Protein AF-A0A0D9VNT8-F1 (afdb_monomer)

Mean predicted aligned error: 20.82 Å

Structure (mmCIF, N/CA/C/O backbone):
data_AF-A0A0D9VNT8-F1
#
_entry.id   AF-A0A0D9VNT8-F1
#
loop_
_atom_site.group_PDB
_atom_site.id
_atom_site.type_symbol
_atom_site.label_atom_id
_atom_site.label_alt_id
_atom_site.label_comp_id
_atom_site.label_asym_id
_atom_site.label_entity_id
_atom_site.label_seq_id
_atom_site.pdbx_PDB_ins_code
_atom_site.Cartn_x
_atom_site.Cartn_y
_atom_site.Cartn_z
_atom_site.occupancy
_atom_site.B_iso_or_equiv
_atom_site.auth_seq_id
_atom_site.auth_comp_id
_atom_site.auth_asym_id
_atom_site.auth_atom_id
_atom_site.pdbx_PDB_model_num
ATOM 1 N N . MET A 1 1 ? -21.412 7.290 81.674 1.00 34.66 1 MET A N 1
ATOM 2 C CA . MET A 1 1 ? -20.566 6.115 81.351 1.00 34.66 1 MET A CA 1
ATOM 3 C C . MET A 1 1 ? -21.434 5.119 80.592 1.00 34.66 1 MET A C 1
ATOM 5 O O . MET A 1 1 ? -22.575 4.959 80.999 1.00 34.66 1 MET A O 1
ATOM 9 N N . ARG A 1 2 ? -20.897 4.468 79.545 1.00 39.25 2 ARG A N 1
ATOM 10 C CA . ARG A 1 2 ? -21.603 3.669 78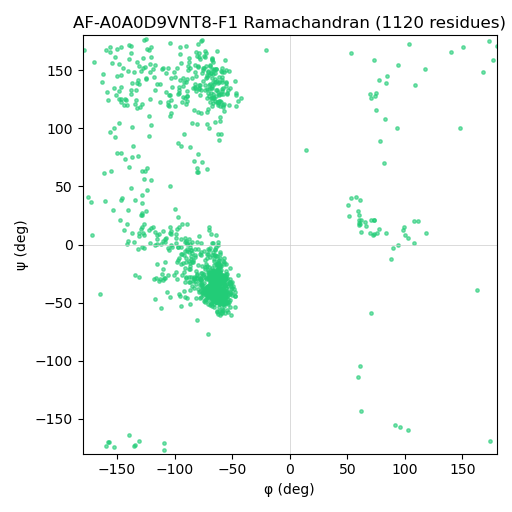.511 1.00 39.25 2 ARG A CA 1
ATOM 11 C C . ARG A 1 2 ? -22.393 4.486 77.465 1.00 39.25 2 ARG A C 1
ATOM 13 O O . ARG A 1 2 ? -23.211 5.328 77.812 1.00 39.25 2 ARG A O 1
ATOM 20 N N . LEU A 1 3 ? -22.107 4.172 76.200 1.00 32.44 3 LEU A N 1
ATOM 21 C CA . LEU A 1 3 ? -22.733 4.540 74.917 1.00 32.44 3 LEU A CA 1
ATOM 22 C C . LEU A 1 3 ? -22.526 3.278 74.024 1.00 32.44 3 LEU A C 1
ATOM 24 O O . LEU A 1 3 ? -21.472 2.659 74.151 1.00 32.44 3 LEU A O 1
ATOM 28 N N . VAL A 1 4 ? -23.560 2.663 73.416 1.00 36.25 4 VAL A N 1
ATOM 29 C CA . VAL A 1 4 ? -24.175 2.966 72.088 1.00 36.25 4 VAL A CA 1
ATOM 30 C C . VAL A 1 4 ? -23.238 2.582 70.923 1.00 36.25 4 VAL A C 1
ATOM 32 O O . VAL A 1 4 ? -22.113 3.060 70.932 1.00 36.25 4 VAL A O 1
ATOM 35 N N . THR A 1 5 ? -23.560 1.778 69.888 1.00 41.19 5 THR A N 1
ATOM 36 C CA . THR A 1 5 ? -24.647 0.816 69.480 1.00 41.19 5 THR A CA 1
ATOM 37 C C . THR A 1 5 ? -24.017 -0.140 68.406 1.00 41.19 5 THR A C 1
ATOM 39 O O . THR A 1 5 ? -22.801 -0.077 68.266 1.00 41.19 5 THR A O 1
ATOM 42 N N . THR A 1 6 ? -24.619 -1.051 67.611 1.00 34.88 6 THR A N 1
ATOM 43 C CA . THR A 1 6 ? -25.982 -1.523 67.199 1.00 34.88 6 THR A CA 1
ATOM 44 C C . THR A 1 6 ? -25.996 -3.089 67.223 1.00 34.88 6 THR A C 1
ATOM 46 O O . THR A 1 6 ? -25.061 -3.659 67.776 1.00 34.88 6 THR A O 1
ATOM 49 N N . TRP A 1 7 ? -26.967 -3.932 66.809 1.00 29.97 7 TRP A N 1
ATOM 50 C CA . TRP A 1 7 ? -28.256 -3.874 66.066 1.00 29.97 7 TRP A CA 1
ATOM 51 C C . TRP A 1 7 ? -28.134 -3.897 64.509 1.00 29.97 7 TRP A C 1
ATOM 53 O O . TRP A 1 7 ? -27.222 -3.274 63.981 1.00 29.97 7 TRP A O 1
ATOM 63 N N . GLU A 1 8 ? -28.958 -4.602 63.704 1.00 34.78 8 GLU A N 1
ATOM 64 C CA . GLU A 1 8 ? -30.121 -5.489 63.970 1.00 34.78 8 GLU A CA 1
ATOM 65 C C . GLU A 1 8 ? -30.387 -6.527 62.826 1.00 34.78 8 GLU A C 1
ATOM 67 O O . GLU A 1 8 ? -29.956 -6.318 61.698 1.00 34.78 8 GLU A O 1
ATOM 72 N N . LYS A 1 9 ? -31.216 -7.556 63.111 1.00 31.12 9 LYS A N 1
ATOM 73 C CA . LYS A 1 9 ? -32.019 -8.440 62.207 1.00 31.12 9 LYS A CA 1
ATOM 74 C C . LYS A 1 9 ? -31.364 -9.562 61.369 1.00 31.12 9 LYS A C 1
ATOM 76 O O . LYS A 1 9 ? -30.709 -9.345 60.358 1.00 31.12 9 LYS A O 1
ATOM 81 N N . SER A 1 10 ? -31.764 -10.799 61.695 1.00 29.03 10 SER A N 1
ATOM 82 C CA . SER A 1 10 ? -31.842 -11.955 60.780 1.00 29.03 10 SER A CA 1
ATOM 83 C C . SER A 1 10 ? -32.861 -12.990 61.288 1.00 29.03 10 SER A C 1
ATOM 85 O O . SER A 1 10 ? -32.510 -13.816 62.122 1.00 29.03 10 SER A O 1
ATOM 87 N N . VAL A 1 11 ? -34.107 -12.966 60.789 1.00 35.50 11 VAL A N 1
ATOM 88 C CA . VAL A 1 11 ? -35.051 -14.111 60.809 1.00 35.50 11 VAL A CA 1
ATOM 89 C C . VAL A 1 11 ? -36.030 -13.980 59.635 1.00 35.50 11 VAL A C 1
ATOM 91 O O . VAL A 1 11 ? -36.578 -12.901 59.434 1.00 35.50 11 VAL A O 1
ATOM 94 N N . VAL A 1 12 ? -36.258 -15.093 58.925 1.00 29.02 12 VAL A N 1
ATOM 95 C CA . VAL A 1 12 ? -37.523 -15.615 58.343 1.00 29.02 12 VAL A CA 1
ATOM 96 C C . VAL A 1 12 ? -37.196 -16.376 57.052 1.00 29.02 12 VAL A C 1
ATOM 98 O O . VAL A 1 12 ? -36.993 -15.801 55.987 1.00 29.02 12 VAL A O 1
ATOM 101 N N . SER A 1 13 ? -37.152 -17.704 57.171 1.00 35.78 13 SER A N 1
ATOM 102 C CA . SER A 1 13 ? -37.239 -18.632 56.037 1.00 35.78 13 SER A CA 1
ATOM 103 C C . SER A 1 13 ? -38.694 -18.743 55.547 1.00 35.78 13 SER A C 1
ATOM 105 O O . SER A 1 13 ? -39.603 -18.255 56.209 1.00 35.78 13 SER A O 1
ATOM 107 N N . VAL A 1 14 ? -38.920 -19.488 54.454 1.00 39.28 14 VAL A N 1
ATOM 108 C CA . VAL A 1 14 ? -40.233 -19.745 53.808 1.00 39.28 14 VAL A CA 1
ATOM 109 C C . VAL A 1 14 ? -40.711 -18.626 52.867 1.00 39.28 14 VAL A C 1
ATOM 111 O O . VAL A 1 14 ? -41.700 -17.960 53.145 1.00 39.28 14 VAL A O 1
ATOM 114 N N . LEU A 1 15 ? -40.035 -18.478 51.711 1.00 31.44 15 LEU A N 1
ATOM 115 C CA . LEU A 1 15 ? -40.662 -18.173 50.397 1.00 31.44 15 LEU A CA 1
ATOM 116 C C . LEU A 1 15 ? -39.679 -18.222 49.193 1.00 31.44 15 LEU A C 1
ATOM 118 O O . LEU A 1 15 ? -39.794 -17.442 48.254 1.00 31.44 15 LEU A O 1
ATOM 122 N N . CYS A 1 16 ? -38.702 -19.140 49.181 1.00 31.66 16 CYS A N 1
ATOM 123 C CA . CYS A 1 16 ? -37.722 -19.245 48.083 1.00 31.66 16 CYS A CA 1
ATOM 124 C C . CYS A 1 16 ? -37.406 -20.709 47.718 1.00 31.66 16 CYS A C 1
ATOM 126 O O . CYS A 1 16 ? -36.319 -21.212 47.986 1.00 31.66 16 CYS A O 1
ATOM 128 N N . LEU A 1 17 ? -38.400 -21.424 47.175 1.00 38.12 17 LEU A N 1
ATOM 129 C CA . LEU A 1 17 ? -38.283 -22.849 46.810 1.00 38.12 17 LEU A CA 1
ATOM 130 C C . LEU A 1 17 ? -39.006 -23.223 45.496 1.00 38.12 17 LEU A C 1
ATOM 132 O O . LEU A 1 17 ? -39.265 -24.392 45.234 1.00 38.12 17 LEU A O 1
ATOM 136 N N . CYS A 1 18 ? -39.339 -22.233 44.658 1.00 34.59 18 CYS A N 1
ATOM 137 C CA . CYS A 1 18 ? -40.030 -22.430 43.369 1.00 34.59 18 CYS A CA 1
ATOM 138 C C . CYS A 1 18 ? -39.362 -21.694 42.188 1.00 34.59 18 CYS A C 1
ATOM 140 O O . CYS A 1 18 ? -39.929 -21.624 41.104 1.00 34.59 18 CYS A O 1
ATOM 142 N N . THR A 1 19 ? -38.161 -21.143 42.384 1.00 34.53 19 THR A N 1
ATOM 143 C CA . THR A 1 19 ? -37.473 -20.247 41.431 1.00 34.53 19 THR A CA 1
ATOM 144 C C . THR A 1 19 ? -36.038 -20.689 41.114 1.00 34.53 19 THR A C 1
ATOM 146 O O . THR A 1 19 ? -35.200 -19.867 40.759 1.00 34.53 19 THR A O 1
ATOM 149 N N . LEU A 1 20 ? -35.746 -21.993 41.213 1.00 36.06 20 LEU A N 1
ATOM 150 C CA . LEU A 1 20 ? -34.419 -22.564 40.920 1.00 36.06 20 LEU A CA 1
ATOM 151 C C . LEU A 1 20 ? -34.450 -23.761 39.943 1.00 36.06 20 LEU A C 1
ATOM 153 O O . LEU A 1 20 ? -33.568 -24.611 39.974 1.00 36.06 20 LEU A O 1
ATOM 157 N N . ALA A 1 21 ? -35.479 -23.841 39.090 1.00 36.91 21 ALA A N 1
ATOM 158 C CA . ALA A 1 21 ? -35.698 -24.964 38.162 1.00 36.91 21 ALA A CA 1
ATOM 159 C C . ALA A 1 21 ? -35.975 -24.549 36.698 1.00 36.91 21 ALA A C 1
ATOM 161 O O . ALA A 1 21 ? -36.306 -25.400 35.878 1.00 36.91 21 ALA A O 1
ATOM 162 N N . VAL A 1 22 ? -35.853 -23.258 36.353 1.00 36.94 22 VAL A N 1
ATOM 163 C CA . VAL A 1 22 ? -36.121 -22.730 34.992 1.00 36.94 22 VAL A CA 1
ATOM 164 C C . VAL A 1 22 ? -35.018 -21.758 34.528 1.00 36.94 22 VAL A C 1
ATOM 166 O O . VAL A 1 22 ? -35.282 -20.750 33.887 1.00 36.94 22 VAL A O 1
ATOM 169 N N . VAL A 1 23 ? -33.758 -22.059 34.865 1.00 36.06 23 VAL A N 1
ATOM 170 C CA . VAL A 1 23 ? -32.558 -21.371 34.325 1.00 36.06 23 VAL A CA 1
ATOM 171 C C . VAL A 1 23 ? -31.552 -22.407 33.787 1.00 36.06 23 VAL A C 1
ATOM 173 O O . VAL A 1 23 ? -30.342 -22.267 33.912 1.00 36.06 23 VAL A O 1
ATOM 176 N N . CYS A 1 24 ? -32.080 -23.486 33.197 1.00 35.59 24 CYS A N 1
ATOM 177 C CA . CYS A 1 24 ? -31.315 -24.589 32.596 1.00 35.59 24 CYS A CA 1
ATOM 178 C C . CYS A 1 24 ? -31.710 -24.836 31.126 1.00 35.59 24 CYS A C 1
ATOM 180 O O . CYS A 1 24 ? -31.629 -25.956 30.633 1.00 35.59 24 CYS A O 1
ATOM 182 N N . ALA A 1 25 ? -32.163 -23.791 30.430 1.00 39.62 25 ALA A N 1
ATOM 183 C CA . ALA A 1 25 ? -32.415 -23.796 28.993 1.00 39.62 25 ALA A CA 1
ATOM 184 C C . ALA A 1 25 ? -32.013 -22.429 28.424 1.00 39.62 25 ALA A C 1
ATOM 186 O O . ALA A 1 25 ? -32.496 -21.408 28.909 1.00 39.62 25 ALA A O 1
ATOM 187 N N . GLY A 1 26 ? -31.137 -22.402 27.415 1.00 34.09 26 GLY A N 1
ATOM 188 C CA . GLY A 1 26 ? -30.791 -21.165 26.703 1.00 34.09 26 GLY A CA 1
ATOM 189 C C . GLY A 1 26 ? -29.488 -20.460 27.097 1.00 34.09 26 GLY A C 1
ATOM 190 O O . GLY A 1 26 ? -29.284 -19.333 26.657 1.00 34.09 26 GLY A O 1
ATOM 191 N N . PHE A 1 27 ? -28.564 -21.103 27.824 1.00 32.84 27 PHE A N 1
ATOM 192 C CA . PHE A 1 27 ? -27.153 -20.807 27.537 1.00 32.84 27 PHE A CA 1
ATOM 193 C C . PHE A 1 27 ? -26.857 -21.371 26.141 1.00 32.84 27 PHE A C 1
ATOM 195 O O . PHE A 1 27 ? -27.146 -22.554 25.925 1.00 32.84 27 PHE A O 1
ATOM 202 N N . PRO A 1 28 ? -26.324 -20.583 25.190 1.00 30.64 28 PRO A N 1
ATOM 203 C CA . PRO A 1 28 ? -25.829 -21.155 23.951 1.00 30.64 28 PRO A CA 1
ATOM 204 C C . PRO A 1 28 ? -24.674 -22.091 24.307 1.00 30.64 28 PRO A C 1
ATOM 206 O O . PRO A 1 28 ? -23.680 -21.677 24.903 1.00 30.64 28 PRO A O 1
ATOM 209 N N . VAL A 1 29 ? -24.815 -23.369 23.961 1.00 34.53 29 VAL A N 1
ATOM 210 C CA . VAL A 1 29 ? -23.651 -24.246 23.851 1.00 34.53 29 VAL A CA 1
ATOM 211 C C . VAL A 1 29 ? -22.790 -23.631 22.754 1.00 34.53 29 VAL A C 1
ATOM 213 O O . VAL A 1 29 ? -23.297 -23.417 21.653 1.00 34.53 29 VAL A O 1
ATOM 216 N N . ASN A 1 30 ? -21.527 -23.311 23.051 1.00 43.72 30 ASN A N 1
ATOM 217 C CA . ASN A 1 30 ? -20.585 -22.930 22.004 1.00 43.72 30 ASN A CA 1
ATOM 218 C C . ASN A 1 30 ? -20.459 -24.123 21.057 1.00 43.72 30 ASN A C 1
ATOM 220 O O . ASN A 1 30 ? -19.858 -25.140 21.412 1.00 43.72 30 ASN A O 1
ATOM 224 N N . ASP A 1 31 ? -21.062 -23.993 19.879 1.00 43.25 31 ASP A N 1
ATOM 225 C CA . ASP A 1 31 ? -20.841 -24.912 18.775 1.00 43.25 31 ASP A CA 1
ATOM 226 C C . ASP A 1 31 ? -19.344 -24.907 18.420 1.00 43.25 31 ASP A C 1
ATOM 228 O O . ASP A 1 31 ? -18.639 -23.920 18.656 1.00 43.25 31 ASP A O 1
ATOM 232 N N . GLY A 1 32 ? -18.832 -26.012 17.884 1.00 56.94 32 GLY A N 1
ATOM 233 C CA . GLY A 1 32 ? -17.393 -26.253 17.700 1.00 56.94 32 GLY A CA 1
ATOM 234 C C . GLY A 1 32 ? -16.714 -25.393 16.626 1.00 56.94 32 GLY A C 1
ATOM 235 O O . GLY A 1 32 ? -15.621 -25.736 16.179 1.00 56.94 32 GLY A O 1
ATOM 236 N N . SER A 1 33 ? -17.357 -24.321 16.165 1.00 71.94 33 SER A N 1
ATOM 237 C CA . SER A 1 33 ? -16.904 -23.452 15.082 1.00 71.94 33 SER A CA 1
ATOM 238 C C . SER A 1 33 ? -15.896 -22.402 15.552 1.00 71.94 33 SER A C 1
ATOM 240 O O . SER A 1 33 ? -16.133 -21.707 16.543 1.00 71.94 33 SER A O 1
ATOM 242 N N . LEU A 1 34 ? -14.821 -22.215 14.783 1.00 83.56 34 LEU A N 1
ATOM 243 C CA . LEU A 1 34 ? -13.912 -21.084 14.962 1.00 83.56 34 LEU A CA 1
ATOM 244 C C . LEU A 1 34 ? -14.623 -19.763 14.628 1.00 83.56 34 LEU A C 1
ATOM 246 O O . LEU A 1 34 ? -15.330 -19.682 13.623 1.00 83.56 34 LEU A O 1
ATOM 250 N N . HIS A 1 35 ? -14.390 -18.706 15.410 1.00 79.31 35 HIS A N 1
ATOM 251 C CA . HIS A 1 35 ? -14.882 -17.363 15.076 1.00 79.31 35 HIS A CA 1
ATOM 252 C C . HIS A 1 35 ? -13.954 -16.236 15.571 1.00 79.31 35 HIS A C 1
ATOM 254 O O . HIS A 1 35 ? -13.198 -16.431 16.528 1.00 79.31 35 HIS A O 1
ATOM 260 N N . PRO A 1 36 ? -13.972 -15.039 14.948 1.00 76.56 36 PRO A N 1
ATOM 261 C CA . PRO A 1 36 ? -13.283 -13.863 15.483 1.00 76.56 36 PRO A CA 1
ATOM 262 C C . PRO A 1 36 ? -13.770 -13.529 16.897 1.00 76.56 36 PRO A C 1
ATOM 264 O O . PRO A 1 36 ? -14.946 -13.734 17.208 1.00 76.56 36 PRO A O 1
ATOM 267 N N . ASN A 1 37 ? -12.896 -12.984 17.747 1.00 75.62 37 ASN A N 1
ATOM 268 C CA . ASN A 1 37 ? -13.202 -12.662 19.148 1.00 75.62 37 ASN A CA 1
ATOM 269 C C . ASN A 1 37 ? -13.629 -13.873 20.017 1.00 75.62 37 ASN A C 1
ATOM 271 O O . ASN A 1 37 ? -14.303 -13.681 21.030 1.00 75.62 37 ASN A O 1
ATOM 275 N N . PHE A 1 38 ? -13.233 -15.110 19.676 1.00 87.38 38 PHE A N 1
ATOM 276 C CA . PHE A 1 38 ? -13.573 -16.337 20.430 1.00 87.38 38 PHE A CA 1
ATOM 277 C C . PHE A 1 38 ? -13.346 -16.213 21.947 1.00 87.38 38 PHE A C 1
ATOM 279 O O . PHE A 1 38 ? -14.174 -16.629 22.758 1.00 87.38 38 PHE A O 1
ATOM 286 N N . TYR A 1 39 ? -12.246 -15.569 22.341 1.00 88.12 39 TYR A N 1
ATOM 287 C CA . TYR A 1 39 ? -11.867 -15.396 23.742 1.00 88.12 39 TYR A CA 1
ATOM 288 C C . TYR A 1 39 ? -12.475 -14.167 24.434 1.00 88.12 39 TYR A C 1
ATOM 290 O O . TYR A 1 39 ? -12.245 -13.979 25.627 1.00 88.12 39 TYR A O 1
ATOM 298 N N . ALA A 1 40 ? -13.288 -13.345 23.762 1.00 80.88 40 ALA A N 1
ATOM 299 C CA . ALA A 1 40 ? -13.779 -12.078 24.320 1.00 80.88 40 ALA A CA 1
ATOM 300 C C . ALA A 1 40 ? -14.646 -12.220 25.589 1.00 80.88 40 ALA A C 1
ATOM 302 O O . ALA A 1 40 ? -14.747 -11.267 26.357 1.00 80.88 40 ALA A O 1
ATOM 303 N N . ALA A 1 41 ? -15.235 -13.397 25.838 1.00 81.69 41 ALA A N 1
ATOM 304 C CA . ALA A 1 41 ? -15.980 -13.698 27.066 1.00 81.69 41 ALA A CA 1
ATOM 305 C C . ALA A 1 41 ? -15.173 -14.494 28.117 1.00 81.69 41 ALA A C 1
ATOM 307 O O . ALA A 1 41 ? -15.503 -14.447 29.299 1.00 81.69 41 ALA A O 1
ATOM 308 N N . THR A 1 42 ? -14.138 -15.235 27.706 1.00 87.81 42 THR A N 1
ATOM 309 C CA . THR A 1 42 ? -13.444 -16.244 28.538 1.00 87.81 42 THR A CA 1
ATOM 310 C C . THR A 1 42 ? -12.001 -15.872 28.881 1.00 87.81 42 THR A C 1
ATOM 312 O O . THR A 1 42 ? -11.523 -16.192 29.965 1.00 87.81 42 THR A O 1
ATOM 315 N N . CYS A 1 43 ? -11.315 -15.154 27.992 1.00 89.38 43 CYS A N 1
ATOM 316 C CA . CYS A 1 43 ? -10.042 -14.491 28.250 1.00 89.38 43 CYS A CA 1
ATOM 317 C C . CYS A 1 43 ? -9.954 -13.183 27.435 1.00 89.38 43 CYS A C 1
ATOM 319 O O . CYS A 1 43 ? -9.275 -13.138 26.408 1.00 89.38 43 CYS A O 1
ATOM 321 N N . PRO A 1 44 ? -10.612 -12.088 27.874 1.00 85.44 44 PRO A N 1
ATOM 322 C CA . PRO A 1 44 ? -10.749 -10.861 27.075 1.00 85.44 44 PRO A CA 1
ATOM 323 C C . PRO A 1 44 ? -9.422 -10.179 26.702 1.00 85.44 44 PRO A C 1
ATOM 325 O O . PRO A 1 44 ? -9.375 -9.344 25.804 1.00 85.44 44 PRO A O 1
ATOM 328 N N . GLN A 1 45 ? -8.331 -10.516 27.396 1.00 82.75 45 GLN A N 1
ATOM 329 C CA . GLN A 1 45 ? -6.992 -9.992 27.122 1.00 82.75 45 GLN A CA 1
ATOM 330 C C . GLN A 1 45 ? -6.179 -10.850 26.140 1.00 82.75 45 GLN A C 1
ATOM 332 O O . GLN A 1 45 ? -5.092 -10.416 25.761 1.00 82.75 45 GLN A O 1
ATOM 337 N N . ALA A 1 46 ? -6.671 -12.025 25.718 1.00 89.31 46 ALA A N 1
ATOM 338 C CA . ALA A 1 46 ? -5.871 -13.059 25.057 1.00 89.31 46 ALA A CA 1
ATOM 339 C C . ALA A 1 46 ? -5.049 -12.532 23.871 1.00 89.31 46 ALA A C 1
ATOM 341 O O . ALA A 1 46 ? -3.819 -12.523 23.902 1.00 89.31 46 ALA A O 1
ATOM 342 N N . GLU A 1 47 ? -5.732 -11.991 22.865 1.00 89.19 47 GLU A N 1
ATOM 343 C CA . GLU A 1 47 ? -5.101 -11.478 21.646 1.00 89.19 47 GLU A CA 1
ATOM 344 C C . GLU A 1 47 ? -4.212 -10.253 21.903 1.00 89.19 47 GLU A C 1
ATOM 346 O O . GLU A 1 47 ? -3.250 -10.007 21.182 1.00 89.19 47 GLU A O 1
ATOM 351 N N . THR A 1 48 ? -4.497 -9.482 22.957 1.00 83.75 48 THR A N 1
ATOM 352 C CA . THR A 1 48 ? -3.664 -8.335 23.346 1.00 83.75 48 THR A CA 1
ATOM 353 C C . THR A 1 48 ? -2.389 -8.772 24.066 1.00 83.75 48 THR A C 1
ATOM 355 O O . THR A 1 48 ? -1.369 -8.107 23.912 1.00 83.75 48 THR A O 1
ATOM 358 N N . ILE A 1 49 ? -2.411 -9.893 24.793 1.00 84.44 49 ILE A N 1
ATOM 359 C CA . ILE A 1 49 ? -1.216 -10.500 25.392 1.00 84.44 49 ILE A CA 1
ATOM 360 C C . ILE A 1 49 ? -0.302 -11.056 24.294 1.00 84.44 49 ILE A C 1
ATOM 362 O O . ILE A 1 49 ? 0.865 -10.672 24.254 1.00 84.44 49 ILE A O 1
ATOM 366 N N . VAL A 1 50 ? -0.829 -11.859 23.357 1.00 96.19 50 VAL A N 1
ATOM 367 C CA . VAL A 1 50 ? -0.031 -12.397 22.232 1.00 96.19 50 VAL A CA 1
ATOM 368 C C . VAL A 1 50 ? 0.606 -11.261 21.430 1.00 96.19 50 VAL A C 1
ATOM 370 O O . VAL A 1 50 ? 1.826 -11.215 21.281 1.00 96.19 50 VAL A O 1
ATOM 373 N N . ARG A 1 51 ? -0.196 -10.273 21.013 1.00 90.81 51 ARG A N 1
ATOM 374 C CA . ARG A 1 51 ? 0.280 -9.090 20.285 1.00 90.81 51 ARG A CA 1
ATOM 375 C C . ARG A 1 51 ? 1.365 -8.314 21.033 1.00 90.81 51 ARG A C 1
ATOM 377 O O . ARG A 1 51 ? 2.259 -7.765 20.393 1.00 90.81 51 ARG A O 1
ATOM 384 N N . GLN A 1 52 ? 1.303 -8.245 22.365 1.00 80.50 52 GLN A N 1
ATOM 385 C CA . GLN A 1 52 ? 2.317 -7.566 23.177 1.00 80.50 52 GLN A CA 1
ATOM 386 C C . GLN A 1 52 ? 3.641 -8.334 23.220 1.00 80.50 52 GLN A C 1
ATOM 388 O O . GLN A 1 52 ? 4.674 -7.705 23.003 1.00 80.50 52 GLN A O 1
ATOM 393 N N . GLU A 1 53 ? 3.633 -9.656 23.416 1.00 90.81 53 GLU A N 1
ATOM 394 C CA . GLU A 1 53 ? 4.878 -10.444 23.414 1.00 90.81 53 GLU A CA 1
ATOM 395 C C . GLU A 1 53 ? 5.510 -10.521 22.018 1.00 90.81 53 GLU A C 1
ATOM 397 O O . GLU A 1 53 ? 6.722 -10.363 21.883 1.00 90.81 53 GLU A O 1
ATOM 402 N N . VAL A 1 54 ? 4.700 -10.631 20.959 1.00 93.62 54 VAL A N 1
ATOM 403 C CA . VAL A 1 54 ? 5.185 -10.519 19.571 1.00 93.62 54 VAL A CA 1
ATOM 404 C C . VAL A 1 54 ? 5.787 -9.138 19.315 1.00 93.62 54 VAL A C 1
ATOM 406 O O . VAL A 1 54 ? 6.892 -9.039 18.790 1.00 93.62 54 VAL A O 1
ATOM 409 N N . THR A 1 55 ? 5.126 -8.060 19.749 1.00 85.38 55 THR A N 1
ATOM 410 C CA . THR A 1 55 ? 5.669 -6.697 19.611 1.00 85.38 55 THR A CA 1
ATOM 411 C C . THR A 1 55 ? 6.948 -6.495 20.436 1.00 85.38 55 THR A C 1
ATOM 413 O O . THR A 1 55 ? 7.831 -5.763 19.993 1.00 85.38 55 THR A O 1
ATOM 416 N N . LYS A 1 56 ? 7.088 -7.134 21.608 1.00 84.12 56 LYS A N 1
ATOM 417 C CA . LYS A 1 56 ? 8.338 -7.150 22.390 1.00 84.12 56 LYS A CA 1
ATOM 418 C C . LYS A 1 56 ? 9.443 -7.841 21.587 1.00 84.12 56 LYS A C 1
ATOM 420 O O . LYS A 1 56 ? 10.452 -7.215 21.281 1.00 84.12 56 LYS A O 1
ATOM 425 N N . ALA A 1 57 ? 9.223 -9.094 21.192 1.00 84.75 57 ALA A N 1
ATOM 426 C CA . ALA A 1 57 ? 10.220 -9.909 20.508 1.00 84.75 57 ALA A CA 1
ATOM 427 C C . ALA A 1 57 ? 10.671 -9.298 19.172 1.00 84.75 57 ALA A C 1
ATOM 429 O O . ALA A 1 57 ? 11.868 -9.156 18.934 1.00 84.75 57 ALA A O 1
ATOM 430 N N . VAL A 1 58 ? 9.731 -8.867 18.323 1.00 86.38 58 VAL A N 1
ATOM 431 C CA . VAL A 1 58 ? 10.023 -8.302 16.992 1.00 86.38 58 VAL A CA 1
ATOM 432 C C . VAL A 1 58 ? 10.771 -6.960 17.078 1.00 86.38 58 VAL A C 1
ATOM 434 O O . VAL A 1 58 ? 11.504 -6.617 16.154 1.00 86.38 58 VAL A O 1
ATOM 437 N N . ARG A 1 59 ? 10.677 -6.223 18.197 1.00 81.12 59 ARG A N 1
ATOM 438 C CA . ARG A 1 59 ? 11.528 -5.043 18.453 1.00 81.12 59 ARG A CA 1
ATOM 439 C C . ARG A 1 59 ? 12.970 -5.413 18.799 1.00 81.12 59 ARG A C 1
ATOM 441 O O . ARG A 1 59 ? 13.875 -4.713 18.360 1.00 81.12 59 ARG A O 1
ATOM 448 N N . THR A 1 60 ? 13.186 -6.489 19.557 1.00 84.50 60 THR A N 1
ATOM 449 C CA . THR A 1 60 ? 14.534 -6.981 19.898 1.00 84.50 60 THR A CA 1
ATOM 450 C C . THR A 1 60 ? 15.199 -7.675 18.704 1.00 84.50 60 THR A C 1
ATOM 452 O O . THR A 1 60 ? 16.387 -7.486 18.459 1.00 84.50 60 THR A O 1
ATOM 455 N N . ASN A 1 61 ? 14.438 -8.447 17.923 1.00 84.75 61 ASN A N 1
ATOM 456 C CA . ASN A 1 61 ? 14.891 -9.063 16.678 1.00 84.75 61 ASN A CA 1
ATOM 457 C C . ASN A 1 61 ? 13.728 -9.175 15.679 1.00 84.75 61 ASN A C 1
ATOM 459 O O . ASN A 1 61 ? 12.879 -10.065 15.763 1.00 84.75 61 ASN A O 1
ATOM 463 N N . ILE A 1 62 ? 13.735 -8.303 14.669 1.00 85.69 62 ILE A N 1
ATOM 464 C CA . ILE A 1 62 ? 12.693 -8.240 13.634 1.00 85.69 62 ILE A CA 1
ATOM 465 C C . ILE A 1 62 ? 12.556 -9.536 12.815 1.00 85.69 62 ILE A C 1
ATOM 467 O O . ILE A 1 62 ? 11.495 -9.829 12.263 1.00 85.69 62 ILE A O 1
ATOM 471 N N . GLY A 1 63 ? 13.588 -10.387 12.825 1.00 88.69 63 GLY A N 1
ATOM 472 C CA . GLY A 1 63 ? 13.559 -11.722 12.237 1.00 88.69 63 GLY A CA 1
ATOM 473 C C . GLY A 1 63 ? 12.534 -12.679 12.862 1.00 88.69 63 GLY A C 1
ATOM 474 O O . GLY A 1 63 ? 12.220 -13.693 12.228 1.00 88.69 63 GLY A O 1
ATOM 475 N N . PHE A 1 64 ? 11.991 -12.384 14.049 1.00 94.81 64 PHE A N 1
ATOM 476 C CA . PHE A 1 64 ? 10.905 -13.167 14.647 1.00 94.81 64 PHE A CA 1
ATOM 477 C C . PHE A 1 64 ? 9.581 -13.045 13.891 1.00 94.81 64 PHE A C 1
ATOM 479 O O . PHE A 1 64 ? 8.846 -14.025 13.843 1.00 94.81 64 PHE A O 1
ATOM 486 N N . ALA A 1 65 ? 9.292 -11.917 13.230 1.00 95.19 65 ALA A N 1
ATOM 487 C CA . ALA A 1 65 ? 8.048 -11.757 12.472 1.00 95.19 65 ALA A CA 1
ATOM 488 C C . ALA A 1 65 ? 7.942 -12.799 11.345 1.00 95.19 65 ALA A C 1
ATOM 490 O O . ALA A 1 65 ? 6.982 -13.565 11.287 1.00 95.19 65 ALA A O 1
ATOM 491 N N . ALA A 1 66 ? 8.987 -12.908 10.517 1.00 95.75 66 ALA A N 1
ATOM 492 C CA . ALA A 1 66 ? 9.085 -13.941 9.485 1.00 95.75 66 ALA A CA 1
ATOM 493 C C . ALA A 1 66 ? 9.158 -15.368 10.073 1.00 95.75 66 ALA A C 1
ATOM 495 O O . ALA A 1 66 ? 8.625 -16.303 9.481 1.00 95.75 66 ALA A O 1
ATOM 496 N N . GLY A 1 67 ? 9.778 -15.536 11.251 1.00 96.56 67 GLY A N 1
ATOM 497 C CA . GLY A 1 67 ? 9.834 -16.820 11.962 1.00 96.56 67 GLY A CA 1
ATOM 498 C C . GLY A 1 67 ? 8.451 -17.340 12.363 1.00 96.56 67 GLY A C 1
ATOM 499 O O . GLY A 1 67 ? 8.122 -18.484 12.065 1.00 96.56 67 GLY A O 1
ATOM 500 N N . LEU A 1 68 ? 7.614 -16.478 12.946 1.00 98.25 68 LEU A N 1
ATOM 501 C CA . LEU A 1 68 ? 6.246 -16.796 13.370 1.00 98.25 68 LEU A CA 1
ATOM 502 C C . LEU A 1 68 ? 5.314 -17.075 12.182 1.00 98.25 68 LEU A C 1
ATOM 504 O O . LEU A 1 68 ? 4.550 -18.0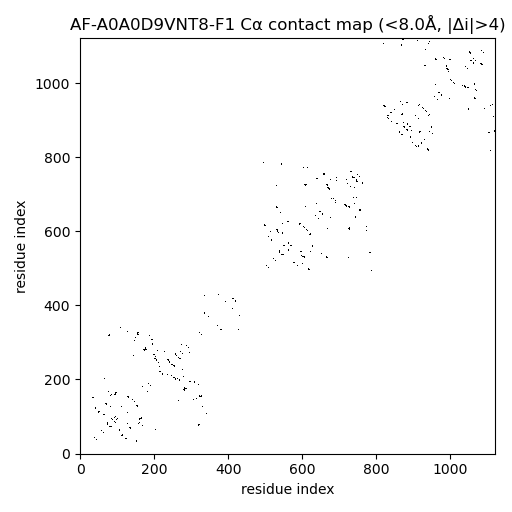38 12.216 1.00 98.25 68 LEU A O 1
ATOM 508 N N . ILE A 1 69 ? 5.418 -16.285 11.105 1.00 97.94 69 ILE A N 1
ATOM 509 C CA . ILE A 1 69 ? 4.683 -16.524 9.849 1.00 97.94 69 ILE A CA 1
ATOM 510 C C . ILE A 1 69 ? 5.029 -17.909 9.290 1.00 97.94 69 ILE A C 1
ATOM 512 O O . ILE A 1 69 ? 4.133 -18.697 8.982 1.00 97.94 69 ILE A O 1
ATOM 516 N N . ARG A 1 70 ? 6.327 -18.234 9.216 1.00 97.56 70 ARG A N 1
ATOM 517 C CA . ARG A 1 70 ? 6.799 -19.542 8.756 1.00 97.56 70 ARG A CA 1
ATOM 518 C C . ARG A 1 70 ? 6.351 -20.674 9.684 1.00 97.56 70 ARG A C 1
ATOM 520 O O . ARG A 1 70 ? 5.933 -21.713 9.192 1.00 97.56 70 ARG A O 1
ATOM 527 N N . MET A 1 71 ? 6.416 -20.486 11.000 1.00 98.12 71 MET A N 1
ATOM 528 C CA . MET A 1 71 ? 5.998 -21.492 11.981 1.00 98.12 71 MET A CA 1
ATOM 529 C C . MET A 1 71 ? 4.518 -21.845 11.840 1.00 98.12 71 MET A C 1
ATOM 531 O O . MET A 1 71 ? 4.189 -23.025 11.846 1.00 98.12 71 MET A O 1
ATOM 535 N N . HIS A 1 72 ? 3.644 -20.861 11.615 1.00 98.31 72 HIS A N 1
ATOM 536 C CA . HIS A 1 72 ? 2.224 -21.126 11.385 1.00 98.31 72 HIS A CA 1
ATOM 537 C C . HIS A 1 72 ? 1.963 -21.858 10.057 1.00 98.31 72 HIS A C 1
ATOM 539 O O . HIS A 1 72 ? 1.127 -22.756 10.026 1.00 98.31 72 HIS A O 1
ATOM 545 N N . PHE A 1 73 ? 2.704 -21.547 8.984 1.00 98.19 73 PHE A N 1
ATOM 546 C CA . PHE A 1 73 ? 2.648 -22.325 7.737 1.00 98.19 73 PHE A CA 1
ATOM 547 C C . PHE A 1 73 ? 3.103 -23.779 7.948 1.00 98.19 73 PHE A C 1
ATOM 549 O O . PHE A 1 73 ? 2.417 -24.707 7.527 1.00 98.19 73 PHE A O 1
ATOM 556 N N . HIS A 1 74 ? 4.247 -23.974 8.612 1.00 97.88 74 HIS A N 1
ATOM 557 C CA . HIS A 1 74 ? 4.830 -25.297 8.843 1.00 97.88 74 HIS A CA 1
ATOM 558 C C . HIS A 1 74 ? 3.944 -26.185 9.729 1.00 97.88 74 HIS A C 1
ATOM 560 O O . HIS A 1 74 ? 3.823 -27.367 9.439 1.00 97.88 74 HIS A O 1
ATOM 566 N N . ASP A 1 75 ? 3.288 -25.614 10.741 1.00 98.12 75 ASP A N 1
ATOM 567 C CA . ASP A 1 75 ? 2.271 -26.286 11.560 1.00 98.12 75 ASP A CA 1
ATOM 568 C C . ASP A 1 75 ? 1.077 -26.740 10.696 1.00 98.12 75 ASP A C 1
ATOM 570 O O . ASP A 1 75 ? 0.843 -27.933 10.496 1.00 98.12 75 ASP A O 1
ATOM 574 N N . CYS A 1 76 ? 0.403 -25.775 10.056 1.00 98.00 76 CYS A N 1
ATOM 575 C CA . CYS A 1 76 ? -0.808 -26.004 9.266 1.00 98.00 76 CYS A CA 1
ATOM 576 C C . CYS A 1 76 ? -0.654 -27.034 8.138 1.00 98.00 76 CYS A C 1
ATOM 578 O O . CYS A 1 76 ? -1.640 -27.666 7.759 1.00 98.00 76 CYS A O 1
ATOM 580 N N . PHE A 1 77 ? 0.543 -27.191 7.566 1.00 97.31 77 PHE A N 1
ATOM 581 C CA . PHE A 1 77 ? 0.750 -28.099 6.440 1.00 97.31 77 PHE A CA 1
ATOM 582 C C . PHE A 1 77 ? 0.971 -29.560 6.849 1.00 97.31 77 PHE A C 1
ATOM 584 O O . PHE A 1 77 ? 0.567 -30.426 6.078 1.00 97.31 77 PHE A O 1
ATOM 591 N N . VAL A 1 78 ? 1.538 -29.878 8.021 1.00 95.88 78 VAL A N 1
ATOM 592 C CA . VAL A 1 78 ? 1.823 -31.285 8.380 1.00 95.88 78 VAL A CA 1
ATOM 593 C C . VAL A 1 78 ? 0.567 -31.998 8.891 1.00 95.88 78 VAL A C 1
ATOM 595 O O . VAL A 1 78 ? 0.078 -32.908 8.222 1.00 95.88 78 VAL A O 1
ATOM 598 N N . ARG A 1 79 ? 0.011 -31.570 10.034 1.00 91.69 79 ARG A N 1
ATOM 599 C CA . ARG A 1 79 ? -1.171 -32.195 10.676 1.00 91.69 79 ARG A CA 1
ATOM 600 C C . ARG A 1 79 ? -2.416 -31.308 10.748 1.00 91.69 79 ARG A C 1
ATOM 602 O O . ARG A 1 79 ? -3.445 -31.749 11.253 1.00 91.69 79 ARG A O 1
ATOM 609 N N . GLY A 1 80 ? -2.322 -30.088 10.225 1.00 94.50 80 GLY A N 1
ATOM 610 C CA . GLY A 1 80 ? -3.312 -29.038 10.433 1.00 94.50 80 GLY A CA 1
ATOM 611 C C . GLY A 1 80 ? -2.831 -28.010 11.441 1.00 94.50 80 GLY A C 1
ATOM 612 O O . GLY A 1 80 ? -1.775 -28.149 12.044 1.00 94.50 80 GLY A O 1
ATOM 613 N N . CYS A 1 81 ? -3.589 -26.929 11.600 1.00 96.88 81 CYS A N 1
ATOM 614 C CA . CYS A 1 81 ? -3.197 -25.829 12.481 1.00 96.88 81 CYS A CA 1
ATOM 615 C C . CYS A 1 81 ? -3.522 -26.163 13.951 1.00 96.88 81 CYS A C 1
ATOM 617 O O . CYS A 1 81 ? -4.427 -25.562 14.538 1.00 96.88 81 CYS A O 1
ATOM 619 N N . ASP A 1 82 ? -2.850 -27.162 14.522 1.00 96.50 82 ASP A N 1
ATOM 620 C CA . ASP A 1 82 ? -3.104 -27.704 15.862 1.00 96.50 82 ASP A CA 1
ATOM 621 C C . ASP A 1 82 ? -1.915 -27.530 16.835 1.00 96.50 82 ASP A C 1
ATOM 623 O O . ASP A 1 82 ? -1.932 -28.054 17.952 1.00 96.50 82 ASP A O 1
ATOM 627 N N . ALA A 1 83 ? -0.897 -26.745 16.467 1.00 97.19 83 ALA A N 1
ATOM 628 C CA . ALA A 1 83 ? 0.339 -26.583 17.228 1.00 97.19 83 ALA A CA 1
ATOM 629 C C . ALA A 1 83 ? 1.163 -27.879 17.410 1.00 97.19 83 ALA A C 1
ATOM 631 O O . ALA A 1 83 ? 1.987 -27.933 18.338 1.00 97.19 83 ALA A O 1
ATOM 632 N N . SER A 1 84 ? 0.997 -28.917 16.578 1.00 95.88 84 SER A N 1
ATOM 633 C CA . SER A 1 84 ? 1.854 -30.113 16.593 1.00 95.88 84 SER A CA 1
ATOM 634 C C . SER A 1 84 ? 3.340 -29.760 16.482 1.00 95.88 84 SER A C 1
ATOM 636 O O . SER A 1 84 ? 4.154 -30.332 17.211 1.00 95.88 84 SER A O 1
ATOM 638 N N . VAL A 1 85 ? 3.704 -28.719 15.717 1.00 96.62 85 VAL A N 1
ATOM 639 C CA . VAL A 1 85 ? 5.099 -28.249 15.598 1.00 96.62 85 VAL A CA 1
ATOM 640 C C . VAL A 1 85 ? 5.688 -27.744 16.931 1.00 96.62 85 VAL A C 1
ATOM 642 O O . VAL A 1 85 ? 6.903 -27.617 17.075 1.00 96.62 85 VAL A O 1
ATOM 645 N N . LEU A 1 86 ? 4.840 -27.478 17.933 1.00 95.06 86 LEU A N 1
ATOM 646 C CA . LEU A 1 86 ? 5.204 -27.056 19.292 1.00 95.06 86 LEU A CA 1
ATOM 647 C C . LEU A 1 86 ? 5.245 -28.228 20.294 1.00 95.06 86 LEU A C 1
ATOM 649 O O . LEU A 1 86 ? 5.029 -28.025 21.495 1.00 95.06 86 LEU A O 1
ATOM 653 N N . ILE A 1 87 ? 5.434 -29.462 19.824 1.00 90.94 87 ILE A N 1
ATOM 654 C CA . ILE A 1 87 ? 5.622 -30.659 20.656 1.00 90.94 87 ILE A CA 1
ATOM 655 C C . ILE A 1 87 ? 7.122 -30.995 20.749 1.00 90.94 87 ILE A C 1
ATOM 657 O O . ILE A 1 87 ? 7.894 -30.797 19.813 1.00 90.94 87 ILE A O 1
ATOM 661 N N . GLU A 1 88 ? 7.544 -31.479 21.916 1.00 88.44 88 GLU A N 1
ATOM 662 C CA . GLU A 1 88 ? 8.924 -31.893 22.185 1.00 88.44 88 GLU A CA 1
ATOM 663 C C . GLU A 1 88 ? 9.178 -33.337 21.727 1.00 88.44 88 GLU A C 1
ATOM 665 O O . GLU A 1 88 ? 8.321 -34.207 21.909 1.00 88.44 88 GLU A O 1
ATOM 670 N N . SER A 1 89 ? 10.377 -33.613 21.204 1.00 88.00 89 SER A N 1
ATOM 671 C CA . SER A 1 89 ? 10.837 -34.987 20.974 1.00 88.00 89 SER A CA 1
ATOM 672 C C . SER A 1 89 ? 10.892 -35.797 22.278 1.00 88.00 89 SER A C 1
ATOM 674 O O . SER A 1 89 ? 11.166 -35.274 23.361 1.00 88.00 89 SER A O 1
ATOM 676 N N . THR A 1 90 ? 10.675 -37.105 22.170 1.00 87.38 90 THR A N 1
ATOM 677 C CA . THR A 1 90 ? 10.780 -38.083 23.262 1.00 87.38 90 THR A CA 1
ATOM 678 C C . THR A 1 90 ? 11.797 -39.175 22.888 1.00 87.38 90 THR A C 1
ATOM 680 O O . THR A 1 90 ? 12.194 -39.263 21.726 1.00 87.38 90 THR A O 1
ATOM 683 N N . PRO A 1 91 ? 12.243 -40.037 23.825 1.00 88.81 91 PRO A N 1
ATOM 684 C CA . PRO A 1 91 ? 13.201 -41.104 23.510 1.00 88.81 91 PRO A CA 1
ATOM 685 C C . PRO A 1 91 ? 12.747 -42.071 22.404 1.00 88.81 91 PRO A C 1
ATOM 687 O O . PRO A 1 91 ? 13.593 -42.649 21.728 1.00 88.81 91 PRO A O 1
ATOM 690 N N . ASP A 1 92 ? 11.432 -42.222 22.219 1.00 90.62 92 ASP A N 1
ATOM 691 C CA . ASP A 1 92 ? 10.817 -43.134 21.249 1.00 90.62 92 ASP A CA 1
ATOM 692 C C . ASP A 1 92 ? 10.232 -42.408 20.015 1.00 90.62 92 ASP A C 1
ATOM 694 O O . ASP A 1 92 ? 9.724 -43.065 19.107 1.00 90.62 92 ASP A O 1
ATOM 698 N N . ASN A 1 93 ? 10.273 -41.067 19.963 1.00 92.06 93 ASN A N 1
ATOM 699 C CA . ASN A 1 93 ? 9.699 -40.275 18.869 1.00 92.06 93 ASN A CA 1
ATOM 700 C C . ASN A 1 93 ? 10.423 -38.938 18.637 1.00 92.06 93 ASN A C 1
ATOM 702 O O . ASN A 1 93 ? 10.519 -38.116 19.545 1.00 92.06 93 ASN A O 1
ATOM 706 N N . VAL A 1 94 ? 10.817 -38.666 17.391 1.00 95.69 94 VAL A N 1
ATOM 707 C CA . VAL A 1 94 ? 11.345 -37.354 16.982 1.00 95.69 94 VAL A CA 1
ATOM 708 C C . VAL A 1 94 ? 10.189 -36.479 16.486 1.00 95.69 94 VAL A C 1
ATOM 710 O O . VAL A 1 94 ? 9.444 -36.886 15.595 1.00 95.69 94 VAL A O 1
ATOM 713 N N . ALA A 1 95 ? 10.042 -35.284 17.055 1.00 95.12 95 ALA A N 1
ATOM 714 C CA . ALA A 1 95 ? 9.012 -34.311 16.696 1.00 95.12 95 ALA A CA 1
ATOM 715 C C . ALA A 1 95 ? 9.360 -33.533 15.412 1.00 95.12 95 ALA A C 1
ATOM 717 O O . ALA A 1 95 ? 10.517 -33.451 14.994 1.00 95.12 95 ALA A O 1
ATOM 718 N N . GLU A 1 96 ? 8.356 -32.910 14.791 1.00 96.38 96 GLU A N 1
ATOM 719 C CA . GLU A 1 96 ? 8.503 -32.182 13.521 1.00 96.38 96 GLU A CA 1
ATOM 720 C C . GLU A 1 96 ? 9.562 -31.077 13.583 1.00 96.38 96 GLU A C 1
ATOM 722 O O . GLU A 1 96 ? 10.334 -30.899 12.634 1.00 96.38 96 GLU A O 1
ATOM 727 N N . LYS A 1 97 ? 9.618 -30.327 14.692 1.00 94.94 97 LYS A N 1
ATOM 728 C CA . LYS A 1 97 ? 10.543 -29.197 14.864 1.00 94.94 97 LYS A CA 1
ATOM 729 C C . LYS A 1 97 ? 12.021 -29.592 14.797 1.00 94.94 97 LYS A C 1
ATOM 731 O O . LYS A 1 97 ? 12.837 -28.766 14.405 1.00 94.94 97 LYS A O 1
ATOM 736 N N . ASP A 1 98 ? 12.347 -30.843 15.120 1.00 93.81 98 ASP A N 1
ATOM 737 C CA . ASP A 1 98 ? 13.721 -31.349 15.199 1.00 93.81 98 ASP A CA 1
ATOM 738 C C . ASP A 1 98 ? 14.210 -31.951 13.863 1.00 93.81 98 ASP A C 1
ATOM 740 O O . ASP A 1 98 ? 15.344 -32.418 13.757 1.00 93.81 98 ASP A O 1
ATOM 744 N N . THR A 1 99 ? 13.382 -31.910 12.810 1.00 94.56 99 THR A N 1
ATOM 745 C CA . THR A 1 99 ? 13.778 -32.303 11.445 1.00 94.56 99 THR A CA 1
ATOM 746 C C . THR A 1 99 ? 14.768 -31.315 10.813 1.00 94.56 99 THR A C 1
ATOM 748 O O . THR A 1 99 ? 14.675 -30.121 11.086 1.00 94.56 99 THR A O 1
ATOM 751 N N . PRO A 1 100 ? 15.630 -31.736 9.861 1.00 90.19 100 PRO A N 1
ATOM 752 C CA . PRO A 1 100 ? 16.518 -30.824 9.118 1.00 90.19 100 PRO A CA 1
ATOM 753 C C . PRO A 1 100 ? 15.809 -29.741 8.280 1.00 90.19 100 PRO A C 1
ATOM 755 O O . PRO A 1 100 ? 16.449 -28.808 7.804 1.00 90.19 100 PRO A O 1
ATOM 758 N N . ILE A 1 101 ? 14.493 -29.866 8.068 1.00 91.06 101 ILE A N 1
ATOM 759 C CA . ILE A 1 101 ? 13.659 -28.845 7.414 1.00 91.06 101 ILE A CA 1
ATOM 760 C C . ILE A 1 101 ? 13.363 -27.693 8.391 1.00 91.06 101 ILE A C 1
ATOM 762 O O . ILE A 1 101 ? 13.294 -26.530 7.983 1.00 91.06 101 ILE A O 1
ATOM 766 N N . ASN A 1 102 ? 13.220 -28.001 9.682 1.00 93.50 102 ASN A N 1
ATOM 767 C CA . ASN A 1 102 ? 12.816 -27.060 10.723 1.00 93.50 102 ASN A CA 1
ATOM 768 C C . ASN A 1 102 ? 14.001 -26.607 11.596 1.00 93.50 102 ASN A C 1
ATOM 770 O O . ASN A 1 102 ? 14.176 -25.411 11.800 1.00 93.50 102 ASN A O 1
ATOM 774 N N . ASN A 1 103 ? 14.871 -27.507 12.046 1.00 89.94 103 ASN A N 1
ATOM 775 C CA . ASN A 1 103 ? 16.056 -27.200 12.849 1.00 89.94 103 ASN A CA 1
ATOM 776 C C . ASN A 1 103 ? 17.276 -26.914 11.938 1.00 89.94 103 ASN A C 1
ATOM 778 O O . ASN A 1 103 ? 17.555 -27.737 11.062 1.00 89.94 103 ASN A O 1
ATOM 782 N N . PRO A 1 104 ? 18.014 -25.787 12.079 1.00 84.06 104 PRO A N 1
ATOM 783 C CA . PRO A 1 104 ? 17.879 -24.695 13.061 1.00 84.06 104 PRO A CA 1
ATOM 784 C C . PRO A 1 104 ? 17.116 -23.463 12.524 1.00 84.06 104 PRO A C 1
ATOM 786 O O . PRO A 1 104 ? 17.200 -22.372 13.082 1.00 84.06 104 PRO A O 1
ATOM 789 N N . SER A 1 105 ? 16.435 -23.588 11.383 1.00 85.19 105 SER A N 1
ATOM 790 C CA . SER A 1 105 ? 15.915 -22.450 10.610 1.00 85.19 105 SER A CA 1
ATOM 791 C C . SER A 1 105 ? 14.549 -21.914 11.081 1.00 85.19 105 SER A C 1
ATOM 793 O O . SER A 1 105 ? 14.126 -20.833 10.657 1.00 85.19 105 SER A O 1
ATOM 795 N N . LEU A 1 106 ? 13.818 -22.670 11.902 1.00 90.94 106 LEU A N 1
ATOM 796 C CA . LEU A 1 106 ? 12.511 -22.323 12.460 1.00 90.94 106 LEU A CA 1
ATOM 797 C C . LEU A 1 106 ? 12.701 -21.732 13.865 1.00 90.94 106 LEU A C 1
ATOM 799 O O . LEU A 1 106 ? 13.430 -22.286 14.680 1.00 90.94 106 LEU A O 1
ATOM 803 N N . ARG A 1 107 ? 12.077 -20.581 14.138 1.00 89.38 107 ARG A N 1
ATOM 804 C CA . ARG A 1 107 ? 12.320 -19.767 15.345 1.00 89.38 107 ARG A CA 1
ATOM 805 C C . ARG A 1 107 ? 11.087 -18.964 15.743 1.00 89.38 107 ARG A C 1
ATOM 807 O O . ARG A 1 107 ? 10.228 -18.716 14.896 1.00 89.38 107 ARG A O 1
ATOM 814 N N . GLY A 1 108 ? 11.033 -18.498 16.988 1.00 90.44 108 GLY A N 1
ATOM 815 C CA . GLY A 1 108 ? 9.856 -17.855 17.574 1.00 90.44 108 GLY A CA 1
ATOM 816 C C . GLY A 1 108 ? 9.140 -18.727 18.612 1.00 90.44 108 GLY A C 1
ATOM 817 O O . GLY A 1 108 ? 8.148 -18.278 19.182 1.00 90.44 108 GLY A O 1
ATOM 818 N N . PHE A 1 109 ? 9.643 -19.938 18.893 1.00 91.62 109 PHE A N 1
ATOM 819 C CA . PHE A 1 109 ? 9.142 -20.825 19.950 1.00 91.62 109 PHE A CA 1
ATOM 820 C C . PHE A 1 109 ? 9.136 -20.113 21.312 1.00 91.62 109 PHE A C 1
ATOM 822 O O . PHE A 1 109 ? 8.157 -20.183 22.049 1.00 91.62 109 PHE A O 1
ATOM 829 N N . GLU A 1 110 ? 10.188 -19.345 21.595 1.00 84.81 110 GLU A N 1
ATOM 830 C CA . GLU A 1 110 ? 10.346 -18.517 22.790 1.00 84.81 110 GLU A CA 1
ATOM 831 C C . GLU A 1 110 ? 9.285 -17.403 22.894 1.00 84.81 110 GLU A C 1
ATOM 833 O O . GLU A 1 110 ? 8.867 -17.030 23.991 1.00 84.81 110 GLU A O 1
ATOM 838 N N . VAL A 1 111 ? 8.791 -16.904 21.755 1.00 91.69 111 VAL A N 1
ATOM 839 C CA . VAL A 1 111 ? 7.751 -15.864 21.687 1.00 91.69 111 VAL A CA 1
ATOM 840 C C . VAL A 1 111 ? 6.370 -16.467 21.943 1.00 91.69 111 VAL A C 1
ATOM 842 O O . VAL A 1 111 ? 5.572 -15.893 22.687 1.00 91.69 111 VAL A O 1
ATOM 845 N N . ILE A 1 112 ? 6.108 -17.653 21.380 1.00 95.38 112 ILE A N 1
ATOM 846 C CA . ILE A 1 112 ? 4.905 -18.437 21.684 1.00 95.38 112 ILE A CA 1
ATOM 847 C C . ILE A 1 112 ? 4.883 -18.827 23.167 1.00 95.38 112 ILE A C 1
ATOM 849 O O . ILE A 1 112 ? 3.849 -18.687 23.818 1.00 95.38 112 ILE A O 1
ATOM 853 N N . ASP A 1 113 ? 6.022 -19.236 23.726 1.00 85.56 113 ASP A N 1
ATOM 854 C CA . ASP A 1 113 ? 6.155 -19.611 25.135 1.00 85.56 113 ASP A CA 1
ATOM 855 C C . ASP A 1 113 ? 5.961 -18.430 26.089 1.00 85.56 113 ASP A C 1
ATOM 857 O O . ASP A 1 113 ? 5.246 -18.570 27.084 1.00 85.56 113 ASP A O 1
ATOM 861 N N . ALA A 1 114 ? 6.525 -17.257 25.785 1.00 80.88 114 ALA A N 1
ATOM 862 C CA . ALA A 1 114 ? 6.290 -16.039 26.559 1.00 80.88 114 ALA A CA 1
ATOM 863 C C . ALA A 1 114 ? 4.798 -15.656 26.558 1.00 80.88 114 ALA A C 1
ATOM 865 O O . ALA A 1 114 ? 4.201 -15.451 27.622 1.00 80.88 114 ALA A O 1
ATOM 866 N N . ALA A 1 115 ? 4.169 -15.645 25.376 1.00 88.00 115 ALA A N 1
ATOM 867 C CA . ALA A 1 115 ? 2.743 -15.369 25.232 1.00 88.00 115 ALA A CA 1
ATOM 868 C C . ALA A 1 115 ? 1.891 -16.389 26.005 1.00 88.00 115 ALA A C 1
ATOM 870 O O . ALA A 1 115 ? 1.038 -16.006 26.808 1.00 88.00 115 ALA A O 1
ATOM 871 N N . LYS A 1 116 ? 2.157 -17.689 25.832 1.00 91.44 116 LYS A N 1
ATOM 872 C CA . LYS A 1 116 ? 1.444 -18.780 26.505 1.00 91.44 116 LYS A CA 1
ATOM 873 C C . LYS A 1 116 ? 1.636 -18.750 28.023 1.00 91.44 116 LYS A C 1
ATOM 875 O O . LYS A 1 116 ? 0.653 -18.901 28.742 1.00 91.44 116 LYS A O 1
ATOM 880 N N . SER A 1 117 ? 2.840 -18.477 28.530 1.00 80.06 117 SER A N 1
ATOM 881 C CA . SER A 1 117 ? 3.105 -18.309 29.971 1.00 80.06 117 SER A CA 1
ATOM 882 C C . SER A 1 117 ? 2.242 -17.207 30.582 1.00 80.06 117 SER A C 1
ATOM 884 O O . SER A 1 117 ? 1.579 -17.393 31.610 1.00 80.06 117 SER A O 1
ATOM 886 N N . ARG A 1 118 ? 2.209 -16.054 29.906 1.00 80.06 118 ARG A N 1
ATOM 887 C CA . ARG A 1 118 ? 1.460 -14.882 30.346 1.00 80.06 118 ARG A CA 1
ATOM 888 C C . ARG A 1 118 ? -0.050 -15.114 30.266 1.00 80.06 118 ARG A C 1
ATOM 890 O O . ARG A 1 118 ? -0.757 -14.727 31.196 1.00 80.06 118 ARG A O 1
ATOM 897 N N . LEU A 1 119 ? -0.540 -15.830 29.252 1.00 84.38 119 LEU A N 1
ATOM 898 C CA . LEU A 1 119 ? -1.930 -16.301 29.176 1.00 84.38 119 LEU A CA 1
ATOM 899 C C . LEU A 1 119 ? -2.275 -17.254 30.328 1.00 84.38 119 LEU A C 1
ATOM 901 O O . LEU A 1 119 ? -3.253 -17.016 31.029 1.00 84.38 119 LEU A O 1
ATOM 905 N N . GLU A 1 120 ? -1.426 -18.239 30.630 1.00 83.44 120 GLU A N 1
ATOM 906 C CA . GLU A 1 120 ? -1.585 -19.149 31.780 1.00 83.44 120 GLU A CA 1
ATOM 907 C C . GLU A 1 120 ? -1.449 -18.447 33.154 1.00 83.44 120 GLU A C 1
ATOM 909 O O . GLU A 1 120 ? -1.678 -19.056 34.201 1.00 83.44 120 GLU A O 1
ATOM 914 N N . SER A 1 121 ? -1.086 -17.158 33.192 1.00 76.06 121 SER A N 1
ATOM 915 C CA . SER A 1 121 ? -1.158 -16.318 34.399 1.00 76.06 121 SER A CA 1
ATOM 916 C C . SER A 1 121 ? -2.479 -15.551 34.550 1.00 76.06 121 SER A C 1
ATOM 918 O O . SER A 1 121 ? -2.843 -15.206 35.672 1.00 76.06 121 SER A O 1
ATOM 920 N N . VAL A 1 122 ? -3.195 -15.310 33.445 1.00 76.88 122 VAL A N 1
ATOM 921 C CA . VAL A 1 122 ? -4.399 -14.461 33.372 1.00 76.88 122 VAL A CA 1
ATOM 922 C C . VAL A 1 122 ? -5.672 -15.296 33.214 1.00 76.88 122 VAL A C 1
ATOM 924 O O . VAL A 1 122 ? -6.686 -15.003 33.841 1.00 76.88 122 VAL A O 1
ATOM 927 N N . CYS A 1 123 ? -5.619 -16.345 32.395 1.00 83.50 123 CYS A N 1
ATOM 928 C CA . CYS A 1 123 ? -6.731 -17.233 32.075 1.00 83.50 123 CYS A CA 1
ATOM 929 C C . CYS A 1 123 ? -6.238 -18.693 31.938 1.00 83.50 123 CYS A C 1
ATOM 931 O O . CYS A 1 123 ? -6.128 -19.214 30.824 1.00 83.50 123 CYS A O 1
ATOM 933 N N . PRO A 1 124 ? -5.902 -19.357 33.065 1.00 83.75 124 PRO A N 1
ATOM 934 C CA . PRO A 1 124 ? -5.277 -20.680 33.060 1.00 83.75 124 PRO A CA 1
ATOM 935 C C . PRO A 1 124 ? -6.118 -21.731 32.328 1.00 83.75 124 PRO A C 1
ATOM 937 O O . PRO A 1 124 ? -7.307 -21.877 32.611 1.00 83.75 124 PRO A O 1
ATOM 940 N N . GLY A 1 125 ? -5.504 -22.469 31.402 1.00 84.81 125 GLY A N 1
ATOM 941 C CA . GLY A 1 125 ? -6.158 -23.525 30.628 1.00 84.81 125 GLY A CA 1
ATOM 942 C C . GLY A 1 125 ? -7.268 -23.061 29.675 1.00 84.81 125 GLY A C 1
ATOM 943 O O . GLY A 1 125 ? -8.096 -23.884 29.293 1.00 84.81 125 GLY A O 1
ATOM 944 N N . VAL A 1 126 ? -7.326 -21.774 29.300 1.00 93.25 126 VAL A N 1
ATOM 945 C CA . VAL A 1 126 ? -8.382 -21.235 28.412 1.00 93.25 126 VAL A CA 1
ATOM 946 C C . VAL A 1 126 ? -7.960 -21.169 26.939 1.00 93.25 126 VAL A C 1
ATOM 948 O O . VAL A 1 126 ? -8.757 -21.509 26.065 1.00 93.25 126 VAL A O 1
ATOM 951 N N . VAL A 1 127 ? -6.732 -20.729 26.644 1.00 95.44 127 VAL A N 1
ATOM 952 C CA . VAL A 1 127 ? -6.258 -20.448 25.271 1.00 95.44 127 VAL A CA 1
ATOM 953 C C . VAL A 1 127 ? -5.309 -21.548 24.791 1.00 95.44 127 VAL A C 1
ATOM 955 O O . VAL A 1 127 ? -4.359 -21.872 25.503 1.00 95.44 127 VAL A O 1
ATOM 958 N N . SER A 1 128 ? -5.537 -22.121 23.606 1.00 96.56 128 SER A N 1
ATOM 959 C CA . SER A 1 128 ? -4.669 -23.154 23.011 1.00 96.56 128 SER A CA 1
ATOM 960 C C . SER A 1 128 ? -3.343 -22.576 22.502 1.00 96.56 128 SER A C 1
ATOM 962 O O . SER A 1 128 ? -3.262 -21.398 22.153 1.00 96.56 128 SER A O 1
ATOM 964 N N . CYS A 1 129 ? -2.290 -23.392 22.439 1.00 96.94 129 CYS A N 1
ATOM 965 C CA . CYS A 1 129 ? -1.051 -23.016 21.749 1.00 96.94 129 CYS A CA 1
ATOM 966 C C . CYS A 1 129 ? -1.294 -22.788 20.245 1.00 96.94 129 CYS A C 1
ATOM 968 O O . CYS A 1 129 ? -0.702 -21.874 19.673 1.00 96.94 129 CYS A O 1
ATOM 970 N N . ALA A 1 130 ? -2.203 -23.556 19.634 1.00 97.75 130 ALA A N 1
ATOM 971 C CA . ALA A 1 130 ? -2.634 -23.401 18.243 1.00 97.75 130 ALA A CA 1
ATOM 972 C C . ALA A 1 130 ? -3.183 -21.992 17.945 1.00 97.75 130 ALA A C 1
ATOM 974 O O . ALA A 1 130 ? -2.783 -21.356 16.967 1.00 97.75 130 ALA A O 1
ATOM 975 N N . ASP A 1 131 ? -4.043 -21.454 18.818 1.00 98.25 131 ASP A N 1
ATOM 976 C CA . ASP A 1 131 ? -4.522 -20.076 18.677 1.00 98.25 131 ASP A CA 1
ATOM 977 C C . ASP A 1 131 ? -3.419 -19.047 18.962 1.00 98.25 131 ASP A C 1
ATOM 979 O O . ASP A 1 131 ? -3.333 -18.050 18.247 1.00 98.25 131 ASP A O 1
ATOM 983 N N . VAL A 1 132 ? -2.528 -19.281 19.936 1.00 98.38 132 VAL A N 1
ATOM 984 C CA . VAL A 1 132 ? -1.374 -18.387 20.173 1.00 98.38 132 VAL A CA 1
ATOM 985 C C . VAL A 1 132 ? -0.482 -18.289 18.933 1.00 98.38 132 VAL A C 1
ATOM 987 O O . VAL A 1 132 ? -0.085 -17.182 18.579 1.00 98.38 132 VAL A O 1
ATOM 990 N N . LEU A 1 133 ? -0.212 -19.400 18.240 1.00 98.38 133 LEU A N 1
ATOM 991 C CA . LEU A 1 133 ? 0.570 -19.412 17.001 1.00 98.38 133 LEU A CA 1
ATOM 992 C C . LEU A 1 133 ? -0.142 -18.673 15.857 1.00 98.38 133 LEU A C 1
ATOM 994 O O . LEU A 1 133 ? 0.470 -17.827 15.201 1.00 98.38 133 LEU A O 1
ATOM 998 N N . ALA A 1 134 ? -1.440 -18.918 15.666 1.00 98.00 134 ALA A N 1
ATOM 999 C CA . ALA A 1 134 ? -2.249 -18.236 14.656 1.00 98.00 134 ALA A CA 1
ATOM 1000 C C . ALA A 1 134 ? -2.304 -16.707 14.883 1.00 98.00 134 ALA A C 1
ATOM 1002 O O . ALA A 1 134 ? -2.061 -15.919 13.963 1.00 98.00 134 ALA A O 1
ATOM 1003 N N . TYR A 1 135 ? -2.545 -16.270 16.126 1.00 98.19 135 TYR A N 1
ATOM 1004 C CA . TYR A 1 135 ? -2.493 -14.856 16.507 1.00 98.19 135 TYR A CA 1
ATOM 1005 C C . TYR A 1 135 ? -1.082 -14.268 16.351 1.00 98.19 135 TYR A C 1
ATOM 1007 O O . TYR A 1 135 ? -0.938 -13.148 15.862 1.00 98.19 135 TYR A O 1
ATOM 1015 N N . ALA A 1 136 ? -0.033 -15.014 16.709 1.00 98.31 136 ALA A N 1
ATOM 1016 C CA . ALA A 1 136 ? 1.338 -14.523 16.630 1.00 98.31 136 ALA A CA 1
ATOM 1017 C C . ALA A 1 136 ? 1.829 -14.344 15.185 1.00 98.31 136 ALA A C 1
ATOM 1019 O O . ALA A 1 136 ? 2.534 -13.376 14.898 1.00 98.31 136 ALA A O 1
ATOM 1020 N N . ALA A 1 137 ? 1.412 -15.212 14.260 1.00 98.19 137 ALA A N 1
ATOM 1021 C CA . ALA A 1 137 ? 1.664 -15.035 12.832 1.00 98.19 137 ALA A CA 1
ATOM 1022 C C . ALA A 1 137 ? 0.939 -13.799 12.271 1.00 98.19 137 ALA A C 1
ATOM 1024 O O . ALA A 1 137 ? 1.573 -12.988 11.592 1.00 98.19 137 ALA A O 1
ATOM 1025 N N . ARG A 1 138 ? -0.347 -13.591 12.610 1.00 97.19 138 ARG A N 1
ATOM 1026 C CA . ARG A 1 138 ? -1.085 -12.353 12.279 1.00 97.19 138 ARG A CA 1
ATOM 1027 C C . ARG A 1 138 ? -0.338 -11.117 12.772 1.00 97.19 138 ARG A C 1
ATOM 1029 O O . ARG A 1 138 ? -0.125 -10.177 12.008 1.00 97.19 138 ARG A O 1
ATOM 1036 N N . ASP A 1 139 ? 0.047 -11.106 14.043 1.00 94.50 139 ASP A N 1
ATOM 1037 C CA . ASP A 1 139 ? 0.671 -9.935 14.652 1.00 94.50 139 ASP A CA 1
ATOM 1038 C C . ASP A 1 139 ? 2.105 -9.713 14.125 1.00 94.50 139 ASP A C 1
ATOM 1040 O O . ASP A 1 139 ? 2.518 -8.567 13.964 1.00 94.50 139 ASP A O 1
ATOM 1044 N N . GLY A 1 140 ? 2.821 -10.769 13.718 1.00 95.31 140 GLY A N 1
ATOM 1045 C CA . GLY A 1 140 ? 4.087 -10.671 12.978 1.00 95.31 140 GLY A CA 1
ATOM 1046 C C . GLY A 1 140 ? 3.939 -9.999 11.605 1.00 95.31 140 GLY A C 1
ATOM 1047 O O . GLY A 1 140 ? 4.725 -9.109 11.268 1.00 95.31 140 GLY A O 1
ATOM 1048 N N . VAL A 1 141 ? 2.894 -10.347 10.841 1.00 94.75 141 VAL A N 1
ATOM 1049 C CA . VAL A 1 141 ? 2.534 -9.647 9.589 1.00 94.75 141 VAL A CA 1
ATOM 1050 C C . VAL A 1 141 ? 2.209 -8.177 9.877 1.00 94.75 141 VAL A C 1
ATOM 1052 O O . VAL A 1 141 ? 2.738 -7.281 9.226 1.00 94.75 141 VAL A O 1
ATOM 1055 N N . ALA A 1 142 ? 1.384 -7.905 10.890 1.00 83.56 142 ALA A N 1
ATOM 1056 C CA . ALA A 1 142 ? 0.926 -6.554 11.216 1.00 83.56 142 ALA A CA 1
ATOM 1057 C C . ALA A 1 142 ? 2.021 -5.613 11.762 1.00 83.56 142 ALA A C 1
ATOM 1059 O O . ALA A 1 142 ? 1.865 -4.395 11.662 1.00 83.56 142 ALA A O 1
ATOM 1060 N N . VAL A 1 143 ? 3.099 -6.147 12.352 1.00 84.88 143 VAL A N 1
ATOM 1061 C CA . VAL A 1 143 ? 4.261 -5.371 12.840 1.00 84.88 143 VAL A CA 1
ATOM 1062 C C . VAL A 1 143 ? 5.304 -5.126 11.736 1.00 84.88 143 VAL A C 1
ATOM 1064 O O . VAL A 1 143 ? 6.126 -4.226 11.873 1.00 84.88 143 VAL A O 1
ATOM 1067 N N . THR A 1 144 ? 5.245 -5.856 10.618 1.00 84.06 144 THR A N 1
ATOM 1068 C CA . THR A 1 144 ? 6.119 -5.662 9.442 1.00 84.06 144 THR A CA 1
ATOM 1069 C C . THR A 1 144 ? 5.436 -4.863 8.320 1.00 84.06 144 THR A C 1
ATOM 1071 O O . THR A 1 144 ? 5.716 -5.069 7.147 1.00 84.06 144 THR A O 1
ATOM 1074 N N . ASP A 1 145 ? 4.518 -3.949 8.654 1.00 80.44 145 ASP A N 1
ATOM 1075 C CA . ASP A 1 145 ? 3.687 -3.164 7.714 1.00 80.44 145 ASP A CA 1
ATOM 1076 C C . ASP A 1 145 ? 2.765 -4.000 6.794 1.00 80.44 145 ASP A C 1
ATOM 1078 O O . ASP A 1 145 ? 2.257 -3.530 5.767 1.00 80.44 145 ASP A O 1
ATOM 1082 N N . GLY A 1 146 ? 2.503 -5.256 7.157 1.00 75.69 146 GLY A N 1
ATOM 1083 C CA . GLY A 1 146 ? 1.583 -6.141 6.450 1.00 75.69 146 GLY A CA 1
ATOM 1084 C C . GLY A 1 146 ? 0.101 -5.853 6.730 1.00 75.69 146 GLY A C 1
ATOM 1085 O O . GLY A 1 146 ? -0.245 -4.989 7.540 1.00 75.69 146 GLY A O 1
ATOM 1086 N N . PRO A 1 147 ? -0.818 -6.563 6.047 1.00 71.81 147 PRO A N 1
ATOM 1087 C CA . PRO A 1 147 ? -2.249 -6.435 6.302 1.00 71.81 147 PRO A CA 1
ATOM 1088 C C . PRO A 1 147 ? -2.597 -6.769 7.756 1.00 71.81 147 PRO A C 1
ATOM 1090 O O . PRO A 1 147 ? -2.128 -7.762 8.310 1.00 71.81 147 PRO A O 1
ATOM 1093 N N . ARG A 1 148 ? -3.509 -5.990 8.342 1.00 73.44 148 ARG A N 1
ATOM 1094 C CA . ARG A 1 148 ? -4.224 -6.376 9.565 1.00 73.44 148 ARG A CA 1
ATOM 1095 C C . ARG A 1 148 ? -5.490 -7.129 9.176 1.00 73.44 148 ARG A C 1
ATOM 1097 O O . ARG A 1 148 ? -6.227 -6.671 8.305 1.00 73.44 148 ARG A O 1
ATOM 1104 N N . TYR A 1 149 ? -5.729 -8.265 9.816 1.00 76.19 149 TYR A N 1
ATOM 1105 C CA . TYR A 1 149 ? -6.868 -9.136 9.544 1.00 76.19 149 TYR A CA 1
ATOM 1106 C C . TYR A 1 149 ? -7.282 -9.879 10.808 1.00 76.19 149 TYR A C 1
ATOM 1108 O O . TYR A 1 149 ? -6.430 -10.246 11.611 1.00 76.19 149 TYR A O 1
ATOM 1116 N N . GLU A 1 150 ? -8.577 -10.117 10.984 1.00 78.69 150 GLU A N 1
ATOM 1117 C CA . GLU A 1 150 ? -9.052 -10.951 12.085 1.00 78.69 150 GLU A CA 1
ATOM 1118 C C . GLU A 1 150 ? -8.848 -12.424 11.744 1.00 78.69 150 GLU A C 1
ATOM 1120 O O . GLU A 1 150 ? -9.270 -12.880 10.681 1.00 78.69 150 GLU A O 1
ATOM 1125 N N . ILE A 1 151 ? -8.217 -13.172 12.650 1.00 85.31 151 ILE A N 1
ATOM 1126 C CA . ILE A 1 151 ? -8.067 -14.621 12.531 1.00 85.31 151 ILE A CA 1
ATOM 1127 C C . ILE A 1 151 ? -9.023 -15.294 13.527 1.00 85.31 151 ILE A C 1
ATOM 1129 O O . ILE A 1 151 ? -8.966 -14.986 14.719 1.00 85.31 151 ILE A O 1
ATOM 1133 N N . PRO A 1 152 ? -9.943 -16.168 13.073 1.00 86.38 152 PRO A N 1
ATOM 1134 C CA . PRO A 1 152 ? -10.842 -16.893 13.964 1.00 86.38 152 PRO A CA 1
ATOM 1135 C C . PRO A 1 152 ? -10.069 -17.679 15.024 1.00 86.38 152 PRO A C 1
ATOM 1137 O O . PRO A 1 152 ? -9.083 -18.328 14.679 1.00 86.38 152 PRO A O 1
ATOM 1140 N N . GLY A 1 153 ? -10.517 -17.632 16.280 1.00 88.94 153 GLY A N 1
ATOM 1141 C CA . GLY A 1 153 ? -9.995 -18.440 17.387 1.00 88.94 153 GLY A CA 1
ATOM 1142 C C . GLY A 1 153 ? -10.934 -19.594 17.745 1.00 88.94 153 GLY A C 1
ATOM 1143 O O . GLY A 1 153 ? -12.051 -19.669 17.227 1.00 88.94 153 GLY A O 1
ATOM 1144 N N . GLY A 1 154 ? -10.488 -20.475 18.640 1.00 92.69 154 GLY A N 1
ATOM 1145 C CA . GLY A 1 154 ? -11.211 -21.661 19.110 1.00 92.69 154 GLY A CA 1
ATOM 1146 C C . GLY A 1 154 ? -10.523 -22.997 18.807 1.00 92.69 154 GLY A C 1
ATOM 1147 O O . GLY A 1 154 ? -11.145 -24.048 18.997 1.00 92.69 154 GLY A O 1
ATOM 1148 N N . ARG A 1 155 ? -9.267 -22.980 18.338 1.00 96.38 155 ARG A N 1
ATOM 1149 C CA . ARG A 1 155 ? -8.501 -24.195 18.022 1.00 96.38 155 ARG A CA 1
ATOM 1150 C C . ARG A 1 155 ? -8.210 -24.994 19.291 1.00 96.38 155 ARG A C 1
ATOM 1152 O O . ARG A 1 155 ? -8.181 -24.471 20.412 1.00 96.38 155 ARG A O 1
ATOM 1159 N N . ARG A 1 156 ? -7.973 -26.285 19.109 1.00 95.19 156 ARG A N 1
ATOM 1160 C CA . ARG A 1 156 ? -7.453 -27.208 20.116 1.00 95.19 156 ARG A CA 1
ATOM 1161 C C . ARG A 1 156 ? -6.046 -27.629 19.743 1.00 95.19 156 ARG A C 1
ATOM 1163 O O . ARG A 1 156 ? -5.698 -27.675 18.570 1.00 95.19 156 ARG A O 1
ATOM 1170 N N . ASP A 1 157 ? -5.269 -27.934 20.768 1.00 97.06 157 ASP A N 1
ATOM 1171 C CA . ASP A 1 157 ? -3.909 -28.408 20.610 1.00 97.06 157 ASP A CA 1
ATOM 1172 C C . ASP A 1 157 ? -3.897 -29.894 20.234 1.00 97.06 157 ASP A C 1
ATOM 1174 O O . ASP A 1 157 ? -4.586 -30.714 20.855 1.00 97.06 157 ASP A O 1
ATOM 1178 N N . GLY A 1 158 ? -3.076 -30.223 19.243 1.00 93.62 158 GLY A N 1
ATOM 1179 C CA . GLY A 1 158 ? -2.698 -31.573 18.865 1.00 93.62 158 GLY A CA 1
ATOM 1180 C C . GLY A 1 158 ? -1.842 -32.260 19.921 1.00 93.62 158 GLY A C 1
ATOM 1181 O O . GLY A 1 158 ? -1.213 -31.624 20.776 1.00 93.62 158 GLY A O 1
ATOM 1182 N N . THR A 1 159 ? -1.823 -33.589 19.837 1.00 92.06 159 THR A N 1
ATOM 1183 C CA . THR A 1 159 ? -1.147 -34.498 20.780 1.00 92.06 159 THR A CA 1
ATOM 1184 C C . THR A 1 159 ? -0.101 -35.397 20.111 1.00 92.06 159 THR A C 1
ATOM 1186 O O . THR A 1 159 ? 0.531 -36.213 20.781 1.00 92.06 159 THR A O 1
ATOM 1189 N N . VAL A 1 160 ? 0.099 -35.254 18.796 1.00 92.12 160 VAL A N 1
ATOM 1190 C CA . VAL A 1 160 ? 1.006 -36.066 17.974 1.00 92.12 160 VAL A CA 1
ATOM 1191 C C . VAL A 1 160 ? 1.826 -35.139 17.084 1.00 92.12 160 VAL A C 1
ATOM 1193 O O . VAL A 1 160 ? 1.260 -34.273 16.430 1.00 92.12 160 VAL A O 1
ATOM 1196 N N . SER A 1 161 ? 3.141 -35.351 17.037 1.00 95.12 161 SER A N 1
ATOM 1197 C CA . SER A 1 161 ? 4.065 -34.675 16.123 1.00 95.12 161 SER A CA 1
ATOM 1198 C C . SER A 1 161 ? 5.124 -35.670 15.671 1.00 95.12 161 SER A C 1
ATOM 1200 O O . SER A 1 161 ? 5.757 -36.296 16.525 1.00 95.12 161 SER A O 1
ATOM 1202 N N . LEU A 1 162 ? 5.291 -35.859 14.360 1.00 96.31 162 LEU A N 1
ATOM 1203 C CA . LEU A 1 162 ? 6.148 -36.902 13.788 1.00 96.31 162 LEU A CA 1
ATOM 1204 C C . LEU A 1 162 ? 7.098 -36.325 12.731 1.00 96.31 162 LEU A C 1
ATOM 1206 O O . LEU A 1 162 ? 6.680 -35.876 11.664 1.00 96.31 162 LEU A O 1
ATOM 1210 N N . ALA A 1 163 ? 8.402 -36.429 12.983 1.00 96.25 163 ALA A N 1
ATOM 1211 C CA . ALA A 1 163 ? 9.460 -36.025 12.057 1.00 96.25 163 ALA A CA 1
ATOM 1212 C C . ALA A 1 163 ? 9.353 -36.670 10.661 1.00 96.25 163 ALA A C 1
ATOM 1214 O O . ALA A 1 163 ? 9.776 -36.073 9.671 1.00 96.25 163 ALA A O 1
ATOM 1215 N N . SER A 1 164 ? 8.776 -37.872 10.572 1.00 95.75 164 SER A N 1
ATOM 1216 C CA . SER A 1 164 ? 8.568 -38.600 9.317 1.00 95.75 164 SER A CA 1
ATOM 1217 C C . SER A 1 164 ? 7.560 -37.946 8.370 1.00 95.75 164 SER A C 1
ATOM 1219 O O . SER A 1 164 ? 7.611 -38.220 7.180 1.00 95.75 164 SER A O 1
ATOM 1221 N N . GLU A 1 165 ? 6.653 -37.101 8.867 1.00 96.44 165 GLU A N 1
ATOM 1222 C CA . GLU A 1 165 ? 5.554 -36.538 8.064 1.00 96.44 165 GLU A CA 1
ATOM 1223 C C . GLU A 1 165 ? 5.910 -35.178 7.435 1.00 96.44 165 GLU A C 1
ATOM 1225 O O . GLU A 1 165 ? 5.259 -34.746 6.484 1.00 96.44 165 GLU A O 1
ATOM 1230 N N . VAL A 1 166 ? 6.968 -34.510 7.915 1.00 96.31 166 VAL A N 1
ATOM 1231 C CA . VAL A 1 166 ? 7.357 -33.159 7.460 1.00 96.31 166 VAL A CA 1
ATOM 1232 C C . VAL A 1 166 ? 7.782 -33.148 5.988 1.00 96.31 166 VAL A C 1
ATOM 1234 O O . VAL A 1 166 ? 7.402 -32.244 5.247 1.00 96.31 166 VAL A O 1
ATOM 1237 N N . ALA A 1 167 ? 8.555 -34.147 5.553 1.00 93.69 167 ALA A N 1
ATOM 1238 C CA . ALA A 1 167 ? 9.119 -34.191 4.200 1.00 93.69 167 ALA A CA 1
ATOM 1239 C C . ALA A 1 167 ? 8.070 -34.447 3.101 1.00 93.69 167 ALA A C 1
ATOM 1241 O O . ALA A 1 167 ? 8.256 -33.989 1.976 1.00 93.69 167 ALA A O 1
ATOM 1242 N N . ASP A 1 168 ? 6.972 -35.130 3.437 1.00 92.94 168 ASP A N 1
ATOM 1243 C CA . ASP A 1 168 ? 5.883 -35.438 2.502 1.00 92.94 168 ASP A CA 1
ATOM 1244 C C . ASP A 1 168 ? 4.840 -34.304 2.413 1.00 92.94 168 ASP A C 1
ATOM 1246 O O . ASP A 1 168 ? 4.076 -34.246 1.450 1.00 92.94 168 ASP A O 1
ATOM 1250 N N . ASN A 1 169 ? 4.803 -33.394 3.399 1.00 95.50 169 ASN A N 1
ATOM 1251 C CA . ASN A 1 169 ? 3.791 -32.334 3.501 1.00 95.50 169 ASN A CA 1
ATOM 1252 C C . ASN A 1 169 ? 4.320 -30.911 3.238 1.00 95.50 169 ASN A C 1
ATOM 1254 O O . ASN A 1 169 ? 3.564 -30.071 2.748 1.00 95.50 169 ASN A O 1
ATOM 1258 N N . ILE A 1 170 ? 5.589 -30.608 3.546 1.00 96.12 170 ILE A N 1
ATOM 1259 C CA . ILE A 1 170 ? 6.177 -29.272 3.341 1.00 96.12 170 ILE A CA 1
ATOM 1260 C C . ILE A 1 170 ? 6.812 -29.169 1.941 1.00 96.12 170 ILE A C 1
ATOM 1262 O O . ILE A 1 170 ? 7.769 -29.897 1.668 1.00 96.12 170 ILE A O 1
ATOM 1266 N N . PRO A 1 171 ? 6.383 -28.233 1.067 1.00 96.06 171 PRO A N 1
ATOM 1267 C CA . PRO A 1 171 ? 7.019 -28.026 -0.233 1.00 96.06 171 PRO A CA 1
ATOM 1268 C C . PRO A 1 171 ? 8.505 -27.643 -0.103 1.00 96.06 171 PRO A C 1
ATOM 1270 O O . PRO A 1 171 ? 8.818 -26.614 0.506 1.00 96.06 171 PRO A O 1
ATOM 1273 N N . PRO A 1 172 ? 9.450 -28.394 -0.700 1.00 95.38 172 PRO A N 1
ATOM 1274 C CA . PRO A 1 172 ? 10.853 -27.998 -0.706 1.00 95.38 172 PRO A CA 1
ATOM 1275 C C . PRO A 1 172 ? 11.092 -26.759 -1.596 1.00 95.38 172 PRO A C 1
ATOM 1277 O O . PRO A 1 172 ? 10.378 -26.552 -2.584 1.00 95.38 172 PRO A O 1
ATOM 1280 N N . PRO A 1 173 ? 12.148 -25.959 -1.341 1.00 95.56 173 PRO A N 1
ATOM 1281 C CA . PRO A 1 173 ? 12.504 -24.784 -2.156 1.00 95.56 173 PRO A CA 1
ATOM 1282 C C . PRO A 1 173 ? 12.910 -25.128 -3.605 1.00 95.56 173 PRO A C 1
ATOM 1284 O O . PRO A 1 173 ? 13.052 -24.247 -4.455 1.00 95.56 173 PRO A O 1
ATOM 1287 N N . THR A 1 174 ? 13.087 -26.415 -3.906 1.00 94.81 174 THR A N 1
ATOM 1288 C CA . THR A 1 174 ? 13.359 -26.968 -5.238 1.00 94.81 174 THR A CA 1
ATOM 1289 C C . THR A 1 174 ? 12.097 -27.333 -6.035 1.00 94.81 174 THR A C 1
ATOM 1291 O O . THR A 1 174 ? 12.234 -27.722 -7.193 1.00 94.81 174 THR A O 1
ATOM 1294 N N . SER A 1 175 ? 10.894 -27.203 -5.454 1.00 96.44 175 SER A N 1
ATOM 1295 C CA . SER A 1 175 ? 9.621 -27.635 -6.064 1.00 96.44 175 SER A CA 1
ATOM 1296 C C . SER A 1 175 ? 9.356 -27.023 -7.443 1.00 96.44 175 SER A C 1
ATOM 1298 O O . SER A 1 175 ? 9.552 -25.823 -7.655 1.00 96.44 175 SER A O 1
ATOM 1300 N N . THR A 1 176 ? 8.824 -27.832 -8.361 1.00 96.81 176 THR A N 1
ATOM 1301 C CA . THR A 1 176 ? 8.227 -27.356 -9.618 1.00 96.81 176 THR A CA 1
ATOM 1302 C C . THR A 1 176 ? 6.863 -26.705 -9.371 1.00 96.81 176 THR A C 1
ATOM 1304 O O . THR A 1 176 ? 6.268 -26.860 -8.304 1.00 96.81 176 THR A O 1
ATOM 1307 N N . LEU A 1 177 ? 6.329 -25.990 -10.368 1.00 97.62 177 LEU A N 1
ATOM 1308 C CA . LEU A 1 177 ? 5.007 -25.372 -10.245 1.00 97.62 177 LEU A CA 1
ATOM 1309 C C . LEU A 1 177 ? 3.898 -26.409 -10.005 1.00 97.62 177 LEU A C 1
ATOM 1311 O O . LEU A 1 177 ? 3.036 -26.176 -9.163 1.00 97.62 177 LEU A O 1
ATOM 1315 N N . ASP A 1 178 ? 3.934 -27.551 -10.690 1.00 97.88 178 ASP A N 1
ATOM 1316 C CA . ASP A 1 178 ? 2.914 -28.592 -10.519 1.00 97.88 178 ASP A CA 1
ATOM 1317 C C . ASP A 1 178 ? 2.955 -29.178 -9.096 1.00 97.88 178 ASP A C 1
ATOM 1319 O O . ASP A 1 178 ? 1.918 -29.303 -8.455 1.00 97.88 178 ASP A O 1
ATOM 1323 N N . GLN A 1 179 ? 4.152 -29.397 -8.532 1.00 98.00 179 GLN A N 1
ATOM 1324 C CA . GLN A 1 179 ? 4.321 -29.841 -7.139 1.00 98.00 179 GLN A CA 1
ATOM 1325 C C . GLN A 1 179 ? 3.791 -28.818 -6.116 1.00 98.00 179 GLN A C 1
ATOM 1327 O O . GLN A 1 179 ? 3.198 -29.203 -5.107 1.00 98.00 179 GLN A O 1
ATOM 1332 N N . LEU A 1 180 ? 3.963 -27.515 -6.379 1.00 98.25 180 LEU A N 1
ATOM 1333 C CA . LEU A 1 180 ? 3.367 -26.452 -5.558 1.00 98.25 180 LEU A CA 1
ATOM 1334 C C . LEU A 1 180 ? 1.835 -26.446 -5.666 1.00 98.25 180 LEU A C 1
ATOM 1336 O O . LEU A 1 180 ? 1.154 -26.256 -4.660 1.00 98.25 180 LEU A O 1
ATOM 1340 N N . ILE A 1 181 ? 1.285 -26.657 -6.866 1.00 98.00 181 ILE A N 1
ATOM 1341 C CA . ILE A 1 181 ? -0.164 -26.747 -7.078 1.00 98.00 181 ILE A CA 1
ATOM 1342 C C . ILE A 1 181 ? -0.732 -27.957 -6.333 1.00 98.00 181 ILE A C 1
ATOM 1344 O O . ILE A 1 181 ? -1.700 -27.790 -5.591 1.00 98.00 181 ILE A O 1
ATOM 1348 N N . ASP A 1 182 ? -0.129 -29.136 -6.478 1.00 97.69 182 ASP A N 1
ATOM 1349 C CA . ASP A 1 182 ? -0.603 -30.376 -5.859 1.00 97.69 182 ASP A CA 1
ATOM 1350 C C . ASP A 1 182 ? -0.570 -30.299 -4.325 1.00 97.69 182 ASP A C 1
ATOM 1352 O O . ASP A 1 182 ? -1.576 -30.594 -3.680 1.00 97.69 182 ASP A O 1
ATOM 1356 N N . SER A 1 183 ? 0.533 -29.825 -3.728 1.00 97.19 183 SER A N 1
ATOM 1357 C CA . SER A 1 183 ? 0.659 -29.704 -2.265 1.00 97.19 183 SER A CA 1
ATOM 1358 C C . SER A 1 183 ? -0.350 -28.715 -1.663 1.00 97.19 183 SER A C 1
ATOM 1360 O O . SER A 1 183 ? -1.043 -29.044 -0.698 1.00 97.19 183 SER A O 1
ATOM 1362 N N . PHE A 1 184 ? -0.516 -27.528 -2.258 1.00 97.88 184 PHE A N 1
ATOM 1363 C CA . PHE A 1 184 ? -1.512 -26.564 -1.777 1.00 97.88 184 PHE A CA 1
ATOM 1364 C C . PHE A 1 184 ? -2.948 -27.067 -2.010 1.00 97.88 184 PHE A C 1
ATOM 1366 O O . PHE A 1 184 ? -3.803 -26.893 -1.140 1.00 97.88 184 PHE A O 1
ATOM 1373 N N . THR A 1 185 ? -3.208 -27.757 -3.128 1.00 96.69 185 THR A N 1
ATOM 1374 C CA . THR A 1 185 ? -4.524 -28.350 -3.430 1.00 96.69 185 THR A CA 1
ATOM 1375 C C . THR A 1 185 ? -4.876 -29.471 -2.451 1.00 96.69 185 THR A C 1
ATOM 1377 O O . THR A 1 185 ? -6.026 -29.549 -2.015 1.00 96.69 185 THR A O 1
ATOM 1380 N N . ALA A 1 186 ? -3.904 -30.292 -2.036 1.00 96.00 186 ALA A N 1
ATOM 1381 C CA . ALA A 1 186 ? -4.091 -31.322 -1.013 1.00 96.00 186 ALA A CA 1
ATOM 1382 C C . ALA A 1 186 ? -4.552 -30.735 0.335 1.00 96.00 186 ALA A C 1
ATOM 1384 O O . ALA A 1 186 ? -5.355 -31.353 1.029 1.00 96.00 186 ALA A O 1
ATOM 1385 N N . LYS A 1 187 ? -4.121 -29.507 0.656 1.00 96.00 187 LYS A N 1
ATOM 1386 C CA . LYS A 1 187 ? -4.534 -28.737 1.843 1.00 96.00 187 LYS A CA 1
ATOM 1387 C C . LYS A 1 187 ? -5.713 -27.779 1.571 1.00 96.00 187 LYS A C 1
ATOM 1389 O O . LYS A 1 187 ? -5.969 -26.852 2.335 1.00 96.00 187 LYS A O 1
ATOM 1394 N N . GLY A 1 188 ? -6.456 -27.978 0.475 1.00 91.38 188 GLY A N 1
ATOM 1395 C CA . GLY A 1 188 ? -7.674 -27.222 0.138 1.00 91.38 188 GLY A CA 1
ATOM 1396 C C . GLY A 1 188 ? -7.452 -25.773 -0.327 1.00 91.38 188 GLY A C 1
ATOM 1397 O O . GLY A 1 188 ? -8.417 -25.011 -0.481 1.00 91.38 188 GLY A O 1
ATOM 1398 N N . LEU A 1 189 ? -6.201 -25.373 -0.562 1.00 93.00 189 LEU A N 1
ATOM 1399 C CA . LEU A 1 189 ? -5.829 -24.063 -1.091 1.00 93.00 189 LEU A CA 1
ATOM 1400 C C . LEU A 1 189 ? -5.770 -24.101 -2.624 1.00 93.00 189 LEU A C 1
ATOM 1402 O O . LEU A 1 189 ? -5.315 -25.055 -3.245 1.00 93.00 189 LEU A O 1
ATOM 1406 N N . THR A 1 190 ? -6.249 -23.038 -3.254 1.00 93.00 190 THR A N 1
ATOM 1407 C CA . THR A 1 190 ? -6.248 -22.876 -4.709 1.00 93.00 190 THR A CA 1
ATOM 1408 C C . THR A 1 190 ? -4.884 -22.411 -5.219 1.00 93.00 190 THR A C 1
ATOM 1410 O O . THR A 1 190 ? -4.101 -21.802 -4.493 1.00 93.00 190 THR A O 1
ATOM 1413 N N . GLN A 1 191 ? -4.645 -22.581 -6.523 1.00 95.19 191 GLN A N 1
ATOM 1414 C CA . GLN A 1 191 ? -3.491 -22.003 -7.227 1.00 95.19 191 GLN A CA 1
ATOM 1415 C C . GLN A 1 191 ? -3.323 -20.487 -6.970 1.00 95.19 191 GLN A C 1
ATOM 1417 O O . GLN A 1 191 ? -2.203 -19.985 -6.955 1.00 95.19 191 GLN A O 1
ATOM 1422 N N . GLU A 1 192 ? -4.419 -19.743 -6.775 1.00 88.25 192 GLU A N 1
ATOM 1423 C CA . GLU A 1 192 ? -4.353 -18.304 -6.497 1.00 88.25 192 GLU A CA 1
ATOM 1424 C C . GLU A 1 192 ? -3.932 -17.998 -5.061 1.00 88.25 192 GLU A C 1
ATOM 1426 O O . GLU A 1 192 ? -3.104 -17.115 -4.841 1.00 88.25 192 GLU A O 1
ATOM 1431 N N . GLU A 1 193 ? -4.463 -18.742 -4.092 1.00 92.19 193 GLU A N 1
ATOM 1432 C CA . GLU A 1 193 ? -4.068 -18.637 -2.685 1.00 92.19 193 GLU A CA 1
ATOM 1433 C C . GLU A 1 193 ? -2.610 -19.082 -2.501 1.00 92.19 193 GLU A C 1
ATOM 1435 O O . GLU A 1 193 ? -1.878 -18.434 -1.763 1.00 92.19 193 GLU A O 1
ATOM 1440 N N . MET A 1 194 ? -2.153 -20.093 -3.250 1.00 97.94 194 MET A N 1
ATOM 1441 C CA . MET A 1 194 ? -0.750 -20.518 -3.314 1.00 97.94 194 MET A CA 1
ATOM 1442 C C . MET A 1 194 ? 0.179 -19.385 -3.774 1.00 97.94 194 MET A C 1
ATOM 1444 O O . MET A 1 194 ? 1.055 -18.980 -3.009 1.00 97.94 194 MET A O 1
ATOM 1448 N N . VAL A 1 195 ? -0.062 -18.796 -4.956 1.00 97.19 195 VAL A N 1
ATOM 1449 C CA . VAL A 1 195 ? 0.732 -17.652 -5.461 1.00 97.19 195 VAL A CA 1
ATOM 1450 C C . VAL A 1 195 ? 0.658 -16.458 -4.505 1.00 97.19 195 VAL A C 1
ATOM 1452 O O . VAL A 1 195 ? 1.654 -15.772 -4.293 1.00 97.19 195 VAL A O 1
ATOM 1455 N N . THR A 1 196 ? -0.512 -16.213 -3.911 1.00 94.31 196 THR A N 1
ATOM 1456 C CA . THR A 1 196 ? -0.741 -15.124 -2.952 1.00 94.31 196 THR A CA 1
ATOM 1457 C C . THR A 1 196 ? 0.080 -15.302 -1.674 1.00 94.31 196 THR A C 1
ATOM 1459 O O . THR A 1 196 ? 0.670 -14.330 -1.195 1.00 94.31 196 THR A O 1
ATOM 1462 N N . LEU A 1 197 ? 0.119 -16.523 -1.125 1.00 97.94 197 LEU A N 1
ATOM 1463 C CA . LEU A 1 197 ? 0.858 -16.875 0.090 1.00 97.94 197 LEU A CA 1
ATOM 1464 C C . LEU A 1 197 ? 2.371 -16.910 -0.143 1.00 97.94 197 LEU A C 1
ATOM 1466 O O . LEU A 1 197 ? 3.110 -16.560 0.775 1.00 97.94 197 LEU A O 1
ATOM 1470 N N . SER A 1 198 ? 2.841 -17.206 -1.364 1.00 98.06 198 SER A N 1
ATOM 1471 C CA . SER A 1 198 ? 4.262 -17.051 -1.724 1.00 98.06 198 SER A CA 1
ATOM 1472 C C . SER A 1 198 ? 4.777 -15.628 -1.459 1.00 98.06 198 SER A C 1
ATOM 1474 O O . SER A 1 198 ? 5.940 -15.450 -1.114 1.00 98.06 198 SER A O 1
ATOM 1476 N N . GLY A 1 199 ? 3.902 -14.613 -1.502 1.00 96.06 199 GLY A N 1
ATOM 1477 C CA . GLY A 1 199 ? 4.218 -13.241 -1.094 1.00 96.06 199 GLY A CA 1
ATOM 1478 C C . GLY A 1 199 ? 4.733 -13.077 0.346 1.00 96.06 199 GLY A C 1
ATOM 1479 O O . GLY A 1 199 ? 5.350 -12.058 0.639 1.00 96.06 199 GLY A O 1
ATOM 1480 N N . ALA A 1 200 ? 4.561 -14.066 1.234 1.00 96.88 200 ALA A N 1
ATOM 1481 C CA . ALA A 1 200 ? 5.215 -14.080 2.548 1.00 96.88 200 ALA A CA 1
ATOM 1482 C C . ALA A 1 200 ? 6.754 -14.049 2.445 1.00 96.88 200 ALA A C 1
ATOM 1484 O O . ALA A 1 200 ? 7.414 -13.509 3.330 1.00 96.88 200 ALA A O 1
ATOM 1485 N N . HIS A 1 201 ? 7.327 -14.539 1.340 1.00 96.94 201 HIS A N 1
ATOM 1486 C CA . HIS A 1 201 ? 8.757 -14.455 1.029 1.00 96.94 201 HIS A CA 1
ATOM 1487 C C . HIS A 1 201 ? 9.245 -13.021 0.728 1.00 96.94 201 HIS A C 1
ATOM 1489 O O . HIS A 1 201 ? 10.380 -12.836 0.309 1.00 96.94 201 HIS A O 1
ATOM 1495 N N . THR A 1 202 ? 8.440 -11.978 0.944 1.00 94.00 202 THR A N 1
ATOM 1496 C CA . THR A 1 202 ? 8.956 -10.601 0.981 1.00 94.00 202 THR A CA 1
ATOM 1497 C C . THR A 1 202 ? 9.693 -10.276 2.290 1.00 94.00 202 THR A C 1
ATOM 1499 O O . THR A 1 202 ? 10.554 -9.403 2.286 1.00 94.00 202 THR A O 1
ATOM 1502 N N . VAL A 1 203 ? 9.402 -10.976 3.399 1.00 93.69 203 VAL A N 1
ATOM 1503 C CA . VAL A 1 203 ? 10.051 -10.749 4.704 1.00 93.69 203 VAL A CA 1
ATOM 1504 C C . VAL A 1 203 ? 11.023 -11.865 5.083 1.00 93.69 203 VAL A C 1
ATOM 1506 O O . VAL A 1 203 ? 10.795 -13.047 4.832 1.00 93.69 203 VAL A O 1
ATOM 1509 N N . GLY A 1 204 ? 12.087 -11.496 5.793 1.00 92.12 204 GLY A N 1
ATOM 1510 C CA . GLY A 1 204 ? 12.999 -12.431 6.438 1.00 92.12 204 GLY A CA 1
ATOM 1511 C C . GLY A 1 204 ? 14.192 -12.852 5.582 1.00 92.12 204 GLY A C 1
ATOM 1512 O O . GLY A 1 204 ? 14.696 -12.108 4.738 1.00 92.12 204 GLY A O 1
ATOM 1513 N N . ARG A 1 205 ? 14.724 -14.038 5.895 1.00 93.56 205 ARG A N 1
ATOM 1514 C CA . ARG A 1 205 ? 15.998 -14.552 5.376 1.00 93.56 205 ARG A CA 1
ATOM 1515 C C . ARG A 1 205 ? 15.947 -16.067 5.208 1.00 93.56 205 ARG A C 1
ATOM 1517 O O . ARG A 1 205 ? 15.366 -16.735 6.061 1.00 93.56 205 ARG A O 1
ATOM 1524 N N . ALA A 1 206 ? 16.627 -16.590 4.191 1.00 94.12 206 ALA A N 1
ATOM 1525 C CA . ALA A 1 206 ? 16.873 -18.022 4.016 1.00 94.12 206 ALA A CA 1
ATOM 1526 C C . ALA A 1 206 ? 18.350 -18.365 4.240 1.00 94.12 206 ALA A C 1
ATOM 1528 O O . ALA A 1 206 ? 19.232 -17.542 3.984 1.00 94.12 206 ALA A O 1
ATOM 1529 N N . HIS A 1 207 ? 18.612 -19.598 4.675 1.00 93.62 207 HIS A N 1
ATOM 1530 C CA . HIS A 1 207 ? 19.961 -20.157 4.730 1.00 93.62 207 HIS A CA 1
ATOM 1531 C C . HIS A 1 207 ? 20.455 -20.481 3.319 1.00 93.62 207 HIS A C 1
ATOM 1533 O O . HIS A 1 207 ? 19.686 -20.952 2.481 1.00 93.62 207 HIS A O 1
ATOM 1539 N N . CYS A 1 208 ? 21.746 -20.268 3.063 1.00 94.94 208 CYS A N 1
ATOM 1540 C CA . CYS A 1 208 ? 22.372 -20.540 1.767 1.00 94.94 208 CYS A CA 1
ATOM 1541 C C . CYS A 1 208 ? 22.156 -21.989 1.295 1.00 94.94 208 CYS A C 1
ATOM 1543 O O . CYS A 1 208 ? 21.970 -22.240 0.105 1.00 94.94 208 CYS A O 1
ATOM 1545 N N . THR A 1 209 ? 22.113 -22.943 2.229 1.00 92.31 209 THR A N 1
ATOM 1546 C CA . THR A 1 209 ? 21.835 -24.365 1.970 1.00 92.31 209 THR A CA 1
ATOM 1547 C C . THR A 1 209 ? 20.469 -24.616 1.327 1.00 92.31 209 THR A C 1
ATOM 1549 O O . THR A 1 209 ? 20.335 -25.564 0.562 1.00 92.31 209 THR A O 1
ATOM 1552 N N . SER A 1 210 ? 19.469 -23.754 1.550 1.00 92.56 210 SER A N 1
ATOM 1553 C CA . SER A 1 210 ? 18.127 -23.890 0.963 1.00 92.56 210 SER A CA 1
ATOM 1554 C C . SER A 1 210 ? 18.066 -23.583 -0.543 1.00 92.56 210 SER A C 1
ATOM 1556 O O . SER A 1 210 ? 17.044 -23.846 -1.170 1.00 92.56 210 SER A O 1
ATOM 1558 N N . PHE A 1 211 ? 19.122 -23.012 -1.135 1.00 94.62 211 PHE A N 1
ATOM 1559 C CA . PHE A 1 211 ? 19.174 -22.672 -2.565 1.00 94.62 211 PHE A CA 1
ATOM 1560 C C . PHE A 1 211 ? 20.562 -22.863 -3.210 1.00 94.62 211 PHE A C 1
ATOM 1562 O O . PHE A 1 211 ? 20.771 -22.436 -4.347 1.00 94.62 211 PHE A O 1
ATOM 1569 N N . ALA A 1 212 ? 21.504 -23.530 -2.534 1.00 94.56 212 ALA A N 1
ATOM 1570 C CA . ALA A 1 212 ? 22.871 -23.750 -3.022 1.00 94.56 212 ALA A CA 1
ATOM 1571 C C . ALA A 1 212 ? 22.915 -24.452 -4.391 1.00 94.56 212 ALA A C 1
ATOM 1573 O O . ALA A 1 212 ? 23.601 -23.979 -5.300 1.00 94.56 212 ALA A O 1
ATOM 1574 N N . ASP A 1 213 ? 22.104 -25.502 -4.583 1.00 92.56 213 ASP A N 1
ATOM 1575 C CA . ASP A 1 213 ? 21.961 -26.189 -5.875 1.00 92.56 213 ASP A CA 1
ATOM 1576 C C . ASP A 1 213 ? 21.591 -25.215 -6.995 1.00 92.56 213 ASP A C 1
ATOM 1578 O O . ASP A 1 213 ? 22.153 -25.265 -8.083 1.00 92.56 213 ASP A O 1
ATOM 1582 N N . ARG A 1 214 ? 20.708 -24.250 -6.727 1.00 94.88 214 ARG A N 1
ATOM 1583 C CA . ARG A 1 214 ? 20.290 -23.251 -7.716 1.00 94.88 214 ARG A CA 1
ATOM 1584 C C . ARG A 1 214 ? 21.439 -22.330 -8.152 1.00 94.88 214 ARG A C 1
ATOM 1586 O O . ARG A 1 214 ? 21.441 -21.837 -9.281 1.00 94.88 214 ARG A O 1
ATOM 1593 N N . LEU A 1 215 ? 22.436 -22.125 -7.288 1.00 96.06 215 LEU A N 1
ATOM 1594 C CA . LEU A 1 215 ? 23.635 -21.339 -7.587 1.00 96.06 215 LEU A CA 1
ATOM 1595 C C . LEU A 1 215 ? 24.756 -22.153 -8.242 1.00 96.06 215 LEU A C 1
ATOM 1597 O O . LEU A 1 215 ? 25.572 -21.551 -8.945 1.00 96.06 215 LEU A O 1
ATOM 1601 N N . TYR A 1 216 ? 24.851 -23.462 -7.987 1.00 94.69 216 TYR A N 1
ATOM 1602 C CA . TYR A 1 216 ? 26.060 -24.251 -8.270 1.00 94.69 216 TYR A CA 1
ATOM 1603 C C . TYR A 1 216 ? 25.837 -25.606 -8.958 1.00 94.69 216 TYR A C 1
ATOM 1605 O O . TYR A 1 216 ? 26.745 -26.060 -9.650 1.00 94.69 216 TYR A O 1
ATOM 1613 N N . ASN A 1 217 ? 24.677 -26.245 -8.800 1.00 92.12 217 ASN A N 1
ATOM 1614 C CA . ASN A 1 217 ? 24.427 -27.613 -9.262 1.00 92.12 217 ASN A CA 1
ATOM 1615 C C . ASN A 1 217 ? 22.975 -27.842 -9.738 1.00 92.12 217 ASN A C 1
ATOM 1617 O O . ASN A 1 217 ? 22.354 -28.874 -9.473 1.00 92.12 217 ASN A O 1
ATOM 1621 N N . PHE A 1 218 ? 22.399 -26.868 -10.441 1.00 92.94 218 PHE A N 1
ATOM 1622 C CA . PHE A 1 218 ? 20.988 -26.876 -10.811 1.00 92.94 218 PHE A CA 1
ATOM 1623 C C . PHE A 1 218 ? 20.671 -28.080 -11.703 1.00 92.94 218 PHE A C 1
ATOM 1625 O O . PHE A 1 218 ? 21.381 -28.341 -12.676 1.00 92.94 218 PHE A O 1
ATOM 1632 N N . SER A 1 219 ? 19.635 -28.845 -11.350 1.00 88.62 219 SER A N 1
ATOM 1633 C CA . SER A 1 219 ? 19.294 -30.122 -12.002 1.00 88.62 219 SER A CA 1
ATOM 1634 C C . SER A 1 219 ? 20.478 -31.106 -12.116 1.00 88.62 219 SER A C 1
ATOM 1636 O O . SER A 1 219 ? 20.568 -31.845 -13.094 1.00 88.62 219 SER A O 1
ATOM 1638 N N . ALA A 1 220 ? 21.388 -31.109 -11.131 1.00 88.44 220 ALA A N 1
ATOM 1639 C CA . ALA A 1 220 ? 22.604 -31.931 -11.085 1.00 88.44 220 ALA A CA 1
ATOM 1640 C C . ALA A 1 220 ? 23.591 -31.708 -12.258 1.00 88.44 220 ALA A C 1
ATOM 1642 O O . ALA A 1 220 ? 24.318 -32.618 -12.657 1.00 88.44 220 ALA A O 1
ATOM 1643 N N . THR A 1 221 ? 23.616 -30.499 -12.834 1.00 89.19 221 THR A N 1
ATOM 1644 C CA . THR A 1 221 ? 24.447 -30.163 -14.010 1.00 89.19 221 THR A CA 1
ATOM 1645 C C . THR A 1 221 ? 25.835 -29.596 -13.691 1.00 89.19 221 THR A C 1
ATOM 1647 O O . THR A 1 221 ? 26.623 -29.389 -14.614 1.00 89.19 221 THR A O 1
ATOM 1650 N N . GLY A 1 222 ? 26.141 -29.278 -12.427 1.00 87.75 222 GLY A N 1
ATOM 1651 C CA . GLY A 1 222 ? 27.319 -28.473 -12.064 1.00 87.75 222 GLY A CA 1
ATOM 1652 C C . GLY A 1 222 ? 27.272 -27.012 -12.553 1.00 87.75 222 GLY A C 1
ATOM 1653 O O . GLY A 1 222 ? 28.306 -26.343 -12.612 1.00 87.75 222 GLY A O 1
ATOM 1654 N N . ALA A 1 223 ? 26.092 -26.513 -12.944 1.00 91.50 223 ALA A N 1
ATOM 1655 C CA . ALA A 1 223 ? 25.862 -25.135 -13.376 1.00 91.50 223 ALA A CA 1
ATOM 1656 C C . ALA A 1 223 ? 24.822 -24.419 -12.491 1.00 91.50 223 ALA A C 1
ATOM 1658 O O . ALA A 1 223 ? 24.151 -25.030 -11.663 1.00 91.50 223 ALA A O 1
ATOM 1659 N N . ALA A 1 224 ? 24.684 -23.102 -12.662 1.00 94.75 224 ALA A N 1
ATOM 1660 C CA . ALA A 1 224 ? 23.587 -22.345 -12.054 1.00 94.75 224 ALA A CA 1
ATOM 1661 C C . ALA A 1 224 ? 22.275 -22.537 -12.835 1.00 94.75 224 ALA A C 1
ATOM 1663 O O . ALA A 1 224 ? 22.298 -22.864 -14.023 1.00 94.75 224 ALA A O 1
ATOM 1664 N N . ASP A 1 225 ? 21.147 -22.256 -12.183 1.00 95.25 225 ASP A N 1
ATOM 1665 C CA . ASP A 1 225 ? 19.829 -22.151 -12.818 1.00 95.25 225 ASP A CA 1
ATOM 1666 C C . ASP A 1 225 ? 19.872 -21.172 -14.010 1.00 95.25 225 ASP A C 1
ATOM 1668 O O . ASP A 1 225 ? 20.173 -19.994 -13.807 1.00 95.25 225 ASP A O 1
ATOM 1672 N N . PRO A 1 226 ? 19.568 -21.604 -15.249 1.00 95.00 226 PRO A N 1
ATOM 1673 C CA . PRO A 1 226 ? 19.649 -20.746 -16.430 1.00 95.00 226 PRO A CA 1
ATOM 1674 C C . PRO A 1 226 ? 18.585 -19.638 -16.460 1.00 95.00 226 PRO A C 1
ATOM 1676 O O . PRO A 1 226 ? 18.670 -18.749 -17.306 1.00 95.00 226 PRO A O 1
ATOM 1679 N N . SER A 1 227 ? 17.582 -19.673 -15.575 1.00 94.19 227 SER A N 1
ATOM 1680 C CA . SER A 1 227 ? 16.579 -18.613 -15.472 1.00 94.19 227 SER A CA 1
ATOM 1681 C C . SER A 1 227 ? 17.090 -17.368 -14.742 1.00 94.19 227 SER A C 1
ATOM 1683 O O . SER A 1 227 ? 16.619 -16.275 -15.047 1.00 94.19 227 SER A O 1
ATOM 1685 N N . ILE A 1 228 ? 18.034 -17.502 -13.801 1.00 94.56 228 ILE A N 1
ATOM 1686 C CA . ILE A 1 228 ? 18.386 -16.447 -12.837 1.00 94.56 228 ILE A CA 1
ATOM 1687 C C . ILE A 1 228 ? 19.060 -15.224 -13.493 1.00 94.56 228 ILE A C 1
ATOM 1689 O O . ILE A 1 228 ? 19.890 -15.352 -14.395 1.00 94.56 228 ILE A O 1
ATOM 1693 N N . ASP A 1 229 ? 18.771 -14.015 -13.001 1.00 95.81 229 ASP A N 1
ATOM 1694 C CA . ASP A 1 229 ? 19.526 -12.820 -13.400 1.00 95.81 229 ASP A CA 1
ATOM 1695 C C . ASP A 1 229 ? 21.011 -12.955 -13.021 1.00 95.81 229 ASP A C 1
ATOM 1697 O O . ASP A 1 229 ? 21.370 -13.090 -11.849 1.00 95.81 229 ASP A O 1
ATOM 1701 N N . LEU A 1 230 ? 21.893 -12.828 -14.015 1.00 91.19 230 LEU A N 1
ATOM 1702 C CA . LEU A 1 230 ? 23.343 -12.948 -13.858 1.00 91.19 230 LEU A CA 1
ATOM 1703 C C . LEU A 1 230 ? 23.929 -11.952 -12.842 1.00 91.19 230 LEU A C 1
ATOM 1705 O O . LEU A 1 230 ? 24.908 -12.275 -12.162 1.00 91.19 230 LEU A O 1
ATOM 1709 N N . ARG A 1 231 ? 23.344 -10.751 -12.691 1.00 88.56 231 ARG A N 1
ATOM 1710 C CA . ARG A 1 231 ? 23.801 -9.795 -11.665 1.00 88.56 231 ARG A CA 1
ATOM 1711 C C . ARG A 1 231 ? 23.453 -10.292 -10.262 1.00 88.56 231 ARG A C 1
ATOM 1713 O O . ARG A 1 231 ? 24.331 -10.270 -9.396 1.00 88.56 231 ARG A O 1
ATOM 1720 N N . PHE A 1 232 ? 22.231 -10.781 -10.065 1.00 92.44 232 PHE A N 1
ATOM 1721 C CA . PHE A 1 232 ? 21.762 -11.371 -8.808 1.00 92.44 232 PHE A CA 1
ATOM 1722 C C . PHE A 1 232 ? 22.511 -12.664 -8.453 1.00 92.44 232 PHE A C 1
ATOM 1724 O O . PHE A 1 232 ? 23.002 -12.786 -7.335 1.00 92.44 232 PHE A O 1
ATOM 1731 N N . LEU A 1 233 ? 22.755 -13.556 -9.419 1.00 95.56 233 LEU A N 1
ATOM 1732 C CA . LEU A 1 233 ? 23.628 -14.725 -9.249 1.00 95.56 233 LEU A CA 1
ATOM 1733 C C . LEU A 1 233 ? 25.027 -14.331 -8.757 1.00 95.56 233 LEU A C 1
ATOM 1735 O O . LEU A 1 233 ? 25.575 -14.979 -7.868 1.00 95.56 233 LEU A O 1
ATOM 1739 N N . SER A 1 234 ? 25.601 -13.242 -9.287 1.00 93.12 234 SER A N 1
ATOM 1740 C CA . SER A 1 234 ? 26.895 -12.738 -8.809 1.00 93.12 234 SER A CA 1
ATOM 1741 C C . SER A 1 234 ? 26.839 -12.241 -7.357 1.00 93.12 234 SER A C 1
ATOM 1743 O O . SER A 1 234 ? 27.832 -12.353 -6.645 1.00 93.12 234 SER A O 1
ATOM 1745 N N . GLN A 1 235 ? 25.704 -11.689 -6.915 1.00 93.69 235 GLN A N 1
ATOM 1746 C CA . GLN A 1 235 ? 25.496 -11.227 -5.540 1.00 93.69 235 GLN A CA 1
ATOM 1747 C C . GLN A 1 235 ? 25.328 -12.422 -4.595 1.00 93.69 235 GLN A C 1
ATOM 1749 O O . GLN A 1 235 ? 26.057 -12.517 -3.609 1.00 93.69 235 GLN A O 1
ATOM 1754 N N . LEU A 1 236 ? 24.459 -13.377 -4.939 1.00 96.25 236 LEU A N 1
ATOM 1755 C CA . LEU A 1 236 ? 24.232 -14.586 -4.147 1.00 96.25 236 LEU A CA 1
ATOM 1756 C C . LEU A 1 236 ? 25.500 -15.439 -4.020 1.00 96.25 236 LEU A C 1
ATOM 1758 O O . LEU A 1 236 ? 25.855 -15.806 -2.910 1.00 96.25 236 LEU A O 1
ATOM 1762 N N . ARG A 1 237 ? 26.269 -15.653 -5.098 1.00 96.44 237 ARG A N 1
ATOM 1763 C CA . ARG A 1 237 ? 27.562 -16.372 -5.037 1.00 96.44 237 ARG A CA 1
ATOM 1764 C C . ARG A 1 237 ? 28.663 -15.648 -4.239 1.00 96.44 237 ARG A C 1
ATOM 1766 O O . ARG A 1 237 ? 29.688 -16.260 -3.958 1.00 96.44 237 ARG A O 1
ATOM 1773 N N . ARG A 1 238 ? 28.490 -14.362 -3.892 1.00 95.44 238 ARG A N 1
ATOM 1774 C CA . ARG A 1 238 ? 29.373 -13.636 -2.952 1.00 95.44 238 ARG A CA 1
ATOM 1775 C C . ARG A 1 238 ? 28.894 -13.729 -1.501 1.00 95.44 238 ARG A C 1
ATOM 1777 O O . ARG A 1 238 ? 29.731 -13.730 -0.609 1.00 95.44 238 ARG A O 1
ATOM 1784 N N . ALA A 1 239 ? 27.583 -13.801 -1.271 1.00 93.75 239 ALA A N 1
ATOM 1785 C CA . ALA A 1 239 ? 26.996 -13.957 0.064 1.00 93.75 239 ALA A CA 1
ATOM 1786 C C . ALA A 1 239 ? 26.963 -15.423 0.546 1.00 93.75 239 ALA A C 1
ATOM 1788 O O . ALA A 1 239 ? 27.046 -15.679 1.741 1.00 93.75 239 ALA A O 1
ATOM 1789 N N . CYS A 1 240 ? 26.884 -16.366 -0.393 1.00 96.25 240 CYS A N 1
ATOM 1790 C CA . CYS A 1 240 ? 26.866 -17.814 -0.200 1.00 96.25 240 CYS A CA 1
ATOM 1791 C C . CYS A 1 240 ? 28.010 -18.469 -1.003 1.00 96.25 240 CYS A C 1
ATOM 1793 O O . CYS A 1 240 ? 27.734 -19.151 -1.992 1.00 96.25 240 CYS A O 1
ATOM 1795 N N . PRO A 1 241 ? 29.291 -18.218 -0.670 1.00 95.75 241 PRO A N 1
ATOM 1796 C CA . PRO A 1 241 ? 30.415 -18.800 -1.397 1.00 95.75 241 PRO A CA 1
ATOM 1797 C C . PRO A 1 241 ? 30.455 -20.327 -1.240 1.00 95.75 241 PRO A C 1
ATOM 1799 O O . PRO A 1 241 ? 30.247 -20.856 -0.148 1.00 95.75 241 PRO A O 1
ATOM 1802 N N . ALA A 1 242 ? 30.775 -21.031 -2.327 1.00 92.38 242 ALA A N 1
ATOM 1803 C CA . ALA A 1 242 ? 31.005 -22.471 -2.294 1.00 92.38 242 ALA A CA 1
ATOM 1804 C C . ALA A 1 242 ? 32.267 -22.812 -1.479 1.00 92.38 242 ALA A C 1
ATOM 1806 O O . ALA A 1 242 ? 33.354 -22.299 -1.752 1.00 92.38 242 ALA A O 1
ATOM 1807 N N . ALA A 1 243 ? 32.114 -23.708 -0.507 1.00 83.88 243 ALA A N 1
ATOM 1808 C CA . ALA A 1 243 ? 33.175 -24.253 0.336 1.00 83.88 243 ALA A CA 1
ATOM 1809 C C . ALA A 1 243 ? 33.913 -25.443 -0.314 1.00 83.88 243 ALA A C 1
ATOM 1811 O O . ALA A 1 243 ? 34.986 -25.826 0.151 1.00 83.88 243 ALA A O 1
ATOM 1812 N N . GLY A 1 244 ? 33.360 -26.018 -1.389 1.00 77.44 244 GLY A N 1
ATOM 1813 C CA . GLY A 1 244 ? 33.911 -27.179 -2.088 1.00 77.44 244 GLY A CA 1
ATOM 1814 C C . GLY A 1 244 ? 33.591 -27.208 -3.591 1.00 77.44 244 GLY A C 1
ATOM 1815 O O . GLY A 1 244 ? 32.771 -26.423 -4.075 1.00 77.44 244 GLY A O 1
ATOM 1816 N N . PRO A 1 245 ? 34.245 -28.105 -4.359 1.00 71.94 245 PRO A N 1
ATOM 1817 C CA . PRO A 1 245 ? 34.013 -28.282 -5.799 1.00 71.94 245 PRO A CA 1
ATOM 1818 C C . PRO A 1 245 ? 32.668 -28.957 -6.127 1.00 71.94 245 PRO A C 1
ATOM 1820 O O . PRO A 1 245 ? 32.291 -29.042 -7.291 1.00 71.94 245 PRO A O 1
ATOM 1823 N N . ASP A 1 246 ? 31.969 -29.442 -5.105 1.00 72.00 246 ASP A N 1
ATOM 1824 C CA . ASP A 1 246 ? 30.607 -29.977 -5.113 1.00 72.00 246 ASP A CA 1
ATOM 1825 C C . ASP A 1 246 ? 29.521 -28.886 -5.033 1.00 72.00 246 ASP A C 1
ATOM 1827 O O . ASP A 1 246 ? 28.346 -29.175 -5.247 1.00 72.00 246 ASP A O 1
ATOM 1831 N N . GLY A 1 247 ? 29.896 -27.634 -4.744 1.00 79.44 247 GLY A N 1
ATOM 1832 C CA . GLY A 1 247 ? 28.955 -26.527 -4.557 1.00 79.44 247 GLY A CA 1
ATOM 1833 C C . GLY A 1 247 ? 28.363 -26.429 -3.147 1.00 79.44 247 GLY A C 1
ATOM 1834 O O . GLY A 1 247 ? 27.443 -25.636 -2.945 1.00 79.44 247 GLY A O 1
ATOM 1835 N N . ALA A 1 248 ? 28.880 -27.190 -2.173 1.00 86.38 248 ALA A N 1
ATOM 1836 C CA . ALA A 1 248 ? 28.470 -27.081 -0.774 1.00 86.38 248 ALA A CA 1
ATOM 1837 C C . ALA A 1 248 ? 28.715 -25.665 -0.220 1.00 86.38 248 ALA A C 1
ATOM 1839 O O . ALA A 1 248 ? 29.672 -24.995 -0.606 1.00 86.38 248 ALA A O 1
ATOM 1840 N N . VAL A 1 249 ? 27.876 -25.211 0.714 1.00 92.44 249 VAL A N 1
ATOM 1841 C CA . VAL A 1 249 ? 27.946 -23.877 1.344 1.00 92.44 249 VAL A CA 1
ATOM 1842 C C . VAL A 1 249 ? 27.829 -23.992 2.864 1.00 92.44 249 VAL A C 1
ATOM 1844 O O . VAL A 1 249 ? 27.278 -24.966 3.375 1.00 92.44 249 VAL A O 1
ATOM 1847 N N . ASP A 1 250 ? 28.327 -22.988 3.585 1.00 89.31 250 ASP A N 1
ATOM 1848 C CA . ASP A 1 250 ? 28.226 -22.906 5.047 1.00 89.31 250 ASP A CA 1
ATOM 1849 C C . ASP A 1 250 ? 26.745 -22.822 5.505 1.00 89.31 250 ASP A C 1
ATOM 1851 O O . ASP A 1 250 ? 26.039 -21.888 5.104 1.00 89.31 250 ASP A O 1
ATOM 1855 N N . PRO A 1 251 ? 26.256 -23.760 6.347 1.00 86.06 251 PRO A N 1
ATOM 1856 C CA . PRO A 1 251 ? 24.894 -23.736 6.887 1.00 86.06 251 PRO A CA 1
ATOM 1857 C C . PRO A 1 251 ? 24.551 -22.499 7.729 1.00 86.06 251 PRO A C 1
ATOM 1859 O O . PRO A 1 251 ? 23.371 -22.167 7.851 1.00 86.06 251 PRO A O 1
ATOM 1862 N N . GLY A 1 252 ? 25.542 -21.817 8.311 1.00 87.38 252 GLY A N 1
ATOM 1863 C CA . GLY A 1 252 ? 25.340 -20.609 9.113 1.00 87.38 252 GLY A CA 1
ATOM 1864 C C . GLY A 1 252 ? 25.050 -19.349 8.290 1.00 87.38 252 GLY A C 1
ATOM 1865 O O . GLY A 1 252 ? 24.520 -18.375 8.827 1.00 87.38 252 GLY A O 1
ATOM 1866 N N . LEU A 1 253 ? 25.363 -19.345 6.990 1.00 92.94 253 LEU A N 1
ATOM 1867 C CA . LEU A 1 253 ? 25.175 -18.170 6.139 1.00 92.94 253 LEU A CA 1
ATOM 1868 C C . LEU A 1 253 ? 23.711 -18.002 5.713 1.00 92.94 253 LEU A C 1
ATOM 1870 O O . LEU A 1 253 ? 23.060 -18.940 5.248 1.00 92.94 253 LEU A O 1
ATOM 1874 N N . VAL A 1 254 ? 23.210 -16.768 5.833 1.00 93.50 254 VAL A N 1
ATOM 1875 C CA . VAL A 1 254 ? 21.828 -16.385 5.508 1.00 93.50 254 VAL A CA 1
ATOM 1876 C C . VAL A 1 254 ? 21.773 -15.133 4.634 1.00 93.50 254 VAL A C 1
ATOM 1878 O O . VAL A 1 254 ? 22.494 -14.162 4.869 1.00 93.50 254 VAL A O 1
ATOM 1881 N N . VAL A 1 255 ? 20.849 -15.106 3.672 1.00 94.94 255 VAL A N 1
ATOM 1882 C CA . VAL A 1 255 ? 20.577 -13.933 2.820 1.00 94.94 255 VAL A CA 1
ATOM 1883 C C . VAL A 1 255 ? 19.140 -13.440 3.002 1.00 94.94 255 VAL A C 1
ATOM 1885 O O . VAL A 1 255 ? 18.263 -14.249 3.306 1.00 94.94 255 VAL A O 1
ATOM 1888 N N . PRO A 1 256 ? 18.868 -12.135 2.817 1.00 94.12 256 PRO A N 1
ATOM 1889 C CA . PRO A 1 256 ? 17.515 -11.618 2.610 1.00 94.12 256 PRO A CA 1
ATOM 1890 C C . PRO A 1 256 ? 16.710 -12.394 1.568 1.00 94.12 256 PRO A C 1
ATOM 1892 O O . PRO A 1 256 ? 17.251 -12.734 0.517 1.00 94.12 256 PRO A O 1
ATOM 1895 N N . MET A 1 257 ? 15.414 -12.592 1.824 1.00 92.81 257 MET A N 1
ATOM 1896 C CA . MET A 1 257 ? 14.488 -13.069 0.790 1.00 92.81 257 MET A CA 1
ATOM 1897 C C . MET A 1 257 ? 14.274 -12.000 -0.297 1.00 92.81 257 MET A C 1
ATOM 1899 O O . MET A 1 257 ? 14.398 -12.287 -1.485 1.00 92.81 257 MET A O 1
ATOM 1903 N N . GLU A 1 258 ? 14.057 -10.745 0.114 1.00 89.06 258 GLU A N 1
ATOM 1904 C CA . GLU A 1 258 ? 14.109 -9.554 -0.743 1.00 89.06 258 GLU A CA 1
ATOM 1905 C C . GLU A 1 258 ? 15.174 -8.585 -0.171 1.00 89.06 258 GLU A C 1
ATOM 1907 O O . GLU A 1 258 ? 15.158 -8.296 1.029 1.00 89.06 258 GLU A O 1
ATOM 1912 N N . PRO A 1 259 ? 16.174 -8.137 -0.961 1.00 78.94 259 PRO A N 1
ATOM 1913 C CA . PRO A 1 259 ? 17.346 -7.424 -0.435 1.00 78.94 259 PRO A CA 1
ATOM 1914 C C . PRO A 1 259 ? 17.178 -5.907 -0.236 1.00 78.94 259 PRO A C 1
ATOM 1916 O O . PRO A 1 259 ? 18.096 -5.278 0.287 1.00 78.94 259 PRO A O 1
ATOM 1919 N N . ARG A 1 260 ? 16.068 -5.302 -0.670 1.00 77.44 260 ARG A N 1
ATOM 1920 C CA . ARG A 1 260 ? 15.734 -3.877 -0.500 1.00 77.44 260 ARG A CA 1
ATOM 1921 C C . ARG A 1 260 ? 14.938 -3.649 0.780 1.00 77.44 260 ARG A C 1
ATOM 1923 O O . ARG A 1 260 ? 15.246 -2.724 1.524 1.00 77.44 260 ARG A O 1
ATOM 1930 N N . THR A 1 261 ? 13.938 -4.491 1.035 1.00 82.00 261 THR A N 1
ATOM 1931 C CA . THR A 1 261 ? 13.040 -4.392 2.197 1.00 82.00 261 THR A CA 1
ATOM 1932 C C . THR A 1 261 ? 12.980 -5.708 2.990 1.00 82.00 261 THR A C 1
ATOM 1934 O O . THR A 1 261 ? 11.898 -6.208 3.275 1.00 82.00 261 THR A O 1
ATOM 1937 N N . PRO A 1 262 ? 14.123 -6.254 3.468 1.00 83.88 262 PRO A N 1
ATOM 1938 C CA . PRO A 1 262 ? 14.201 -7.568 4.140 1.00 83.88 262 PRO A CA 1
ATOM 1939 C C . PRO A 1 262 ? 13.311 -7.736 5.383 1.00 83.88 262 PRO A C 1
ATOM 1941 O O . PRO A 1 262 ? 13.124 -8.849 5.874 1.00 83.88 262 PRO A O 1
ATOM 1944 N N . ASN A 1 263 ? 12.806 -6.627 5.920 1.00 84.94 263 ASN A N 1
ATOM 1945 C CA . ASN A 1 263 ? 11.979 -6.552 7.116 1.00 84.94 263 ASN A CA 1
ATOM 1946 C C . ASN A 1 263 ? 10.562 -6.006 6.825 1.00 84.94 263 ASN A C 1
ATOM 1948 O O . ASN A 1 263 ? 9.782 -5.848 7.760 1.00 84.94 263 ASN A O 1
ATOM 1952 N N . GLY A 1 264 ? 10.254 -5.662 5.568 1.00 80.62 264 GLY A N 1
ATOM 1953 C CA . GLY A 1 264 ? 9.020 -4.998 5.150 1.00 80.62 264 GLY A CA 1
ATOM 1954 C C . GLY A 1 264 ? 8.091 -5.939 4.389 1.00 80.62 264 GLY A C 1
ATOM 1955 O O . GLY A 1 264 ? 8.498 -6.639 3.465 1.00 80.62 264 GLY A O 1
ATOM 1956 N N . PHE A 1 265 ? 6.822 -5.965 4.783 1.00 86.19 265 PHE A N 1
ATOM 1957 C CA . PHE A 1 265 ? 5.802 -6.798 4.168 1.00 86.19 265 PHE A CA 1
ATOM 1958 C C . PHE A 1 265 ? 5.190 -6.069 2.969 1.00 86.19 265 PHE A C 1
ATOM 1960 O O . PHE A 1 265 ? 4.160 -5.401 3.087 1.00 86.19 265 PHE A O 1
ATOM 1967 N N . ASP A 1 266 ? 5.834 -6.146 1.806 1.00 83.50 266 ASP A N 1
ATOM 1968 C CA . ASP A 1 266 ? 5.430 -5.434 0.592 1.00 83.50 266 ASP A CA 1
ATOM 1969 C C . ASP A 1 266 ? 5.446 -6.322 -0.676 1.00 83.50 266 ASP A C 1
ATOM 1971 O O . ASP A 1 266 ? 5.505 -7.546 -0.606 1.00 83.50 266 ASP A O 1
ATOM 1975 N N . MET A 1 267 ? 5.244 -5.721 -1.850 1.00 83.06 267 MET A N 1
ATOM 1976 C CA . MET A 1 267 ? 5.096 -6.434 -3.125 1.00 83.06 267 MET A CA 1
ATOM 1977 C C . MET A 1 267 ? 6.423 -6.686 -3.866 1.00 83.06 267 MET A C 1
ATOM 1979 O O . MET A 1 267 ? 6.404 -7.227 -4.979 1.00 83.06 267 MET A O 1
ATOM 1983 N N . LEU A 1 268 ? 7.572 -6.278 -3.315 1.00 85.50 268 LEU A N 1
ATOM 1984 C CA . LEU A 1 268 ? 8.870 -6.362 -3.985 1.00 85.50 268 LEU A CA 1
ATOM 1985 C C . LEU A 1 268 ? 9.329 -7.803 -4.222 1.00 85.50 268 LEU A C 1
ATOM 1987 O O . LEU A 1 268 ? 9.996 -8.034 -5.229 1.00 85.50 268 LEU A O 1
ATOM 1991 N N . TYR A 1 269 ? 8.866 -8.778 -3.430 1.00 95.00 269 TYR A N 1
ATOM 1992 C CA . TYR A 1 269 ? 8.987 -10.207 -3.750 1.00 95.00 269 TYR A CA 1
ATOM 1993 C C . TYR A 1 269 ? 8.552 -10.524 -5.193 1.00 95.00 269 TYR A C 1
ATOM 1995 O O . TYR A 1 269 ? 9.324 -11.061 -5.989 1.00 95.00 269 TYR A O 1
ATOM 2003 N N . TYR A 1 270 ? 7.341 -10.119 -5.587 1.00 91.81 270 TYR A N 1
ATOM 2004 C CA . TYR A 1 270 ? 6.831 -10.392 -6.934 1.00 91.81 270 TYR A CA 1
ATOM 2005 C C . TYR A 1 270 ? 7.594 -9.610 -8.007 1.00 91.81 270 TYR A C 1
ATOM 2007 O O . TYR A 1 270 ? 7.795 -10.106 -9.114 1.00 91.81 270 TYR A O 1
ATOM 2015 N N . TRP A 1 271 ? 8.077 -8.406 -7.684 1.00 82.69 271 TRP A N 1
ATOM 2016 C CA . TRP A 1 271 ? 8.981 -7.659 -8.561 1.00 82.69 271 TRP A CA 1
ATOM 2017 C C . TRP A 1 271 ? 10.358 -8.307 -8.706 1.00 82.69 271 TRP A C 1
ATOM 2019 O O . TRP A 1 271 ? 10.991 -8.130 -9.747 1.00 82.69 271 TRP A O 1
ATOM 2029 N N . ALA A 1 272 ? 10.836 -9.034 -7.698 1.00 89.00 272 ALA A N 1
ATOM 2030 C CA . ALA A 1 272 ? 12.047 -9.831 -7.781 1.00 89.00 272 ALA A CA 1
ATOM 2031 C C . ALA A 1 272 ? 11.799 -11.047 -8.686 1.00 89.00 272 ALA A C 1
ATOM 2033 O O . ALA A 1 272 ? 12.498 -11.196 -9.688 1.00 89.00 272 ALA A O 1
ATOM 2034 N N . VAL A 1 273 ? 10.735 -11.824 -8.445 1.00 96.38 273 VAL A N 1
ATOM 2035 C CA . VAL A 1 273 ? 10.320 -12.956 -9.300 1.00 96.38 273 VAL A CA 1
ATOM 2036 C C . VAL A 1 273 ? 10.183 -12.537 -10.773 1.00 96.38 273 VAL A C 1
ATOM 2038 O O . VAL A 1 273 ? 10.807 -13.157 -11.633 1.00 96.38 273 VAL A O 1
ATOM 2041 N N . LEU A 1 274 ? 9.475 -11.436 -11.072 1.00 85.88 274 LEU A N 1
ATOM 2042 C CA . LEU A 1 274 ? 9.312 -10.870 -12.428 1.00 85.88 274 LEU A CA 1
ATOM 2043 C C . LEU A 1 274 ? 10.614 -10.396 -13.098 1.00 85.88 274 LEU A C 1
ATOM 2045 O O . LEU A 1 274 ? 10.629 -10.177 -14.308 1.00 85.88 274 LEU A O 1
ATOM 2049 N N . ARG A 1 275 ? 11.690 -10.195 -12.331 1.00 88.38 275 ARG A N 1
ATOM 2050 C CA . ARG A 1 275 ? 13.025 -9.797 -12.816 1.00 88.38 275 ARG A CA 1
ATOM 2051 C C . ARG A 1 275 ? 14.015 -10.968 -12.817 1.00 88.38 275 ARG A C 1
ATOM 2053 O O . ARG A 1 275 ? 15.219 -10.738 -12.901 1.00 88.38 275 ARG A O 1
ATOM 2060 N N . ASN A 1 276 ? 13.514 -12.197 -12.698 1.00 94.44 276 ASN A N 1
ATOM 2061 C CA . ASN A 1 276 ? 14.281 -13.430 -12.524 1.00 94.44 276 ASN A CA 1
ATOM 2062 C C . ASN A 1 276 ? 15.194 -13.425 -11.279 1.00 94.44 276 ASN A C 1
ATOM 2064 O O . ASN A 1 276 ? 16.349 -13.861 -11.307 1.00 94.44 276 ASN A O 1
ATOM 2068 N N . ARG A 1 277 ? 14.658 -12.882 -10.180 1.00 95.81 277 ARG A N 1
ATOM 2069 C CA . ARG A 1 277 ? 15.287 -12.755 -8.858 1.00 95.81 277 ARG A CA 1
ATOM 2070 C C . ARG A 1 277 ? 14.415 -13.296 -7.719 1.00 95.81 277 ARG A C 1
ATOM 2072 O O . ARG A 1 277 ? 14.584 -12.864 -6.584 1.00 95.81 277 ARG A O 1
ATOM 2079 N N . GLY A 1 278 ? 13.509 -14.243 -7.987 1.00 94.69 278 GLY A N 1
ATOM 2080 C CA . GLY A 1 278 ? 13.053 -15.130 -6.906 1.00 94.69 278 GLY A CA 1
ATOM 2081 C C . GLY A 1 278 ? 14.278 -15.810 -6.280 1.00 94.69 278 GLY A C 1
ATOM 2082 O O . GLY A 1 278 ? 15.283 -15.971 -6.980 1.00 94.69 278 GLY A O 1
ATOM 2083 N N . LEU A 1 279 ? 14.254 -16.164 -4.993 1.00 95.19 279 LEU A N 1
ATOM 2084 C CA . LEU A 1 279 ? 15.433 -16.746 -4.339 1.00 95.19 279 LEU A CA 1
ATOM 2085 C C . LEU A 1 279 ? 15.468 -18.263 -4.543 1.00 95.19 279 LEU A C 1
ATOM 2087 O O . LEU A 1 279 ? 16.459 -18.806 -5.041 1.00 95.19 279 LEU A O 1
ATOM 2091 N N . PHE A 1 280 ? 14.360 -18.930 -4.232 1.00 97.31 280 PHE A N 1
ATOM 2092 C CA . PHE A 1 280 ? 14.181 -20.362 -4.424 1.00 97.31 280 PHE A CA 1
ATOM 2093 C C . PHE A 1 280 ? 13.856 -20.719 -5.883 1.00 97.31 280 PHE A C 1
ATOM 2095 O O . PHE A 1 280 ? 13.469 -19.870 -6.691 1.00 97.31 280 PHE A O 1
ATOM 2102 N N . THR A 1 281 ? 13.980 -22.003 -6.228 1.00 96.31 281 THR A N 1
ATOM 2103 C CA . THR A 1 281 ? 13.503 -22.516 -7.522 1.00 96.31 281 THR A CA 1
ATOM 2104 C C . THR A 1 281 ? 11.978 -22.451 -7.576 1.00 96.31 281 THR A C 1
ATOM 2106 O O . THR A 1 281 ? 11.424 -22.053 -8.597 1.00 96.31 281 THR A O 1
ATOM 2109 N N . SER A 1 282 ? 11.310 -22.753 -6.457 1.00 97.69 282 SER A N 1
ATOM 2110 C CA . SER A 1 282 ? 9.856 -22.646 -6.295 1.00 97.69 282 SER A CA 1
ATOM 2111 C C . SER A 1 282 ? 9.327 -21.227 -6.546 1.00 97.69 282 SER A C 1
ATOM 2113 O O . SER A 1 282 ? 8.351 -21.071 -7.278 1.00 97.69 282 SER A O 1
ATOM 2115 N N . ASP A 1 283 ? 10.009 -20.187 -6.045 1.00 98.00 283 ASP A N 1
ATOM 2116 C CA . ASP A 1 283 ? 9.672 -18.780 -6.331 1.00 98.00 283 ASP A CA 1
ATOM 2117 C C . ASP A 1 283 ? 9.691 -18.491 -7.838 1.00 98.00 283 ASP A C 1
ATOM 2119 O O . ASP A 1 283 ? 8.797 -17.847 -8.390 1.00 98.00 283 ASP A O 1
ATOM 2123 N N . GLN A 1 284 ? 10.736 -18.961 -8.523 1.00 97.44 284 GLN A N 1
ATOM 2124 C CA . GLN A 1 284 ? 10.929 -18.675 -9.940 1.00 97.44 284 GLN A CA 1
ATOM 2125 C C . GLN A 1 284 ? 10.015 -19.527 -10.835 1.00 97.44 284 GLN A C 1
ATOM 2127 O O . GLN A 1 284 ? 9.594 -19.067 -11.902 1.00 97.44 284 GLN A O 1
ATOM 2132 N N . ALA A 1 285 ? 9.637 -20.724 -10.373 1.00 97.75 285 ALA A N 1
ATOM 2133 C CA . ALA A 1 285 ? 8.676 -21.608 -11.025 1.00 97.75 285 ALA A CA 1
ATOM 2134 C C . ALA A 1 285 ? 7.281 -20.974 -11.168 1.00 97.75 285 ALA A C 1
ATOM 2136 O O . ALA A 1 285 ? 6.555 -21.331 -12.099 1.00 97.75 285 ALA A O 1
ATOM 2137 N N . LEU A 1 286 ? 6.927 -19.972 -10.351 1.00 97.88 286 LEU A N 1
ATOM 2138 C CA . LEU A 1 286 ? 5.673 -19.220 -10.491 1.00 97.88 286 LEU A CA 1
ATOM 2139 C C . LEU A 1 286 ? 5.530 -18.508 -11.853 1.00 97.88 286 LEU A C 1
ATOM 2141 O O . LEU A 1 286 ? 4.410 -18.183 -12.249 1.00 97.88 286 LEU A O 1
ATOM 2145 N N . LEU A 1 287 ? 6.615 -18.298 -12.611 1.00 96.44 287 LEU A N 1
ATOM 2146 C CA . LEU A 1 287 ? 6.548 -17.760 -13.980 1.00 96.44 287 LEU A CA 1
ATOM 2147 C C . LEU A 1 287 ? 6.402 -18.822 -15.086 1.00 96.44 287 LEU A C 1
ATOM 2149 O O . LEU A 1 287 ? 6.229 -18.453 -16.246 1.00 96.44 287 LEU A O 1
ATOM 2153 N N . SER A 1 288 ? 6.459 -20.119 -14.763 1.00 93.06 288 SER A N 1
ATOM 2154 C CA . SER A 1 288 ? 6.440 -21.197 -15.770 1.00 93.06 288 SER A CA 1
ATOM 2155 C C . SER A 1 288 ? 5.084 -21.390 -16.468 1.00 93.06 288 SER A C 1
ATOM 2157 O O . SER A 1 288 ? 5.044 -21.888 -17.592 1.00 93.06 288 SER A O 1
ATOM 2159 N N . SER A 1 289 ? 3.982 -20.939 -15.856 1.00 91.94 289 SER A N 1
ATOM 2160 C CA . SER A 1 289 ? 2.645 -20.920 -16.462 1.00 91.94 289 SER A CA 1
ATOM 2161 C C . SER A 1 289 ? 2.165 -19.484 -16.711 1.00 91.94 289 SER A C 1
ATOM 2163 O O . SER A 1 289 ? 2.279 -18.640 -15.817 1.00 91.94 289 SER A O 1
ATOM 2165 N N . PRO A 1 290 ? 1.529 -19.181 -17.864 1.00 69.44 290 PRO A N 1
ATOM 2166 C CA . PRO A 1 290 ? 0.918 -17.874 -18.112 1.00 69.44 290 PRO A CA 1
ATOM 2167 C C . PRO A 1 290 ? -0.102 -17.451 -17.044 1.00 69.44 290 PRO A C 1
ATOM 2169 O O . PRO A 1 290 ? -0.256 -16.257 -16.790 1.00 69.44 290 PRO A O 1
ATOM 2172 N N . ARG A 1 291 ? -0.784 -18.413 -16.399 1.00 74.12 291 ARG A N 1
ATOM 2173 C CA . ARG A 1 291 ? -1.810 -18.141 -15.379 1.00 74.12 291 ARG A CA 1
ATOM 2174 C C . ARG A 1 291 ? -1.193 -17.664 -14.063 1.00 74.12 291 ARG A C 1
ATOM 2176 O O . ARG A 1 291 ? -1.616 -16.638 -13.538 1.00 74.12 291 ARG A O 1
ATOM 2183 N N . THR A 1 292 ? -0.168 -18.352 -13.562 1.00 83.75 292 THR A N 1
ATOM 2184 C CA . THR A 1 292 ? 0.557 -17.916 -12.357 1.00 83.75 292 THR A CA 1
ATOM 2185 C C . THR A 1 292 ? 1.407 -16.681 -12.631 1.00 83.75 292 THR A C 1
ATOM 2187 O O . THR A 1 292 ? 1.416 -15.772 -11.810 1.00 83.75 292 THR A O 1
ATOM 2190 N N . ALA A 1 293 ? 2.009 -16.550 -13.819 1.00 74.00 293 ALA A N 1
ATOM 2191 C CA . ALA A 1 293 ? 2.706 -15.329 -14.224 1.00 74.00 293 ALA A CA 1
ATOM 2192 C C . ALA A 1 293 ? 1.771 -14.100 -14.266 1.00 74.00 293 ALA A C 1
ATOM 2194 O O . ALA A 1 293 ? 2.194 -12.987 -13.949 1.00 74.00 293 ALA A O 1
ATOM 2195 N N . ALA A 1 294 ? 0.492 -14.283 -14.621 1.00 60.84 294 ALA A N 1
ATOM 2196 C CA . ALA A 1 294 ? -0.521 -13.231 -14.531 1.00 60.84 294 ALA A CA 1
ATOM 2197 C C . ALA A 1 294 ? -0.892 -12.892 -13.074 1.00 60.84 294 ALA A C 1
ATOM 2199 O O . ALA A 1 294 ? -1.017 -11.712 -12.756 1.00 60.84 294 ALA A O 1
ATOM 2200 N N . GLN A 1 295 ? -0.997 -13.884 -12.183 1.00 76.69 295 GLN A N 1
ATOM 2201 C CA . GLN A 1 295 ? -1.251 -13.674 -10.748 1.00 76.69 295 GLN A CA 1
ATOM 2202 C C . GLN A 1 295 ? -0.063 -12.988 -10.047 1.00 76.69 295 GLN A C 1
ATOM 2204 O O . GLN A 1 295 ? -0.256 -11.992 -9.357 1.00 76.69 295 GLN A O 1
ATOM 2209 N N . VAL A 1 296 ? 1.176 -13.416 -10.318 1.00 78.19 296 VAL A N 1
ATOM 2210 C CA . VAL A 1 296 ? 2.415 -12.744 -9.879 1.00 78.19 296 VAL A CA 1
ATOM 2211 C C . VAL A 1 296 ? 2.448 -11.289 -10.359 1.00 78.19 296 VAL A C 1
ATOM 2213 O O . VAL A 1 296 ? 2.772 -10.387 -9.587 1.00 78.19 296 VAL A O 1
ATOM 2216 N N . ARG A 1 297 ? 2.058 -11.025 -11.615 1.00 71.50 297 ARG A N 1
ATOM 2217 C CA . ARG A 1 297 ? 1.942 -9.655 -12.139 1.00 71.50 297 ARG A CA 1
ATOM 2218 C C . ARG A 1 297 ? 0.835 -8.861 -11.441 1.00 71.50 297 ARG A C 1
ATOM 2220 O O . ARG A 1 297 ? 1.064 -7.704 -11.104 1.00 71.50 297 ARG A O 1
ATOM 2227 N N . GLN A 1 298 ? -0.329 -9.458 -11.183 1.00 64.25 298 GLN A N 1
ATOM 2228 C CA . GLN A 1 298 ? -1.403 -8.799 -10.434 1.00 64.25 298 GLN A CA 1
ATOM 2229 C C . GLN A 1 298 ? -0.928 -8.398 -9.029 1.00 64.25 298 GLN A C 1
ATOM 2231 O O . GLN A 1 298 ? -1.181 -7.271 -8.616 1.00 64.25 298 GLN A O 1
ATOM 2236 N N . SER A 1 299 ? -0.186 -9.262 -8.332 1.00 76.62 299 SER A N 1
ATOM 2237 C CA . SER A 1 299 ? 0.333 -8.968 -6.992 1.00 76.62 299 SER A CA 1
ATOM 2238 C C . SER A 1 299 ? 1.464 -7.931 -6.989 1.00 76.62 299 SER A C 1
ATOM 2240 O O . SER A 1 299 ? 1.469 -7.047 -6.136 1.00 76.62 299 SER A O 1
ATOM 2242 N N . ALA A 1 300 ? 2.377 -7.962 -7.971 1.00 68.38 300 ALA A N 1
ATOM 2243 C CA . ALA A 1 300 ? 3.453 -6.971 -8.106 1.00 68.38 300 ALA A CA 1
ATOM 2244 C C . ALA A 1 300 ? 2.935 -5.537 -8.326 1.00 68.38 300 ALA A C 1
ATOM 2246 O O . ALA A 1 300 ? 3.475 -4.584 -7.765 1.00 68.38 300 ALA A O 1
ATOM 2247 N N . TYR A 1 301 ? 1.894 -5.376 -9.148 1.00 50.25 301 TYR A N 1
ATOM 2248 C CA . TYR A 1 301 ? 1.322 -4.067 -9.488 1.00 50.25 301 TYR A CA 1
ATOM 2249 C C . TYR A 1 301 ? 0.103 -3.688 -8.623 1.00 50.25 301 TYR A C 1
ATOM 2251 O O . TYR A 1 301 ? -0.324 -2.538 -8.641 1.00 50.25 301 TYR A O 1
ATOM 2259 N N . GLY A 1 302 ? -0.453 -4.632 -7.860 1.00 47.88 302 GLY A N 1
ATOM 2260 C CA . GLY A 1 302 ? -1.651 -4.470 -7.036 1.00 47.88 302 GLY A CA 1
ATOM 2261 C C . GLY A 1 302 ? -1.380 -4.735 -5.558 1.00 47.88 302 GLY A C 1
ATOM 2262 O O . GLY A 1 302 ? -2.054 -5.567 -4.958 1.00 47.88 302 GLY A O 1
ATOM 2263 N N . GLY A 1 303 ? -0.409 -4.033 -4.964 1.00 48.69 303 GLY A N 1
ATOM 2264 C CA . GLY A 1 303 ? 0.069 -4.303 -3.601 1.00 48.69 303 GLY A CA 1
ATOM 2265 C C . GLY A 1 303 ? -1.028 -4.327 -2.525 1.00 48.69 303 GLY A C 1
ATOM 2266 O O . GLY A 1 303 ? -1.054 -5.243 -1.709 1.00 48.69 303 GLY A O 1
ATOM 2267 N N . TYR A 1 304 ? -1.979 -3.385 -2.539 1.00 44.81 304 TYR A N 1
ATOM 2268 C CA . TYR A 1 304 ? -3.094 -3.385 -1.578 1.00 44.81 304 TYR A CA 1
ATOM 2269 C C . TYR A 1 304 ? -4.121 -4.517 -1.833 1.00 44.81 304 TYR A C 1
ATOM 2271 O O . TYR A 1 304 ? -4.407 -5.262 -0.894 1.00 44.81 304 TYR A O 1
ATOM 2279 N N . PRO A 1 305 ? -4.616 -4.748 -3.072 1.00 49.66 305 PRO A N 1
ATOM 2280 C CA . PRO A 1 305 ? -5.375 -5.957 -3.408 1.00 49.66 305 PRO A CA 1
ATOM 2281 C C . PRO A 1 305 ? -4.682 -7.272 -3.019 1.00 49.66 305 PRO A C 1
ATOM 2283 O O . PRO A 1 305 ? -5.338 -8.151 -2.463 1.00 49.66 305 PRO A O 1
ATOM 2286 N N . TRP A 1 306 ? -3.369 -7.410 -3.240 1.00 79.56 306 TRP A N 1
ATOM 2287 C CA . TRP A 1 306 ? -2.621 -8.584 -2.778 1.00 79.56 306 TRP A CA 1
ATOM 2288 C C . TRP A 1 306 ? -2.604 -8.681 -1.250 1.00 79.56 306 TRP A C 1
ATOM 2290 O O . TRP A 1 306 ? -2.891 -9.755 -0.736 1.00 79.56 306 TRP A O 1
ATOM 2300 N N . LYS A 1 307 ? -2.355 -7.593 -0.507 1.00 73.75 307 LYS A N 1
ATOM 2301 C CA . LYS A 1 307 ? -2.416 -7.613 0.967 1.00 73.75 307 LYS A CA 1
ATOM 2302 C C . LYS A 1 307 ? -3.791 -8.073 1.486 1.00 73.75 307 LYS A C 1
ATOM 2304 O O . LYS A 1 307 ? -3.844 -8.831 2.452 1.00 73.75 307 LYS A O 1
ATOM 2309 N N . LEU A 1 308 ? -4.894 -7.708 0.824 1.00 61.22 308 LEU A N 1
ATOM 2310 C CA . LEU A 1 308 ? -6.230 -8.233 1.154 1.00 61.22 308 LEU A CA 1
ATOM 2311 C C . LEU A 1 308 ? -6.392 -9.724 0.807 1.00 61.22 308 LEU A C 1
ATOM 2313 O O . LEU A 1 308 ? -6.901 -10.485 1.630 1.00 61.22 308 LEU A O 1
ATOM 2317 N N . LYS A 1 309 ? -5.923 -10.171 -0.367 1.00 72.94 309 LYS A N 1
ATOM 2318 C CA . LYS A 1 309 ? -5.916 -11.603 -0.724 1.00 72.94 309 LYS A CA 1
ATOM 2319 C C . LYS A 1 309 ? -5.048 -12.423 0.238 1.00 72.94 309 LYS A C 1
ATOM 2321 O O . LYS A 1 309 ? -5.446 -13.514 0.624 1.00 72.94 309 LYS A O 1
ATOM 2326 N N . PHE A 1 310 ? -3.905 -11.889 0.669 1.00 91.06 310 PHE A N 1
ATOM 2327 C CA . PHE A 1 310 ? -2.994 -12.524 1.622 1.00 91.06 310 PHE A CA 1
ATOM 2328 C C . PHE A 1 310 ? -3.637 -12.683 2.998 1.00 91.06 310 PHE A C 1
ATOM 2330 O O . PHE A 1 310 ? -3.581 -13.767 3.566 1.00 91.06 310 PHE A O 1
ATOM 2337 N N . ALA A 1 311 ? -4.319 -11.649 3.498 1.00 81.06 311 ALA A N 1
ATOM 2338 C CA . ALA A 1 311 ? -5.135 -11.752 4.705 1.00 81.06 311 ALA A CA 1
ATOM 2339 C C . ALA A 1 311 ? -6.176 -12.882 4.606 1.00 81.06 311 ALA A C 1
ATOM 2341 O O . ALA A 1 311 ? -6.238 -13.737 5.485 1.00 81.06 311 ALA A O 1
ATOM 2342 N N . ALA A 1 312 ? -6.957 -12.928 3.521 1.00 70.12 312 ALA A N 1
ATOM 2343 C CA . ALA A 1 312 ? -7.959 -13.976 3.316 1.00 70.12 312 ALA A CA 1
ATOM 2344 C C . ALA A 1 312 ? -7.329 -15.380 3.213 1.00 70.12 312 ALA A C 1
ATOM 2346 O O . ALA A 1 312 ? -7.814 -16.324 3.837 1.00 70.12 312 ALA A O 1
ATOM 2347 N N . ALA A 1 313 ? -6.215 -15.511 2.486 1.00 87.88 313 ALA A N 1
ATOM 2348 C CA . ALA A 1 313 ? -5.491 -16.767 2.332 1.00 87.88 313 ALA A CA 1
ATOM 2349 C C . ALA A 1 313 ? -4.857 -17.243 3.651 1.00 87.88 313 ALA A C 1
ATOM 2351 O O . ALA A 1 313 ? -4.929 -18.430 3.942 1.00 87.88 313 ALA A O 1
ATOM 2352 N N . MET A 1 314 ? -4.321 -16.345 4.487 1.00 96.06 314 MET A N 1
ATOM 2353 C CA . MET A 1 314 ? -3.838 -16.673 5.839 1.00 96.06 314 MET A CA 1
ATOM 2354 C C . MET A 1 314 ? -4.981 -17.096 6.768 1.00 96.06 314 MET A C 1
ATOM 2356 O O . MET A 1 314 ? -4.843 -18.068 7.506 1.00 96.06 314 MET A O 1
ATOM 2360 N N . VAL A 1 315 ? -6.135 -16.420 6.707 1.00 88.25 315 VAL A N 1
ATOM 2361 C CA . VAL A 1 315 ? -7.330 -16.796 7.483 1.00 88.25 315 VAL A CA 1
ATOM 2362 C C . VAL A 1 315 ? -7.850 -18.176 7.079 1.00 88.25 315 VAL A C 1
ATOM 2364 O O . VAL A 1 315 ? -8.267 -18.935 7.953 1.00 88.25 315 VAL A O 1
ATOM 2367 N N . LYS A 1 316 ? -7.809 -18.525 5.787 1.00 90.12 316 LYS A N 1
ATOM 2368 C CA . LYS A 1 316 ? -8.169 -19.860 5.288 1.00 90.12 316 LYS A CA 1
ATOM 2369 C C . LYS A 1 316 ? -7.106 -20.912 5.615 1.00 90.12 316 LYS A C 1
ATOM 2371 O O . LYS A 1 316 ? -7.461 -22.000 6.054 1.00 90.12 316 LYS A O 1
ATOM 2376 N N . MET A 1 317 ? -5.821 -20.589 5.453 1.00 96.81 317 MET A N 1
ATOM 2377 C CA . MET A 1 317 ? -4.705 -21.460 5.834 1.00 96.81 317 MET A CA 1
ATOM 2378 C C . MET A 1 317 ? -4.810 -21.829 7.315 1.00 96.81 317 MET A C 1
ATOM 2380 O O . MET A 1 317 ? -4.784 -23.005 7.642 1.00 96.81 317 MET A O 1
ATOM 2384 N N . GLY A 1 318 ? -5.077 -20.852 8.187 1.00 94.75 318 GLY A N 1
ATOM 2385 C CA . GLY A 1 318 ? -5.331 -21.045 9.617 1.00 94.75 318 GLY A CA 1
ATOM 2386 C C . GLY A 1 318 ? -6.568 -21.891 9.972 1.00 94.75 318 GLY A C 1
ATOM 2387 O O . GLY A 1 318 ? -6.878 -22.018 11.157 1.00 94.75 318 GLY A O 1
ATOM 2388 N N . GLN A 1 319 ? -7.301 -22.428 8.992 1.00 93.44 319 GLN A N 1
ATOM 2389 C CA . GLN A 1 319 ? -8.442 -23.340 9.156 1.00 93.44 319 GLN A CA 1
ATOM 2390 C C . GLN A 1 319 ? -8.175 -24.741 8.565 1.00 93.44 319 GLN A C 1
ATOM 2392 O O . GLN A 1 319 ? -9.074 -25.581 8.572 1.00 93.44 319 GLN A O 1
ATOM 2397 N N . ILE A 1 320 ? -6.963 -25.018 8.068 1.00 95.00 320 ILE A N 1
ATOM 2398 C CA . ILE A 1 320 ? -6.574 -26.346 7.570 1.00 95.00 320 ILE A CA 1
ATOM 2399 C C . ILE A 1 320 ? -6.580 -27.350 8.729 1.00 95.00 320 ILE A C 1
ATOM 2401 O O . ILE A 1 320 ? -5.899 -27.144 9.732 1.00 95.00 320 ILE A O 1
ATOM 2405 N N . GLU A 1 321 ? -7.358 -28.428 8.568 1.00 93.69 321 GLU A N 1
ATOM 2406 C CA . GLU A 1 321 ? -7.373 -29.631 9.428 1.00 93.69 321 GLU A CA 1
ATOM 2407 C C . GLU A 1 321 ? -7.517 -29.349 10.947 1.00 93.69 321 GLU A C 1
ATOM 2409 O O . GLU A 1 321 ? -7.146 -30.162 11.788 1.00 93.69 321 GLU A O 1
ATOM 2414 N N . VAL A 1 322 ? -8.102 -28.200 11.315 1.00 93.56 322 VAL A N 1
ATOM 2415 C CA . VAL A 1 322 ? -8.163 -27.714 12.704 1.00 93.56 322 VAL A CA 1
ATOM 2416 C C . VAL A 1 322 ? -8.931 -28.637 13.651 1.00 93.56 322 VAL A C 1
ATOM 2418 O O . VAL A 1 322 ? -10.095 -28.982 13.433 1.00 93.56 322 VAL A O 1
ATOM 2421 N N . LEU A 1 323 ? -8.313 -28.934 14.793 1.00 92.50 323 LEU A N 1
ATOM 2422 C CA . LEU A 1 323 ? -8.985 -29.562 15.926 1.00 92.50 323 LEU A CA 1
ATOM 2423 C C . LEU A 1 323 ? -9.827 -28.512 16.667 1.00 92.50 323 LEU A C 1
ATOM 2425 O O . LEU A 1 323 ? -9.341 -27.427 16.984 1.00 92.50 323 LEU A O 1
ATOM 2429 N N . THR A 1 324 ? -11.079 -28.831 16.997 1.00 90.50 324 THR A N 1
ATOM 2430 C CA . THR A 1 324 ? -11.960 -27.964 17.804 1.00 90.50 324 THR A CA 1
ATOM 2431 C C . THR A 1 324 ? -12.780 -28.775 18.813 1.00 90.50 324 THR A C 1
ATOM 2433 O O . THR A 1 324 ? -12.749 -30.008 18.819 1.00 90.50 324 THR A O 1
ATOM 2436 N N . GLY A 1 325 ? -13.498 -28.096 19.716 1.00 83.25 325 GLY A N 1
ATOM 2437 C CA . GLY A 1 325 ? -14.399 -28.737 20.681 1.00 83.25 325 GLY A CA 1
ATOM 2438 C C . GLY A 1 325 ? -13.673 -29.700 21.628 1.00 83.25 325 GLY A C 1
ATOM 2439 O O . GLY A 1 325 ? -12.994 -29.255 22.558 1.00 83.25 325 GLY A O 1
ATOM 2440 N N . SER A 1 326 ? -13.839 -31.005 21.383 1.00 83.31 326 SER A N 1
ATOM 2441 C CA . SER A 1 326 ? -13.206 -32.119 22.107 1.00 83.31 326 SER A CA 1
ATOM 2442 C C . SER A 1 326 ? -12.245 -32.963 21.251 1.00 83.31 326 SER A C 1
ATOM 2444 O O . SER A 1 326 ? -11.807 -34.014 21.709 1.00 83.31 326 SER A O 1
ATOM 2446 N N . SER A 1 327 ? -11.939 -32.550 20.016 1.00 85.94 327 SER A N 1
ATOM 2447 C CA . SER A 1 327 ? -11.065 -33.294 19.086 1.00 85.94 327 SER A CA 1
ATOM 2448 C C . SER A 1 327 ? -9.564 -33.111 19.353 1.00 85.94 327 SER A C 1
ATOM 2450 O O . SER A 1 327 ? -8.746 -33.739 18.693 1.00 85.94 327 SER A O 1
ATOM 2452 N N . GLY A 1 328 ? -9.207 -32.268 20.322 1.00 89.81 328 GLY A N 1
ATOM 2453 C CA . GLY A 1 328 ? -7.855 -32.035 20.830 1.00 89.81 328 GLY A CA 1
ATOM 2454 C C . GLY A 1 328 ? -7.934 -31.413 22.228 1.00 89.81 328 GLY A C 1
ATOM 2455 O O . GLY A 1 328 ? -9.030 -31.281 22.785 1.00 89.81 328 GLY A O 1
ATOM 2456 N N . GLU A 1 329 ? -6.804 -31.001 22.796 1.00 89.12 329 GLU A N 1
ATOM 2457 C CA . GLU A 1 329 ? -6.735 -30.490 24.173 1.00 89.12 329 GLU A CA 1
ATOM 2458 C C . GLU A 1 329 ? -6.464 -28.973 24.265 1.00 89.12 329 GLU A C 1
ATOM 2460 O O . GLU A 1 329 ? -6.539 -28.240 23.278 1.00 89.12 329 GLU A O 1
ATOM 2465 N N . ILE A 1 330 ? -6.197 -28.481 25.477 1.00 90.56 330 ILE A N 1
ATOM 2466 C CA . ILE A 1 330 ? -5.521 -27.199 25.704 1.00 90.56 330 ILE A CA 1
ATOM 2467 C C . ILE A 1 330 ? -4.266 -27.535 26.503 1.00 90.56 330 ILE A C 1
ATOM 2469 O O . ILE A 1 330 ? -4.340 -27.805 27.705 1.00 90.56 330 ILE A O 1
ATOM 2473 N N . ARG A 1 331 ? -3.108 -27.546 25.842 1.00 88.38 331 ARG A N 1
ATOM 2474 C CA . ARG A 1 331 ? -1.836 -27.842 26.502 1.00 88.38 331 ARG A CA 1
ATOM 2475 C C . ARG A 1 331 ? -1.497 -26.701 27.451 1.00 88.38 331 ARG A C 1
ATOM 2477 O O . ARG A 1 331 ? -1.511 -25.535 27.068 1.00 88.38 331 ARG A O 1
ATOM 2484 N N . SER A 1 332 ? -1.157 -27.023 28.695 1.00 70.75 332 SER A N 1
ATOM 2485 C CA . SER A 1 332 ? -0.554 -26.067 29.629 1.00 70.75 332 SER A CA 1
ATOM 2486 C C . SER A 1 332 ? 0.943 -26.349 29.718 1.00 70.75 332 SER A C 1
ATOM 2488 O O . SER A 1 332 ? 1.355 -27.468 30.034 1.00 70.75 332 SER A O 1
ATOM 2490 N N . LYS A 1 333 ? 1.795 -25.349 29.450 1.00 62.34 333 LYS A N 1
ATOM 2491 C CA . LYS A 1 333 ? 3.214 -25.485 29.796 1.00 62.34 333 LYS A CA 1
ATOM 2492 C C . LYS A 1 333 ? 3.343 -25.386 31.314 1.00 62.34 333 LYS A C 1
ATOM 2494 O O . LYS A 1 333 ? 2.876 -24.429 31.931 1.00 62.34 333 LYS A O 1
ATOM 2499 N N . ARG A 1 334 ? 3.983 -26.385 31.933 1.00 60.56 334 ARG A N 1
ATOM 2500 C CA . ARG A 1 334 ? 4.345 -26.328 33.357 1.00 60.56 334 ARG A CA 1
ATOM 2501 C C . ARG A 1 334 ? 5.220 -25.096 33.557 1.00 60.56 334 ARG A C 1
ATOM 2503 O O . ARG A 1 334 ? 6.288 -25.036 32.959 1.00 60.56 334 ARG A O 1
ATOM 2510 N N . LYS A 1 335 ? 4.808 -24.151 34.408 1.00 56.97 335 LYS A N 1
ATOM 2511 C CA . LYS A 1 335 ? 5.546 -22.892 34.626 1.00 56.97 335 LYS A CA 1
ATOM 2512 C C . LYS A 1 335 ? 7.030 -23.095 34.942 1.00 56.97 335 LYS A C 1
ATOM 2514 O O . LYS A 1 335 ? 7.847 -22.307 34.497 1.00 56.97 335 LYS A O 1
ATOM 2519 N N . VAL A 1 336 ? 7.380 -24.182 35.631 1.00 58.56 336 VAL A N 1
ATOM 2520 C CA . VAL A 1 336 ? 8.781 -24.541 35.887 1.00 58.56 336 VAL A CA 1
ATOM 2521 C C . VAL A 1 336 ? 9.563 -24.807 34.597 1.00 58.56 336 VAL A C 1
ATOM 2523 O O . VAL A 1 336 ? 10.652 -24.276 34.462 1.00 58.56 336 VAL A O 1
ATOM 2526 N N . ALA A 1 337 ? 8.992 -25.510 33.614 1.00 58.44 337 ALA A N 1
ATOM 2527 C CA . ALA A 1 337 ? 9.639 -25.719 32.316 1.00 58.44 337 ALA A CA 1
ATOM 2528 C C . ALA A 1 337 ? 9.798 -24.406 31.526 1.00 58.44 337 ALA A C 1
ATOM 2530 O O . ALA A 1 337 ? 10.783 -24.227 30.823 1.00 58.44 337 ALA A O 1
ATOM 2531 N N . ILE A 1 338 ? 8.861 -23.462 31.679 1.00 60.47 338 ILE A N 1
ATOM 2532 C CA . ILE A 1 338 ? 8.977 -22.120 31.084 1.00 60.47 338 ILE A CA 1
ATOM 2533 C C . ILE A 1 338 ? 10.134 -21.351 31.734 1.00 60.47 338 ILE A C 1
ATOM 2535 O O . ILE A 1 338 ? 10.933 -20.737 31.030 1.00 60.47 338 ILE A O 1
ATOM 2539 N N . LEU A 1 339 ? 10.246 -21.409 33.066 1.00 61.38 339 LEU A N 1
ATOM 2540 C CA . LEU A 1 339 ? 11.386 -20.850 33.789 1.00 61.38 339 LEU A CA 1
ATOM 2541 C C . LEU A 1 339 ? 12.687 -21.523 33.331 1.00 61.38 339 LEU A C 1
ATOM 2543 O O . LEU A 1 339 ? 13.615 -20.814 32.977 1.00 61.38 339 LEU A O 1
ATOM 2547 N N . GLU A 1 340 ? 12.753 -22.854 33.244 1.00 64.06 340 GLU A N 1
ATOM 2548 C CA . GLU A 1 340 ? 13.928 -23.590 32.746 1.00 64.06 340 GLU A CA 1
ATOM 2549 C C . GLU A 1 340 ? 14.358 -23.106 31.348 1.00 64.06 340 GLU A C 1
ATOM 2551 O O . GLU A 1 340 ? 15.512 -22.711 31.189 1.00 64.06 340 GLU A O 1
ATOM 2556 N N . THR A 1 341 ? 13.439 -23.003 30.379 1.00 61.34 341 THR A N 1
ATOM 2557 C CA . THR A 1 341 ? 13.740 -22.474 29.034 1.00 61.34 341 THR A CA 1
ATOM 2558 C C . THR A 1 341 ? 14.206 -21.013 29.064 1.00 61.34 341 THR A C 1
ATOM 2560 O O . THR A 1 341 ? 15.253 -20.707 28.495 1.00 61.34 341 THR A O 1
ATOM 2563 N N . ARG A 1 342 ? 13.498 -20.110 29.768 1.00 67.69 342 ARG A N 1
ATOM 2564 C CA . ARG A 1 342 ? 13.925 -18.700 29.932 1.00 67.69 342 ARG A CA 1
ATOM 2565 C C . ARG A 1 342 ? 15.324 -18.603 30.551 1.00 67.69 342 ARG A C 1
ATOM 2567 O O . ARG A 1 342 ? 16.120 -17.751 30.169 1.00 67.69 342 ARG A O 1
ATOM 2574 N N . MET A 1 343 ? 15.625 -19.464 31.520 1.00 74.69 343 MET A N 1
ATOM 2575 C CA . MET A 1 343 ? 16.902 -19.474 32.225 1.00 74.69 343 MET A CA 1
ATOM 2576 C C . MET A 1 343 ? 18.051 -19.993 31.371 1.00 74.69 343 MET A C 1
ATOM 2578 O O . MET A 1 343 ? 19.131 -19.408 31.421 1.00 74.69 343 MET A O 1
ATOM 2582 N N . ASP A 1 344 ? 17.832 -21.049 30.591 1.00 68.38 344 ASP A N 1
ATOM 2583 C CA . ASP A 1 344 ? 18.859 -21.591 29.705 1.00 68.38 344 ASP A CA 1
ATOM 2584 C C . ASP A 1 344 ? 19.119 -20.616 28.521 1.00 68.38 344 ASP A C 1
ATOM 2586 O O . ASP A 1 344 ? 20.279 -20.374 28.192 1.00 68.38 344 ASP A O 1
ATOM 2590 N N . MET A 1 345 ? 18.096 -19.908 28.005 1.00 66.44 345 MET A N 1
ATOM 2591 C CA . MET A 1 345 ? 18.269 -18.761 27.083 1.00 66.44 345 MET A CA 1
ATOM 2592 C C . MET A 1 345 ? 19.115 -17.633 27.701 1.00 66.44 345 MET A C 1
ATOM 2594 O O . MET A 1 345 ? 20.053 -17.135 27.087 1.00 66.44 345 MET A O 1
ATOM 2598 N N . MET A 1 346 ? 18.824 -17.229 28.943 1.00 68.44 346 MET A N 1
ATOM 2599 C CA . MET A 1 346 ? 19.599 -16.191 29.639 1.00 68.44 346 MET A CA 1
ATOM 2600 C C . MET A 1 346 ? 21.036 -16.634 29.957 1.00 68.44 346 MET A C 1
ATOM 2602 O O . MET A 1 346 ? 21.933 -15.796 30.070 1.00 68.44 346 MET A O 1
ATOM 2606 N N . GLN A 1 347 ? 21.270 -17.942 30.095 1.00 75.00 347 GLN A N 1
ATOM 2607 C CA . GLN A 1 347 ? 22.598 -18.536 30.247 1.00 75.00 347 GLN A CA 1
ATOM 2608 C C . GLN A 1 347 ? 23.381 -18.450 28.923 1.00 75.00 347 GLN A C 1
ATOM 2610 O O . GLN A 1 347 ? 24.572 -18.131 28.946 1.00 75.00 347 GLN A O 1
ATOM 2615 N N . GLU A 1 348 ? 22.712 -18.681 27.789 1.00 73.19 348 GLU A N 1
ATOM 2616 C CA . GLU A 1 348 ? 23.249 -18.528 26.432 1.00 73.19 348 GLU A CA 1
ATOM 2617 C C . GLU A 1 348 ? 23.572 -17.059 26.111 1.00 73.19 348 GLU A C 1
ATOM 2619 O O . GLU A 1 348 ? 24.713 -16.763 25.758 1.00 73.19 348 GLU A O 1
ATOM 2624 N N . ASP A 1 349 ? 22.656 -16.123 26.381 1.00 69.62 349 ASP A N 1
ATOM 2625 C CA . ASP A 1 349 ? 22.861 -14.670 26.247 1.00 69.62 349 ASP A CA 1
ATOM 2626 C C . ASP A 1 349 ? 24.102 -14.179 27.015 1.00 69.62 349 ASP A C 1
ATOM 2628 O O . ASP A 1 349 ? 24.951 -13.454 26.488 1.00 69.62 349 ASP A O 1
ATOM 2632 N N . LEU A 1 350 ? 24.249 -14.621 28.271 1.00 73.31 350 LEU A N 1
ATOM 2633 C CA . LEU A 1 350 ? 25.412 -14.321 29.113 1.00 73.31 350 LEU A CA 1
ATOM 2634 C C . LEU A 1 350 ? 26.700 -14.989 28.582 1.00 73.31 350 LEU A C 1
ATOM 2636 O O . LEU A 1 350 ? 27.817 -14.544 28.876 1.00 73.31 350 LEU A O 1
ATOM 2640 N N . SER A 1 351 ? 26.559 -16.057 27.791 1.00 73.69 351 SER A N 1
ATOM 2641 C CA . SER A 1 351 ? 27.651 -16.750 27.111 1.00 73.69 351 SER A CA 1
ATOM 2642 C C . SER A 1 351 ? 28.060 -16.088 25.785 1.00 73.69 351 SER A C 1
ATOM 2644 O O . SER A 1 351 ? 29.243 -16.144 25.447 1.00 73.69 351 SER A O 1
ATOM 2646 N N . GLU A 1 352 ? 27.161 -15.389 25.095 1.00 71.25 352 GLU A N 1
ATOM 2647 C CA . GLU A 1 352 ? 27.459 -14.692 23.834 1.00 71.25 352 GLU A CA 1
ATOM 2648 C C . GLU A 1 352 ? 28.021 -13.273 24.015 1.00 71.25 352 GLU A C 1
ATOM 2650 O O . GLU A 1 352 ? 28.541 -12.695 23.062 1.00 71.25 352 GLU A O 1
ATOM 2655 N N . LEU A 1 353 ? 27.958 -12.704 25.228 1.00 66.62 353 LEU A N 1
ATOM 2656 C CA . LEU A 1 353 ? 28.446 -11.347 25.515 1.00 66.62 353 LEU A CA 1
ATOM 2657 C C . LEU A 1 353 ? 29.856 -11.077 24.933 1.00 66.62 353 LEU A C 1
ATOM 2659 O O . LEU A 1 353 ? 30.822 -11.729 25.357 1.00 66.62 353 LEU A O 1
ATOM 2663 N N . PRO A 1 354 ? 30.016 -10.096 24.019 1.00 56.25 354 PRO A N 1
ATOM 2664 C CA . PRO A 1 354 ? 31.309 -9.787 23.419 1.00 56.25 354 PRO A CA 1
ATOM 2665 C C . PRO A 1 354 ? 32.285 -9.210 24.453 1.00 56.25 354 PRO A C 1
ATOM 2667 O O . PRO A 1 354 ? 31.898 -8.559 25.422 1.00 56.25 354 PRO A O 1
ATOM 2670 N N . ASN A 1 355 ? 33.585 -9.434 24.239 1.00 59.88 355 ASN A N 1
ATOM 2671 C CA . ASN A 1 355 ? 34.676 -8.856 25.038 1.00 59.88 355 ASN A CA 1
ATOM 2672 C C . ASN A 1 355 ? 34.574 -9.067 26.568 1.00 59.88 355 ASN A C 1
ATOM 2674 O O . ASN A 1 355 ? 34.950 -8.184 27.341 1.00 59.88 355 ASN A O 1
ATOM 2678 N N . LYS A 1 356 ? 34.155 -10.260 27.027 1.00 56.34 356 LYS A N 1
ATOM 2679 C CA . LYS A 1 356 ? 33.999 -10.631 28.460 1.00 56.34 356 LYS A CA 1
ATOM 2680 C C . LYS A 1 356 ? 35.150 -10.234 29.400 1.00 56.34 356 LYS A C 1
ATOM 2682 O O . LYS A 1 356 ? 34.917 -10.051 30.588 1.00 56.34 356 LYS A O 1
ATOM 2687 N N . GLN A 1 357 ? 36.380 -10.098 28.895 1.00 58.03 357 GLN A N 1
ATOM 2688 C CA . GLN A 1 357 ? 37.546 -9.649 29.671 1.00 58.03 357 GLN A CA 1
ATOM 2689 C C . GLN A 1 357 ? 37.513 -8.158 30.068 1.00 58.03 357 GLN A C 1
ATOM 2691 O O . GLN A 1 357 ? 38.253 -7.767 30.966 1.00 58.03 357 GLN A O 1
ATOM 2696 N N . ARG A 1 358 ? 36.704 -7.323 29.397 1.00 58.81 358 ARG A N 1
ATOM 2697 C CA . ARG A 1 358 ? 36.600 -5.868 29.637 1.00 58.81 358 ARG A CA 1
ATOM 2698 C C . ARG A 1 358 ? 35.294 -5.443 30.318 1.00 58.81 358 ARG A C 1
ATOM 2700 O O . ARG A 1 358 ? 35.229 -4.345 30.862 1.00 58.81 358 ARG A O 1
ATOM 2707 N N . ILE A 1 359 ? 34.283 -6.312 30.344 1.00 64.06 359 ILE A N 1
ATOM 2708 C CA . ILE A 1 359 ? 33.112 -6.169 31.224 1.00 64.06 359 ILE A CA 1
ATOM 2709 C C . ILE A 1 359 ? 33.581 -6.326 32.684 1.00 64.06 359 ILE A C 1
ATOM 2711 O O . ILE A 1 359 ? 34.545 -7.043 32.955 1.00 64.06 359 ILE A O 1
ATOM 2715 N N . ASN A 1 360 ? 32.912 -5.681 33.648 1.00 74.56 360 ASN A N 1
ATOM 2716 C CA . ASN A 1 360 ? 33.221 -5.861 35.071 1.00 74.56 360 ASN A CA 1
ATOM 2717 C C . ASN A 1 360 ? 32.975 -7.319 35.503 1.00 74.56 360 ASN A C 1
ATOM 2719 O O . ASN A 1 360 ? 31.863 -7.699 35.877 1.00 74.56 360 ASN A O 1
ATOM 2723 N N . LEU A 1 361 ? 34.042 -8.120 35.492 1.00 68.31 361 LEU A N 1
ATOM 2724 C CA . LEU A 1 361 ? 34.016 -9.559 35.749 1.00 68.31 361 LEU A CA 1
ATOM 2725 C C . LEU A 1 361 ? 33.406 -9.914 37.117 1.00 68.31 361 LEU A C 1
ATOM 2727 O O . LEU A 1 361 ? 32.826 -10.984 37.273 1.00 68.31 361 LEU A O 1
ATOM 2731 N N . LYS A 1 362 ? 33.478 -9.013 38.107 1.00 72.56 362 LYS A N 1
ATOM 2732 C CA . LYS A 1 362 ? 32.875 -9.218 39.433 1.00 72.56 362 LYS A CA 1
ATOM 2733 C C . LYS A 1 362 ? 31.347 -9.142 39.388 1.00 72.56 362 LYS A C 1
ATOM 2735 O O . LYS A 1 362 ? 30.688 -9.951 40.033 1.00 72.56 362 LYS A O 1
ATOM 2740 N N . GLU A 1 363 ? 30.789 -8.207 38.622 1.00 73.06 363 GLU A N 1
ATOM 2741 C CA . GLU A 1 363 ? 29.338 -8.096 38.432 1.00 73.06 363 GLU A CA 1
ATOM 2742 C C . GLU A 1 363 ? 28.825 -9.142 37.428 1.00 73.06 363 GLU A C 1
ATOM 2744 O O . GLU A 1 363 ? 27.777 -9.737 37.666 1.00 73.06 363 GLU A O 1
ATOM 2749 N N . LEU A 1 364 ? 29.603 -9.484 36.393 1.00 72.31 364 LEU A N 1
ATOM 2750 C CA . LEU A 1 364 ? 29.273 -10.579 35.472 1.00 72.31 364 LEU A CA 1
ATOM 2751 C C . LEU A 1 364 ? 29.213 -11.939 36.195 1.00 72.31 364 LEU A C 1
ATOM 2753 O O . LEU A 1 364 ? 28.233 -12.669 36.064 1.00 72.31 364 LEU A O 1
ATOM 2757 N N . ASN A 1 365 ? 30.202 -12.249 37.042 1.00 77.25 365 ASN A N 1
ATOM 2758 C CA . ASN A 1 365 ? 30.198 -13.468 37.861 1.00 77.25 365 ASN A CA 1
ATOM 2759 C C . ASN A 1 365 ? 29.067 -13.475 38.904 1.00 77.25 365 ASN A C 1
ATOM 2761 O O . ASN A 1 365 ? 28.580 -14.538 39.275 1.00 77.25 365 ASN A O 1
ATOM 2765 N N . LYS A 1 366 ? 28.627 -12.304 39.376 1.00 80.56 366 LYS A N 1
ATOM 2766 C CA . LYS A 1 366 ? 27.504 -12.137 40.314 1.00 80.56 366 LYS A CA 1
ATOM 2767 C C . LYS A 1 366 ? 26.147 -12.307 39.619 1.00 80.56 366 LYS A C 1
ATOM 2769 O O . LYS A 1 366 ? 25.246 -12.888 40.218 1.00 80.56 366 LYS A O 1
ATOM 2774 N N . LEU A 1 367 ? 26.014 -11.881 38.359 1.00 78.38 367 LEU A N 1
ATOM 2775 C CA . LEU A 1 367 ? 24.875 -12.216 37.495 1.00 78.38 367 LEU A CA 1
ATOM 2776 C C . LEU A 1 367 ? 24.833 -13.725 37.220 1.00 78.38 367 LEU A C 1
ATOM 2778 O O . LEU A 1 367 ? 23.812 -14.352 37.488 1.00 78.38 367 LEU A O 1
ATOM 2782 N N . ALA A 1 368 ? 25.956 -14.326 36.814 1.00 79.38 368 ALA A N 1
ATOM 2783 C CA . ALA A 1 368 ? 26.070 -15.773 36.612 1.00 79.38 368 ALA A CA 1
ATOM 2784 C C . ALA A 1 368 ? 25.768 -16.578 37.894 1.00 79.38 368 ALA A C 1
ATOM 2786 O O . ALA A 1 368 ? 25.083 -17.595 37.840 1.00 79.38 368 ALA A O 1
ATOM 2787 N N . ALA A 1 369 ? 26.222 -16.114 39.064 1.00 80.69 369 ALA A N 1
ATOM 2788 C CA . ALA A 1 369 ? 25.933 -16.751 40.350 1.00 80.69 369 ALA A CA 1
ATOM 2789 C C . ALA A 1 369 ? 24.457 -16.623 40.761 1.00 80.69 369 ALA A C 1
ATOM 2791 O O . ALA A 1 369 ? 23.895 -17.585 41.289 1.00 80.69 369 ALA A O 1
ATOM 2792 N N . LYS A 1 370 ? 23.808 -15.481 40.484 1.00 80.88 370 LYS A N 1
ATOM 2793 C CA . LYS A 1 370 ? 22.357 -15.315 40.669 1.00 80.88 370 LYS A CA 1
ATOM 2794 C C . LYS A 1 370 ? 21.569 -16.239 39.744 1.00 80.88 370 LYS A C 1
ATOM 2796 O O . LYS A 1 370 ? 20.697 -16.954 40.224 1.00 80.88 370 LYS A O 1
ATOM 2801 N N . LEU A 1 371 ? 21.916 -16.271 38.456 1.00 79.12 371 LEU A N 1
ATOM 2802 C CA . LEU A 1 371 ? 21.284 -17.136 37.461 1.00 79.12 371 LEU A CA 1
ATOM 2803 C C . LEU A 1 371 ? 21.464 -18.620 37.827 1.00 79.12 371 LEU A C 1
ATOM 2805 O O . LEU A 1 371 ? 20.494 -19.363 37.866 1.00 79.12 371 LEU A O 1
ATOM 2809 N N . SER A 1 372 ? 22.665 -19.037 38.232 1.00 79.25 372 SER A N 1
ATOM 2810 C CA . SER A 1 372 ? 22.936 -20.401 38.712 1.00 79.25 372 SER A CA 1
ATOM 2811 C C . SER A 1 372 ? 22.151 -20.756 39.987 1.00 79.25 372 SER A C 1
ATOM 2813 O O . SER A 1 372 ? 21.542 -21.823 40.070 1.00 79.25 372 SER A O 1
ATOM 2815 N N . THR A 1 373 ? 22.078 -19.838 40.959 1.00 78.44 373 THR A N 1
ATOM 2816 C CA . THR A 1 373 ? 21.271 -20.016 42.184 1.00 78.44 373 THR A CA 1
ATOM 2817 C C . THR A 1 373 ? 19.787 -20.169 41.863 1.00 78.44 373 THR A C 1
ATOM 2819 O O . THR A 1 373 ? 19.139 -21.085 42.371 1.00 78.44 373 THR A O 1
ATOM 2822 N N . LEU A 1 374 ? 19.249 -19.307 40.999 1.00 71.69 374 LEU A N 1
ATOM 2823 C CA . LEU A 1 374 ? 17.854 -19.364 40.579 1.00 71.69 374 LEU A CA 1
ATOM 2824 C C . LEU A 1 374 ? 17.584 -20.631 39.742 1.00 71.69 374 LEU A C 1
ATOM 2826 O O . LEU A 1 374 ? 16.559 -21.265 39.951 1.00 71.69 374 LEU A O 1
ATOM 2830 N N . SER A 1 375 ? 18.536 -21.096 38.921 1.00 72.12 375 SER A N 1
ATOM 2831 C CA . SER A 1 375 ? 18.412 -22.335 38.135 1.00 72.12 375 SER A CA 1
ATOM 2832 C C . SER A 1 375 ? 18.382 -23.560 39.046 1.00 72.12 375 SER A C 1
ATOM 2834 O O . SER A 1 375 ? 17.575 -24.461 38.846 1.00 72.12 375 SER A O 1
ATOM 2836 N N . SER A 1 376 ? 19.190 -23.558 40.112 1.00 73.88 376 SER A N 1
ATOM 2837 C CA . SER A 1 376 ? 19.146 -24.567 41.176 1.00 73.88 376 SER A CA 1
ATOM 2838 C C . SER A 1 376 ? 17.807 -24.556 41.927 1.00 73.88 376 SER A C 1
ATOM 2840 O O . SER A 1 376 ? 17.228 -25.620 42.147 1.00 73.88 376 SER A O 1
ATOM 2842 N N . LYS A 1 377 ? 17.260 -23.374 42.262 1.00 69.75 377 LYS A N 1
ATOM 2843 C CA . LYS A 1 377 ? 15.919 -23.249 42.866 1.00 69.75 377 LYS A CA 1
ATOM 2844 C C . LYS A 1 377 ? 14.841 -23.799 41.912 1.00 69.75 377 LYS A C 1
ATOM 2846 O O . LYS A 1 377 ? 14.122 -24.719 42.290 1.00 69.75 377 LYS A O 1
ATOM 2851 N N . VAL A 1 378 ? 14.782 -23.333 40.664 1.00 63.91 378 VAL A N 1
ATOM 2852 C CA . VAL A 1 378 ? 13.801 -23.756 39.643 1.00 63.91 378 VAL A CA 1
ATOM 2853 C C . VAL A 1 378 ? 13.879 -25.266 39.358 1.00 63.91 378 VAL A C 1
ATOM 2855 O O . VAL A 1 378 ? 12.864 -25.954 39.466 1.00 63.91 378 VAL A O 1
ATOM 2858 N N . LYS A 1 379 ? 15.073 -25.821 39.104 1.00 65.81 379 LYS A N 1
ATOM 2859 C CA . LYS A 1 379 ? 15.263 -27.257 38.802 1.00 65.81 379 LYS A CA 1
ATOM 2860 C C . LYS A 1 379 ? 14.926 -28.167 40.002 1.00 65.81 379 LYS A C 1
ATOM 2862 O O . LYS A 1 379 ? 14.483 -29.297 39.799 1.00 65.81 379 LYS A O 1
ATOM 2867 N N . LYS A 1 380 ? 15.011 -27.679 41.255 1.00 63.62 380 LYS A N 1
ATOM 2868 C CA . LYS A 1 380 ? 14.450 -28.378 42.437 1.00 63.62 380 LYS A CA 1
ATOM 2869 C C . LYS A 1 380 ? 12.915 -28.430 42.421 1.00 63.62 380 LYS A C 1
ATOM 2871 O O . LYS A 1 380 ? 12.357 -29.465 42.773 1.00 63.62 380 LYS A O 1
ATOM 2876 N N . PHE A 1 381 ? 12.231 -27.365 41.988 1.00 58.34 381 PHE A N 1
ATOM 2877 C CA . PHE A 1 381 ? 10.767 -27.366 41.819 1.00 58.34 381 PHE A CA 1
ATOM 2878 C C . PHE A 1 381 ? 10.296 -28.164 40.586 1.00 58.34 381 PHE A C 1
ATOM 2880 O O . PHE A 1 381 ? 9.129 -28.553 40.529 1.00 58.34 381 PHE A O 1
ATOM 2887 N N . GLY A 1 382 ? 11.180 -28.422 39.614 1.00 45.72 382 GLY A N 1
ATOM 2888 C CA . GLY A 1 382 ? 10.880 -29.169 38.381 1.00 45.72 382 GLY A CA 1
ATOM 2889 C C . GLY A 1 382 ? 11.028 -30.686 38.495 1.00 45.72 382 GLY A C 1
ATOM 2890 O O . GLY A 1 382 ? 10.435 -31.428 37.708 1.00 45.72 382 GLY A O 1
ATOM 2891 N N . ALA A 1 383 ? 11.787 -31.161 39.486 1.00 45.94 383 ALA A N 1
ATOM 2892 C CA . ALA A 1 383 ? 12.056 -32.579 39.683 1.00 45.94 383 ALA A CA 1
ATOM 2893 C C . ALA A 1 383 ? 10.756 -33.399 39.877 1.00 45.94 383 ALA A C 1
ATOM 2895 O O . ALA A 1 383 ? 9.886 -33.017 40.667 1.00 45.94 383 ALA A O 1
ATOM 2896 N N . PRO A 1 384 ? 10.594 -34.552 39.197 1.00 35.66 384 PRO A N 1
ATOM 2897 C CA . PRO A 1 384 ? 9.362 -35.329 39.274 1.00 35.66 384 PRO A CA 1
ATOM 2898 C C . PRO A 1 384 ? 9.148 -35.913 40.678 1.00 35.66 384 PRO A C 1
ATOM 2900 O O . PRO A 1 384 ? 9.953 -36.709 41.168 1.00 35.66 384 PRO A O 1
ATOM 2903 N N . PHE A 1 385 ? 8.012 -35.570 41.297 1.00 36.84 385 PHE A N 1
ATOM 2904 C CA . PHE A 1 385 ? 7.564 -36.113 42.584 1.00 36.84 385 PHE A CA 1
ATOM 2905 C C . PHE A 1 385 ? 7.349 -37.634 42.512 1.00 36.84 385 PHE A C 1
ATOM 2907 O O . PHE A 1 385 ? 6.254 -38.134 42.245 1.00 36.84 385 PHE A O 1
ATOM 2914 N N . THR A 1 386 ? 8.401 -38.399 42.796 1.00 31.03 386 THR A N 1
ATOM 2915 C CA . THR A 1 386 ? 8.308 -39.852 42.947 1.00 31.03 386 THR A CA 1
ATOM 2916 C C . THR A 1 386 ? 7.583 -40.184 44.252 1.00 31.03 386 THR A C 1
ATOM 2918 O O . THR A 1 386 ? 8.143 -40.094 45.342 1.00 31.03 386 THR A O 1
ATOM 2921 N N . MET A 1 387 ? 6.308 -40.583 44.162 1.00 28.91 387 MET A N 1
ATOM 2922 C CA . MET A 1 387 ? 5.470 -40.924 45.324 1.00 28.91 387 MET A CA 1
ATOM 2923 C C . MET A 1 387 ? 5.862 -42.254 46.003 1.00 28.91 387 MET A C 1
ATOM 2925 O O . MET A 1 387 ? 5.076 -43.195 46.102 1.00 28.91 387 MET A O 1
ATOM 2929 N N . LYS A 1 388 ? 7.067 -42.310 46.577 1.00 30.14 388 LYS A N 1
ATOM 2930 C CA . LYS A 1 388 ? 7.396 -43.194 47.701 1.00 30.14 388 LYS A CA 1
ATOM 2931 C C . LYS A 1 388 ? 7.289 -42.390 48.995 1.00 30.14 388 LYS A C 1
ATOM 2933 O O . LYS A 1 388 ? 8.282 -41.829 49.432 1.00 30.14 388 LYS A O 1
ATOM 2938 N N . ARG A 1 389 ? 6.072 -42.334 49.563 1.00 36.34 389 ARG A N 1
ATOM 2939 C CA . ARG A 1 389 ? 5.719 -41.799 50.902 1.00 36.34 389 ARG A CA 1
ATOM 2940 C C . ARG A 1 389 ? 6.824 -40.949 51.569 1.00 36.34 389 ARG A C 1
ATOM 2942 O O . ARG A 1 389 ? 7.502 -41.456 52.463 1.00 36.34 389 ARG A O 1
ATOM 2949 N N . SER A 1 390 ? 6.960 -39.665 51.215 1.00 40.16 390 SER A N 1
ATOM 2950 C CA . SER A 1 390 ? 7.606 -38.755 52.171 1.00 40.16 390 SER A CA 1
ATOM 2951 C C . SER A 1 390 ? 6.692 -38.642 53.387 1.00 40.16 390 SER A C 1
ATOM 2953 O O . SER A 1 390 ? 5.496 -38.374 53.259 1.00 40.16 390 SER A O 1
ATOM 2955 N N . SER A 1 391 ? 7.251 -38.900 54.565 1.00 41.56 391 SER A N 1
ATOM 2956 C CA . SER A 1 391 ? 6.574 -38.745 55.850 1.00 41.56 391 SER A CA 1
ATOM 2957 C C . SER A 1 391 ? 6.708 -37.330 56.422 1.00 41.56 391 SER A C 1
ATOM 2959 O O . SER A 1 391 ? 6.254 -37.102 57.539 1.00 41.56 391 SER A O 1
ATOM 2961 N N . ASN A 1 392 ? 7.320 -36.395 55.686 1.00 44.19 392 ASN A N 1
ATOM 2962 C CA . ASN A 1 392 ? 7.607 -35.040 56.146 1.00 44.19 392 ASN A CA 1
ATOM 2963 C C . ASN A 1 392 ? 7.214 -33.994 55.090 1.00 44.19 392 ASN A C 1
ATOM 2965 O O . ASN A 1 392 ? 7.674 -34.022 53.953 1.00 44.19 392 ASN A O 1
ATOM 2969 N N . ARG A 1 393 ? 6.368 -33.032 55.482 1.00 47.69 393 ARG A N 1
ATOM 2970 C CA . ARG A 1 393 ? 5.989 -31.871 54.648 1.00 47.69 393 ARG A CA 1
ATOM 2971 C C . ARG A 1 393 ? 7.020 -30.729 54.689 1.00 47.69 393 ARG A C 1
ATOM 2973 O O . ARG A 1 393 ? 6.856 -29.751 53.968 1.00 47.69 393 ARG A O 1
ATOM 2980 N N . SER A 1 394 ? 8.070 -30.858 55.505 1.00 44.62 394 SER A N 1
ATOM 2981 C CA . SER A 1 394 ? 9.185 -29.903 55.621 1.00 44.62 394 SER A CA 1
ATOM 2982 C C . SER A 1 394 ? 9.929 -29.674 54.309 1.00 44.62 394 SER A C 1
ATOM 2984 O O . SER A 1 394 ? 10.417 -28.580 54.061 1.00 44.62 394 SER A O 1
ATOM 2986 N N . ASP A 1 395 ? 9.985 -30.696 53.460 1.00 45.94 395 ASP A N 1
ATOM 2987 C CA . ASP A 1 395 ? 10.903 -30.760 52.320 1.00 45.94 395 ASP A CA 1
ATOM 2988 C C . ASP A 1 395 ? 10.439 -29.879 51.134 1.00 45.94 395 ASP A C 1
ATOM 2990 O O . ASP A 1 395 ? 11.079 -29.842 50.088 1.00 45.94 395 ASP A O 1
ATOM 2994 N N . LEU A 1 396 ? 9.315 -29.168 51.300 1.00 46.78 396 LEU A N 1
ATOM 2995 C CA . LEU A 1 396 ? 8.742 -28.218 50.341 1.00 46.78 396 LEU A CA 1
ATOM 2996 C C . LEU A 1 396 ? 9.330 -26.798 50.444 1.00 46.78 396 LEU A C 1
ATOM 2998 O O . LEU A 1 396 ? 9.097 -25.998 49.540 1.00 46.78 396 LEU A O 1
ATOM 3002 N N . LEU A 1 397 ? 10.043 -26.466 51.528 1.00 44.53 397 LEU A N 1
ATOM 3003 C CA . LEU A 1 397 ? 10.634 -25.143 51.769 1.00 44.53 397 LEU A CA 1
ATOM 3004 C C . LEU A 1 397 ? 12.019 -25.292 52.420 1.00 44.53 397 LEU A C 1
ATOM 3006 O O . LEU A 1 397 ? 12.135 -25.827 53.522 1.00 44.53 397 LEU A O 1
ATOM 3010 N N . GLU A 1 398 ? 13.072 -24.794 51.767 1.00 41.62 398 GLU A N 1
ATOM 3011 C CA . GLU A 1 398 ? 14.416 -24.765 52.364 1.00 41.62 398 GLU A CA 1
ATOM 3012 C C . GLU A 1 398 ? 14.506 -23.680 53.459 1.00 41.62 398 GLU A C 1
ATOM 3014 O O . GLU A 1 398 ? 14.026 -22.563 53.247 1.00 41.62 398 GLU A O 1
ATOM 3019 N N . PRO A 1 399 ? 15.129 -23.953 54.622 1.00 41.50 399 PRO A N 1
ATOM 3020 C CA . PRO A 1 399 ? 15.418 -22.915 55.607 1.00 41.50 399 PRO A CA 1
ATOM 3021 C C . PRO A 1 399 ? 16.543 -21.979 55.139 1.00 41.50 399 PRO A C 1
ATOM 3023 O O . PRO A 1 399 ? 17.555 -22.444 54.620 1.00 41.50 399 PRO A O 1
ATOM 3026 N N . ASN A 1 400 ? 16.411 -20.695 55.488 1.00 45.47 400 ASN A N 1
ATOM 3027 C CA . ASN A 1 400 ? 17.423 -19.626 55.421 1.00 45.47 400 ASN A CA 1
ATOM 3028 C C . ASN A 1 400 ? 17.691 -18.988 54.036 1.00 45.47 400 ASN A C 1
ATOM 3030 O O . ASN A 1 400 ? 18.648 -19.325 53.347 1.00 45.47 400 ASN A O 1
ATOM 3034 N N . ASP A 1 401 ? 16.924 -17.937 53.734 1.00 39.53 401 ASP A N 1
ATOM 3035 C CA . ASP A 1 401 ? 17.405 -16.710 53.076 1.00 39.53 401 ASP A CA 1
ATOM 3036 C C . ASP A 1 401 ? 16.820 -15.539 53.908 1.00 39.53 401 ASP A C 1
ATOM 3038 O O . ASP A 1 401 ? 15.601 -15.429 54.049 1.00 39.53 401 ASP A O 1
ATOM 3042 N N . ASP A 1 402 ? 17.660 -14.705 54.535 1.00 39.09 402 ASP A N 1
ATOM 3043 C CA . ASP A 1 402 ? 17.317 -13.901 55.738 1.00 39.09 402 ASP A CA 1
ATOM 3044 C C . ASP A 1 402 ? 16.323 -12.719 55.555 1.00 39.09 402 ASP A C 1
ATOM 3046 O O . ASP A 1 402 ? 16.187 -11.887 56.453 1.00 39.09 402 ASP A O 1
ATOM 3050 N N . ASN A 1 403 ? 15.621 -12.599 54.420 1.00 42.22 403 ASN A N 1
ATOM 3051 C CA . ASN A 1 403 ? 14.824 -11.402 54.085 1.00 42.22 403 ASN A CA 1
ATOM 3052 C C . ASN A 1 403 ? 13.344 -11.614 53.717 1.00 42.22 403 ASN A C 1
ATOM 3054 O O . ASN A 1 403 ? 12.647 -10.615 53.535 1.00 42.22 403 ASN A O 1
ATOM 3058 N N . HIS A 1 404 ? 12.821 -12.844 53.642 1.00 38.84 404 HIS A N 1
ATOM 3059 C CA . HIS A 1 404 ? 11.387 -13.067 53.380 1.00 38.84 404 HIS A CA 1
ATOM 3060 C C . HIS A 1 404 ? 10.593 -13.510 54.618 1.00 38.84 404 HIS A C 1
ATOM 3062 O O . HIS A 1 404 ? 11.128 -14.030 55.598 1.00 38.84 404 HIS A O 1
ATOM 3068 N N . ALA A 1 405 ? 9.299 -13.173 54.615 1.00 39.69 405 ALA A N 1
ATOM 3069 C CA . ALA A 1 405 ? 8.450 -13.224 55.800 1.00 39.69 405 ALA A CA 1
ATOM 3070 C C . ALA A 1 405 ? 8.301 -14.654 56.343 1.00 39.69 405 ALA A C 1
ATOM 3072 O O . ALA A 1 405 ? 8.156 -15.608 55.583 1.00 39.69 405 ALA A O 1
ATOM 3073 N N . LYS A 1 406 ? 8.302 -14.790 57.676 1.00 38.72 406 LYS A N 1
ATOM 3074 C CA . LYS A 1 406 ? 8.260 -16.079 58.383 1.00 38.72 406 LYS A CA 1
ATOM 3075 C C . LYS A 1 406 ? 7.003 -16.891 58.042 1.00 38.72 406 LYS A C 1
ATOM 3077 O O . LYS A 1 406 ? 5.975 -16.739 58.699 1.00 38.72 406 LYS A O 1
ATOM 3082 N N . ILE A 1 407 ? 7.114 -17.803 57.079 1.00 45.66 407 ILE A N 1
ATOM 3083 C CA . ILE A 1 407 ? 6.175 -18.916 56.920 1.00 45.66 407 ILE A CA 1
ATOM 3084 C C . ILE A 1 407 ? 6.527 -19.951 57.991 1.00 45.66 407 ILE A C 1
ATOM 3086 O O . ILE A 1 407 ? 7.609 -20.536 57.979 1.00 45.66 407 ILE A O 1
ATOM 3090 N N . ASP A 1 408 ? 5.628 -20.153 58.952 1.00 50.81 408 ASP A N 1
ATOM 3091 C CA . ASP A 1 408 ? 5.811 -21.153 60.002 1.00 50.81 408 ASP A CA 1
ATOM 3092 C C . ASP A 1 408 ? 5.674 -22.562 59.403 1.00 50.81 408 ASP A C 1
ATOM 3094 O O . ASP A 1 408 ? 4.603 -22.942 58.921 1.00 50.81 408 ASP A O 1
ATOM 3098 N N . VAL A 1 409 ? 6.747 -23.354 59.448 1.00 48.91 409 VAL A N 1
ATOM 3099 C CA . VAL A 1 409 ? 6.795 -24.722 58.898 1.00 48.91 409 VAL A CA 1
ATOM 3100 C C . VAL A 1 409 ? 5.740 -25.638 59.546 1.00 48.91 409 VAL A C 1
ATOM 3102 O O . VAL A 1 409 ? 5.249 -26.568 58.903 1.00 48.91 409 VAL A O 1
ATOM 3105 N N . SER A 1 410 ? 5.310 -25.352 60.782 1.00 50.75 410 SER A N 1
ATOM 3106 C CA . SER A 1 410 ? 4.224 -26.089 61.442 1.00 50.75 410 SER A CA 1
ATOM 3107 C C . SER A 1 410 ? 2.839 -25.818 60.835 1.00 50.75 410 SER A C 1
ATOM 3109 O O . SER A 1 410 ? 1.964 -26.681 60.916 1.00 50.75 410 SER A O 1
ATOM 3111 N N . SER A 1 411 ? 2.642 -24.676 60.162 1.00 52.41 411 SER A N 1
ATOM 3112 C CA . SER A 1 411 ? 1.392 -24.354 59.455 1.00 52.41 411 SER A CA 1
ATOM 3113 C C . SER A 1 411 ? 1.259 -25.124 58.135 1.00 52.41 411 SER A C 1
ATOM 3115 O O . SER A 1 411 ? 0.209 -25.704 57.859 1.00 52.41 411 SER A O 1
ATOM 3117 N N . VAL A 1 412 ? 2.352 -25.247 57.370 1.00 48.69 412 VAL A N 1
ATOM 3118 C CA . VAL A 1 412 ? 2.400 -26.006 56.102 1.00 48.69 412 VAL A CA 1
ATOM 3119 C C . VAL A 1 412 ? 2.103 -27.494 56.331 1.00 48.69 412 VAL A C 1
ATOM 3121 O O . VAL A 1 412 ? 1.492 -28.156 55.491 1.00 48.69 412 VAL A O 1
ATOM 3124 N N . ALA A 1 413 ? 2.443 -28.022 57.511 1.00 52.53 413 ALA A N 1
ATOM 3125 C CA . ALA A 1 413 ? 2.071 -29.376 57.909 1.00 52.53 413 ALA A CA 1
ATOM 3126 C C . ALA A 1 413 ? 0.545 -29.602 57.965 1.00 52.53 413 ALA A C 1
ATOM 3128 O O . ALA A 1 413 ? 0.111 -30.729 57.725 1.00 52.53 413 ALA A O 1
ATOM 3129 N N . GLN A 1 414 ? -0.265 -28.563 58.211 1.00 53.56 414 GLN A N 1
ATOM 3130 C CA . GLN A 1 414 ? -1.731 -28.649 58.319 1.00 53.56 414 GLN A CA 1
ATOM 3131 C C . GLN A 1 414 ? -2.484 -28.275 57.028 1.00 53.56 414 GLN A C 1
ATOM 3133 O O . GLN A 1 414 ? -3.660 -28.609 56.908 1.00 53.56 414 GLN A O 1
ATOM 3138 N N . MET A 1 415 ? -1.818 -27.656 56.047 1.00 52.03 415 MET A N 1
ATOM 3139 C CA . MET A 1 415 ? -2.448 -27.184 54.804 1.00 52.03 415 MET A CA 1
ATOM 3140 C C . MET A 1 415 ? -3.080 -28.302 53.952 1.00 52.03 415 MET A C 1
ATOM 3142 O O . MET A 1 415 ? -2.552 -29.415 53.822 1.00 52.03 415 MET A O 1
ATOM 3146 N N . GLY A 1 416 ? -4.206 -27.991 53.315 1.00 49.34 416 GLY A N 1
ATOM 3147 C CA . GLY A 1 416 ? -4.838 -28.809 52.286 1.00 49.34 416 GLY A CA 1
ATOM 3148 C C . GLY A 1 416 ? -4.084 -28.757 50.953 1.00 49.34 416 GLY A C 1
ATOM 3149 O O . GLY A 1 416 ? -3.306 -27.843 50.683 1.00 49.34 416 GLY A O 1
ATOM 3150 N N . ASN A 1 417 ? -4.334 -29.730 50.071 1.00 44.44 417 ASN A N 1
ATOM 3151 C CA . ASN A 1 417 ? -3.625 -29.817 48.786 1.00 44.44 417 ASN A CA 1
ATOM 3152 C C . ASN A 1 417 ? -3.809 -28.559 47.912 1.00 44.44 417 ASN A C 1
ATOM 3154 O O . ASN A 1 417 ? -2.875 -28.169 47.220 1.00 44.44 417 ASN A O 1
ATOM 3158 N N . CYS A 1 418 ? -4.971 -27.898 47.970 1.00 42.31 418 CYS A N 1
ATOM 3159 C CA . CYS A 1 418 ? -5.220 -26.654 47.233 1.00 42.31 418 CYS A CA 1
ATOM 3160 C C . CYS A 1 418 ? -4.364 -25.483 47.743 1.00 42.31 418 CYS A C 1
ATOM 3162 O O . CYS A 1 418 ? -3.833 -24.731 46.933 1.00 42.31 418 CYS A O 1
ATOM 3164 N N . GLU A 1 419 ? -4.179 -25.366 49.061 1.00 49.50 419 GLU A N 1
ATOM 3165 C CA . GLU A 1 419 ? -3.340 -24.330 49.681 1.00 49.50 419 GLU A CA 1
ATOM 3166 C C . GLU A 1 419 ? -1.857 -24.563 49.358 1.00 49.50 419 GLU A C 1
ATOM 3168 O O . GLU A 1 419 ? -1.132 -23.616 49.073 1.00 49.50 419 GLU A O 1
ATOM 3173 N N . ILE A 1 420 ? -1.416 -25.826 49.303 1.00 50.88 420 ILE A N 1
ATOM 3174 C CA . ILE A 1 420 ? -0.059 -26.189 48.861 1.00 50.88 420 ILE A CA 1
ATOM 3175 C C . ILE A 1 420 ? 0.150 -25.828 47.381 1.00 50.88 420 ILE A C 1
ATOM 3177 O O . ILE A 1 420 ? 1.180 -25.250 47.041 1.00 50.88 420 ILE A O 1
ATOM 3181 N N . ILE A 1 421 ? -0.828 -26.101 46.508 1.00 49.69 421 ILE A N 1
ATOM 3182 C CA . ILE A 1 421 ? -0.791 -25.707 45.086 1.00 49.69 421 ILE A CA 1
ATOM 3183 C C . ILE A 1 421 ? -0.754 -24.177 44.933 1.00 49.69 421 ILE A C 1
ATOM 3185 O O . ILE A 1 421 ? -0.064 -23.657 44.058 1.00 49.69 421 ILE A O 1
ATOM 3189 N N . GLU A 1 422 ? -1.472 -23.438 45.777 1.00 52.97 422 GLU A N 1
ATOM 3190 C CA . GLU A 1 422 ? -1.469 -21.973 45.771 1.00 52.97 422 GLU A CA 1
ATOM 3191 C C . GLU A 1 422 ? -0.154 -21.384 46.306 1.00 52.97 422 GLU A C 1
ATOM 3193 O O . GLU A 1 422 ? 0.389 -20.455 45.709 1.00 52.97 422 GLU A O 1
ATOM 3198 N N . LEU A 1 423 ? 0.427 -21.974 47.351 1.00 57.84 423 LEU A N 1
ATOM 3199 C CA . LEU A 1 423 ? 1.745 -21.598 47.867 1.00 57.84 423 LEU A CA 1
ATOM 3200 C C . LEU A 1 423 ? 2.844 -21.880 46.825 1.00 57.84 423 LEU A C 1
ATOM 3202 O O . LEU A 1 423 ? 3.666 -21.006 46.556 1.00 57.84 423 LEU A O 1
ATOM 3206 N N . GLN A 1 424 ? 2.799 -23.033 46.148 1.00 54.88 424 GLN A N 1
ATOM 3207 C CA . GLN A 1 424 ? 3.668 -23.340 45.003 1.00 54.88 424 GLN A CA 1
ATOM 3208 C C . GLN A 1 424 ? 3.484 -22.339 43.851 1.00 54.88 424 GLN A C 1
ATOM 3210 O O . GLN A 1 424 ? 4.470 -21.861 43.293 1.00 54.88 424 GLN A O 1
ATOM 3215 N N . ARG A 1 425 ? 2.240 -21.966 43.515 1.00 58.09 425 ARG A N 1
ATOM 3216 C CA . ARG A 1 425 ? 1.937 -20.945 42.493 1.00 58.09 425 ARG A CA 1
ATOM 3217 C C . ARG A 1 425 ? 2.552 -19.587 42.846 1.00 58.09 425 ARG A C 1
ATOM 3219 O O . ARG A 1 425 ? 3.059 -18.913 41.950 1.00 58.09 425 ARG A O 1
ATOM 3226 N N . ASN A 1 426 ? 2.533 -19.206 44.122 1.00 58.78 426 ASN A N 1
ATOM 3227 C CA . ASN A 1 426 ? 3.110 -17.952 44.605 1.00 58.78 426 ASN A CA 1
ATOM 3228 C C . ASN A 1 426 ? 4.647 -17.969 44.560 1.00 58.78 426 ASN A C 1
ATOM 3230 O O . ASN A 1 426 ? 5.233 -17.026 44.039 1.00 58.78 426 ASN A O 1
ATOM 3234 N N . VAL A 1 427 ? 5.295 -19.056 44.996 1.00 60.47 427 VAL A N 1
ATOM 3235 C CA . VAL A 1 427 ? 6.764 -19.215 44.919 1.00 60.47 427 VAL A CA 1
ATOM 3236 C C . VAL A 1 427 ? 7.259 -19.231 43.466 1.00 60.47 427 VAL A C 1
ATOM 3238 O O . VAL A 1 427 ? 8.255 -18.589 43.142 1.00 60.47 427 VAL A O 1
ATOM 3241 N N . ILE A 1 428 ? 6.538 -19.905 42.564 1.00 59.47 428 ILE A N 1
ATOM 3242 C CA . ILE A 1 428 ? 6.837 -19.891 41.123 1.00 59.47 428 ILE A CA 1
ATOM 3243 C C . ILE A 1 428 ? 6.681 -18.478 40.544 1.00 59.47 428 ILE A C 1
ATOM 3245 O O . ILE A 1 428 ? 7.503 -18.063 39.733 1.00 59.47 428 ILE A O 1
ATOM 3249 N N . LYS A 1 429 ? 5.660 -17.720 40.967 1.00 61.81 429 LYS A N 1
ATOM 3250 C CA . LYS A 1 429 ? 5.489 -16.323 40.546 1.00 61.81 429 LYS A CA 1
ATOM 3251 C C . LYS A 1 429 ? 6.634 -15.436 41.047 1.00 61.81 429 LYS A C 1
ATOM 3253 O O . LYS A 1 429 ? 7.129 -14.624 40.282 1.00 61.81 429 LYS A O 1
ATOM 3258 N N . GLU A 1 430 ? 7.076 -15.604 42.291 1.00 68.19 430 GLU A N 1
ATOM 3259 C CA . GLU A 1 430 ? 8.208 -14.856 42.857 1.00 68.19 430 GLU A CA 1
ATOM 3260 C C . GLU A 1 430 ? 9.504 -15.098 42.061 1.00 68.19 430 GLU A C 1
ATOM 3262 O O . GLU A 1 430 ? 10.242 -14.155 41.782 1.00 68.19 430 GLU A O 1
ATOM 3267 N N . GLN A 1 431 ? 9.736 -16.339 41.618 1.00 65.12 431 GLN A N 1
ATOM 3268 C CA . GLN A 1 431 ? 10.865 -16.708 40.752 1.00 65.12 431 GLN A CA 1
ATOM 3269 C C . GLN A 1 431 ? 10.754 -16.098 39.346 1.00 65.12 431 GLN A C 1
ATOM 3271 O O . GLN A 1 431 ? 11.755 -15.622 38.817 1.00 65.12 431 GLN A O 1
ATOM 3276 N N . ASP A 1 432 ? 9.552 -16.061 38.766 1.00 62.03 432 ASP A N 1
ATOM 3277 C CA . ASP A 1 432 ? 9.258 -15.400 37.484 1.00 62.03 432 ASP A CA 1
ATOM 3278 C C . ASP A 1 432 ? 9.482 -13.875 37.597 1.00 62.03 432 ASP A C 1
ATOM 3280 O O . ASP A 1 432 ? 10.190 -13.286 36.782 1.00 62.03 432 ASP A O 1
ATOM 3284 N N . ASP A 1 433 ? 9.001 -13.254 38.684 1.00 68.44 433 ASP A N 1
ATOM 3285 C CA . ASP A 1 433 ? 9.210 -11.841 39.030 1.00 68.44 433 ASP A CA 1
ATOM 3286 C C . ASP A 1 433 ? 10.697 -11.515 39.318 1.00 68.44 433 ASP A C 1
ATOM 3288 O O . ASP A 1 433 ? 11.112 -10.366 39.154 1.00 68.44 433 ASP A O 1
ATOM 3292 N N . GLU A 1 434 ? 11.523 -12.453 39.800 1.00 72.88 434 GLU A N 1
ATOM 3293 C CA . GLU A 1 434 ? 12.988 -12.287 39.892 1.00 72.88 434 GLU A CA 1
ATOM 3294 C C . GLU A 1 434 ? 13.672 -12.423 38.527 1.00 72.88 434 GLU A C 1
ATOM 3296 O O . GLU A 1 434 ? 14.537 -11.605 38.190 1.00 72.88 434 GLU A O 1
ATOM 3301 N N . LEU A 1 435 ? 13.265 -13.411 37.727 1.00 67.56 435 LEU A N 1
ATOM 3302 C CA . LEU A 1 435 ? 13.816 -13.667 36.400 1.00 67.56 435 LEU A CA 1
ATOM 3303 C C . LEU A 1 435 ? 13.579 -12.471 35.468 1.00 67.56 435 LEU A C 1
ATOM 3305 O O . LEU A 1 435 ? 14.507 -12.016 34.808 1.00 67.56 435 LEU A O 1
ATOM 3309 N N . ASP A 1 436 ? 12.397 -11.857 35.540 1.00 66.31 436 ASP A N 1
ATOM 3310 C CA . ASP A 1 436 ? 12.025 -10.632 34.822 1.00 66.31 436 ASP A CA 1
ATOM 3311 C C . ASP A 1 436 ? 12.911 -9.414 35.129 1.00 66.31 436 ASP A C 1
ATOM 3313 O O . ASP A 1 436 ? 13.032 -8.501 34.306 1.00 66.31 436 ASP A O 1
ATOM 3317 N N . LYS A 1 437 ? 13.496 -9.349 36.330 1.00 73.06 437 LYS A N 1
ATOM 3318 C CA . LYS A 1 437 ? 14.440 -8.288 36.730 1.00 73.06 437 LYS A CA 1
ATOM 3319 C C . LYS A 1 437 ? 15.847 -8.615 36.233 1.00 73.06 437 LYS A C 1
ATOM 3321 O O . LYS A 1 437 ? 16.592 -7.720 35.832 1.00 73.06 437 LYS A O 1
ATOM 3326 N N . LEU A 1 438 ? 16.206 -9.897 36.263 1.00 70.25 438 LEU A N 1
ATOM 3327 C CA . LEU A 1 438 ? 17.499 -10.400 35.820 1.00 70.25 438 LEU A CA 1
ATOM 3328 C C . LEU A 1 438 ? 17.636 -10.315 34.288 1.00 70.25 438 LEU A C 1
ATOM 3330 O O . LEU A 1 438 ? 18.674 -9.861 33.820 1.00 70.25 438 LEU A O 1
ATOM 3334 N N . GLU A 1 439 ? 16.576 -10.621 33.532 1.00 69.31 439 GLU A N 1
ATOM 3335 C CA . GLU A 1 439 ? 16.471 -10.476 32.069 1.00 69.31 439 GLU A CA 1
ATOM 3336 C C . GLU A 1 439 ? 16.793 -9.041 31.640 1.00 69.31 439 GLU A C 1
ATOM 3338 O O . GLU A 1 439 ? 17.784 -8.812 30.953 1.00 69.31 439 GLU A O 1
ATOM 3343 N N . LYS A 1 440 ? 16.070 -8.053 32.184 1.00 70.38 440 LYS A N 1
ATOM 3344 C CA . LYS A 1 440 ? 16.297 -6.619 31.919 1.00 70.38 440 LYS A CA 1
ATOM 3345 C C . LYS A 1 440 ? 17.710 -6.155 32.302 1.00 70.38 440 LYS A C 1
ATOM 3347 O O . LYS A 1 440 ? 18.254 -5.233 31.698 1.00 70.38 440 LYS A O 1
ATOM 3352 N N . THR A 1 441 ? 18.328 -6.799 33.297 1.00 71.12 441 THR A N 1
ATOM 3353 C CA . THR A 1 441 ? 19.718 -6.520 33.696 1.00 71.12 441 THR A CA 1
ATOM 3354 C C . THR A 1 441 ? 20.723 -7.128 32.708 1.00 71.12 441 THR A C 1
ATOM 3356 O O . THR A 1 441 ? 21.739 -6.498 32.414 1.00 71.12 441 THR A O 1
ATOM 3359 N N . ILE A 1 442 ? 20.446 -8.316 32.158 1.00 68.62 442 ILE A N 1
ATOM 3360 C CA . ILE A 1 442 ? 21.258 -8.946 31.107 1.00 68.62 442 ILE A CA 1
ATOM 3361 C C . ILE A 1 442 ? 21.096 -8.197 29.780 1.00 68.62 442 ILE A C 1
ATOM 3363 O O . ILE A 1 442 ? 22.116 -7.865 29.189 1.00 68.62 442 ILE A O 1
ATOM 3367 N N . GLU A 1 443 ? 19.881 -7.821 29.361 1.00 67.81 443 GLU A N 1
ATOM 3368 C CA . GLU A 1 443 ? 19.642 -6.964 28.184 1.00 67.81 443 GLU A CA 1
ATOM 3369 C C . GLU A 1 443 ? 20.417 -5.643 28.293 1.00 67.81 443 GLU A C 1
ATOM 3371 O O . GLU A 1 443 ? 21.164 -5.280 27.385 1.00 67.81 443 GLU A O 1
ATOM 3376 N N . SER A 1 444 ? 20.317 -4.956 29.438 1.00 72.31 444 SER A N 1
ATOM 3377 C CA . SER A 1 444 ? 21.083 -3.734 29.713 1.00 72.31 444 SER A CA 1
ATOM 3378 C C . SER A 1 444 ? 22.598 -3.976 29.644 1.00 72.31 444 SER A C 1
ATOM 3380 O O . SER A 1 444 ? 23.319 -3.200 29.019 1.00 72.31 444 SER A O 1
ATOM 3382 N N . THR A 1 445 ? 23.088 -5.089 30.202 1.00 66.81 445 THR A N 1
ATOM 3383 C CA . THR A 1 445 ? 24.511 -5.471 30.142 1.00 66.81 445 THR A CA 1
ATOM 3384 C C . THR A 1 445 ? 24.958 -5.831 28.718 1.00 66.81 445 THR A C 1
ATOM 3386 O O . THR A 1 445 ? 26.076 -5.490 28.337 1.00 66.81 445 THR A O 1
ATOM 3389 N N . LYS A 1 446 ? 24.100 -6.471 27.912 1.00 66.94 446 LYS A N 1
ATOM 3390 C CA . LYS A 1 446 ? 24.346 -6.824 26.504 1.00 66.94 446 LYS A CA 1
ATOM 3391 C C . LYS A 1 446 ? 24.388 -5.574 25.633 1.00 66.94 446 LYS A C 1
ATOM 3393 O O . LYS A 1 446 ? 25.312 -5.431 24.840 1.00 66.94 446 LYS A O 1
ATOM 3398 N N . HIS A 1 447 ? 23.479 -4.626 25.854 1.00 64.56 447 HIS A N 1
ATOM 3399 C CA . HIS A 1 447 ? 23.511 -3.323 25.194 1.00 64.56 447 HIS A CA 1
ATOM 3400 C C . HIS A 1 447 ? 24.784 -2.546 25.562 1.00 64.56 447 HIS A C 1
ATOM 3402 O O . HIS A 1 447 ? 25.513 -2.139 24.665 1.00 64.56 447 HIS A O 1
ATOM 3408 N N . ILE A 1 448 ? 25.142 -2.463 26.851 1.00 67.81 448 ILE A N 1
ATOM 3409 C CA . ILE A 1 448 ? 26.406 -1.854 27.306 1.00 67.81 448 ILE A CA 1
ATOM 3410 C C . ILE A 1 448 ? 27.630 -2.560 26.696 1.00 67.81 448 ILE A C 1
ATOM 3412 O O . ILE A 1 448 ? 28.576 -1.888 26.303 1.00 67.81 448 ILE A O 1
ATOM 3416 N N . ALA A 1 449 ? 27.637 -3.891 26.575 1.00 64.38 449 ALA A N 1
ATOM 3417 C CA . ALA A 1 449 ? 28.742 -4.632 25.958 1.00 64.38 449 ALA A CA 1
ATOM 3418 C C . ALA A 1 449 ? 28.870 -4.368 24.445 1.00 64.38 449 ALA A C 1
ATOM 3420 O O . ALA A 1 449 ? 29.989 -4.278 23.938 1.00 64.38 449 ALA A O 1
ATOM 3421 N N . LEU A 1 450 ? 27.747 -4.206 23.737 1.00 60.72 450 LEU A N 1
ATOM 3422 C CA . LEU A 1 450 ? 27.717 -3.800 22.328 1.00 60.72 450 LEU A CA 1
ATOM 3423 C C . LEU A 1 450 ? 28.197 -2.353 22.165 1.00 60.72 450 LEU A C 1
ATOM 3425 O O . LEU A 1 450 ? 29.114 -2.117 21.384 1.00 60.72 450 LEU A O 1
ATOM 3429 N N . THR A 1 451 ? 27.702 -1.419 22.981 1.00 58.91 451 THR A N 1
ATOM 3430 C CA . THR A 1 451 ? 28.176 -0.027 22.990 1.00 58.91 451 THR A CA 1
ATOM 3431 C C . THR A 1 451 ? 29.657 0.066 23.361 1.00 58.91 451 THR A C 1
ATOM 3433 O O . THR A 1 451 ? 30.369 0.849 22.753 1.00 58.91 451 THR A O 1
ATOM 3436 N N . ILE A 1 452 ? 30.174 -0.770 24.272 1.00 63.06 452 ILE A N 1
ATOM 3437 C CA . ILE A 1 452 ? 31.620 -0.875 24.560 1.00 63.06 452 ILE A CA 1
ATOM 3438 C C . ILE A 1 452 ? 32.402 -1.414 23.349 1.00 63.06 452 ILE A C 1
ATOM 3440 O O . ILE A 1 452 ? 33.550 -1.028 23.137 1.00 63.06 452 ILE A O 1
ATOM 3444 N N . ASN A 1 453 ? 31.816 -2.297 22.539 1.00 55.62 453 ASN A N 1
ATOM 3445 C CA . ASN A 1 453 ? 32.443 -2.801 21.316 1.00 55.62 453 ASN A CA 1
ATOM 3446 C C . ASN A 1 453 ? 32.476 -1.732 20.202 1.00 55.62 453 ASN A C 1
ATOM 3448 O O . ASN A 1 453 ? 33.478 -1.605 19.500 1.00 55.62 453 ASN A O 1
ATOM 3452 N N . GLU A 1 454 ? 31.429 -0.913 20.089 1.00 53.41 454 GLU A N 1
ATOM 3453 C CA . GLU A 1 454 ? 31.374 0.259 19.202 1.00 53.41 454 GLU A CA 1
ATOM 3454 C C . GLU A 1 454 ? 32.334 1.370 19.673 1.00 53.41 454 GLU A C 1
ATOM 3456 O O . GLU A 1 454 ? 33.140 1.868 18.884 1.00 53.41 454 GLU A O 1
ATOM 3461 N N . GLU A 1 455 ? 32.351 1.667 20.977 1.00 52.47 455 GLU A N 1
ATOM 3462 C CA . GLU A 1 455 ? 33.329 2.526 21.666 1.00 52.47 455 GLU A CA 1
ATOM 3463 C C . GLU A 1 455 ? 34.773 2.056 21.465 1.00 52.47 455 GLU A C 1
ATOM 3465 O O . GLU A 1 455 ? 35.673 2.887 21.439 1.00 52.47 455 GLU A O 1
ATOM 3470 N N . LEU A 1 456 ? 35.034 0.755 21.288 1.00 49.31 456 LEU A N 1
ATOM 3471 C CA . LEU A 1 456 ? 36.377 0.243 20.983 1.00 49.31 456 LEU A CA 1
ATOM 3472 C C . LEU A 1 456 ? 36.788 0.515 19.528 1.00 49.31 456 LEU A C 1
ATOM 3474 O O . LEU A 1 456 ? 37.927 0.914 19.285 1.00 49.31 456 LEU A O 1
ATOM 3478 N N . HIS A 1 457 ? 35.855 0.428 18.575 1.00 47.47 457 HIS A N 1
ATOM 3479 C CA . HIS A 1 457 ? 36.048 0.944 17.211 1.00 47.47 457 HIS A CA 1
ATOM 3480 C C . HIS A 1 457 ? 36.066 2.486 17.126 1.00 47.47 457 HIS A C 1
ATOM 3482 O O . HIS A 1 457 ? 36.405 3.043 16.071 1.00 47.47 457 HIS A O 1
ATOM 3488 N N . LEU A 1 458 ? 35.745 3.181 18.220 1.00 42.84 458 LEU A N 1
ATOM 3489 C CA . LEU A 1 458 ? 36.020 4.603 18.427 1.00 42.84 458 LEU A CA 1
ATOM 3490 C C . LEU A 1 458 ? 37.365 4.837 19.134 1.00 42.84 458 LEU A C 1
ATOM 3492 O O . LEU A 1 458 ? 38.096 5.725 18.719 1.00 42.84 458 LEU A O 1
ATOM 3496 N N . HIS A 1 459 ? 37.752 4.039 20.130 1.00 42.53 459 HIS A N 1
ATOM 3497 C CA . HIS A 1 459 ? 38.966 4.241 20.931 1.00 42.53 459 HIS A CA 1
ATOM 3498 C C . HIS A 1 459 ? 40.259 4.103 20.116 1.00 42.53 459 HIS A C 1
ATOM 3500 O O . HIS A 1 459 ? 41.153 4.933 20.275 1.00 42.53 459 HIS A O 1
ATOM 3506 N N . ASP A 1 460 ? 40.328 3.156 19.173 1.00 46.44 460 ASP A N 1
ATOM 3507 C CA . ASP A 1 460 ? 41.446 3.070 18.212 1.00 46.44 460 ASP A CA 1
ATOM 3508 C C . ASP A 1 460 ? 41.543 4.310 17.292 1.00 46.44 460 ASP A C 1
ATOM 3510 O O . ASP A 1 460 ? 42.586 4.556 16.687 1.00 46.44 460 ASP A O 1
ATOM 3514 N N . ARG A 1 461 ? 40.481 5.128 17.207 1.00 43.69 461 ARG A N 1
ATOM 3515 C CA . ARG A 1 461 ? 40.464 6.430 16.513 1.00 43.69 461 ARG A CA 1
ATOM 3516 C C . ARG A 1 461 ? 40.608 7.630 17.464 1.00 43.69 461 ARG A C 1
ATOM 3518 O O . ARG A 1 461 ? 41.133 8.656 17.050 1.00 43.69 461 ARG A O 1
ATOM 3525 N N . LEU A 1 462 ? 40.209 7.514 18.732 1.00 41.16 462 LEU A N 1
ATOM 3526 C CA . LEU A 1 462 ? 40.221 8.600 19.727 1.00 41.16 462 LEU A CA 1
ATOM 3527 C C . LEU A 1 462 ? 41.551 8.765 20.479 1.00 41.16 462 LEU A C 1
ATOM 3529 O O . LEU A 1 462 ? 41.721 9.738 21.210 1.00 41.16 462 LEU A O 1
ATOM 3533 N N . ILE A 1 463 ? 42.549 7.915 20.217 1.00 41.09 463 ILE A N 1
ATOM 3534 C CA . ILE A 1 463 ? 43.946 8.168 20.618 1.00 41.09 463 ILE A CA 1
ATOM 3535 C C . ILE A 1 463 ? 44.491 9.501 20.033 1.00 41.09 463 ILE A C 1
ATOM 3537 O O . ILE A 1 463 ? 45.495 10.012 20.528 1.00 41.09 463 ILE A O 1
ATOM 3541 N N . SER A 1 464 ? 43.830 10.120 19.039 1.00 41.16 464 SER A N 1
ATOM 3542 C CA . SER A 1 464 ? 44.267 11.392 18.435 1.00 41.16 464 SER A CA 1
ATOM 3543 C C . SER A 1 464 ? 43.728 12.692 19.064 1.00 41.16 464 SER A C 1
ATOM 3545 O O . SER A 1 464 ? 44.233 13.755 18.707 1.00 41.16 464 SER A O 1
ATOM 3547 N N . SER A 1 465 ? 42.725 12.677 19.956 1.00 34.25 465 SER A N 1
ATOM 3548 C CA . SER A 1 465 ? 42.171 13.916 20.558 1.00 34.25 465 SER A CA 1
ATOM 3549 C C . SER A 1 465 ? 41.338 13.656 21.819 1.00 34.25 465 SER A C 1
ATOM 3551 O O . SER A 1 465 ? 40.528 12.735 21.818 1.00 34.25 465 SER A O 1
ATOM 3553 N N . GLY A 1 466 ? 41.445 14.494 22.861 1.00 33.44 466 GLY A N 1
ATOM 3554 C CA . GLY A 1 466 ? 40.686 14.293 24.106 1.00 33.44 466 GLY A CA 1
ATOM 3555 C C . GLY A 1 466 ? 40.373 15.553 24.926 1.00 33.44 466 GLY A C 1
ATOM 3556 O O . GLY A 1 466 ? 40.722 16.659 24.527 1.00 33.44 466 GLY A O 1
ATOM 3557 N N . TYR A 1 467 ? 39.790 15.311 26.113 1.00 31.86 467 TYR A N 1
ATOM 3558 C CA . TYR A 1 467 ? 39.340 16.236 27.180 1.00 31.86 467 TYR A CA 1
ATOM 3559 C C . TYR A 1 467 ? 37.944 16.922 27.043 1.00 31.86 467 TYR A C 1
ATOM 3561 O O . TYR A 1 467 ? 37.822 17.926 26.356 1.00 31.86 467 TYR A O 1
ATOM 3569 N N . ARG A 1 468 ? 36.995 16.450 27.896 1.00 34.34 468 ARG A N 1
ATOM 3570 C CA . ARG A 1 468 ? 36.115 17.193 28.866 1.00 34.34 468 ARG A CA 1
ATOM 3571 C C . ARG A 1 468 ? 34.916 18.057 28.369 1.00 34.34 468 ARG A C 1
ATOM 3573 O O . ARG A 1 468 ? 34.965 18.512 27.240 1.00 34.34 468 ARG A O 1
ATOM 3580 N N . GLU A 1 469 ? 33.840 18.423 29.115 1.00 34.88 469 GLU A N 1
ATOM 3581 C CA . GLU A 1 469 ? 33.061 18.059 30.365 1.00 34.88 469 GLU A CA 1
ATOM 3582 C C . GLU A 1 469 ? 31.865 19.101 30.485 1.00 34.88 469 GLU A C 1
ATOM 3584 O O . GLU A 1 469 ? 31.906 20.063 29.722 1.00 34.88 469 GLU A O 1
ATOM 3589 N N . ILE A 1 470 ? 30.784 19.116 31.316 1.00 33.09 470 ILE A N 1
ATOM 3590 C CA . ILE A 1 470 ? 30.157 18.298 32.404 1.00 33.09 470 ILE A CA 1
ATOM 3591 C C . ILE A 1 470 ? 28.648 18.710 32.612 1.00 33.09 470 ILE A C 1
ATOM 3593 O O . ILE A 1 470 ? 28.364 19.893 32.480 1.00 33.09 470 ILE A O 1
ATOM 3597 N N . GLU A 1 471 ? 27.738 17.771 32.980 1.00 34.19 471 GLU A N 1
ATOM 3598 C CA . GLU A 1 471 ? 26.471 17.898 33.808 1.00 34.19 471 GLU A CA 1
ATOM 3599 C C . GLU A 1 471 ? 25.331 18.942 33.466 1.00 34.19 471 GLU A C 1
ATOM 3601 O O . GLU A 1 471 ? 25.563 19.861 32.697 1.00 34.19 471 GLU A O 1
ATOM 3606 N N . THR A 1 472 ? 24.053 18.935 33.950 1.00 30.78 472 THR A N 1
ATOM 3607 C CA . THR A 1 472 ? 23.151 18.010 34.729 1.00 30.78 472 THR A CA 1
ATOM 3608 C C . THR A 1 472 ? 21.612 18.304 34.600 1.00 30.78 472 THR A C 1
ATOM 3610 O O . THR A 1 472 ? 21.201 19.359 34.130 1.00 30.78 472 THR A O 1
ATOM 3613 N N . MET A 1 473 ? 20.801 17.331 35.080 1.00 27.83 473 MET A N 1
ATOM 3614 C CA . MET A 1 473 ? 19.399 17.251 35.625 1.00 27.83 473 MET A CA 1
ATOM 3615 C C . MET A 1 473 ? 18.647 18.508 36.185 1.00 27.83 473 MET A C 1
ATOM 3617 O O . MET A 1 473 ? 19.303 19.465 36.570 1.00 27.83 473 MET A O 1
ATOM 3621 N N . GLU A 1 474 ? 17.310 18.552 36.458 1.00 32.94 474 GLU A N 1
ATOM 3622 C CA . GLU A 1 474 ? 16.066 17.810 36.046 1.00 32.94 474 GLU A CA 1
ATOM 3623 C C . GLU A 1 474 ? 14.770 18.407 36.735 1.00 32.94 474 GLU A C 1
ATOM 3625 O O . GLU A 1 474 ? 14.880 19.110 37.735 1.00 32.94 474 GLU A O 1
ATOM 3630 N N . MET A 1 475 ? 13.556 18.022 36.272 1.00 27.56 475 MET A N 1
ATOM 3631 C CA . MET A 1 475 ? 12.273 17.797 37.020 1.00 27.56 475 MET A CA 1
ATOM 3632 C C . MET A 1 475 ? 11.262 18.938 37.368 1.00 27.56 475 MET A C 1
ATOM 3634 O O . MET A 1 475 ? 11.645 20.051 37.706 1.00 27.56 475 MET A O 1
ATOM 3638 N N . VAL A 1 476 ? 9.940 18.612 37.349 1.00 26.44 476 VAL A N 1
ATOM 3639 C CA . VAL A 1 476 ? 8.897 18.779 38.426 1.00 26.44 476 VAL A CA 1
ATOM 3640 C C . VAL A 1 476 ? 7.448 18.565 37.890 1.00 26.44 476 VAL A C 1
ATOM 3642 O O . VAL A 1 476 ? 7.158 18.849 36.731 1.00 26.44 476 VAL A O 1
ATOM 3645 N N . VAL A 1 477 ? 6.520 18.053 38.726 1.00 28.11 477 VAL A N 1
ATOM 3646 C CA . VAL A 1 477 ? 5.112 17.690 38.391 1.00 28.11 477 VAL A CA 1
ATOM 3647 C C . VAL A 1 477 ? 4.125 18.128 39.511 1.00 28.11 477 VAL A C 1
ATOM 3649 O O . VAL A 1 477 ? 4.556 18.459 40.609 1.00 28.11 477 VAL A O 1
ATOM 3652 N N . VAL A 1 478 ? 2.804 18.036 39.249 1.00 28.92 478 VAL A N 1
ATOM 3653 C CA . VAL A 1 478 ? 1.636 18.051 40.184 1.00 28.92 478 VAL A CA 1
ATOM 3654 C C . VAL A 1 478 ? 0.949 19.404 40.468 1.00 28.92 478 VAL A C 1
ATOM 3656 O O . VAL A 1 478 ? 1.342 20.114 41.379 1.00 28.92 478 VAL A O 1
ATOM 3659 N N . VAL A 1 479 ? -0.196 19.650 39.800 1.00 30.94 479 VAL A N 1
ATOM 3660 C CA . VAL A 1 479 ? -1.543 19.930 40.385 1.00 30.94 479 VAL A CA 1
ATOM 3661 C C . VAL A 1 479 ? -2.589 19.591 39.302 1.00 30.94 479 VAL A C 1
ATOM 3663 O O . VAL A 1 479 ? -2.511 20.142 38.208 1.00 30.94 479 VAL A O 1
ATOM 3666 N N . GLY A 1 480 ? -3.577 18.717 39.561 1.00 35.38 480 GLY A N 1
ATOM 3667 C CA . GLY A 1 480 ? -4.558 18.362 38.508 1.00 35.38 480 GLY A CA 1
ATOM 3668 C C . GLY A 1 480 ? -5.789 17.515 38.869 1.00 35.38 480 GLY A C 1
ATOM 3669 O O . GLY A 1 480 ? -6.504 17.100 37.964 1.00 35.38 480 GLY A O 1
ATOM 3670 N N . ALA A 1 481 ? -6.066 17.238 40.148 1.00 36.88 481 ALA A N 1
ATOM 3671 C CA . ALA A 1 481 ? -6.970 16.143 40.542 1.00 36.88 481 ALA A CA 1
ATOM 3672 C C . ALA A 1 481 ? -8.432 16.520 40.892 1.00 36.88 481 ALA A C 1
ATOM 3674 O O . ALA A 1 481 ? -9.193 15.642 41.284 1.00 36.88 481 ALA A O 1
ATOM 3675 N N . VAL A 1 482 ? -8.843 17.796 40.802 1.00 37.09 482 VAL A N 1
ATOM 3676 C CA . VAL A 1 482 ? -10.102 18.278 41.437 1.00 37.09 482 VAL A CA 1
ATOM 3677 C C . VAL A 1 482 ? -11.180 18.761 40.445 1.00 37.09 482 VAL A C 1
ATOM 3679 O O . VAL A 1 482 ? -12.348 18.857 40.802 1.00 37.09 482 VAL A O 1
ATOM 3682 N N . VAL A 1 483 ? -10.83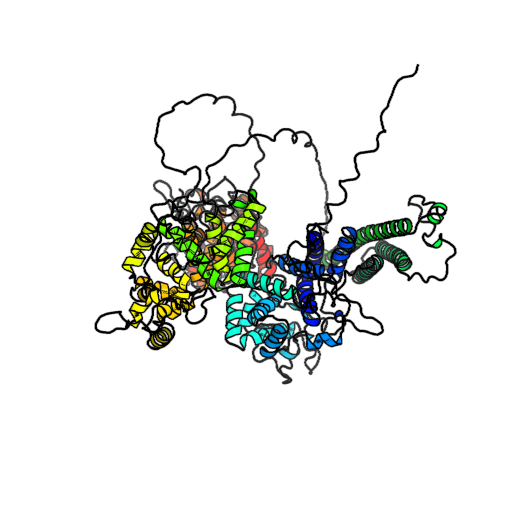4 19.035 39.182 1.00 38.28 483 VAL A N 1
ATOM 3683 C CA . VAL A 1 483 ? -11.749 19.699 38.218 1.00 38.28 483 VAL A CA 1
ATOM 3684 C C . VAL A 1 483 ? -12.664 18.719 37.454 1.00 38.28 483 VAL A C 1
ATOM 3686 O O . VAL A 1 483 ? -13.659 19.129 36.865 1.00 38.28 483 VAL A O 1
ATOM 3689 N N . LEU A 1 484 ? -12.376 17.414 37.480 1.00 37.94 484 LEU A N 1
ATOM 3690 C CA . LEU A 1 484 ? -12.969 16.417 36.570 1.00 37.94 484 LEU A CA 1
ATOM 3691 C C . LEU A 1 484 ? -14.441 16.031 36.868 1.00 37.94 484 LEU A C 1
ATOM 3693 O O . LEU A 1 484 ? -15.034 15.262 36.121 1.00 37.94 484 LEU A O 1
ATOM 3697 N N . ALA A 1 485 ? -15.037 16.519 37.960 1.00 35.44 485 ALA A N 1
ATOM 3698 C CA . ALA A 1 485 ? -16.223 15.899 38.568 1.00 35.44 485 ALA A CA 1
ATOM 3699 C C . ALA A 1 485 ? -17.600 16.501 38.199 1.00 35.44 485 ALA A C 1
ATOM 3701 O O . ALA A 1 485 ? -18.608 16.012 38.703 1.00 35.44 485 ALA A O 1
ATOM 3702 N N . LEU A 1 486 ? -17.676 17.573 37.393 1.00 35.31 486 LEU A N 1
ATOM 3703 C CA . LEU A 1 486 ? -18.879 18.436 37.335 1.00 35.31 486 LEU A CA 1
ATOM 3704 C C . LEU A 1 486 ? -19.355 18.882 35.935 1.00 35.31 486 LEU A C 1
ATOM 3706 O O . LEU A 1 486 ? -20.229 19.740 35.843 1.00 35.31 486 LEU A O 1
ATOM 3710 N N . SER A 1 487 ? -18.815 18.327 34.845 1.00 31.41 487 SER A N 1
ATOM 3711 C CA . SER A 1 487 ? -19.062 18.813 33.471 1.00 31.41 487 SER A CA 1
ATOM 3712 C C . SER A 1 487 ? -19.938 17.921 32.573 1.00 31.41 487 SER A C 1
ATOM 3714 O O . SER A 1 487 ? -20.133 18.260 31.406 1.00 31.41 487 SER A O 1
ATOM 3716 N N . LEU A 1 488 ? -20.510 16.818 33.074 1.00 34.91 488 LEU A N 1
ATOM 3717 C CA . LEU A 1 488 ? -21.525 16.062 32.325 1.00 34.91 488 LEU A CA 1
ATOM 3718 C C . LEU A 1 488 ? -22.927 16.652 32.536 1.00 34.91 488 LEU A C 1
ATOM 3720 O O . LEU A 1 488 ? -23.528 16.394 33.576 1.00 34.91 488 LEU A O 1
ATOM 3724 N N . LEU A 1 489 ? -23.454 17.369 31.532 1.00 34.94 489 LEU A N 1
ATOM 3725 C CA . LEU A 1 489 ? -24.844 17.283 31.031 1.00 34.94 489 LEU A CA 1
ATOM 3726 C C . LEU A 1 489 ? -25.125 18.313 29.911 1.00 34.94 489 LEU A C 1
ATOM 3728 O O . LEU A 1 489 ? -24.471 19.348 29.829 1.00 34.94 489 LEU A O 1
ATOM 3732 N N . CYS A 1 490 ? -26.167 18.026 29.118 1.00 26.73 490 CYS A N 1
ATOM 3733 C CA . CYS A 1 490 ? -26.744 18.821 28.016 1.00 26.73 490 CYS A CA 1
ATOM 3734 C C . CYS A 1 490 ? -25.965 18.856 26.680 1.00 26.73 490 CYS A C 1
ATOM 3736 O O . CYS A 1 490 ? -24.776 19.144 26.613 1.00 26.73 490 CYS A O 1
ATOM 3738 N N . THR A 1 491 ? -26.695 18.589 25.591 1.00 35.50 491 THR A N 1
ATOM 3739 C CA . THR A 1 491 ? -26.213 18.480 24.203 1.00 35.50 491 THR A CA 1
ATOM 3740 C C . THR A 1 491 ? -26.900 19.498 23.281 1.00 35.50 491 THR A C 1
ATOM 3742 O O . THR A 1 491 ? -27.968 20.020 23.599 1.00 35.50 491 THR A O 1
ATOM 3745 N N . GLY A 1 492 ? -26.304 19.763 22.113 1.00 29.17 492 GLY A N 1
ATOM 3746 C CA . GLY A 1 492 ? -26.895 20.560 21.032 1.00 29.17 492 GLY A CA 1
ATOM 3747 C C . GLY A 1 492 ? -26.412 20.050 19.671 1.00 29.17 492 GLY A C 1
ATOM 3748 O O . GLY A 1 492 ? -25.226 19.775 19.513 1.00 29.17 492 GLY A O 1
ATOM 3749 N N . GLY A 1 493 ? -27.332 19.849 18.724 1.00 32.66 493 GLY A N 1
ATOM 3750 C CA . GLY A 1 493 ? -27.060 19.161 17.455 1.00 32.66 493 GLY A CA 1
ATOM 3751 C C . GLY A 1 493 ? -26.542 20.056 16.323 1.00 32.66 493 GLY A C 1
ATOM 3752 O O . GLY A 1 493 ? -26.749 21.268 16.322 1.00 32.66 493 GLY A O 1
ATOM 3753 N N . VAL A 1 494 ? -25.916 19.423 15.328 1.00 31.80 494 VAL A N 1
ATOM 3754 C CA . VAL A 1 494 ? -25.428 20.029 14.075 1.00 31.80 494 VAL A CA 1
ATOM 3755 C C . VAL A 1 494 ? -26.106 19.325 12.892 1.00 31.80 494 VAL A C 1
ATOM 3757 O O . VAL A 1 494 ? -26.436 18.143 12.985 1.00 31.80 494 VAL A O 1
ATOM 3760 N N . GLN A 1 495 ? -26.346 20.036 11.785 1.00 36.72 495 GLN A N 1
ATOM 3761 C CA . GLN A 1 495 ? -26.932 19.442 10.578 1.00 36.72 495 GLN A CA 1
ATOM 3762 C C . GLN A 1 495 ? -25.969 18.434 9.935 1.00 36.72 495 GLN A C 1
ATOM 3764 O O . GLN A 1 495 ? -24.809 18.757 9.688 1.00 36.72 495 GLN A O 1
ATOM 3769 N N . ALA A 1 496 ? -26.462 17.231 9.639 1.00 49.75 496 ALA A N 1
ATOM 3770 C CA . ALA A 1 496 ? -25.663 16.157 9.060 1.00 49.75 496 ALA A CA 1
ATOM 3771 C C . ALA A 1 496 ? -25.731 16.132 7.522 1.00 49.75 496 ALA A C 1
ATOM 3773 O O . ALA A 1 496 ? -26.812 16.069 6.932 1.00 49.75 496 ALA A O 1
ATOM 3774 N N . GLN A 1 497 ? -24.557 16.131 6.894 1.00 61.41 497 GLN A N 1
ATOM 3775 C CA . GLN A 1 497 ? -24.330 15.783 5.489 1.00 61.41 497 GLN A CA 1
ATOM 3776 C C . GLN A 1 497 ? -23.921 14.299 5.402 1.00 61.41 497 GLN A C 1
ATOM 3778 O O . GLN A 1 497 ? -23.544 13.717 6.420 1.00 61.41 497 GLN A O 1
ATOM 3783 N N . LEU A 1 498 ? -23.977 13.674 4.215 1.00 77.25 498 LEU A N 1
ATOM 3784 C CA . LEU A 1 498 ? -23.413 12.328 4.052 1.00 77.25 498 LEU A CA 1
ATOM 3785 C C . LEU A 1 498 ? -21.918 12.330 4.398 1.00 77.25 498 LEU A C 1
ATOM 3787 O O . LEU A 1 498 ? -21.171 13.174 3.901 1.00 77.25 498 LEU A O 1
ATOM 3791 N N . GLN A 1 499 ? -21.486 11.366 5.208 1.00 73.81 499 GLN A N 1
ATOM 3792 C CA . GLN A 1 499 ? -20.134 11.310 5.752 1.00 73.81 499 GLN A CA 1
ATOM 3793 C C . GLN A 1 499 ? -19.573 9.884 5.702 1.00 73.81 499 GLN A C 1
ATOM 3795 O O . GLN A 1 499 ? -20.266 8.913 6.004 1.00 73.81 499 GLN A O 1
ATOM 3800 N N . VAL A 1 500 ? -18.296 9.740 5.349 1.00 66.19 500 VAL A N 1
ATOM 3801 C CA . VAL A 1 500 ? -17.556 8.494 5.607 1.00 66.19 500 VAL A CA 1
ATOM 3802 C C . VAL A 1 500 ? -17.366 8.358 7.121 1.00 66.19 500 VAL A C 1
ATOM 3804 O O . VAL A 1 500 ? -17.028 9.340 7.783 1.00 66.19 500 VAL A O 1
ATOM 3807 N N . GLY A 1 501 ? -17.614 7.168 7.670 1.00 62.91 501 GLY A N 1
ATOM 3808 C CA . GLY A 1 501 ? -17.563 6.944 9.118 1.00 62.91 501 GLY A CA 1
ATOM 3809 C C . GLY A 1 501 ? -18.743 7.547 9.896 1.00 62.91 501 GLY A C 1
ATOM 3810 O O . GLY A 1 501 ? -18.652 7.763 11.102 1.00 62.91 501 GLY A O 1
ATOM 3811 N N . PHE A 1 502 ? -19.875 7.824 9.231 1.00 79.50 502 PHE A N 1
ATOM 3812 C CA . PHE A 1 502 ? -21.097 8.357 9.864 1.00 79.50 502 PHE A CA 1
ATOM 3813 C C . PHE A 1 502 ? -21.566 7.536 11.085 1.00 79.50 502 PHE A C 1
ATOM 3815 O O . PHE A 1 502 ? -22.150 8.080 12.025 1.00 79.50 502 PHE A O 1
ATOM 3822 N N . TYR A 1 503 ? -21.284 6.230 11.088 1.00 79.31 503 TYR A N 1
ATOM 3823 C CA . TYR A 1 503 ? -21.653 5.309 12.161 1.00 79.31 503 TYR A CA 1
ATOM 3824 C C . TYR A 1 503 ? -20.540 5.034 13.188 1.00 79.31 503 TYR A C 1
ATOM 3826 O O . TYR A 1 503 ? -20.813 4.365 14.181 1.00 79.31 503 TYR A O 1
ATOM 3834 N N . ASP A 1 504 ? -19.331 5.587 13.040 1.00 75.25 504 ASP A N 1
ATOM 3835 C CA . ASP A 1 504 ? -18.147 5.229 13.850 1.00 75.25 504 ASP A CA 1
ATOM 3836 C C . ASP A 1 504 ? -18.317 5.453 15.364 1.00 75.25 504 ASP A C 1
ATOM 3838 O O . ASP A 1 504 ? -17.615 4.840 16.165 1.00 75.25 504 ASP A O 1
ATOM 3842 N N . GLN A 1 505 ? -19.254 6.319 15.768 1.00 73.81 505 GLN A N 1
ATOM 3843 C CA . GLN A 1 505 ? -19.598 6.579 17.174 1.00 73.81 505 GLN A CA 1
ATOM 3844 C C . GLN A 1 505 ? -20.977 6.034 17.580 1.00 73.81 505 GLN A C 1
ATOM 3846 O O . GLN A 1 505 ? -21.193 5.717 18.746 1.00 73.81 505 GLN A O 1
ATOM 3851 N N . SER A 1 506 ? -21.924 5.950 16.641 1.00 77.31 506 SER A N 1
ATOM 3852 C CA . SER A 1 506 ? -23.340 5.638 16.903 1.00 77.31 506 SER A CA 1
ATOM 3853 C C . SER A 1 506 ? -23.692 4.166 16.663 1.00 77.31 506 SER A C 1
ATOM 3855 O O . SER A 1 506 ? -24.563 3.620 17.338 1.00 77.31 506 SER A O 1
ATOM 3857 N N . CYS A 1 507 ? -22.993 3.509 15.738 1.00 85.50 507 CYS A N 1
ATOM 3858 C CA . CYS A 1 507 ? -22.991 2.064 15.546 1.00 85.50 507 CYS A CA 1
ATOM 3859 C C . CYS A 1 507 ? -21.629 1.611 14.976 1.00 85.50 507 CYS A C 1
ATOM 3861 O O . CYS A 1 507 ? -21.528 1.331 13.780 1.00 85.50 507 CYS A O 1
ATOM 3863 N N . PRO A 1 508 ? -20.570 1.484 15.805 1.00 78.44 508 PRO A N 1
ATOM 3864 C CA . PRO A 1 508 ? -19.201 1.202 15.338 1.00 78.44 508 PRO A CA 1
ATOM 3865 C C . PRO A 1 508 ? -19.011 -0.160 14.642 1.00 78.44 508 PRO A C 1
ATOM 3867 O O . PRO A 1 508 ? -17.909 -0.508 14.228 1.00 78.44 508 PRO A O 1
ATOM 3870 N N . GLN A 1 509 ? -20.062 -0.979 14.566 1.00 79.06 509 GLN A N 1
ATOM 3871 C CA . GLN A 1 509 ? -20.087 -2.276 13.888 1.00 79.06 509 GLN A CA 1
ATOM 3872 C C . GLN A 1 509 ? -20.909 -2.253 12.590 1.00 79.06 509 GLN A C 1
ATOM 3874 O O . GLN A 1 509 ? -21.021 -3.289 11.940 1.00 79.06 509 GLN A O 1
ATOM 3879 N N . ALA A 1 510 ? -21.470 -1.101 12.192 1.00 80.06 510 ALA A N 1
ATOM 3880 C CA . ALA A 1 510 ? -22.428 -0.999 11.091 1.00 80.06 510 ALA A CA 1
ATOM 3881 C C . ALA A 1 510 ? -21.906 -1.612 9.783 1.00 80.06 510 ALA A C 1
ATOM 3883 O O . ALA A 1 510 ? -22.480 -2.563 9.256 1.00 80.06 510 ALA A O 1
ATOM 3884 N N . GLU A 1 511 ? -20.768 -1.115 9.296 1.00 83.19 511 GLU A N 1
ATOM 3885 C CA . GLU A 1 511 ? -20.168 -1.595 8.048 1.00 83.19 511 GLU A CA 1
ATOM 3886 C C . GLU A 1 511 ? -19.615 -3.023 8.142 1.00 83.19 511 GLU A C 1
ATOM 3888 O O . GLU A 1 511 ? -19.513 -3.700 7.123 1.00 83.19 511 GLU A O 1
ATOM 3893 N N . VAL A 1 512 ? -19.255 -3.487 9.343 1.00 71.88 512 VAL A N 1
ATOM 3894 C CA . VAL A 1 512 ? -18.769 -4.858 9.567 1.00 71.88 512 VAL A CA 1
ATOM 3895 C C . VAL A 1 512 ? -19.931 -5.843 9.463 1.00 71.88 512 VAL A C 1
ATOM 3897 O O . VAL A 1 512 ? -19.840 -6.819 8.730 1.00 71.88 512 VAL A O 1
ATOM 3900 N N . ILE A 1 513 ? -21.059 -5.547 10.115 1.00 80.38 513 ILE A N 1
ATOM 3901 C CA . ILE A 1 513 ? -22.254 -6.397 10.095 1.00 80.38 513 ILE A CA 1
ATOM 3902 C C . ILE A 1 513 ? -22.837 -6.516 8.679 1.00 80.38 513 ILE A C 1
ATOM 3904 O O . ILE A 1 513 ? -23.223 -7.615 8.285 1.00 80.38 513 ILE A O 1
ATOM 3908 N N . VAL A 1 514 ? -22.867 -5.431 7.891 1.00 90.06 514 VAL A N 1
ATOM 3909 C CA . VAL A 1 514 ? -23.292 -5.522 6.481 1.00 90.06 514 VAL A CA 1
ATOM 3910 C C . VAL A 1 514 ? -22.310 -6.376 5.675 1.00 90.06 514 VAL A C 1
ATOM 3912 O O . VAL A 1 514 ? -22.739 -7.298 4.983 1.00 90.06 514 VAL A O 1
ATOM 3915 N N . ARG A 1 515 ? -20.999 -6.133 5.805 1.00 82.75 515 ARG A N 1
ATOM 3916 C CA . ARG A 1 515 ? -19.967 -6.894 5.083 1.00 82.75 515 ARG A CA 1
ATOM 3917 C C . ARG A 1 515 ? -19.982 -8.383 5.420 1.00 82.75 515 ARG A C 1
ATOM 3919 O O . ARG A 1 515 ? -19.794 -9.190 4.517 1.00 82.75 515 ARG A O 1
ATOM 3926 N N . ASP A 1 516 ? -20.236 -8.751 6.673 1.00 75.81 516 ASP A N 1
ATOM 3927 C CA . ASP A 1 516 ? -20.407 -10.145 7.093 1.00 75.81 516 ASP A CA 1
ATOM 3928 C C . ASP A 1 516 ? -21.580 -10.822 6.369 1.00 75.81 516 ASP A C 1
ATOM 3930 O O . ASP A 1 516 ? -21.434 -11.932 5.863 1.00 75.81 516 ASP A O 1
ATOM 3934 N N . GLU A 1 517 ? -22.762 -10.192 6.350 1.00 93.44 517 GLU A N 1
ATOM 3935 C CA . GLU A 1 517 ? -23.964 -10.792 5.753 1.00 93.44 517 GLU A CA 1
ATOM 3936 C C . GLU A 1 517 ? -23.852 -10.879 4.232 1.00 93.44 517 GLU A C 1
ATOM 3938 O O . GLU A 1 517 ? -24.161 -11.922 3.654 1.00 93.44 517 GLU A O 1
ATOM 3943 N N . VAL A 1 518 ? -23.315 -9.840 3.586 1.00 86.56 518 VAL A N 1
ATOM 3944 C CA . VAL A 1 518 ? -22.980 -9.889 2.157 1.00 86.56 518 VAL A CA 1
ATOM 3945 C C . VAL A 1 518 ? -21.895 -10.932 1.888 1.00 86.56 518 VAL A C 1
ATOM 3947 O O . VAL A 1 518 ? -22.023 -11.702 0.942 1.00 86.56 518 VAL A O 1
ATOM 3950 N N . GLY A 1 519 ? -20.877 -11.039 2.745 1.00 74.38 519 GLY A N 1
ATOM 3951 C CA . GLY A 1 519 ? -19.831 -12.058 2.667 1.00 74.38 519 GLY A CA 1
ATOM 3952 C C . GLY A 1 519 ? -20.390 -13.478 2.698 1.00 74.38 519 GLY A C 1
ATOM 3953 O O . GLY A 1 519 ? -20.095 -14.272 1.803 1.00 74.38 519 GLY A O 1
ATOM 3954 N N . LYS A 1 520 ? -21.252 -13.787 3.674 1.00 81.56 520 LYS A N 1
ATOM 3955 C CA . LYS A 1 520 ? -21.964 -15.074 3.774 1.00 81.56 520 LYS A CA 1
ATOM 3956 C C . LYS A 1 520 ? -22.806 -15.343 2.528 1.00 81.56 520 LYS A C 1
ATOM 3958 O O . LYS A 1 520 ? -22.694 -16.413 1.934 1.00 81.56 520 LYS A O 1
ATOM 3963 N N . ALA A 1 521 ? -23.621 -14.370 2.120 1.00 88.50 521 ALA A N 1
ATOM 3964 C CA . ALA A 1 521 ? -24.552 -14.509 1.007 1.00 88.50 521 ALA A CA 1
ATOM 3965 C C . ALA A 1 521 ? -23.834 -14.714 -0.336 1.00 88.50 521 ALA A C 1
ATOM 3967 O O . ALA A 1 521 ? -24.181 -15.623 -1.087 1.00 88.50 521 ALA A O 1
ATOM 3968 N N . VAL A 1 522 ? -22.796 -13.925 -0.621 1.00 86.50 522 VAL A N 1
ATOM 3969 C CA . VAL A 1 522 ? -21.984 -14.042 -1.842 1.00 86.50 522 VAL A CA 1
ATOM 3970 C C . VAL A 1 522 ? -21.139 -15.320 -1.828 1.00 86.50 522 VAL A C 1
ATOM 3972 O O . VAL A 1 522 ? -21.036 -15.973 -2.861 1.00 86.50 522 VAL A O 1
ATOM 3975 N N . SER A 1 523 ? -20.611 -15.750 -0.677 1.00 78.88 523 SER A N 1
ATOM 3976 C CA . SER A 1 523 ? -19.888 -17.033 -0.577 1.00 78.88 523 SER A CA 1
ATOM 3977 C C . SER A 1 523 ? -20.808 -18.238 -0.814 1.00 78.88 523 SER A C 1
ATOM 3979 O O . SER A 1 523 ? -20.407 -19.201 -1.462 1.00 78.88 523 SER A O 1
ATOM 3981 N N . ALA A 1 524 ? -22.055 -18.183 -0.333 1.00 87.00 524 ALA A N 1
ATOM 3982 C CA . ALA A 1 524 ? -23.056 -19.224 -0.568 1.00 87.00 524 ALA A CA 1
ATOM 3983 C C . ALA A 1 524 ? -23.682 -19.157 -1.975 1.00 87.00 524 ALA A C 1
ATOM 3985 O O . ALA A 1 524 ? -24.143 -20.168 -2.505 1.00 87.00 524 ALA A O 1
ATOM 3986 N N . THR A 1 525 ? -23.753 -17.975 -2.591 1.00 91.38 525 THR A N 1
ATOM 3987 C CA . THR A 1 525 ? -24.306 -17.760 -3.937 1.00 91.38 525 THR A CA 1
ATOM 3988 C C . THR A 1 525 ? -23.642 -16.537 -4.590 1.00 91.38 525 THR A C 1
ATOM 3990 O O . THR A 1 525 ? -24.151 -15.418 -4.470 1.00 91.38 525 THR A O 1
ATOM 3993 N N . PRO A 1 526 ? -22.548 -16.719 -5.360 1.00 87.75 526 PRO A N 1
ATOM 3994 C CA . PRO A 1 526 ? -21.784 -15.608 -5.949 1.00 87.75 526 PRO A CA 1
ATOM 3995 C C . PRO A 1 526 ? -22.612 -14.658 -6.825 1.00 87.75 526 PRO A C 1
ATOM 3997 O O . PRO A 1 526 ? -22.368 -13.453 -6.875 1.00 87.75 526 PRO A O 1
ATOM 4000 N N . GLY A 1 527 ? -23.675 -15.169 -7.455 1.00 89.75 527 GLY A N 1
ATOM 4001 C CA . GLY A 1 527 ? -24.630 -14.367 -8.223 1.00 89.75 527 GLY A CA 1
ATOM 4002 C C . GLY A 1 527 ? -25.424 -13.325 -7.417 1.00 89.75 527 GLY A C 1
ATOM 4003 O O . GLY A 1 527 ? -26.102 -12.498 -8.036 1.00 89.75 527 GLY A O 1
ATOM 4004 N N . LEU A 1 528 ? -25.372 -13.329 -6.079 1.00 95.44 528 LEU A N 1
ATOM 4005 C CA . LEU A 1 528 ? -25.973 -12.279 -5.247 1.00 95.44 528 LEU A CA 1
ATOM 4006 C C . LEU A 1 528 ? -25.171 -10.972 -5.266 1.00 95.44 528 LEU A C 1
ATOM 4008 O O . LEU A 1 528 ? -25.790 -9.919 -5.150 1.00 95.44 528 LEU A O 1
ATOM 4012 N N . ALA A 1 529 ? -23.858 -11.002 -5.534 1.00 94.81 529 ALA A N 1
ATOM 4013 C CA . ALA A 1 529 ? -23.044 -9.785 -5.625 1.00 94.81 529 ALA A CA 1
ATOM 4014 C C . ALA A 1 529 ? -23.588 -8.824 -6.701 1.00 94.81 529 ALA A C 1
ATOM 4016 O O . ALA A 1 529 ? -23.917 -7.669 -6.431 1.00 94.81 529 ALA A O 1
ATOM 4017 N N . ALA A 1 530 ? -23.812 -9.348 -7.910 1.00 96.75 530 ALA A N 1
ATOM 4018 C CA . ALA A 1 530 ? -24.462 -8.612 -8.993 1.00 96.75 530 ALA A CA 1
ATOM 4019 C C . ALA A 1 530 ? -25.920 -8.224 -8.671 1.00 96.75 530 ALA A C 1
ATOM 4021 O O . ALA A 1 530 ? -26.413 -7.218 -9.172 1.00 96.75 530 ALA A O 1
ATOM 4022 N N . GLY A 1 531 ? -26.616 -9.004 -7.834 1.00 97.19 531 GLY A N 1
ATOM 4023 C CA . GLY A 1 531 ? -27.979 -8.700 -7.384 1.00 97.19 531 GLY A CA 1
ATOM 4024 C C . GLY A 1 531 ? -28.043 -7.446 -6.510 1.00 97.19 531 GLY A C 1
ATOM 4025 O O . GLY A 1 531 ? -28.857 -6.564 -6.770 1.00 97.19 531 GLY A O 1
ATOM 4026 N N . LEU A 1 532 ? -27.135 -7.338 -5.537 1.00 98.31 532 LEU A N 1
ATOM 4027 C CA . LEU A 1 532 ? -27.048 -6.222 -4.591 1.00 98.31 532 LEU A CA 1
ATOM 4028 C C . LEU A 1 532 ? -26.535 -4.933 -5.253 1.00 98.31 532 LEU A C 1
ATOM 4030 O O . LEU A 1 532 ? -27.133 -3.874 -5.068 1.00 98.31 532 LEU A O 1
ATOM 4034 N N . VAL A 1 533 ? -25.499 -5.023 -6.099 1.00 98.19 533 VAL A N 1
ATOM 4035 C CA . VAL A 1 533 ? -25.028 -3.887 -6.922 1.00 98.19 533 VAL A CA 1
ATOM 4036 C C . VAL A 1 533 ? -26.161 -3.344 -7.792 1.00 98.19 533 VAL A C 1
ATOM 4038 O O . VAL A 1 533 ? -26.409 -2.137 -7.825 1.00 98.19 533 VAL A O 1
ATOM 4041 N N . ARG A 1 534 ? -26.90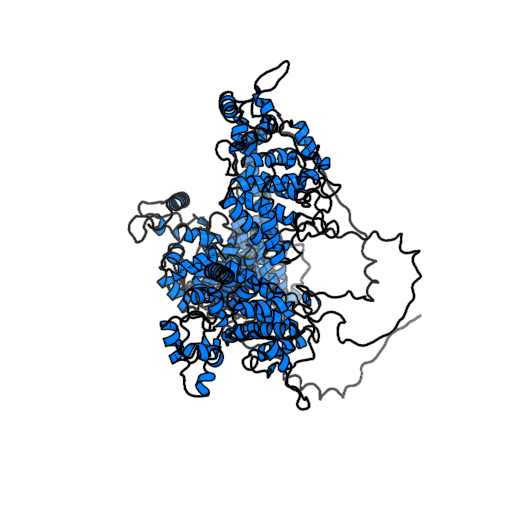3 -4.243 -8.449 1.00 97.44 534 ARG A N 1
ATOM 4042 C CA . ARG A 1 534 ? -28.053 -3.879 -9.274 1.00 97.44 534 ARG A CA 1
ATOM 4043 C C . ARG A 1 534 ? -29.202 -3.290 -8.453 1.00 97.44 534 ARG A C 1
ATOM 4045 O O . ARG A 1 534 ? -29.824 -2.340 -8.915 1.00 97.44 534 ARG A O 1
ATOM 4052 N N . MET A 1 535 ? -29.487 -3.810 -7.259 1.00 97.56 535 MET A N 1
ATOM 4053 C CA . MET A 1 535 ? -30.532 -3.269 -6.382 1.00 97.56 535 MET A CA 1
ATOM 4054 C C . MET A 1 535 ? -30.235 -1.819 -5.990 1.00 97.56 535 MET A C 1
ATOM 4056 O O . MET A 1 535 ? -31.121 -0.977 -6.096 1.00 97.56 535 MET A O 1
ATOM 4060 N N . HIS A 1 536 ? -28.983 -1.503 -5.648 1.00 97.94 536 HIS A N 1
ATOM 4061 C CA . HIS A 1 536 ? -28.574 -0.131 -5.343 1.00 97.94 536 HIS A CA 1
ATOM 4062 C C . HIS A 1 536 ? -28.657 0.804 -6.565 1.00 97.94 536 HIS A C 1
ATOM 4064 O O . HIS A 1 536 ? -29.137 1.926 -6.432 1.00 97.94 536 HIS A O 1
ATOM 4070 N N . PHE A 1 537 ? -28.275 0.345 -7.767 1.00 97.50 537 PHE A N 1
ATOM 4071 C CA . PHE A 1 537 ? -28.492 1.112 -9.006 1.00 97.50 537 PHE A CA 1
ATOM 4072 C C . PHE A 1 537 ? -29.983 1.394 -9.251 1.00 97.50 537 PHE A C 1
ATOM 4074 O O . PHE A 1 537 ? -30.362 2.521 -9.567 1.00 97.50 537 PHE A O 1
ATOM 4081 N N . HIS A 1 538 ? -30.827 0.368 -9.106 1.00 96.69 538 HIS A N 1
ATOM 4082 C CA . HIS A 1 538 ? -32.264 0.467 -9.358 1.00 96.69 538 HIS A CA 1
ATOM 4083 C C . HIS A 1 538 ? -32.975 1.408 -8.373 1.00 96.69 538 HIS A C 1
ATOM 4085 O O . HIS A 1 538 ? -33.852 2.138 -8.812 1.00 96.69 538 HIS A O 1
ATOM 4091 N N . ASP A 1 539 ? -32.563 1.445 -7.104 1.00 96.88 539 ASP A N 1
ATOM 4092 C CA . ASP A 1 539 ? -33.021 2.418 -6.098 1.00 96.88 539 ASP A CA 1
ATOM 4093 C C . ASP A 1 539 ? -32.647 3.858 -6.515 1.00 96.88 539 ASP A C 1
ATOM 4095 O O . ASP A 1 539 ? -33.497 4.702 -6.819 1.00 96.88 539 ASP A O 1
ATOM 4099 N N . CYS A 1 540 ? -31.339 4.104 -6.672 1.00 96.38 540 CYS A N 1
ATOM 4100 C CA . CYS A 1 540 ? -30.776 5.423 -6.954 1.00 96.38 540 CYS A CA 1
ATOM 4101 C C . CYS A 1 540 ? -31.326 6.098 -8.223 1.00 96.38 540 CYS A C 1
ATOM 4103 O O . CYS A 1 540 ? -31.418 7.324 -8.265 1.00 96.38 540 CYS A O 1
ATOM 4105 N N . PHE A 1 541 ? -31.674 5.332 -9.263 1.00 94.94 541 PHE A N 1
ATOM 4106 C CA . PHE A 1 541 ? -32.141 5.881 -10.542 1.00 94.94 541 PHE A CA 1
ATOM 4107 C C . PHE A 1 541 ? -33.647 6.189 -10.600 1.00 94.94 541 PHE A C 1
ATOM 4109 O O . PHE A 1 541 ? -34.074 6.816 -11.571 1.00 94.94 541 PHE A O 1
ATOM 4116 N N . VAL A 1 542 ? -34.460 5.773 -9.619 1.00 91.81 542 VAL A N 1
ATOM 4117 C CA . VAL A 1 542 ? -35.927 5.952 -9.668 1.00 91.81 542 VAL A CA 1
ATOM 4118 C C . VAL A 1 542 ? -36.384 7.220 -8.952 1.00 91.81 542 VAL A C 1
ATOM 4120 O O . VAL A 1 542 ? -37.070 8.045 -9.566 1.00 91.81 542 VAL A O 1
ATOM 4123 N N . LYS A 1 543 ? -35.978 7.407 -7.691 1.00 85.88 543 LYS A N 1
ATOM 4124 C CA . LYS A 1 543 ? -36.221 8.641 -6.909 1.00 85.88 543 LYS A CA 1
ATOM 4125 C C . LYS A 1 543 ? -34.980 9.186 -6.215 1.00 85.88 543 LYS A C 1
ATOM 4127 O O . LYS A 1 543 ? -34.875 10.397 -6.026 1.00 85.88 543 LYS A O 1
ATOM 4132 N N . GLY A 1 544 ? -34.045 8.308 -5.886 1.00 91.50 544 GLY A N 1
ATOM 4133 C CA . GLY A 1 544 ? -32.834 8.609 -5.146 1.00 91.50 544 GLY A CA 1
ATOM 4134 C C . GLY A 1 544 ? -32.411 7.382 -4.356 1.00 91.50 544 GLY A C 1
ATOM 4135 O O . GLY A 1 544 ? -33.149 6.408 -4.276 1.00 91.50 544 GLY A O 1
ATOM 4136 N N . CYS A 1 545 ? -31.216 7.418 -3.781 1.00 94.50 545 CYS A N 1
ATOM 4137 C CA . CYS A 1 545 ? -30.720 6.331 -2.950 1.00 94.50 545 CYS A CA 1
ATOM 4138 C C . CYS A 1 545 ? -31.345 6.440 -1.548 1.00 94.50 545 CYS A C 1
ATOM 4140 O O . CYS A 1 545 ? -30.719 6.967 -0.623 1.00 94.50 545 CYS A O 1
ATOM 4142 N N . ASP A 1 546 ? -32.604 6.028 -1.411 1.00 94.25 546 ASP A N 1
ATOM 4143 C CA . ASP A 1 546 ? -33.396 6.118 -0.179 1.00 94.25 546 ASP A CA 1
ATOM 4144 C C . ASP A 1 546 ? -34.039 4.781 0.241 1.00 94.25 546 ASP A C 1
ATOM 4146 O O . ASP A 1 546 ? -34.833 4.756 1.177 1.00 94.25 546 ASP A O 1
ATOM 4150 N N . ALA A 1 547 ? -33.677 3.657 -0.385 1.00 96.12 547 ALA A N 1
ATOM 4151 C CA . ALA A 1 547 ? -34.262 2.333 -0.150 1.00 96.12 547 ALA A CA 1
ATOM 4152 C C . ALA A 1 547 ? -35.772 2.207 -0.454 1.00 96.12 547 ALA A C 1
ATOM 4154 O O . ALA A 1 547 ? -36.402 1.222 -0.047 1.00 96.12 547 ALA A O 1
ATOM 4155 N N . SER A 1 548 ? -36.367 3.132 -1.219 1.00 93.75 548 SER A N 1
ATOM 4156 C CA . SER A 1 548 ? -37.743 2.985 -1.722 1.00 93.75 548 SER A CA 1
ATOM 4157 C C . SER A 1 548 ? -37.941 1.758 -2.631 1.00 93.75 548 SER A C 1
ATOM 4159 O O . SER A 1 548 ? -39.076 1.279 -2.753 1.00 93.75 548 SER A O 1
ATOM 4161 N N . VAL A 1 549 ? -36.863 1.153 -3.154 1.00 95.38 549 VAL A N 1
ATOM 4162 C CA . VAL A 1 549 ? -36.896 -0.147 -3.855 1.00 95.38 549 VAL A CA 1
ATOM 4163 C C . VAL A 1 549 ? -37.269 -1.336 -2.950 1.00 95.38 549 VAL A C 1
ATOM 4165 O O . VAL A 1 549 ? -37.729 -2.368 -3.444 1.00 95.38 549 VAL A O 1
ATOM 4168 N N . LEU A 1 550 ? -37.079 -1.225 -1.628 1.00 95.06 550 LEU A N 1
ATOM 4169 C CA . LEU A 1 550 ? -37.350 -2.315 -0.678 1.00 95.06 550 LEU A CA 1
ATOM 4170 C C . LEU A 1 550 ? -38.833 -2.430 -0.302 1.00 95.06 550 LEU A C 1
ATOM 4172 O O . LEU A 1 550 ? -39.268 -3.501 0.129 1.00 95.06 550 LEU A O 1
ATOM 4176 N N . LEU A 1 551 ? -39.598 -1.346 -0.455 1.00 92.06 551 LEU A N 1
ATOM 4177 C CA . LEU A 1 551 ? -40.984 -1.236 0.002 1.00 92.06 551 LEU A CA 1
ATOM 4178 C C . LEU A 1 551 ? -41.929 -2.158 -0.789 1.00 92.06 551 LEU A C 1
ATOM 4180 O O . LEU A 1 551 ? -41.892 -2.206 -2.018 1.00 92.06 551 LEU A O 1
ATOM 4184 N N . ASP A 1 552 ? -42.808 -2.862 -0.074 1.00 89.81 552 ASP A N 1
ATOM 4185 C CA . ASP A 1 552 ? -43.817 -3.756 -0.656 1.00 89.81 552 ASP A CA 1
ATOM 4186 C C . ASP A 1 552 ? -45.116 -3.025 -1.035 1.00 89.81 552 ASP A C 1
ATOM 4188 O O . ASP A 1 552 ? -45.528 -2.051 -0.396 1.00 89.81 552 ASP A O 1
ATOM 4192 N N . SER A 1 553 ? -45.825 -3.546 -2.042 1.00 88.38 553 SER A N 1
ATOM 4193 C CA . SER A 1 553 ? -47.176 -3.091 -2.389 1.00 88.38 553 SER A CA 1
ATOM 4194 C C . SER A 1 553 ? -48.170 -3.328 -1.245 1.00 88.38 553 SER A C 1
ATOM 4196 O O . SER A 1 553 ? -48.406 -4.460 -0.822 1.00 88.38 553 SER A O 1
ATOM 4198 N N . THR A 1 554 ? -48.823 -2.264 -0.768 1.00 77.75 554 THR A N 1
ATOM 4199 C CA . THR A 1 554 ? -49.841 -2.376 0.292 1.00 77.75 554 THR A CA 1
ATOM 4200 C C . THR A 1 554 ? -51.188 -2.857 -0.259 1.00 77.75 554 THR A C 1
ATOM 4202 O O . THR A 1 554 ? -51.666 -2.367 -1.280 1.00 77.75 554 THR A O 1
ATOM 4205 N N . ALA A 1 555 ? -51.855 -3.774 0.451 1.00 64.25 555 ALA A N 1
ATOM 4206 C CA . ALA A 1 555 ? -53.092 -4.424 -0.008 1.00 64.25 555 ALA A CA 1
ATOM 4207 C C . ALA A 1 555 ? -54.302 -3.484 -0.231 1.00 64.25 555 ALA A C 1
ATOM 4209 O O . ALA A 1 555 ? -55.273 -3.886 -0.866 1.00 64.25 555 ALA A O 1
ATOM 4210 N N . ASN A 1 556 ? -54.242 -2.244 0.271 1.00 58.72 556 ASN A N 1
ATOM 4211 C CA . ASN A 1 556 ? -55.266 -1.207 0.081 1.00 58.72 556 ASN A CA 1
ATOM 4212 C C . ASN A 1 556 ? -54.798 -0.055 -0.840 1.00 58.72 556 ASN A C 1
ATOM 4214 O O . ASN A 1 556 ? -55.519 0.931 -0.995 1.00 58.72 556 ASN A O 1
ATOM 4218 N N . GLY A 1 557 ? -53.591 -0.132 -1.410 1.00 57.56 557 GLY A N 1
ATOM 4219 C CA . GLY A 1 557 ? -53.020 0.910 -2.264 1.00 57.56 557 GLY A CA 1
ATOM 4220 C C . GLY A 1 557 ? -53.522 0.832 -3.708 1.00 57.56 557 GLY A C 1
ATOM 4221 O O . GLY A 1 557 ? -53.579 -0.240 -4.302 1.00 57.56 557 GLY A O 1
ATOM 4222 N N . THR A 1 558 ? -53.837 1.979 -4.315 1.00 58.25 558 THR A N 1
ATOM 4223 C CA . THR A 1 558 ? -54.227 2.076 -5.738 1.00 58.25 558 THR A CA 1
ATOM 4224 C C . THR A 1 558 ? -53.037 2.078 -6.709 1.00 58.25 558 THR A C 1
ATOM 4226 O O . THR A 1 558 ? -53.229 2.182 -7.920 1.00 58.25 558 THR A O 1
ATOM 4229 N N . THR A 1 559 ? -51.812 1.956 -6.196 1.00 71.38 559 THR A N 1
ATOM 4230 C CA . THR A 1 559 ? -50.552 1.968 -6.948 1.00 71.38 559 THR A CA 1
ATOM 4231 C C . THR A 1 559 ? -49.614 0.889 -6.416 1.00 71.38 559 THR A C 1
ATOM 4233 O O . THR A 1 559 ? -49.358 0.847 -5.214 1.00 71.38 559 THR A O 1
ATOM 4236 N N . ALA A 1 560 ? -49.074 0.054 -7.305 1.00 87.75 560 ALA A N 1
ATOM 4237 C CA . ALA A 1 560 ? -48.035 -0.911 -6.948 1.00 87.75 560 ALA A CA 1
ATOM 4238 C C . ALA A 1 560 ? -46.698 -0.208 -6.645 1.00 87.75 560 ALA A C 1
ATOM 4240 O O . ALA A 1 560 ? -46.393 0.826 -7.249 1.00 87.75 560 ALA A O 1
ATOM 4241 N N . ALA A 1 561 ? -45.905 -0.789 -5.746 1.00 91.50 561 ALA A N 1
ATOM 4242 C CA . ALA A 1 561 ? -44.548 -0.359 -5.427 1.00 91.50 561 ALA A CA 1
ATOM 4243 C C . ALA A 1 561 ? -43.587 -0.592 -6.605 1.00 91.50 561 ALA A C 1
ATOM 4245 O O . ALA A 1 561 ? -43.845 -1.399 -7.501 1.00 91.50 561 ALA A O 1
ATOM 4246 N N . GLU A 1 562 ? -42.445 0.094 -6.618 1.00 92.69 562 GLU A N 1
ATOM 4247 C CA . GLU A 1 562 ? -41.474 -0.051 -7.706 1.00 92.69 562 GLU A CA 1
ATOM 4248 C C . GLU A 1 562 ? -40.814 -1.430 -7.747 1.00 92.69 562 GLU A C 1
ATOM 4250 O O . GLU A 1 562 ? -40.455 -1.895 -8.825 1.00 92.69 562 GLU A O 1
ATOM 4255 N N . LYS A 1 563 ? -40.743 -2.123 -6.607 1.00 92.94 563 LYS A N 1
ATOM 4256 C CA . LYS A 1 563 ? -40.338 -3.529 -6.461 1.00 92.94 563 LYS A CA 1
ATOM 4257 C C . LYS A 1 563 ? -41.089 -4.462 -7.431 1.00 92.94 563 LYS A C 1
ATOM 4259 O O . LYS A 1 563 ? -40.489 -5.346 -8.038 1.00 92.94 563 LYS A O 1
ATOM 4264 N N . ASP A 1 564 ? -42.377 -4.189 -7.664 1.00 90.81 564 ASP A N 1
ATOM 4265 C CA . ASP A 1 564 ? -43.271 -4.960 -8.543 1.00 90.81 564 ASP A CA 1
ATOM 4266 C C . ASP A 1 564 ? -43.245 -4.521 -10.022 1.00 90.81 564 ASP A C 1
ATOM 4268 O O . ASP A 1 564 ? -43.874 -5.156 -10.887 1.00 90.81 564 ASP A O 1
ATOM 4272 N N . ALA A 1 565 ? -42.538 -3.432 -10.347 1.00 91.44 565 ALA A N 1
ATOM 4273 C CA . ALA A 1 565 ? -42.432 -2.914 -11.707 1.00 91.44 565 ALA A CA 1
ATOM 4274 C C . ALA A 1 565 ? -41.695 -3.900 -12.625 1.00 91.44 565 ALA A C 1
ATOM 4276 O O . ALA A 1 565 ? -40.770 -4.593 -12.207 1.00 91.44 565 ALA A O 1
ATOM 4277 N N . ALA A 1 566 ? -42.062 -3.936 -13.911 1.00 88.25 566 ALA A N 1
ATOM 4278 C CA . ALA A 1 566 ? -41.484 -4.867 -14.885 1.00 88.25 566 ALA A CA 1
ATOM 4279 C C . ALA A 1 566 ? -39.934 -4.963 -14.881 1.00 88.25 566 ALA A C 1
ATOM 4281 O O . ALA A 1 566 ? -39.448 -6.094 -14.891 1.00 88.25 566 ALA A O 1
ATOM 4282 N N . PRO A 1 567 ? -39.146 -3.863 -14.812 1.00 89.19 567 PRO A N 1
ATOM 4283 C CA . PRO A 1 567 ? -37.684 -3.961 -14.725 1.00 89.19 567 PRO A CA 1
ATOM 4284 C C . PRO A 1 567 ? -37.165 -4.490 -13.374 1.00 89.19 567 PRO A C 1
ATOM 4286 O O . PRO A 1 567 ? -36.061 -5.031 -13.326 1.00 89.19 567 PRO A O 1
ATOM 4289 N N . ASN A 1 568 ? -37.930 -4.370 -12.286 1.00 93.25 568 ASN A N 1
ATOM 4290 C CA . ASN A 1 568 ? -37.472 -4.645 -10.918 1.00 93.25 568 ASN A CA 1
ATOM 4291 C C . ASN A 1 568 ? -37.785 -6.075 -10.436 1.00 93.25 568 ASN A C 1
ATOM 4293 O O . ASN A 1 568 ? -37.119 -6.568 -9.531 1.00 93.25 568 ASN A O 1
ATOM 4297 N N . ARG A 1 569 ? -38.697 -6.799 -11.102 1.00 89.38 569 ARG A N 1
ATOM 4298 C CA . ARG A 1 569 ? -39.106 -8.188 -10.767 1.00 89.38 569 ARG A CA 1
ATOM 4299 C C . ARG A 1 569 ? -37.989 -9.242 -10.730 1.00 89.38 569 ARG A C 1
ATOM 4301 O O . ARG A 1 569 ? -38.234 -10.364 -10.303 1.00 89.38 569 ARG A O 1
ATOM 4308 N N . SER A 1 570 ? -36.796 -8.916 -11.221 1.00 88.56 570 SER A N 1
ATOM 4309 C CA . SER A 1 570 ? -35.606 -9.781 -11.216 1.00 88.56 570 SER A CA 1
ATOM 4310 C C . SER A 1 570 ? -34.505 -9.303 -10.254 1.00 88.56 570 SER A C 1
ATOM 4312 O O . SER A 1 570 ? -33.367 -9.773 -10.335 1.00 88.56 570 SER A O 1
ATOM 4314 N N . LEU A 1 571 ? -34.807 -8.345 -9.370 1.00 93.56 571 LEU A N 1
ATOM 4315 C CA . LEU A 1 571 ? -33.954 -7.999 -8.231 1.00 93.56 571 LEU A CA 1
ATOM 4316 C C . LEU A 1 571 ? -33.945 -9.149 -7.207 1.00 93.56 571 LEU A C 1
ATOM 4318 O O . LEU A 1 571 ? -34.919 -9.887 -7.075 1.00 93.56 571 LEU A O 1
ATOM 4322 N N . ARG A 1 572 ? -32.817 -9.324 -6.512 1.00 93.69 572 ARG A N 1
ATOM 4323 C CA . ARG A 1 572 ? -32.551 -10.410 -5.550 1.00 93.69 572 ARG A CA 1
ATOM 4324 C C . ARG A 1 572 ? -31.505 -9.960 -4.529 1.00 93.69 572 ARG A C 1
ATOM 4326 O O . ARG A 1 572 ? -30.711 -9.081 -4.861 1.00 93.69 572 ARG A O 1
ATOM 4333 N N . GLY A 1 573 ? -31.475 -10.563 -3.341 1.00 94.62 573 GLY A N 1
ATOM 4334 C CA . GLY A 1 573 ? -30.635 -10.103 -2.231 1.00 94.62 573 GLY A CA 1
ATOM 4335 C C . GLY A 1 573 ? -31.384 -9.271 -1.183 1.00 94.62 573 GLY A C 1
ATOM 4336 O O . GLY A 1 573 ? -30.741 -8.718 -0.295 1.00 94.62 573 GLY A O 1
ATOM 4337 N N . PHE A 1 574 ? -32.718 -9.181 -1.255 1.00 96.75 574 PHE A N 1
ATOM 4338 C CA . PHE A 1 574 ? -33.539 -8.495 -0.244 1.00 96.75 574 PHE A CA 1
ATOM 4339 C C . PHE A 1 574 ? -33.324 -9.138 1.135 1.00 96.75 574 PHE A C 1
ATOM 4341 O O . PHE A 1 574 ? -33.068 -8.455 2.119 1.00 96.75 574 PHE A O 1
ATOM 4348 N N . GLU A 1 575 ? -33.271 -10.468 1.154 1.00 96.19 575 GLU A N 1
ATOM 4349 C CA . GLU A 1 575 ? -32.980 -11.315 2.305 1.00 96.19 575 GLU A CA 1
ATOM 4350 C C . GLU A 1 575 ? -31.626 -11.013 2.983 1.00 96.19 575 GLU A C 1
ATOM 4352 O O . GLU A 1 575 ? -31.473 -11.199 4.190 1.00 96.19 575 GLU A O 1
ATOM 4357 N N . VAL A 1 576 ? -30.648 -10.498 2.228 1.00 97.50 576 VAL A N 1
ATOM 4358 C CA . VAL A 1 576 ? -29.329 -10.099 2.749 1.00 97.50 576 VAL A CA 1
ATOM 4359 C C . VAL A 1 576 ? -29.420 -8.744 3.453 1.00 97.50 576 VAL A C 1
ATOM 4361 O O . VAL A 1 576 ? -28.831 -8.558 4.518 1.00 97.50 576 VAL A O 1
ATOM 4364 N N . VAL A 1 577 ? -30.200 -7.816 2.887 1.00 97.81 577 VAL A N 1
ATOM 4365 C CA . VAL A 1 577 ? -30.507 -6.512 3.492 1.00 97.81 577 VAL A CA 1
ATOM 4366 C C . VAL A 1 577 ? -31.310 -6.705 4.780 1.00 97.81 577 VAL A C 1
ATOM 4368 O O . VAL A 1 577 ? -30.973 -6.095 5.793 1.00 97.81 577 VAL A O 1
ATOM 4371 N N . ASP A 1 578 ? -32.293 -7.608 4.777 1.00 96.62 578 ASP A N 1
ATOM 4372 C CA . ASP A 1 578 ? -33.099 -7.954 5.952 1.00 96.62 578 ASP A CA 1
ATOM 4373 C C . ASP A 1 578 ? -32.257 -8.606 7.064 1.00 96.62 578 ASP A C 1
ATOM 4375 O O . ASP A 1 578 ? -32.350 -8.190 8.221 1.00 96.62 578 ASP A O 1
ATOM 4379 N N . SER A 1 579 ? -31.379 -9.568 6.737 1.00 95.94 579 SER A N 1
ATOM 4380 C CA . SER A 1 579 ? -30.467 -10.191 7.718 1.00 95.94 579 SER A CA 1
ATOM 4381 C C . SER A 1 579 ? -29.495 -9.170 8.325 1.00 95.94 579 SER A C 1
ATOM 4383 O O . SER A 1 579 ? -29.330 -9.092 9.549 1.00 95.94 579 SER A O 1
ATOM 4385 N N . ALA A 1 580 ? -28.901 -8.315 7.483 1.00 95.12 580 ALA A N 1
ATOM 4386 C CA . ALA A 1 580 ? -28.044 -7.226 7.937 1.00 95.12 580 ALA A CA 1
ATOM 4387 C C . ALA A 1 580 ? -28.818 -6.268 8.853 1.00 95.12 580 ALA A C 1
ATOM 4389 O O . ALA A 1 580 ? -28.366 -5.983 9.963 1.00 95.12 580 ALA A O 1
ATOM 4390 N N . LYS A 1 581 ? -30.021 -5.837 8.452 1.00 97.56 581 LYS A N 1
ATOM 4391 C CA . LYS A 1 581 ? -30.895 -4.971 9.253 1.00 97.56 581 LYS A CA 1
ATOM 4392 C C . LYS A 1 581 ? -31.272 -5.621 10.586 1.00 97.56 581 LYS A C 1
ATOM 4394 O O . LYS A 1 581 ? -31.205 -4.948 11.608 1.00 97.56 581 LYS A O 1
ATOM 4399 N N . GLN A 1 582 ? -31.577 -6.919 10.627 1.00 96.69 582 GLN A N 1
ATOM 4400 C CA . GLN A 1 582 ? -31.890 -7.641 11.866 1.00 96.69 582 GLN A CA 1
ATOM 4401 C C . GLN A 1 582 ? -30.696 -7.682 12.839 1.00 96.69 582 GLN A C 1
ATOM 4403 O O . GLN A 1 582 ? -30.859 -7.423 14.038 1.00 96.69 582 GLN A O 1
ATOM 4408 N N . ARG A 1 583 ? -29.480 -7.956 12.342 1.00 96.19 583 ARG A N 1
ATOM 4409 C CA . ARG A 1 583 ? -28.253 -7.894 13.157 1.00 96.19 583 ARG A CA 1
ATOM 4410 C C . ARG A 1 583 ? -27.961 -6.469 13.638 1.00 96.19 583 ARG A C 1
ATOM 4412 O O . ARG A 1 583 ? -27.607 -6.283 14.802 1.00 96.19 583 ARG A O 1
ATOM 4419 N N . LEU A 1 584 ? -28.154 -5.466 12.784 1.00 95.19 584 LEU A N 1
ATOM 4420 C CA . LEU A 1 584 ? -27.964 -4.052 13.122 1.00 95.19 584 LEU A CA 1
ATOM 4421 C C . LEU A 1 584 ? -28.973 -3.562 14.164 1.00 95.19 584 LEU A C 1
ATOM 4423 O O . LEU A 1 584 ? -28.573 -2.921 15.127 1.00 95.19 584 LEU A O 1
ATOM 4427 N N . GLU A 1 585 ? -30.251 -3.927 14.061 1.00 95.88 585 GLU A N 1
ATOM 4428 C CA . GLU A 1 585 ? -31.259 -3.595 15.080 1.00 95.88 585 GLU A CA 1
ATOM 4429 C C . GLU A 1 585 ? -30.995 -4.282 16.433 1.00 95.88 585 GLU A C 1
ATOM 4431 O O . GLU A 1 585 ? -31.440 -3.794 17.474 1.00 95.88 585 GLU A O 1
ATOM 4436 N N . THR A 1 586 ? -30.234 -5.382 16.434 1.00 93.31 586 THR A N 1
ATOM 4437 C CA . THR A 1 586 ? -29.765 -6.059 17.655 1.00 93.31 586 THR A CA 1
ATOM 4438 C C . THR A 1 586 ? -28.548 -5.351 18.269 1.00 93.31 586 THR A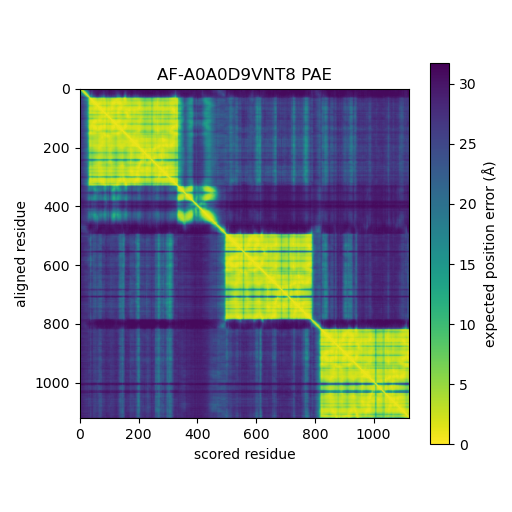 C 1
ATOM 4440 O O . THR A 1 586 ? -28.462 -5.235 19.489 1.00 93.31 586 THR A O 1
ATOM 4443 N N . ALA A 1 587 ? -27.622 -4.848 17.444 1.00 86.06 587 ALA A N 1
ATOM 4444 C CA . ALA A 1 587 ? -26.394 -4.184 17.896 1.00 86.06 587 ALA A CA 1
ATOM 4445 C C . ALA A 1 587 ? -26.572 -2.685 18.221 1.00 86.06 587 ALA A C 1
ATOM 4447 O O . ALA A 1 587 ? -25.929 -2.164 19.130 1.00 86.06 587 ALA A O 1
ATOM 4448 N N . CYS A 1 588 ? -27.415 -1.982 17.463 1.00 91.38 588 CYS A N 1
ATOM 4449 C CA . CYS A 1 588 ? -27.566 -0.526 17.476 1.00 91.38 588 CYS A CA 1
ATOM 4450 C C . CYS A 1 588 ? -28.969 -0.109 16.988 1.00 91.38 588 CYS A C 1
ATOM 4452 O O . CYS A 1 588 ? -29.148 0.542 15.957 1.00 91.38 588 CYS A O 1
ATOM 4454 N N . LYS A 1 589 ? -29.986 -0.525 17.752 1.00 93.69 589 LYS A N 1
ATOM 4455 C CA . LYS A 1 589 ? -31.413 -0.357 17.442 1.00 93.69 589 LYS A CA 1
ATOM 4456 C C . LYS A 1 589 ? -31.783 1.048 16.943 1.00 93.69 589 LYS A C 1
ATOM 4458 O O . LYS A 1 589 ? -31.583 2.034 17.649 1.00 93.69 589 LYS A O 1
ATOM 4463 N N . GLY A 1 590 ? -32.384 1.124 15.756 1.00 89.56 590 GLY A N 1
ATOM 4464 C CA . GLY A 1 590 ? -32.875 2.352 15.132 1.00 89.56 590 GLY A CA 1
ATOM 4465 C C . GLY A 1 590 ? -31.804 3.310 14.597 1.00 89.56 590 GLY A C 1
ATOM 4466 O O . GLY A 1 590 ? -32.156 4.426 14.221 1.00 89.56 590 GLY A O 1
ATOM 4467 N N . VAL A 1 591 ? -30.521 2.921 14.571 1.00 94.25 591 VAL A N 1
ATOM 4468 C CA . VAL A 1 591 ? -29.418 3.809 14.153 1.00 94.25 591 VAL A CA 1
ATOM 4469 C C . VAL A 1 591 ? -29.148 3.751 12.645 1.00 94.25 591 VAL A C 1
ATOM 4471 O O . VAL A 1 591 ? -28.988 4.798 12.016 1.00 94.25 591 VAL A O 1
ATOM 4474 N N . VAL A 1 592 ? -29.079 2.552 12.058 1.00 96.12 592 VAL A N 1
ATOM 4475 C CA . VAL A 1 592 ? -28.626 2.355 10.666 1.00 96.12 592 VAL A CA 1
ATOM 4476 C C . VAL A 1 592 ? -29.809 2.253 9.700 1.00 96.12 592 VAL A C 1
ATOM 4478 O O . VAL A 1 592 ? -30.730 1.470 9.940 1.00 96.12 592 VAL A O 1
ATOM 4481 N N . SER A 1 593 ? -29.791 3.030 8.614 1.00 96.69 593 SER A N 1
ATOM 4482 C CA . SER A 1 593 ? -30.840 3.027 7.582 1.00 96.69 593 SER A CA 1
ATOM 4483 C C . SER A 1 593 ? -30.691 1.850 6.615 1.00 96.69 593 SER A C 1
ATOM 4485 O O . SER A 1 593 ? -29.589 1.352 6.380 1.00 96.69 593 SER A O 1
ATOM 4487 N N . CYS A 1 594 ? -31.794 1.408 6.018 1.00 97.50 594 CYS A N 1
ATOM 4488 C CA . CYS A 1 594 ? -31.756 0.438 4.925 1.00 97.50 594 CYS A CA 1
ATOM 4489 C C . CYS A 1 594 ? -31.103 1.028 3.660 1.00 97.50 594 CYS A C 1
ATOM 4491 O O . CYS A 1 594 ? -30.404 0.311 2.944 1.00 97.50 594 CYS A O 1
ATOM 4493 N N . ALA A 1 595 ? -31.248 2.337 3.432 1.00 97.00 595 ALA A N 1
ATOM 4494 C CA . ALA A 1 595 ? -30.575 3.074 2.362 1.00 97.00 595 ALA A CA 1
ATOM 4495 C C . ALA A 1 595 ? -29.038 2.997 2.454 1.00 97.00 595 ALA A C 1
ATOM 4497 O O . ALA A 1 595 ? -28.362 2.799 1.441 1.00 97.00 595 ALA A O 1
ATOM 4498 N N . ASP A 1 596 ? -28.467 3.091 3.660 1.00 97.75 596 ASP A N 1
ATOM 4499 C CA . ASP A 1 596 ? -27.026 2.905 3.856 1.00 97.75 596 ASP A CA 1
ATOM 4500 C C . ASP A 1 596 ? -26.614 1.425 3.802 1.00 97.75 596 ASP A C 1
ATOM 4502 O O . ASP A 1 596 ? -25.557 1.121 3.250 1.00 97.75 596 ASP A O 1
ATOM 4506 N N . ILE A 1 597 ? -27.458 0.488 4.265 1.00 98.50 597 ILE A N 1
ATOM 4507 C CA . ILE A 1 597 ? -27.213 -0.957 4.083 1.00 98.50 597 ILE A CA 1
ATOM 4508 C C . ILE A 1 597 ? -27.103 -1.308 2.593 1.00 98.50 597 ILE A C 1
ATOM 4510 O O . ILE A 1 597 ? -26.175 -2.023 2.227 1.00 98.50 597 ILE A O 1
ATOM 4514 N N . LEU A 1 598 ? -27.973 -0.779 1.721 1.00 97.88 598 LEU A N 1
ATOM 4515 C CA . LEU A 1 598 ? -27.878 -0.987 0.268 1.00 97.88 598 LEU A CA 1
ATOM 4516 C C . LEU A 1 598 ? -26.561 -0.457 -0.316 1.00 97.88 598 LEU A C 1
ATOM 4518 O O . LEU A 1 598 ? -25.902 -1.158 -1.087 1.00 97.88 598 LEU A O 1
ATOM 4522 N N . ALA A 1 599 ? -26.152 0.753 0.069 1.00 96.44 599 ALA A N 1
ATOM 4523 C CA . ALA A 1 599 ? -24.923 1.367 -0.429 1.00 96.44 599 ALA A CA 1
ATOM 4524 C C . ALA A 1 599 ? -23.660 0.608 0.031 1.00 96.44 599 ALA A C 1
ATOM 4526 O O . ALA A 1 599 ? -22.749 0.366 -0.768 1.00 96.44 599 ALA A O 1
ATOM 4527 N N . PHE A 1 600 ? -23.618 0.167 1.295 1.00 96.81 600 PHE A N 1
ATOM 4528 C CA . PHE A 1 600 ? -22.557 -0.705 1.806 1.00 96.81 600 PHE A CA 1
ATOM 4529 C C . PHE A 1 600 ? -22.576 -2.082 1.129 1.00 96.81 600 PHE A C 1
ATOM 4531 O O . PHE A 1 600 ? -21.528 -2.564 0.701 1.00 96.81 600 PHE A O 1
ATOM 4538 N N . ALA A 1 601 ? -23.753 -2.690 0.959 1.00 97.81 601 ALA A N 1
ATOM 4539 C CA . ALA A 1 601 ? -23.885 -4.016 0.369 1.00 97.81 601 ALA A CA 1
ATOM 4540 C C . ALA A 1 601 ? -23.461 -4.057 -1.105 1.00 97.81 601 ALA A C 1
ATOM 4542 O O . ALA A 1 601 ? -22.826 -5.023 -1.535 1.00 97.81 601 ALA A O 1
ATOM 4543 N N . ALA A 1 602 ? -23.742 -2.996 -1.867 1.00 97.50 602 ALA A N 1
ATOM 4544 C CA . ALA A 1 602 ? -23.243 -2.835 -3.227 1.00 97.50 602 ALA A CA 1
ATOM 4545 C C . ALA A 1 602 ? -21.708 -2.732 -3.267 1.00 97.50 602 ALA A C 1
ATOM 4547 O O . ALA A 1 602 ? -21.080 -3.429 -4.062 1.00 97.50 602 ALA A O 1
ATOM 4548 N N . ARG A 1 603 ? -21.086 -1.941 -2.377 1.00 95.44 603 ARG A N 1
ATOM 4549 C CA . ARG A 1 603 ? -19.616 -1.892 -2.247 1.00 95.44 603 ARG A CA 1
ATOM 4550 C C . ARG A 1 603 ? -19.037 -3.262 -1.929 1.00 95.44 603 ARG A C 1
ATOM 4552 O O . ARG A 1 603 ? -18.156 -3.729 -2.646 1.00 95.44 603 ARG A O 1
ATOM 4559 N N . ASP A 1 604 ? -19.488 -3.885 -0.846 1.00 87.06 604 ASP A N 1
ATOM 4560 C CA . ASP A 1 604 ? -18.886 -5.132 -0.373 1.00 87.06 604 ASP A CA 1
ATOM 4561 C C . ASP A 1 604 ? -19.075 -6.256 -1.411 1.00 87.06 604 ASP A C 1
ATOM 4563 O O . ASP A 1 604 ? -18.163 -7.050 -1.618 1.00 87.06 604 ASP A O 1
ATOM 4567 N N . SER A 1 605 ? -20.171 -6.238 -2.178 1.00 95.31 605 SER A N 1
ATOM 4568 C CA . SER A 1 605 ? -20.381 -7.114 -3.342 1.00 95.31 605 SER A CA 1
ATOM 4569 C C . SER A 1 605 ? -19.350 -6.922 -4.464 1.00 95.31 605 SER A C 1
ATOM 4571 O O . SER A 1 605 ? -18.844 -7.909 -4.995 1.00 95.31 605 SER A O 1
ATOM 4573 N N . VAL A 1 606 ? -19.010 -5.676 -4.821 1.00 88.12 606 VAL A N 1
ATOM 4574 C CA . VAL A 1 606 ? -17.962 -5.374 -5.822 1.00 88.12 606 VAL A CA 1
ATOM 4575 C C . VAL A 1 606 ? -16.600 -5.878 -5.343 1.00 88.12 606 VAL A C 1
ATOM 4577 O O . VAL A 1 606 ? -15.854 -6.474 -6.116 1.00 88.12 606 VAL A O 1
ATOM 4580 N N . VAL A 1 607 ? -16.290 -5.678 -4.059 1.00 76.44 607 VAL A N 1
ATOM 4581 C CA . VAL A 1 607 ? -15.018 -6.097 -3.447 1.00 76.44 607 VAL A CA 1
ATOM 4582 C C . VAL A 1 607 ? -14.894 -7.618 -3.386 1.00 76.44 607 VAL A C 1
ATOM 4584 O O . VAL A 1 607 ? -13.852 -8.156 -3.750 1.00 76.44 607 VAL A O 1
ATOM 4587 N N . LEU A 1 608 ? -15.955 -8.322 -2.982 1.00 74.00 608 LEU A N 1
ATOM 4588 C CA . LEU A 1 608 ? -15.983 -9.788 -2.915 1.00 74.00 608 LEU A CA 1
ATOM 4589 C C . LEU A 1 608 ? -15.874 -10.444 -4.299 1.00 74.00 608 LEU A C 1
ATOM 4591 O O . LEU A 1 608 ? -15.318 -11.532 -4.411 1.00 74.00 608 LEU A O 1
ATOM 4595 N N . ALA A 1 609 ? -16.333 -9.766 -5.354 1.00 78.44 609 ALA A N 1
ATOM 4596 C CA . ALA A 1 609 ? -16.100 -10.179 -6.736 1.00 78.44 609 ALA A CA 1
ATOM 4597 C C . ALA A 1 609 ? -14.674 -9.860 -7.250 1.00 78.44 609 ALA A C 1
ATOM 4599 O O . ALA A 1 609 ? -14.319 -10.271 -8.351 1.00 78.44 609 ALA A O 1
ATOM 4600 N N . GLY A 1 610 ? -13.833 -9.149 -6.490 1.00 66.94 610 GLY A N 1
ATOM 4601 C CA . GLY A 1 610 ? -12.449 -8.816 -6.864 1.00 66.94 610 GLY A CA 1
ATOM 4602 C C . GLY A 1 610 ? -12.218 -7.379 -7.348 1.00 66.94 610 GLY A C 1
ATOM 4603 O O . GLY A 1 610 ? -11.102 -7.042 -7.752 1.00 66.94 610 GLY A O 1
ATOM 4604 N N . GLY A 1 611 ? -13.236 -6.518 -7.285 1.00 66.88 611 GLY A N 1
ATOM 4605 C CA . GLY A 1 611 ? -13.116 -5.088 -7.561 1.00 66.88 611 GLY A CA 1
ATOM 4606 C C . GLY A 1 611 ? -12.389 -4.321 -6.450 1.00 66.88 611 GLY A C 1
ATOM 4607 O O . GLY A 1 611 ? -12.201 -4.801 -5.331 1.00 66.88 611 GLY A O 1
ATOM 4608 N N . SER A 1 612 ? -11.962 -3.093 -6.749 1.00 62.53 612 SER A N 1
ATOM 4609 C CA . SER A 1 612 ? -11.280 -2.237 -5.771 1.00 62.53 612 SER A CA 1
ATOM 4610 C C . SER A 1 612 ? -12.254 -1.711 -4.706 1.00 62.53 612 SER A C 1
ATOM 4612 O O . SER A 1 612 ? -13.318 -1.204 -5.064 1.00 62.53 612 SER A O 1
ATOM 4614 N N . PRO A 1 613 ? -11.908 -1.765 -3.405 1.00 53.56 613 PRO A N 1
ATOM 4615 C CA . PRO A 1 613 ? -12.735 -1.176 -2.360 1.00 53.56 613 PRO A CA 1
ATOM 4616 C C . PRO A 1 613 ? -12.726 0.349 -2.431 1.00 53.56 613 PRO A C 1
ATOM 4618 O O . PRO A 1 613 ? -11.686 0.987 -2.585 1.00 53.56 613 PRO A O 1
ATOM 4621 N N . TYR A 1 614 ? -13.909 0.926 -2.250 1.00 63.28 614 TYR A N 1
ATOM 4622 C CA . TYR A 1 614 ? -14.151 2.362 -2.194 1.00 63.28 614 TYR A CA 1
ATOM 4623 C C . TYR A 1 614 ? -14.933 2.707 -0.925 1.00 63.28 614 TYR A C 1
ATOM 4625 O O . TYR A 1 614 ? -15.673 1.886 -0.381 1.00 63.28 614 TYR A O 1
ATOM 4633 N N . ARG A 1 615 ? -14.757 3.926 -0.414 1.00 63.06 615 ARG A N 1
ATOM 4634 C CA . ARG A 1 615 ? -15.458 4.389 0.791 1.00 63.06 615 ARG A CA 1
ATOM 4635 C C . ARG A 1 615 ? -16.854 4.871 0.422 1.00 63.06 615 ARG A C 1
ATOM 4637 O O . ARG A 1 615 ? -17.011 5.605 -0.545 1.00 63.06 615 ARG A O 1
ATOM 4644 N N . VAL A 1 616 ? -17.854 4.467 1.198 1.00 80.81 616 VAL A N 1
ATOM 4645 C CA . VAL A 1 616 ? -19.257 4.850 1.002 1.00 80.81 616 VAL A CA 1
ATOM 4646 C C . VAL A 1 616 ? -19.599 5.922 2.037 1.00 80.81 616 VAL A C 1
ATOM 4648 O O . VAL A 1 616 ? -19.605 5.617 3.228 1.00 80.81 616 VAL A O 1
ATOM 4651 N N . PRO A 1 617 ? -19.874 7.175 1.632 1.00 78.50 617 PRO A N 1
ATOM 4652 C CA . PRO A 1 617 ? -20.480 8.155 2.524 1.00 78.50 617 PRO A CA 1
ATOM 4653 C C . PRO A 1 617 ? -21.870 7.665 2.938 1.00 78.50 617 PRO A C 1
ATOM 4655 O O . PRO A 1 617 ? -22.638 7.238 2.074 1.00 78.50 617 PRO A O 1
ATOM 4658 N N . ALA A 1 618 ? -22.183 7.729 4.229 1.00 82.88 618 ALA A N 1
ATOM 4659 C CA . ALA A 1 618 ? -23.430 7.265 4.838 1.00 82.88 618 ALA A CA 1
ATOM 4660 C C . ALA A 1 618 ? -24.111 8.386 5.645 1.00 82.88 618 ALA A C 1
ATOM 4662 O O . ALA A 1 618 ? -23.590 9.499 5.728 1.00 82.88 618 ALA A O 1
ATOM 4663 N N . GLY A 1 619 ? -25.293 8.114 6.194 1.00 85.44 619 GLY A N 1
ATOM 4664 C CA . GLY A 1 619 ? -26.210 9.107 6.756 1.00 85.44 619 GLY A CA 1
ATOM 4665 C C . GLY A 1 619 ? -27.456 9.345 5.898 1.00 85.44 619 GLY A C 1
ATOM 4666 O O . GLY A 1 619 ? -28.094 10.394 6.030 1.00 85.44 619 GLY A O 1
ATOM 4667 N N . ARG A 1 620 ? -27.800 8.400 5.013 1.00 92.88 620 ARG A N 1
ATOM 4668 C CA . ARG A 1 620 ? -29.067 8.398 4.268 1.00 92.88 620 ARG A CA 1
ATOM 4669 C C . ARG A 1 620 ? -30.212 8.087 5.230 1.00 92.88 620 ARG A C 1
ATOM 4671 O O . ARG A 1 620 ? -30.057 7.295 6.161 1.00 92.88 620 ARG A O 1
ATOM 4678 N N . ARG A 1 621 ? -31.383 8.674 4.995 1.00 90.12 621 ARG A N 1
ATOM 4679 C CA . ARG A 1 621 ? -32.648 8.249 5.608 1.00 90.12 621 ARG A CA 1
ATOM 4680 C C . ARG A 1 621 ? -33.455 7.402 4.635 1.00 90.12 621 ARG A C 1
ATOM 4682 O O . ARG A 1 621 ? -33.422 7.650 3.435 1.00 90.12 621 ARG A O 1
ATOM 4689 N N . ASP A 1 622 ? -34.216 6.468 5.191 1.00 93.31 622 ASP A N 1
ATOM 4690 C CA . ASP A 1 622 ? -35.129 5.621 4.430 1.00 93.31 622 ASP A CA 1
ATOM 4691 C C . ASP A 1 622 ? -36.332 6.424 3.905 1.00 93.31 622 ASP A C 1
ATOM 4693 O O . ASP A 1 622 ? -36.960 7.202 4.636 1.00 93.31 622 ASP A O 1
ATOM 4697 N N . GLY A 1 623 ? -36.644 6.225 2.629 1.00 89.81 623 GLY A N 1
ATOM 4698 C CA . GLY A 1 623 ? -37.797 6.764 1.927 1.00 89.81 623 GLY A CA 1
ATOM 4699 C C . GLY A 1 623 ? -39.094 6.053 2.302 1.00 89.81 623 GLY A C 1
ATOM 4700 O O . GLY A 1 623 ? -39.112 4.947 2.838 1.00 89.81 623 GLY A O 1
ATOM 4701 N N . ASN A 1 624 ? -40.222 6.701 2.009 1.00 88.62 624 ASN A N 1
ATOM 4702 C CA . ASN A 1 624 ? -41.559 6.203 2.356 1.00 88.62 624 ASN A CA 1
ATOM 4703 C C . ASN A 1 624 ? -42.528 6.123 1.161 1.00 88.62 624 ASN A C 1
ATOM 4705 O O . ASN A 1 624 ? -43.721 5.907 1.363 1.00 88.62 624 ASN A O 1
ATOM 4709 N N . THR A 1 625 ? -42.043 6.343 -0.068 1.00 86.62 625 THR A N 1
ATOM 4710 C CA . THR A 1 625 ? -42.881 6.509 -1.266 1.00 86.62 625 THR A CA 1
ATOM 4711 C C . THR A 1 625 ? -42.303 5.747 -2.463 1.00 86.62 625 THR A C 1
ATOM 4713 O O . THR A 1 625 ? -41.425 6.249 -3.158 1.00 86.62 625 THR A O 1
ATOM 4716 N N . SER A 1 626 ? -42.863 4.574 -2.762 1.00 89.94 626 SER A N 1
ATOM 4717 C CA . SER A 1 626 ? -42.448 3.684 -3.859 1.00 89.94 626 SER A CA 1
ATOM 4718 C C . SER A 1 626 ? -43.578 3.524 -4.882 1.00 89.94 626 SER A C 1
ATOM 4720 O O . SER A 1 626 ? -44.727 3.340 -4.479 1.00 89.94 626 SER A O 1
ATOM 4722 N N . VAL A 1 627 ? -43.298 3.644 -6.191 1.00 89.75 627 VAL A N 1
ATOM 4723 C CA . VAL A 1 627 ? -44.346 3.633 -7.241 1.00 89.75 627 VAL A CA 1
ATOM 4724 C C . VAL A 1 627 ? -43.852 3.023 -8.563 1.00 89.75 627 VAL A C 1
ATOM 4726 O O . VAL A 1 627 ? -42.897 3.499 -9.173 1.00 89.75 62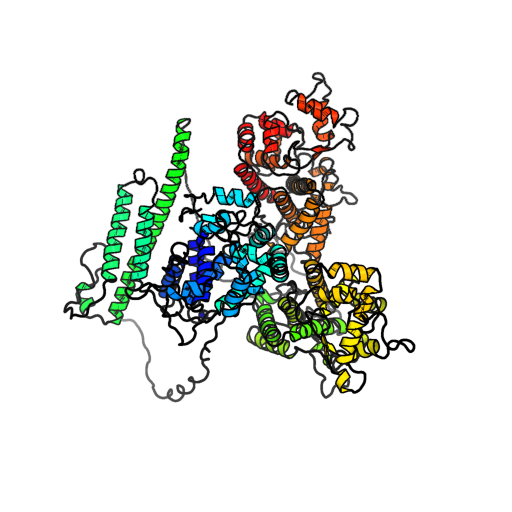7 VAL A O 1
ATOM 4729 N N . ALA A 1 628 ? -44.564 2.014 -9.072 1.00 89.62 628 ALA A N 1
ATOM 4730 C CA . ALA A 1 628 ? -44.182 1.239 -10.257 1.00 89.62 628 ALA A CA 1
ATOM 4731 C C . ALA A 1 628 ? -44.094 2.019 -11.585 1.00 89.62 628 ALA A C 1
ATOM 4733 O O . ALA A 1 628 ? -43.373 1.594 -12.491 1.00 89.62 628 ALA A O 1
ATOM 4734 N N . SER A 1 629 ? -44.800 3.147 -11.724 1.00 88.31 629 SER A N 1
ATOM 4735 C CA . SER A 1 629 ? -44.683 4.030 -12.898 1.00 88.31 629 SER A CA 1
ATOM 4736 C C . SER A 1 629 ? -43.293 4.642 -13.029 1.00 88.31 629 SER A C 1
ATOM 4738 O O . SER A 1 629 ? -42.809 4.863 -14.140 1.00 88.31 629 SER A O 1
ATOM 4740 N N . ASP A 1 630 ? -42.643 4.899 -11.899 1.00 88.81 630 ASP A N 1
ATOM 4741 C CA . ASP A 1 630 ? -41.467 5.757 -11.848 1.00 88.81 630 ASP A CA 1
ATOM 4742 C C . ASP A 1 630 ? -40.221 4.948 -12.244 1.00 88.81 630 ASP A C 1
ATOM 4744 O O . ASP A 1 630 ? -39.354 5.451 -12.958 1.00 88.81 630 ASP A O 1
ATOM 4748 N N . ALA A 1 631 ? -40.199 3.646 -11.938 1.00 88.62 631 ALA A N 1
ATOM 4749 C CA . ALA A 1 631 ? -39.221 2.701 -12.479 1.00 88.62 631 ALA A CA 1
ATOM 4750 C C . ALA A 1 631 ? -39.270 2.598 -14.015 1.00 88.62 631 ALA A C 1
ATOM 4752 O O . ALA A 1 631 ? -38.227 2.583 -14.669 1.00 88.62 631 ALA A O 1
ATOM 4753 N N . LEU A 1 632 ? -40.470 2.581 -14.607 1.00 82.62 632 LEU A N 1
ATOM 4754 C CA . LEU A 1 632 ? -40.651 2.508 -16.065 1.00 82.62 632 LEU A CA 1
ATOM 4755 C C . LEU A 1 632 ? -40.239 3.798 -16.793 1.00 82.62 632 LEU A C 1
ATOM 4757 O O . LEU A 1 632 ? -39.880 3.744 -17.967 1.00 82.62 632 LEU A O 1
ATOM 4761 N N . GLY A 1 633 ? -40.310 4.952 -16.122 1.00 81.31 633 GLY A N 1
ATOM 4762 C CA . GLY A 1 633 ? -39.970 6.253 -16.705 1.00 81.31 633 GLY A CA 1
ATOM 4763 C C . GLY A 1 633 ? -38.492 6.646 -16.612 1.00 81.31 633 GLY A C 1
ATOM 4764 O O . GLY A 1 633 ? -38.057 7.515 -17.372 1.00 81.31 633 GLY A O 1
ATOM 4765 N N . ASN A 1 634 ? -37.728 6.046 -15.690 1.00 88.88 634 ASN A N 1
ATOM 4766 C CA . ASN A 1 634 ? -36.375 6.503 -15.349 1.00 88.88 634 ASN A CA 1
ATOM 4767 C C . ASN A 1 634 ? -35.250 5.492 -15.627 1.00 88.88 634 ASN A C 1
ATOM 4769 O O . ASN A 1 634 ? -34.134 5.920 -15.922 1.00 88.88 634 ASN A O 1
ATOM 4773 N N . LEU A 1 635 ? -35.510 4.182 -15.564 1.00 93.25 635 LEU A N 1
ATOM 4774 C CA . LEU A 1 635 ? -34.469 3.172 -15.789 1.00 93.25 635 LEU A CA 1
ATOM 4775 C C . LEU A 1 635 ? -34.123 3.036 -17.289 1.00 93.25 635 LEU A C 1
ATOM 4777 O O . LEU A 1 635 ? -35.022 3.080 -18.136 1.00 93.25 635 LEU A O 1
ATOM 4781 N N . PRO A 1 636 ? -32.838 2.852 -17.656 1.00 93.38 636 PRO A N 1
ATOM 4782 C CA . PRO A 1 636 ? -32.442 2.663 -19.048 1.00 93.38 636 PRO A CA 1
ATOM 4783 C C . PRO A 1 636 ? -32.892 1.281 -19.570 1.00 93.38 636 PRO A C 1
ATOM 4785 O O . PRO A 1 636 ? -32.625 0.268 -18.920 1.00 93.38 636 PRO A O 1
ATOM 4788 N N . PRO A 1 637 ? -33.549 1.187 -20.743 1.00 91.81 637 PRO A N 1
ATOM 4789 C CA . PRO A 1 637 ? -33.888 -0.102 -21.341 1.00 91.81 637 PRO A CA 1
ATOM 4790 C C . PRO A 1 637 ? -32.648 -0.779 -21.965 1.00 91.81 637 PRO A C 1
ATOM 4792 O O . PRO A 1 637 ? -31.777 -0.082 -22.490 1.00 91.81 637 PRO A O 1
ATOM 4795 N N . PRO A 1 638 ? -32.595 -2.127 -22.035 1.00 93.06 638 PRO A N 1
ATOM 4796 C CA . PRO A 1 638 ? -31.470 -2.890 -22.611 1.00 93.06 638 PRO A CA 1
ATOM 4797 C C . PRO A 1 638 ? -31.297 -2.725 -24.137 1.00 93.06 638 PRO A C 1
ATOM 4799 O O . PRO A 1 638 ? -30.424 -3.342 -24.751 1.00 93.06 638 PRO A O 1
ATOM 4802 N N . THR A 1 639 ? -32.147 -1.903 -24.757 1.00 91.88 639 THR A N 1
ATOM 4803 C CA . THR A 1 639 ? -32.146 -1.529 -26.178 1.00 91.88 639 THR A CA 1
ATOM 4804 C C . THR A 1 639 ? -31.938 -0.025 -26.395 1.00 91.88 639 THR A C 1
ATOM 4806 O O . THR A 1 639 ? -32.262 0.483 -27.466 1.00 91.88 639 THR A O 1
ATOM 4809 N N . ALA A 1 640 ? -31.479 0.712 -25.378 1.00 93.88 640 ALA A N 1
ATOM 4810 C CA . ALA A 1 640 ? -31.125 2.123 -25.515 1.00 93.88 640 ALA A CA 1
ATOM 4811 C C . ALA A 1 640 ? -29.877 2.309 -26.395 1.00 93.88 640 ALA A C 1
ATOM 4813 O O . ALA A 1 640 ? -28.970 1.483 -26.372 1.00 93.88 640 ALA A O 1
ATOM 4814 N N . ASP A 1 641 ? -29.815 3.417 -27.131 1.00 94.50 641 ASP A N 1
ATOM 4815 C CA . ASP A 1 641 ? -28.613 3.861 -27.837 1.00 94.50 641 ASP A CA 1
ATOM 4816 C C . ASP A 1 641 ? -27.754 4.787 -26.951 1.00 94.50 641 ASP A C 1
ATOM 4818 O O . ASP A 1 641 ? -28.178 5.220 -25.875 1.00 94.50 641 ASP A O 1
ATOM 4822 N N . VAL A 1 642 ? -26.533 5.112 -27.394 1.00 95.94 642 VAL A N 1
ATOM 4823 C CA . VAL A 1 642 ? -25.631 6.017 -26.655 1.00 95.94 642 VAL A CA 1
ATOM 4824 C C . VAL A 1 642 ? -26.285 7.379 -26.355 1.00 95.94 642 VAL A C 1
ATOM 4826 O O . VAL A 1 642 ? -26.183 7.815 -25.206 1.00 95.94 642 VAL A O 1
ATOM 4829 N N . PRO A 1 643 ? -27.010 8.045 -27.282 1.00 96.31 643 PRO A N 1
ATOM 4830 C CA . PRO A 1 643 ? -27.788 9.245 -26.964 1.00 96.31 643 PRO A CA 1
ATOM 4831 C C . PRO A 1 643 ? -28.802 9.057 -25.826 1.00 96.31 643 PRO A C 1
ATOM 4833 O O . PRO A 1 643 ? -28.864 9.894 -24.920 1.00 96.31 643 PRO A O 1
ATOM 4836 N N . LYS A 1 644 ? -29.583 7.967 -25.821 1.00 95.44 644 LYS A N 1
ATOM 4837 C CA . LYS A 1 644 ? -30.594 7.721 -24.786 1.00 95.44 644 LYS A CA 1
ATOM 4838 C C . LYS A 1 644 ? -29.976 7.341 -23.442 1.00 95.44 644 LYS A C 1
ATOM 4840 O O . LYS A 1 644 ? -30.453 7.831 -22.418 1.00 95.44 644 LYS A O 1
ATOM 4845 N N . LEU A 1 645 ? -28.915 6.532 -23.431 1.00 95.81 645 LEU A N 1
ATOM 4846 C CA . LEU A 1 645 ? -28.137 6.241 -22.223 1.00 95.81 645 LEU A CA 1
ATOM 4847 C C . LEU A 1 645 ? -27.547 7.537 -21.646 1.00 95.81 645 LEU A C 1
ATOM 4849 O O . LEU A 1 645 ? -27.792 7.856 -20.483 1.00 95.81 645 LEU A O 1
ATOM 4853 N N . THR A 1 646 ? -26.890 8.348 -22.483 1.00 95.31 646 THR A N 1
ATOM 4854 C CA . THR A 1 646 ? -26.302 9.638 -22.081 1.00 95.31 646 THR A CA 1
ATOM 4855 C C . THR A 1 646 ? -27.366 10.568 -21.484 1.00 95.31 646 THR A C 1
ATOM 4857 O O . THR A 1 646 ? -27.129 11.175 -20.444 1.00 95.31 646 THR A O 1
ATOM 4860 N N . GLN A 1 647 ? -28.573 10.633 -22.065 1.00 95.06 647 GLN A N 1
ATOM 4861 C CA . GLN A 1 647 ? -29.691 11.408 -21.510 1.00 95.06 647 GLN A CA 1
ATOM 4862 C C . GLN A 1 647 ? -30.126 10.921 -20.114 1.00 95.06 647 GLN A C 1
ATOM 4864 O O . GLN A 1 647 ? -30.399 11.743 -19.239 1.00 95.06 647 GLN A O 1
ATOM 4869 N N . VAL A 1 648 ? -30.226 9.604 -19.904 1.00 93.81 648 VAL A N 1
ATOM 4870 C CA . VAL A 1 648 ? -30.687 9.015 -18.631 1.00 93.81 648 VAL A CA 1
ATOM 4871 C C . VAL A 1 648 ? -29.656 9.214 -17.516 1.00 93.81 648 VAL A C 1
ATOM 4873 O O . VAL A 1 648 ? -30.030 9.571 -16.402 1.00 93.81 648 VAL A O 1
ATOM 4876 N N . PHE A 1 649 ? -28.364 9.067 -17.814 1.00 95.88 649 PHE A N 1
ATOM 4877 C CA . PHE A 1 649 ? -27.294 9.315 -16.842 1.00 95.88 649 PHE A CA 1
ATOM 4878 C C . PHE A 1 649 ? -27.127 10.815 -16.542 1.00 95.88 649 PHE A C 1
ATOM 4880 O O . PHE A 1 649 ? -27.082 11.199 -15.372 1.00 95.88 649 PHE A O 1
ATOM 4887 N N . ALA A 1 650 ? -27.165 11.680 -17.563 1.00 93.56 650 ALA A N 1
ATOM 4888 C CA . ALA A 1 650 ? -27.067 13.130 -17.380 1.00 93.56 650 ALA A CA 1
ATOM 4889 C C . ALA A 1 650 ? -28.234 13.716 -16.564 1.00 93.56 650 ALA A C 1
ATOM 4891 O O . ALA A 1 650 ? -28.026 14.655 -15.795 1.00 93.56 650 ALA A O 1
ATOM 4892 N N . LYS A 1 651 ? -29.447 13.142 -16.660 1.00 92.00 651 LYS A N 1
ATOM 4893 C CA . LYS A 1 651 ? -30.588 13.513 -15.798 1.00 92.00 651 LYS A CA 1
ATOM 4894 C C . LYS A 1 651 ? -30.260 13.357 -14.305 1.00 92.00 651 LYS A C 1
ATOM 4896 O O . LYS A 1 651 ? -30.723 14.159 -13.500 1.00 92.00 651 LYS A O 1
ATOM 4901 N N . ASN A 1 652 ? -29.450 12.358 -13.961 1.00 89.12 652 ASN A N 1
ATOM 4902 C CA . ASN A 1 652 ? -29.019 12.052 -12.598 1.00 89.12 652 ASN A CA 1
ATOM 4903 C C . ASN A 1 652 ? -27.644 12.662 -12.247 1.00 89.12 652 ASN A C 1
ATOM 4905 O O . ASN A 1 652 ? -27.027 12.272 -11.260 1.00 89.12 652 ASN A O 1
ATOM 4909 N N . GLY A 1 653 ? -27.148 13.618 -13.044 1.00 86.31 653 GLY A N 1
ATOM 4910 C CA . GLY A 1 653 ? -25.876 14.310 -12.798 1.00 86.31 653 GLY A CA 1
ATOM 4911 C C . GLY A 1 653 ? -24.616 13.495 -13.115 1.00 86.31 653 GLY A C 1
ATOM 4912 O O . GLY A 1 653 ? -23.515 13.933 -12.784 1.00 86.31 653 GLY A O 1
ATOM 4913 N N . LEU A 1 654 ? -24.753 12.331 -13.758 1.00 89.62 654 LEU A N 1
ATOM 4914 C CA . LEU A 1 654 ? -23.640 11.461 -14.137 1.00 89.62 654 LEU A CA 1
ATOM 4915 C C . LEU A 1 654 ? -23.147 11.787 -15.556 1.00 89.62 654 LEU A C 1
ATOM 4917 O O . LEU A 1 654 ? -23.938 12.061 -16.459 1.00 89.62 654 LEU A O 1
ATOM 4921 N N . SER A 1 655 ? -21.827 11.765 -15.753 1.00 90.12 655 SER A N 1
ATOM 4922 C CA . SER A 1 655 ? -21.196 12.053 -17.048 1.00 90.12 655 SER A CA 1
ATOM 4923 C C . SER A 1 655 ? -21.238 10.858 -18.014 1.00 90.12 655 SER A C 1
ATOM 4925 O O . SER A 1 655 ? -21.595 9.744 -17.635 1.00 90.12 655 SER A O 1
ATOM 4927 N N . GLN A 1 656 ? -20.824 11.064 -19.270 1.00 89.88 656 GLN A N 1
ATOM 4928 C CA . GLN A 1 656 ? -20.672 9.965 -20.233 1.00 89.88 656 GLN A CA 1
ATOM 4929 C C . GLN A 1 656 ? -19.531 8.998 -19.843 1.00 89.88 656 GLN A C 1
ATOM 4931 O O . GLN A 1 656 ? -19.639 7.800 -20.096 1.00 89.88 656 GLN A O 1
ATOM 4936 N N . ASP A 1 657 ? -18.493 9.489 -19.154 1.00 87.06 657 ASP A N 1
ATOM 4937 C CA . ASP A 1 657 ? -17.476 8.653 -18.498 1.00 87.06 657 ASP A CA 1
ATOM 4938 C C . ASP A 1 657 ? -18.116 7.769 -17.418 1.00 87.06 657 ASP A C 1
ATOM 4940 O O . ASP A 1 657 ? -17.949 6.552 -17.438 1.00 87.06 657 ASP A O 1
ATOM 4944 N N . ASP A 1 658 ? -18.905 8.367 -16.516 1.00 90.25 658 ASP A N 1
ATOM 4945 C CA . ASP A 1 658 ? -19.602 7.638 -15.445 1.00 90.25 658 ASP A CA 1
ATOM 4946 C C . ASP A 1 658 ? -20.590 6.606 -16.006 1.00 90.25 658 ASP A C 1
ATOM 4948 O O . ASP A 1 658 ? -20.719 5.519 -15.452 1.00 90.25 658 ASP A O 1
ATOM 4952 N N . MET A 1 659 ? -21.250 6.919 -17.125 1.00 97.06 659 MET A N 1
ATOM 4953 C CA . MET A 1 659 ? -22.136 6.009 -17.852 1.00 97.06 659 MET A CA 1
ATOM 4954 C C . MET A 1 659 ? -21.392 4.770 -18.365 1.00 97.06 659 MET A C 1
ATOM 4956 O O . MET A 1 659 ? -21.771 3.660 -18.002 1.00 97.06 659 MET A O 1
ATOM 4960 N N . VAL A 1 660 ? -20.329 4.937 -19.168 1.00 97.38 660 VAL A N 1
ATOM 4961 C CA . VAL A 1 660 ? -19.559 3.793 -19.706 1.00 97.38 660 VAL A CA 1
ATOM 4962 C C . VAL A 1 660 ? -18.966 2.955 -18.574 1.00 97.38 660 VAL A C 1
ATOM 4964 O O . VAL A 1 660 ? -18.979 1.728 -18.639 1.00 97.38 660 VAL A O 1
ATOM 4967 N N . ILE A 1 661 ? -18.483 3.614 -17.520 1.00 93.94 661 ILE A N 1
ATOM 4968 C CA . ILE A 1 661 ? -17.901 2.958 -16.353 1.00 93.94 661 ILE A CA 1
ATOM 4969 C C . ILE A 1 661 ? -18.941 2.156 -15.567 1.00 93.94 661 ILE A C 1
ATOM 4971 O O . ILE A 1 661 ? -18.680 0.999 -15.248 1.00 93.94 661 ILE A O 1
ATOM 4975 N N . LEU A 1 662 ? -20.117 2.721 -15.276 1.00 97.56 662 LEU A N 1
ATOM 4976 C CA . LEU A 1 662 ? -21.173 2.018 -14.537 1.00 97.56 662 LEU A CA 1
ATOM 4977 C C . LEU A 1 662 ? -21.809 0.890 -15.359 1.00 97.56 662 LEU A C 1
ATOM 4979 O O . LEU A 1 662 ? -22.160 -0.133 -14.778 1.00 97.56 662 LEU A O 1
ATOM 4983 N N . SER A 1 663 ? -21.869 0.999 -16.693 1.00 97.69 663 SER A N 1
ATOM 4984 C CA . SER A 1 663 ? -22.187 -0.144 -17.568 1.00 97.69 663 SER A CA 1
ATOM 4985 C C . SER A 1 663 ? -21.208 -1.312 -17.384 1.00 97.69 663 SER A C 1
ATOM 4987 O O . SER A 1 663 ? -21.610 -2.469 -17.479 1.00 97.69 663 SER A O 1
ATOM 4989 N N . GLY A 1 664 ? -19.959 -1.030 -16.995 1.00 96.31 664 GLY A N 1
ATOM 4990 C CA . GLY A 1 664 ? -18.980 -2.028 -16.565 1.00 96.31 664 GLY A CA 1
ATOM 4991 C C . GLY A 1 664 ? -19.427 -2.931 -15.411 1.00 96.31 664 GLY A C 1
ATOM 4992 O O . GLY A 1 664 ? -18.861 -4.008 -15.258 1.00 96.31 664 GLY A O 1
ATOM 4993 N N . ALA A 1 665 ? -20.471 -2.576 -14.648 1.00 97.31 665 ALA A N 1
ATOM 4994 C CA . ALA A 1 665 ? -21.082 -3.468 -13.654 1.00 97.31 665 ALA A CA 1
ATOM 4995 C C . ALA A 1 665 ? -21.530 -4.813 -14.255 1.00 97.31 665 ALA A C 1
ATOM 4997 O O . ALA A 1 665 ? -21.588 -5.814 -13.543 1.00 97.31 665 ALA A O 1
ATOM 4998 N N . HIS A 1 666 ? -21.818 -4.852 -15.561 1.00 97.25 666 HIS A N 1
ATOM 4999 C CA . HIS A 1 666 ? -22.233 -6.058 -16.274 1.00 97.25 666 HIS A CA 1
ATOM 5000 C C . HIS A 1 666 ? -21.122 -7.118 -16.423 1.00 97.25 666 HIS A C 1
ATOM 5002 O O . HIS A 1 666 ? -21.414 -8.212 -16.902 1.00 97.25 666 HIS A O 1
ATOM 5008 N N . THR A 1 667 ? -19.887 -6.855 -15.967 1.00 95.38 667 THR A N 1
ATOM 5009 C CA . THR A 1 667 ? -18.865 -7.907 -15.784 1.00 95.38 667 THR A CA 1
ATOM 5010 C C . THR A 1 667 ? -19.324 -8.993 -14.796 1.00 95.38 667 THR A C 1
ATOM 5012 O O . THR A 1 667 ? -19.086 -10.179 -15.011 1.00 95.38 667 THR A O 1
ATOM 5015 N N . ILE A 1 668 ? -20.111 -8.621 -13.774 1.00 95.25 668 ILE A N 1
ATOM 5016 C CA . ILE A 1 668 ? -20.715 -9.576 -12.840 1.00 95.25 668 ILE A CA 1
ATOM 5017 C C . ILE A 1 668 ? -22.197 -9.824 -13.133 1.00 95.25 668 ILE A C 1
ATOM 5019 O O . ILE A 1 668 ? -23.013 -8.914 -13.275 1.00 95.25 668 ILE A O 1
ATOM 5023 N N . GLY A 1 669 ? -22.577 -11.099 -13.102 1.00 93.19 669 GLY A N 1
ATOM 5024 C CA . GLY A 1 669 ? -23.958 -11.556 -13.085 1.00 93.19 669 GLY A CA 1
ATOM 5025 C C . GLY A 1 669 ? -24.497 -12.085 -14.412 1.00 93.19 669 GLY A C 1
ATOM 5026 O O . GLY A 1 669 ? -23.786 -12.545 -15.305 1.00 93.19 669 GLY A O 1
ATOM 5027 N N . VAL A 1 670 ? -25.828 -12.093 -14.481 1.00 93.50 670 VAL A N 1
ATOM 5028 C CA . VAL A 1 670 ? -26.610 -12.747 -15.533 1.00 93.50 670 VAL A CA 1
ATOM 5029 C C . VAL A 1 670 ? -27.806 -11.885 -15.921 1.00 93.50 670 VAL A C 1
ATOM 5031 O O . VAL A 1 670 ? -28.382 -11.208 -15.068 1.00 93.50 670 VAL A O 1
ATOM 5034 N N . THR A 1 671 ? -28.221 -11.969 -17.183 1.00 92.25 671 THR A N 1
ATOM 5035 C CA . THR A 1 671 ? -29.427 -11.317 -17.713 1.00 92.25 671 THR A CA 1
ATOM 5036 C C . THR A 1 671 ? -30.389 -12.351 -18.296 1.00 92.25 671 THR A C 1
ATOM 5038 O O . THR A 1 671 ? -29.976 -13.450 -18.667 1.00 92.25 671 THR A O 1
ATOM 5041 N N . HIS A 1 672 ? -31.683 -12.031 -18.350 1.00 91.31 672 HIS A N 1
ATOM 5042 C CA . HIS A 1 672 ? -32.699 -12.925 -18.909 1.00 91.31 672 HIS A CA 1
ATOM 5043 C C . HIS A 1 672 ? -32.760 -12.819 -20.436 1.00 91.31 672 HIS A C 1
ATOM 5045 O O . HIS A 1 672 ? -32.588 -11.738 -20.999 1.00 91.31 672 HIS A O 1
ATOM 5051 N N . CYS A 1 673 ? -33.096 -13.922 -21.107 1.00 91.31 673 CYS A N 1
ATOM 5052 C CA . CYS A 1 673 ? -33.296 -13.978 -22.559 1.00 91.31 673 CYS A CA 1
ATOM 5053 C C . CYS A 1 673 ? -34.293 -12.924 -23.077 1.00 91.31 673 CYS A C 1
ATOM 5055 O O . CYS A 1 673 ? -34.136 -12.397 -24.178 1.00 91.31 673 CYS A O 1
ATOM 5057 N N . SER A 1 674 ? -35.305 -12.577 -22.277 1.00 87.88 674 SER A N 1
ATOM 5058 C CA . SER A 1 674 ? -36.277 -11.518 -22.577 1.00 87.88 674 SER A CA 1
ATOM 5059 C C . SER A 1 674 ? -35.664 -10.120 -22.749 1.00 87.88 674 SER A C 1
ATOM 5061 O O . SER A 1 674 ? -36.228 -9.317 -23.488 1.00 87.88 674 SER A O 1
ATOM 5063 N N . SER A 1 675 ? -34.504 -9.834 -22.146 1.00 89.88 675 SER A N 1
ATOM 5064 C CA . SER A 1 675 ? -33.825 -8.531 -22.240 1.00 89.88 675 SER A CA 1
ATOM 5065 C C . SER A 1 675 ? -33.159 -8.271 -23.598 1.00 89.88 675 SER A C 1
ATOM 5067 O O . SER A 1 675 ? -32.873 -7.120 -23.918 1.00 89.88 675 SER A O 1
ATOM 5069 N N . PHE A 1 676 ? -32.871 -9.315 -24.386 1.00 92.00 676 PHE A N 1
ATOM 5070 C CA . PHE A 1 676 ? -32.100 -9.198 -25.634 1.00 92.00 676 PHE A CA 1
ATOM 5071 C C . PHE A 1 676 ? -32.608 -10.073 -26.793 1.00 92.00 676 PHE A C 1
ATOM 5073 O O . PHE A 1 676 ? -32.024 -10.036 -27.875 1.00 92.00 676 PHE A O 1
ATOM 5080 N N . SER A 1 677 ? -33.708 -10.816 -26.627 1.00 90.00 677 SER A N 1
ATOM 5081 C CA . SER A 1 677 ? -34.297 -11.690 -27.661 1.00 90.00 677 SER A CA 1
ATOM 5082 C C . SER A 1 677 ? -34.545 -10.992 -29.005 1.00 90.00 677 SER A C 1
ATOM 5084 O O . SER A 1 677 ? -34.371 -11.605 -30.060 1.00 90.00 677 SER A O 1
ATOM 5086 N N . ALA A 1 678 ? -34.867 -9.694 -28.987 1.00 88.50 678 ALA A N 1
ATOM 5087 C CA . ALA A 1 678 ? -34.992 -8.868 -30.187 1.00 88.50 678 ALA A CA 1
ATOM 5088 C C . ALA A 1 678 ? -33.710 -8.865 -31.044 1.00 88.50 678 ALA A C 1
ATOM 5090 O O . ALA A 1 678 ? -33.804 -8.895 -32.265 1.00 88.50 678 ALA A O 1
ATOM 5091 N N . ARG A 1 679 ? -32.515 -8.921 -30.441 1.00 91.56 679 ARG A N 1
ATOM 5092 C CA . ARG A 1 679 ? -31.235 -8.982 -31.172 1.00 91.56 679 ARG A CA 1
ATOM 5093 C C . ARG A 1 679 ? -31.008 -10.312 -31.887 1.00 91.56 679 ARG A C 1
ATOM 5095 O O . ARG A 1 679 ? -30.261 -10.354 -32.857 1.00 91.56 679 ARG A O 1
ATOM 5102 N N . LEU A 1 680 ? -31.629 -11.394 -31.417 1.00 91.44 680 LEU A N 1
ATOM 5103 C CA . LEU A 1 680 ? -31.527 -12.709 -32.051 1.00 91.44 680 LEU A CA 1
ATOM 5104 C C . LEU A 1 680 ? -32.564 -12.887 -33.169 1.00 91.44 680 LEU A C 1
ATOM 5106 O O . LEU A 1 680 ? -32.248 -13.476 -34.199 1.00 91.44 680 LEU A O 1
ATOM 5110 N N . TYR A 1 681 ? -33.794 -12.395 -32.964 1.00 89.06 681 TYR A N 1
ATOM 5111 C CA . TYR A 1 681 ? -34.959 -12.816 -33.759 1.00 89.06 681 TYR A CA 1
ATOM 5112 C C . TYR A 1 681 ? -35.848 -11.689 -34.310 1.00 89.06 681 TYR A C 1
ATOM 5114 O O . TYR A 1 681 ? -36.818 -11.982 -35.007 1.00 89.06 681 TYR A O 1
ATOM 5122 N N . GLY A 1 682 ? -35.577 -10.419 -33.995 1.00 84.75 682 GLY A N 1
ATOM 5123 C CA . GLY A 1 682 ? -36.464 -9.302 -34.339 1.00 84.75 682 GLY A CA 1
ATOM 5124 C C . GLY A 1 682 ? -35.775 -7.946 -34.483 1.00 84.75 682 GLY A C 1
ATOM 5125 O O . GLY A 1 682 ? -36.403 -6.928 -34.208 1.00 84.75 682 GLY A O 1
ATOM 5126 N N . TYR A 1 683 ? -34.501 -7.915 -34.881 1.00 84.19 683 TYR A N 1
ATOM 5127 C CA . TYR A 1 683 ? -33.689 -6.695 -34.907 1.00 84.19 683 TYR A CA 1
ATOM 5128 C C . TYR A 1 683 ? -34.181 -5.700 -35.968 1.00 84.19 683 TYR A C 1
ATOM 5130 O O . TYR A 1 683 ? -34.349 -4.514 -35.697 1.00 84.19 683 TYR A O 1
ATOM 5138 N N . ASN A 1 684 ? -34.462 -6.196 -37.175 1.00 81.31 684 ASN A N 1
ATOM 5139 C CA . ASN A 1 684 ? -35.251 -5.506 -38.194 1.00 81.31 684 ASN A CA 1
ATOM 5140 C C . ASN A 1 684 ? -35.866 -6.529 -39.169 1.00 81.31 684 ASN A C 1
ATOM 5142 O O . ASN A 1 684 ? -35.494 -7.705 -39.177 1.00 81.31 684 ASN A O 1
ATOM 5146 N N . SER A 1 685 ? -36.783 -6.068 -40.021 1.00 74.50 685 SER A N 1
ATOM 5147 C CA . SER A 1 685 ? -37.525 -6.881 -40.999 1.00 74.50 685 SER A CA 1
ATOM 5148 C C . SER A 1 685 ? -36.688 -7.506 -42.125 1.00 74.50 685 SER A C 1
ATOM 5150 O O . SER A 1 685 ? -37.227 -8.287 -42.905 1.00 74.50 685 SER A O 1
ATOM 5152 N N . SER A 1 686 ? -35.413 -7.136 -42.250 1.00 70.75 686 SER A N 1
ATOM 5153 C CA . SER A 1 686 ? -34.541 -7.481 -43.380 1.00 70.75 686 SER A CA 1
ATOM 5154 C C . SER A 1 686 ? -33.395 -8.423 -42.995 1.00 70.75 686 SER A C 1
ATOM 5156 O O . SER A 1 686 ? -32.956 -9.200 -43.837 1.00 70.75 686 SER A O 1
ATOM 5158 N N . THR A 1 687 ? -32.909 -8.373 -41.747 1.00 68.81 687 THR A N 1
ATOM 5159 C CA . THR A 1 687 ? -31.824 -9.244 -41.249 1.00 68.81 687 THR A CA 1
ATOM 5160 C C . THR A 1 687 ? -32.282 -10.266 -40.209 1.00 68.81 687 THR A C 1
ATOM 5162 O O . THR A 1 687 ? -31.636 -11.302 -40.069 1.00 68.81 687 THR A O 1
ATOM 5165 N N . GLY A 1 688 ? -33.369 -10.003 -39.470 1.00 81.62 688 GLY A N 1
ATOM 5166 C CA . GLY A 1 688 ? -33.831 -10.826 -38.342 1.00 81.62 688 GLY A CA 1
ATOM 5167 C C . GLY A 1 688 ? -32.922 -10.725 -37.109 1.00 81.62 688 GLY A C 1
ATOM 5168 O O . GLY A 1 688 ? -33.368 -10.285 -36.052 1.00 81.62 688 GLY A O 1
ATOM 5169 N N . GLN A 1 689 ? -31.644 -11.067 -37.264 1.00 89.19 689 GLN A N 1
ATOM 5170 C CA . GLN A 1 689 ? -30.596 -10.918 -36.253 1.00 89.19 689 GLN A CA 1
ATOM 5171 C C . GLN A 1 689 ? -29.923 -9.533 -36.332 1.00 89.19 689 GLN A C 1
ATOM 5173 O O . GLN A 1 689 ? -29.870 -8.904 -37.394 1.00 89.19 689 GLN A O 1
ATOM 5178 N N . ASP A 1 690 ? -29.378 -9.080 -35.206 1.00 91.69 690 ASP A N 1
ATOM 5179 C CA . ASP A 1 690 ? -28.480 -7.933 -35.082 1.00 91.69 690 ASP A CA 1
ATOM 5180 C C . ASP A 1 690 ? -27.107 -8.238 -35.728 1.00 91.69 690 ASP A C 1
ATOM 5182 O O . ASP A 1 690 ? -26.455 -9.210 -35.330 1.00 91.69 690 ASP A O 1
ATOM 5186 N N . PRO A 1 691 ? -26.647 -7.441 -36.716 1.00 90.50 691 PRO A N 1
ATOM 5187 C CA . PRO A 1 691 ? -25.360 -7.635 -37.381 1.00 90.50 691 PRO A CA 1
ATOM 5188 C C . PRO A 1 691 ? -24.153 -7.153 -36.556 1.00 90.50 691 PRO A C 1
ATOM 5190 O O . PRO A 1 691 ? -23.022 -7.411 -36.957 1.00 90.50 691 PRO A O 1
ATOM 5193 N N . SER A 1 692 ? -24.362 -6.458 -35.430 1.00 91.62 692 SER A N 1
ATOM 5194 C CA . SER A 1 692 ? -23.288 -6.074 -34.496 1.00 91.62 692 SER A CA 1
ATOM 5195 C C . SER A 1 692 ? -22.890 -7.191 -33.524 1.00 91.62 692 SER A C 1
ATOM 5197 O O . SER A 1 692 ? -21.901 -7.050 -32.807 1.00 91.62 692 SER A O 1
ATOM 5199 N N . LEU A 1 693 ? -23.656 -8.287 -33.486 1.00 93.81 693 LEU A N 1
ATOM 5200 C CA . LEU A 1 693 ? -23.417 -9.437 -32.619 1.00 93.81 693 LEU A CA 1
ATOM 5201 C C . LEU A 1 693 ? -22.584 -10.506 -33.348 1.00 93.81 693 LEU A C 1
ATOM 5203 O O . LEU A 1 693 ? -23.005 -11.029 -34.381 1.00 93.81 693 LEU A O 1
ATOM 5207 N N . ASP A 1 694 ? -21.433 -10.866 -32.773 1.00 95.44 694 ASP A N 1
ATOM 5208 C CA . ASP A 1 694 ? -20.547 -11.948 -33.225 1.00 95.44 694 ASP A CA 1
ATOM 5209 C C . ASP A 1 694 ? -21.341 -13.227 -33.528 1.00 95.44 694 ASP A C 1
ATOM 5211 O O . ASP A 1 694 ? -22.101 -13.718 -32.693 1.00 95.44 694 ASP A O 1
ATOM 5215 N N . ALA A 1 695 ? -21.139 -13.805 -34.714 1.00 93.62 695 ALA A N 1
ATOM 5216 C CA . ALA A 1 695 ? -21.877 -14.977 -35.175 1.00 93.62 695 ALA A CA 1
ATOM 5217 C C . ALA A 1 695 ? -21.693 -16.206 -34.261 1.00 93.62 695 ALA A C 1
ATOM 5219 O O . ALA A 1 695 ? -22.629 -17.000 -34.101 1.00 93.62 695 ALA A O 1
ATOM 5220 N N . ALA A 1 696 ? -20.525 -16.365 -33.624 1.00 93.31 696 ALA A N 1
ATOM 5221 C CA . ALA A 1 696 ? -20.306 -17.439 -32.655 1.00 93.31 696 ALA A CA 1
ATOM 5222 C C . ALA A 1 696 ? -21.089 -17.190 -31.353 1.00 93.31 696 ALA A C 1
ATOM 5224 O O . ALA A 1 696 ? -21.773 -18.095 -30.863 1.00 93.31 696 ALA A O 1
ATOM 5225 N N . MET A 1 697 ? -21.069 -15.956 -30.837 1.00 94.25 697 MET A N 1
ATOM 5226 C CA . MET A 1 697 ? -21.863 -15.553 -29.673 1.00 94.25 697 MET A CA 1
ATOM 5227 C C . MET A 1 697 ? -23.374 -15.633 -29.940 1.00 94.25 697 MET A C 1
ATOM 5229 O O . MET A 1 697 ? -24.096 -16.233 -29.148 1.00 94.25 697 MET A O 1
ATOM 5233 N N . ALA A 1 698 ? -23.861 -15.151 -31.087 1.00 93.31 698 ALA A N 1
ATOM 5234 C CA . ALA A 1 698 ? -25.257 -15.284 -31.513 1.00 93.31 698 ALA A CA 1
ATOM 5235 C C . ALA A 1 698 ? -25.709 -16.755 -31.584 1.00 93.31 698 ALA A C 1
ATOM 5237 O O . ALA A 1 698 ? -26.801 -17.100 -31.122 1.00 93.31 698 ALA A O 1
ATOM 5238 N N . THR A 1 699 ? -24.843 -17.642 -32.089 1.00 92.62 699 THR A N 1
ATOM 5239 C CA . THR A 1 699 ? -25.080 -19.096 -32.116 1.00 92.62 699 THR A CA 1
ATOM 5240 C C . THR A 1 699 ? -25.152 -19.690 -30.706 1.00 92.62 699 THR A C 1
ATOM 5242 O O . THR A 1 699 ? -25.984 -20.562 -30.449 1.00 92.62 699 THR A O 1
ATOM 5245 N N . ARG A 1 700 ? -24.306 -19.228 -29.773 1.00 92.25 700 ARG A N 1
ATOM 5246 C CA . ARG A 1 700 ? -24.324 -19.657 -28.364 1.00 92.25 700 ARG A CA 1
ATOM 5247 C C . ARG A 1 700 ? -25.598 -19.180 -27.657 1.00 92.25 700 ARG A C 1
ATOM 5249 O O . ARG A 1 700 ? -26.309 -19.995 -27.072 1.00 92.25 700 ARG A O 1
ATOM 5256 N N . LEU A 1 701 ? -25.921 -17.892 -27.770 1.00 93.00 701 LEU A N 1
ATOM 5257 C CA . LEU A 1 701 ? -27.109 -17.276 -27.174 1.00 93.00 701 LEU A CA 1
ATOM 5258 C C . LEU A 1 701 ? -28.407 -17.896 -27.711 1.00 93.00 701 LEU A C 1
ATOM 5260 O O . LEU A 1 701 ? -29.287 -18.224 -26.924 1.00 93.00 701 LEU A O 1
ATOM 5264 N N . SER A 1 702 ? -28.496 -18.176 -29.015 1.00 90.88 702 SER A N 1
ATOM 5265 C CA . SER A 1 702 ? -29.668 -18.831 -29.627 1.00 90.88 702 SER A CA 1
ATOM 5266 C C . SER A 1 702 ? -29.935 -20.253 -29.114 1.00 90.88 702 SER A C 1
ATOM 5268 O O . SER A 1 702 ? -31.061 -20.735 -29.214 1.00 90.88 702 SER A O 1
ATOM 5270 N N . ARG A 1 703 ? -28.923 -20.941 -28.563 1.00 90.06 703 ARG A N 1
ATOM 5271 C CA . ARG A 1 703 ? -29.092 -22.260 -27.921 1.00 90.06 703 ARG A CA 1
ATOM 5272 C C . ARG A 1 703 ? -29.608 -22.142 -26.485 1.00 90.06 703 ARG A C 1
ATOM 5274 O O . ARG A 1 703 ? -30.364 -23.004 -26.052 1.00 90.06 703 ARG A O 1
ATOM 5281 N N . ALA A 1 704 ? -29.214 -21.093 -25.762 1.00 89.88 704 ALA A N 1
ATOM 5282 C CA . ALA A 1 704 ? -29.695 -20.812 -24.406 1.00 89.88 704 ALA A CA 1
ATOM 5283 C C . ALA A 1 704 ? -31.096 -20.163 -24.395 1.00 89.88 704 ALA A C 1
ATOM 5285 O O . ALA A 1 704 ? -31.889 -20.397 -23.482 1.00 89.88 704 ALA A O 1
ATOM 5286 N N . CYS A 1 705 ? -31.401 -19.379 -25.430 1.00 91.50 705 CYS A N 1
ATOM 5287 C CA . CYS A 1 705 ? -32.589 -18.541 -25.561 1.00 91.50 705 CYS A CA 1
ATOM 5288 C C . CYS A 1 705 ? -33.361 -18.842 -26.862 1.00 91.50 705 CYS A C 1
ATOM 5290 O O . CYS A 1 705 ? -33.435 -17.965 -27.719 1.00 91.50 705 CYS A O 1
ATOM 5292 N N . PRO A 1 706 ? -33.912 -20.056 -27.063 1.00 87.62 706 PRO A N 1
ATOM 5293 C CA . PRO A 1 706 ? -34.592 -20.415 -28.308 1.00 87.62 706 PRO A CA 1
ATOM 5294 C C . PRO A 1 706 ? -35.854 -19.573 -28.565 1.00 87.62 706 PRO A C 1
ATOM 5296 O O . PRO A 1 706 ? -36.550 -19.158 -27.640 1.00 87.62 706 PRO A O 1
ATOM 5299 N N . ALA A 1 707 ? -36.193 -19.384 -29.843 1.00 80.31 707 ALA A N 1
ATOM 5300 C CA . ALA A 1 707 ? -37.263 -18.493 -30.313 1.00 80.31 707 ALA A CA 1
ATOM 5301 C C . ALA A 1 707 ? -38.713 -18.889 -29.937 1.00 80.31 707 ALA A C 1
ATOM 5303 O O . ALA A 1 707 ? -39.653 -18.211 -30.351 1.00 80.31 707 ALA A O 1
ATOM 5304 N N . SER A 1 708 ? -38.935 -19.984 -29.202 1.00 62.84 708 SER A N 1
ATOM 5305 C CA . SER A 1 708 ? -40.269 -20.546 -28.955 1.00 62.84 708 SER A CA 1
ATOM 5306 C C . SER A 1 708 ? -40.522 -20.925 -27.488 1.00 62.84 708 SER A C 1
ATOM 5308 O O . SER A 1 708 ? -39.883 -21.807 -26.921 1.00 62.84 708 SER A O 1
ATOM 5310 N N . GLY A 1 709 ? -41.551 -20.301 -26.902 1.00 55.12 709 GLY A N 1
ATOM 5311 C CA . GLY A 1 709 ? -42.129 -20.660 -25.601 1.00 55.12 709 GLY A CA 1
ATOM 5312 C C . GLY A 1 709 ? -41.839 -19.662 -24.475 1.00 55.12 709 GLY A C 1
ATOM 5313 O O . GLY A 1 709 ? -40.714 -19.209 -24.292 1.00 55.12 709 GLY A O 1
ATOM 5314 N N . GLY A 1 710 ? -42.858 -19.354 -23.663 1.00 57.84 710 GLY A N 1
ATOM 5315 C CA . GLY A 1 710 ? -42.744 -18.390 -22.555 1.00 57.84 710 GLY A CA 1
ATOM 5316 C C . GLY A 1 710 ? -41.727 -18.775 -21.471 1.00 57.84 710 GLY A C 1
ATOM 5317 O O . GLY A 1 710 ? -41.187 -17.896 -20.809 1.00 57.84 710 GLY A O 1
ATOM 5318 N N . ALA A 1 711 ? -41.403 -20.066 -21.333 1.00 56.41 711 ALA A N 1
ATOM 5319 C CA . ALA A 1 711 ? -40.340 -20.532 -20.441 1.00 56.41 711 ALA A CA 1
ATOM 5320 C C . ALA A 1 711 ? -38.938 -20.092 -20.913 1.00 56.41 711 ALA A C 1
ATOM 5322 O O . ALA A 1 711 ? -38.121 -19.682 -20.094 1.00 56.41 711 ALA A O 1
ATOM 5323 N N . ALA A 1 712 ? -38.676 -20.081 -22.227 1.00 62.12 712 ALA A N 1
ATOM 5324 C CA . ALA A 1 712 ? -37.385 -19.657 -22.777 1.00 62.12 712 ALA A CA 1
ATOM 5325 C C . ALA A 1 712 ? -37.095 -18.164 -22.526 1.00 62.12 712 ALA A C 1
ATOM 5327 O O . ALA A 1 712 ? -35.938 -17.766 -22.458 1.00 62.12 712 ALA A O 1
ATOM 5328 N N . ALA A 1 713 ? -38.129 -17.341 -22.317 1.00 65.75 713 ALA A N 1
ATOM 5329 C CA . ALA A 1 713 ? -37.981 -15.936 -21.934 1.00 65.75 713 ALA A CA 1
ATOM 5330 C C . ALA A 1 713 ? -37.503 -15.737 -20.477 1.00 65.75 713 ALA A C 1
ATOM 5332 O O . ALA A 1 713 ? -37.015 -14.654 -20.147 1.00 65.75 713 ALA A O 1
ATOM 5333 N N . ALA A 1 714 ? -37.637 -16.761 -19.622 1.00 73.00 714 ALA A N 1
ATOM 5334 C CA . ALA A 1 714 ? -37.193 -16.749 -18.228 1.00 73.00 714 ALA A CA 1
ATOM 5335 C C . ALA A 1 714 ? -35.756 -17.272 -18.040 1.00 73.00 714 ALA A C 1
ATOM 5337 O O . ALA A 1 714 ? -35.125 -16.929 -17.038 1.00 73.00 714 ALA A O 1
ATOM 5338 N N . ASN A 1 715 ? -35.224 -18.043 -18.999 1.00 88.06 715 ASN A N 1
ATOM 5339 C CA . ASN A 1 715 ? -33.826 -18.488 -19.011 1.00 88.06 715 ASN A CA 1
ATOM 5340 C C . ASN A 1 715 ? -32.856 -17.302 -18.852 1.00 88.06 715 ASN A C 1
ATOM 5342 O O . ASN A 1 715 ? -33.136 -16.186 -19.302 1.00 88.06 715 ASN A O 1
ATOM 5346 N N . THR A 1 716 ? -31.699 -17.557 -18.241 1.00 90.44 716 THR A N 1
ATOM 5347 C CA . THR A 1 716 ? -30.631 -16.572 -18.034 1.00 90.44 716 THR A CA 1
ATOM 5348 C C . THR A 1 716 ? -29.348 -16.953 -18.766 1.00 90.44 716 THR A C 1
ATOM 5350 O O . THR A 1 716 ? -29.072 -18.126 -19.013 1.00 90.44 716 THR A O 1
ATOM 5353 N N . VAL A 1 717 ? -28.544 -15.941 -19.091 1.00 93.56 717 VAL A N 1
ATOM 5354 C CA . VAL A 1 717 ? -27.183 -16.077 -19.626 1.00 93.56 717 VAL A CA 1
ATOM 5355 C C . VAL A 1 717 ? -26.230 -15.173 -18.848 1.00 93.56 717 VAL A C 1
ATOM 5357 O O . VAL A 1 717 ? -26.652 -14.146 -18.314 1.00 93.56 717 VAL A O 1
ATOM 5360 N N . ALA A 1 718 ? -24.950 -15.539 -18.802 1.00 93.81 718 ALA A N 1
ATOM 5361 C CA . ALA A 1 718 ? -23.883 -14.648 -18.353 1.00 93.81 718 ALA A CA 1
ATOM 5362 C C . ALA A 1 718 ? -23.893 -13.340 -19.161 1.00 93.81 718 ALA A C 1
ATOM 5364 O O . ALA A 1 718 ? -24.100 -13.376 -20.374 1.00 93.81 718 ALA A O 1
ATOM 5365 N N . MET A 1 719 ? -23.680 -12.203 -18.494 1.00 92.50 719 MET A N 1
ATOM 5366 C CA . MET A 1 719 ? -23.452 -10.927 -19.190 1.00 92.50 719 MET A CA 1
ATOM 5367 C C . MET A 1 719 ? -22.000 -10.795 -19.670 1.00 92.50 719 MET A C 1
ATOM 5369 O O . MET A 1 719 ? -21.764 -10.187 -20.712 1.00 92.50 719 MET A O 1
ATOM 5373 N N . ASP A 1 720 ? -21.062 -11.439 -18.967 1.00 93.94 720 ASP A N 1
ATOM 5374 C CA . ASP A 1 720 ? -19.646 -11.519 -19.327 1.00 93.94 720 ASP A CA 1
ATOM 5375 C C . ASP A 1 720 ? -19.246 -12.960 -19.705 1.00 93.94 720 ASP A C 1
ATOM 5377 O O . ASP A 1 720 ? -19.444 -13.906 -18.935 1.00 93.94 720 ASP A O 1
ATOM 5381 N N . ASP A 1 721 ? -18.714 -13.150 -20.916 1.00 81.88 721 ASP A N 1
ATOM 5382 C CA . ASP A 1 721 ? -18.400 -14.465 -21.496 1.00 81.88 721 ASP A CA 1
ATOM 5383 C C . ASP A 1 721 ? -17.033 -14.976 -21.017 1.00 81.88 721 ASP A C 1
ATOM 5385 O O . ASP A 1 721 ? -16.057 -15.004 -21.766 1.00 81.88 721 ASP A O 1
ATOM 5389 N N . GLY A 1 722 ? -16.964 -15.371 -19.745 1.00 78.69 722 GLY A N 1
ATOM 5390 C CA . GLY A 1 722 ? -15.796 -16.042 -19.165 1.00 78.69 722 GLY A CA 1
ATOM 5391 C C . GLY A 1 722 ? -15.760 -16.028 -17.639 1.00 78.69 722 GLY A C 1
ATOM 5392 O O . GLY A 1 722 ? -15.418 -17.039 -17.026 1.00 78.69 722 GLY A O 1
ATOM 5393 N N . SER A 1 723 ? -16.162 -14.914 -17.026 1.00 88.75 723 SER A N 1
ATOM 5394 C CA . SER A 1 723 ? -15.983 -14.653 -15.592 1.00 88.75 723 SER A CA 1
ATOM 5395 C C . SER A 1 723 ? -17.205 -14.003 -14.905 1.00 88.75 723 SER A C 1
ATOM 5397 O O . SER A 1 723 ? -17.029 -13.096 -14.101 1.00 88.75 723 SER A O 1
ATOM 5399 N N . PRO A 1 724 ? -18.452 -14.499 -15.082 1.00 89.19 724 PRO A N 1
ATOM 5400 C CA . PRO A 1 724 ? -19.694 -13.848 -14.609 1.00 89.19 724 PRO A CA 1
ATOM 5401 C C . PRO A 1 724 ? -19.869 -13.698 -13.080 1.00 89.19 724 PRO A C 1
ATOM 5403 O O . PRO A 1 724 ? -20.950 -13.327 -12.615 1.00 89.19 724 PRO A O 1
ATOM 5406 N N . TYR A 1 725 ? -18.844 -14.000 -12.284 1.00 88.75 725 TYR A N 1
ATOM 5407 C CA . TYR A 1 725 ? -18.790 -13.787 -10.835 1.00 88.75 725 TYR A CA 1
ATOM 5408 C C . TYR A 1 725 ? -17.529 -13.034 -10.378 1.00 88.75 725 TYR A C 1
ATOM 5410 O O . TYR A 1 725 ? -17.404 -12.765 -9.186 1.00 88.75 725 TYR A O 1
ATOM 5418 N N . ALA A 1 726 ? -16.614 -12.694 -11.292 1.00 83.50 726 ALA A N 1
ATOM 5419 C CA . ALA A 1 726 ? -15.462 -11.850 -11.011 1.00 83.50 726 ALA A CA 1
ATOM 5420 C C . ALA A 1 726 ? -15.711 -10.444 -11.561 1.00 83.50 726 ALA A C 1
ATOM 5422 O O . ALA A 1 726 ? -16.322 -10.268 -12.610 1.00 83.50 726 ALA A O 1
ATOM 5423 N N . PHE A 1 727 ? -15.246 -9.435 -10.838 1.00 87.75 727 PHE A N 1
ATOM 5424 C CA . PHE A 1 727 ? -15.283 -8.054 -11.280 1.00 87.75 727 PHE A CA 1
ATOM 5425 C C . PHE A 1 727 ? -13.973 -7.756 -12.005 1.00 87.75 727 PHE A C 1
ATOM 5427 O O . PHE A 1 727 ? -12.962 -7.482 -11.356 1.00 87.75 727 PHE A O 1
ATOM 5434 N N . ASP A 1 728 ? -13.967 -7.871 -13.335 1.00 84.44 728 ASP A N 1
ATOM 5435 C CA . ASP A 1 728 ? -12.757 -7.697 -14.139 1.00 84.44 728 ASP A CA 1
ATOM 5436 C C . ASP A 1 728 ? -13.000 -6.918 -15.453 1.00 84.44 728 ASP A C 1
ATOM 5438 O O . ASP A 1 728 ? -13.957 -6.159 -15.584 1.00 84.44 728 ASP A O 1
ATOM 5442 N N . THR A 1 729 ? -12.065 -6.981 -16.399 1.00 87.06 729 THR A N 1
ATOM 5443 C CA . THR A 1 729 ? -12.093 -6.199 -17.646 1.00 87.06 729 THR A CA 1
ATOM 5444 C C . THR A 1 729 ? -12.706 -6.930 -18.843 1.00 87.06 729 THR A C 1
ATOM 5446 O O . THR A 1 729 ? -12.893 -6.300 -19.890 1.00 87.06 729 THR A O 1
ATOM 5449 N N . SER A 1 730 ? -13.009 -8.229 -18.731 1.00 90.50 730 SER A N 1
ATOM 5450 C CA . SER A 1 730 ? -13.508 -9.048 -19.844 1.00 90.50 730 SER A CA 1
ATOM 5451 C C . SER A 1 730 ? -14.799 -8.524 -20.460 1.00 90.50 730 SER A C 1
ATOM 5453 O O . SER A 1 730 ? -14.938 -8.627 -21.674 1.00 90.50 730 SER A O 1
ATOM 5455 N N . TYR A 1 731 ? -15.671 -7.855 -19.699 1.00 96.56 731 TYR A N 1
ATOM 5456 C CA . TYR A 1 731 ? -16.878 -7.208 -20.221 1.00 96.56 731 TYR A CA 1
ATOM 5457 C C . TYR A 1 731 ? -16.549 -6.293 -21.404 1.00 96.56 731 TYR A C 1
ATOM 5459 O O . TYR A 1 731 ? -17.068 -6.472 -22.505 1.00 96.56 731 TYR A O 1
ATOM 5467 N N . TYR A 1 732 ? -15.606 -5.367 -21.218 1.00 95.94 732 TYR A N 1
ATOM 5468 C CA . TYR A 1 732 ? -15.189 -4.441 -22.268 1.00 95.94 732 TYR A CA 1
ATOM 5469 C C . TYR A 1 732 ? -14.433 -5.151 -23.400 1.00 95.94 732 TYR A C 1
ATOM 5471 O O . TYR A 1 732 ? -14.580 -4.768 -24.559 1.00 95.94 732 TYR A O 1
ATOM 5479 N N . GLN A 1 733 ? -13.662 -6.205 -23.105 1.00 94.88 733 GLN A N 1
ATOM 5480 C CA . GLN A 1 733 ? -13.018 -7.034 -24.138 1.00 94.88 733 GLN A CA 1
ATOM 5481 C C . GLN A 1 733 ? -14.066 -7.755 -25.004 1.00 94.88 733 GLN A C 1
ATOM 5483 O O . GLN A 1 733 ? -13.934 -7.813 -26.226 1.00 94.88 733 GLN A O 1
ATOM 5488 N N . ASN A 1 734 ? -15.147 -8.235 -24.386 1.00 96.12 734 ASN A N 1
ATOM 5489 C CA . ASN A 1 734 ? -16.299 -8.828 -25.048 1.00 96.12 734 ASN A CA 1
ATOM 5490 C C . ASN A 1 734 ? -17.064 -7.783 -25.877 1.00 96.12 734 ASN A C 1
ATOM 5492 O O . ASN A 1 734 ? -17.428 -8.088 -27.011 1.00 96.12 734 ASN A O 1
ATOM 5496 N N . LEU A 1 735 ? -17.214 -6.534 -25.412 1.00 97.38 735 LEU A N 1
ATOM 5497 C CA . LEU A 1 735 ? -17.748 -5.447 -26.249 1.00 97.38 735 LEU A CA 1
ATOM 5498 C C . LEU A 1 735 ? -16.879 -5.206 -27.495 1.00 97.38 735 LEU A C 1
ATOM 5500 O O . LEU A 1 735 ? -17.408 -5.175 -28.606 1.00 97.38 735 LEU A O 1
ATOM 5504 N N . LEU A 1 736 ? -15.553 -5.091 -27.341 1.00 95.12 736 LEU A N 1
ATOM 5505 C CA . LEU A 1 736 ? -14.617 -4.919 -28.466 1.00 95.12 736 LEU A CA 1
ATOM 5506 C C . LEU A 1 736 ? -14.645 -6.099 -29.455 1.00 95.12 736 LEU A C 1
ATOM 5508 O O . LEU A 1 736 ? -14.369 -5.912 -30.638 1.00 95.12 736 LEU A O 1
ATOM 5512 N N . ALA A 1 737 ? -14.991 -7.300 -28.987 1.00 95.19 737 ALA A N 1
ATOM 5513 C CA . ALA A 1 737 ? -15.139 -8.504 -29.804 1.00 95.19 737 ALA A CA 1
ATOM 5514 C C . ALA A 1 737 ? -16.528 -8.658 -30.465 1.00 95.19 737 ALA A C 1
ATOM 5516 O O . ALA A 1 737 ? -16.773 -9.679 -31.109 1.00 95.19 737 ALA A O 1
ATOM 5517 N N . GLY A 1 738 ? -17.449 -7.698 -30.300 1.00 96.31 738 GLY A N 1
ATOM 5518 C CA . GLY A 1 738 ? -18.826 -7.799 -30.808 1.00 96.31 738 GLY A CA 1
ATOM 5519 C C . GLY A 1 738 ? -19.714 -8.774 -30.019 1.00 96.31 738 GLY A C 1
ATOM 5520 O O . GLY A 1 738 ? -20.688 -9.300 -30.552 1.00 96.31 738 GLY A O 1
ATOM 5521 N N . ARG A 1 739 ? -19.359 -9.086 -28.767 1.00 96.19 739 ARG A N 1
ATOM 5522 C CA . ARG A 1 739 ? -20.007 -10.106 -27.920 1.00 96.19 739 ARG A CA 1
ATOM 5523 C C . ARG A 1 739 ? -20.849 -9.545 -26.778 1.00 96.19 739 ARG A C 1
ATOM 5525 O O . ARG A 1 739 ? -21.356 -10.332 -25.980 1.00 96.19 739 ARG A O 1
ATOM 5532 N N . GLY A 1 740 ? -21.026 -8.226 -26.690 1.00 95.44 740 GLY A N 1
ATOM 5533 C CA . GLY A 1 740 ? -21.932 -7.622 -25.713 1.00 95.44 740 GLY A CA 1
ATOM 5534 C C . GLY A 1 740 ? -23.330 -8.223 -25.847 1.00 95.44 740 GLY A C 1
ATOM 5535 O O . GLY A 1 740 ? -23.846 -8.322 -26.959 1.00 95.44 740 GLY A O 1
ATOM 5536 N N . VAL A 1 741 ? -23.934 -8.668 -24.741 1.00 95.44 741 VAL A N 1
ATOM 5537 C CA . VAL A 1 741 ? -25.219 -9.395 -24.766 1.00 95.44 741 VAL A CA 1
ATOM 5538 C C . VAL A 1 741 ? -26.386 -8.444 -25.040 1.00 95.44 741 VAL A C 1
ATOM 5540 O O . VAL A 1 741 ? -27.207 -8.692 -25.929 1.00 95.44 741 VAL A O 1
ATOM 5543 N N . LEU A 1 742 ? -26.446 -7.327 -24.313 1.00 95.50 742 LEU A N 1
ATOM 5544 C CA . LEU A 1 742 ? -27.477 -6.302 -24.480 1.00 95.50 742 LEU A CA 1
ATOM 5545 C C . LEU A 1 742 ? -27.128 -5.353 -25.637 1.00 95.50 742 LEU A C 1
ATOM 5547 O O . LEU A 1 742 ? -25.959 -5.162 -25.975 1.00 95.50 742 LEU A O 1
ATOM 5551 N N . ALA A 1 743 ? -28.146 -4.736 -26.242 1.00 94.56 743 ALA A N 1
ATOM 5552 C CA . ALA A 1 743 ? -27.933 -3.766 -27.320 1.00 94.56 743 ALA A CA 1
ATOM 5553 C C . ALA A 1 743 ? -27.401 -2.433 -26.772 1.00 94.56 743 ALA A C 1
ATOM 5555 O O . ALA A 1 743 ? -26.558 -1.819 -27.420 1.00 94.56 743 ALA A O 1
ATOM 5556 N N . SER A 1 744 ? -27.815 -2.046 -25.558 1.00 95.94 744 SER A N 1
ATOM 5557 C CA . SER A 1 744 ? -27.240 -0.927 -24.794 1.00 95.94 744 SER A CA 1
ATOM 5558 C C . SER A 1 744 ? -25.721 -1.004 -24.685 1.00 95.94 744 SER A C 1
ATOM 5560 O O . SER A 1 744 ? -25.026 -0.004 -24.838 1.00 95.94 744 SER A O 1
ATOM 5562 N N . ASP A 1 745 ? -25.214 -2.208 -24.449 1.00 97.06 745 ASP A N 1
ATOM 5563 C CA . ASP A 1 745 ? -23.818 -2.445 -24.115 1.00 97.06 745 ASP A CA 1
ATOM 5564 C C . ASP A 1 745 ? -22.975 -2.463 -25.392 1.00 97.06 745 ASP A C 1
ATOM 5566 O O . ASP A 1 745 ? -21.953 -1.787 -25.483 1.00 97.06 745 ASP A O 1
ATOM 5570 N N . GLN A 1 746 ? -23.444 -3.166 -26.429 1.00 96.44 746 GLN A N 1
ATOM 5571 C CA . GLN A 1 746 ? -22.765 -3.176 -27.725 1.00 96.44 746 GLN A CA 1
ATOM 5572 C C . GLN A 1 746 ? -22.825 -1.806 -28.427 1.00 96.44 746 GLN A C 1
ATOM 5574 O O . GLN A 1 746 ? -21.915 -1.467 -29.181 1.00 96.44 746 GLN A O 1
ATOM 5579 N N . ALA A 1 747 ? -23.835 -0.973 -28.145 1.00 96.06 747 ALA A N 1
ATOM 5580 C CA . ALA A 1 747 ? -23.888 0.403 -28.637 1.00 96.06 747 ALA A CA 1
ATOM 5581 C C . ALA A 1 747 ? -22.720 1.269 -28.125 1.00 96.06 747 ALA A C 1
ATOM 5583 O O . ALA A 1 747 ? -22.327 2.211 -28.815 1.00 96.06 747 ALA A O 1
ATOM 5584 N N . LEU A 1 748 ? -22.101 0.933 -26.983 1.00 97.25 748 LEU A N 1
ATOM 5585 C CA . LEU A 1 748 ? -20.942 1.664 -26.453 1.00 97.25 748 LEU A CA 1
ATOM 5586 C C . LEU A 1 748 ? -19.705 1.589 -27.368 1.00 97.25 748 LEU A C 1
ATOM 5588 O O . LEU A 1 748 ? -18.814 2.424 -27.234 1.00 97.25 748 LEU A O 1
ATOM 5592 N N . THR A 1 749 ? -19.641 0.649 -28.320 1.00 96.50 749 THR A N 1
ATOM 5593 C CA . THR A 1 749 ? -18.576 0.602 -29.343 1.00 96.50 749 THR A CA 1
ATOM 5594 C C . THR A 1 749 ? -18.952 1.286 -30.662 1.00 96.50 749 THR A C 1
ATOM 5596 O O . THR A 1 749 ? -18.136 1.299 -31.579 1.00 96.50 749 THR A O 1
ATOM 5599 N N . ALA A 1 750 ? -20.177 1.810 -30.796 1.00 88.88 750 ALA A N 1
ATOM 5600 C CA . ALA A 1 750 ? -20.671 2.425 -32.032 1.00 88.88 750 ALA A CA 1
ATOM 5601 C C . ALA A 1 750 ? -20.466 3.952 -32.084 1.00 88.88 750 ALA A C 1
ATOM 5603 O O . ALA A 1 750 ? -20.346 4.509 -33.174 1.00 88.88 750 ALA A O 1
ATOM 5604 N N . ASP A 1 751 ? -20.402 4.624 -30.930 1.00 89.88 751 ASP A N 1
ATOM 5605 C CA . ASP A 1 751 ? -19.958 6.018 -30.826 1.00 89.88 751 ASP A CA 1
ATOM 5606 C C . ASP A 1 751 ? -18.448 6.100 -30.538 1.00 89.88 751 ASP A C 1
ATOM 5608 O O . ASP A 1 751 ? -17.892 5.298 -29.790 1.00 89.88 751 ASP A O 1
ATOM 5612 N N . ASN A 1 752 ? -17.773 7.091 -31.127 1.00 87.88 752 ASN A N 1
ATOM 5613 C CA . ASN A 1 752 ? -16.316 7.211 -31.069 1.00 87.88 752 ASN A CA 1
ATOM 5614 C C . ASN A 1 752 ? -15.789 7.666 -29.692 1.00 87.88 752 ASN A C 1
ATOM 5616 O O . ASN A 1 752 ? -14.663 7.320 -29.332 1.00 87.88 752 ASN A O 1
ATOM 5620 N N . ALA A 1 753 ? -16.573 8.418 -28.910 1.00 84.81 753 ALA A N 1
ATOM 5621 C CA . ALA A 1 753 ? -16.181 8.819 -27.560 1.00 84.81 753 ALA A CA 1
ATOM 5622 C C . ALA A 1 753 ? -16.361 7.655 -26.574 1.00 84.81 753 ALA A C 1
ATOM 5624 O O . ALA A 1 753 ? -15.438 7.339 -25.819 1.00 84.81 753 ALA A O 1
ATOM 5625 N N . THR A 1 754 ? -17.495 6.946 -26.629 1.00 93.62 754 THR A N 1
ATOM 5626 C CA . THR A 1 754 ? -17.699 5.765 -25.774 1.00 93.62 754 THR A CA 1
ATOM 5627 C C . THR A 1 754 ? -16.780 4.604 -26.160 1.00 93.62 754 THR A C 1
ATOM 5629 O O . THR A 1 754 ? -16.256 3.943 -25.266 1.00 93.62 754 THR A O 1
ATOM 5632 N N . ALA A 1 755 ? -16.479 4.397 -27.448 1.00 91.06 755 ALA A N 1
ATOM 5633 C CA . ALA A 1 755 ? -15.560 3.343 -27.888 1.00 91.06 755 ALA A CA 1
ATOM 5634 C C . ALA A 1 755 ? -14.131 3.551 -27.356 1.00 91.06 755 ALA A C 1
ATOM 5636 O O . ALA A 1 755 ? -13.477 2.588 -26.949 1.00 91.06 755 ALA A O 1
ATOM 5637 N N . ALA A 1 756 ? -13.658 4.802 -27.287 1.00 82.12 756 ALA A N 1
ATOM 5638 C CA . ALA A 1 756 ? -12.368 5.131 -26.680 1.00 82.12 756 ALA A CA 1
ATOM 5639 C C . ALA A 1 756 ? -12.334 4.804 -25.173 1.00 82.12 756 ALA A C 1
ATOM 5641 O O . ALA A 1 756 ? -11.326 4.302 -24.671 1.00 82.12 756 ALA A O 1
ATOM 5642 N N . LEU A 1 757 ? -13.445 5.023 -24.460 1.00 79.50 757 LEU A N 1
ATOM 5643 C CA . LEU A 1 757 ? -13.594 4.653 -23.049 1.00 79.50 757 LEU A CA 1
ATOM 5644 C C . LEU A 1 757 ? -13.685 3.129 -22.855 1.00 79.50 757 LEU A C 1
ATOM 5646 O O . LEU A 1 757 ? -13.041 2.594 -21.953 1.00 79.50 757 LEU A O 1
ATOM 5650 N N . VAL A 1 758 ? -14.406 2.404 -23.715 1.00 94.69 758 VAL A N 1
ATOM 5651 C CA . VAL A 1 758 ? -14.437 0.929 -23.706 1.00 94.69 758 VAL A CA 1
ATOM 5652 C C . VAL A 1 758 ? -13.025 0.365 -23.913 1.00 94.69 758 VAL A C 1
ATOM 5654 O O . VAL A 1 758 ? -12.565 -0.453 -23.117 1.00 94.69 758 VAL A O 1
ATOM 5657 N N . ALA A 1 759 ? -12.288 0.861 -24.913 1.00 83.50 759 ALA A N 1
ATOM 5658 C CA . ALA A 1 759 ? -10.910 0.445 -25.182 1.00 83.50 759 ALA A CA 1
ATOM 5659 C C . ALA A 1 759 ? -9.934 0.781 -24.037 1.00 83.50 759 ALA A C 1
ATOM 5661 O O . ALA A 1 759 ? -9.046 -0.018 -23.734 1.00 83.50 759 ALA A O 1
ATOM 5662 N N . GLN A 1 760 ? -10.114 1.927 -23.370 1.00 73.94 760 GLN A N 1
ATOM 5663 C CA . GLN A 1 760 ? -9.330 2.327 -22.196 1.00 73.94 760 GLN A CA 1
ATOM 5664 C C . GLN A 1 760 ? -9.509 1.362 -21.012 1.00 73.94 760 GLN A C 1
ATOM 5666 O O . GLN A 1 760 ? -8.534 1.062 -20.322 1.00 73.94 760 GLN A O 1
ATOM 5671 N N . ASN A 1 761 ? -10.732 0.883 -20.769 1.00 74.19 761 ASN A N 1
ATOM 5672 C CA . ASN A 1 761 ? -11.033 0.014 -19.629 1.00 74.19 761 ASN A CA 1
ATOM 5673 C C . ASN A 1 761 ? -10.731 -1.469 -19.908 1.00 74.19 761 ASN A C 1
ATOM 5675 O O . ASN A 1 761 ? -10.292 -2.170 -18.999 1.00 74.19 761 ASN A O 1
ATOM 5679 N N . ALA A 1 762 ? -10.863 -1.933 -21.157 1.00 85.31 762 ALA A N 1
ATOM 5680 C CA . ALA A 1 762 ? -10.673 -3.336 -21.556 1.00 85.31 762 ALA A CA 1
ATOM 5681 C C . ALA A 1 762 ? -9.324 -3.968 -21.179 1.00 85.31 762 ALA A C 1
ATOM 5683 O O . ALA A 1 762 ? -9.240 -5.189 -21.069 1.00 85.31 762 ALA A O 1
ATOM 5684 N N . TYR A 1 763 ? -8.279 -3.168 -20.960 1.00 70.31 763 TYR A N 1
ATOM 5685 C CA . TYR A 1 763 ? -6.938 -3.662 -20.620 1.00 70.31 763 TYR A CA 1
ATOM 5686 C C . TYR A 1 763 ? -6.336 -2.987 -19.379 1.00 70.31 763 TYR A C 1
ATOM 5688 O O . TYR A 1 763 ? -5.139 -3.114 -19.126 1.00 70.31 763 TYR A O 1
ATOM 5696 N N . ASN A 1 764 ? -7.145 -2.266 -18.592 1.00 62.22 764 ASN A N 1
ATOM 5697 C CA . ASN A 1 764 ? -6.677 -1.533 -17.416 1.00 62.22 764 ASN A CA 1
ATOM 5698 C C . ASN A 1 764 ? -7.628 -1.706 -16.223 1.00 62.22 764 ASN A C 1
ATOM 5700 O O . ASN A 1 764 ? -8.374 -0.800 -15.852 1.00 62.22 764 ASN A O 1
ATOM 5704 N N . MET A 1 765 ? -7.555 -2.887 -15.603 1.00 72.00 765 MET A N 1
ATOM 5705 C CA . MET A 1 765 ? -8.352 -3.275 -14.432 1.00 72.00 765 MET A CA 1
ATOM 5706 C C . MET A 1 765 ? -8.284 -2.250 -13.295 1.00 72.00 765 MET A C 1
ATOM 5708 O O . MET A 1 765 ? -9.303 -1.924 -12.694 1.00 72.00 765 MET A O 1
ATOM 5712 N N . TYR A 1 766 ? -7.102 -1.692 -13.022 1.00 47.59 766 TYR A N 1
ATOM 5713 C CA . TYR A 1 766 ? -6.943 -0.701 -11.962 1.00 47.59 766 TYR A CA 1
ATOM 5714 C C . TYR A 1 766 ? -7.679 0.609 -12.275 1.00 47.59 766 TYR A C 1
ATOM 5716 O O . TYR A 1 766 ? -8.378 1.139 -11.413 1.00 47.59 766 TYR A O 1
ATOM 5724 N N . LEU A 1 767 ? -7.577 1.115 -13.509 1.00 56.56 767 LEU A N 1
ATOM 5725 C CA . LEU A 1 767 ? -8.302 2.316 -13.927 1.00 56.56 767 LEU A CA 1
ATOM 5726 C C . LEU A 1 767 ? -9.815 2.086 -13.934 1.00 56.56 767 LEU A C 1
ATOM 5728 O O . LEU A 1 767 ? -10.546 2.936 -13.428 1.00 56.56 767 LEU A O 1
ATOM 5732 N N . PHE A 1 768 ? -10.266 0.937 -14.449 1.00 75.75 768 PHE A N 1
ATOM 5733 C CA . PHE A 1 768 ? -11.675 0.559 -14.454 1.00 75.75 768 PHE A CA 1
ATOM 5734 C C . PHE A 1 768 ? -12.234 0.477 -13.031 1.00 75.75 768 PHE A C 1
ATOM 5736 O O . PHE A 1 768 ? -13.150 1.224 -12.702 1.00 75.75 768 PHE A O 1
ATOM 5743 N N . ALA A 1 769 ? -11.662 -0.364 -12.168 1.00 56.59 769 ALA A N 1
ATOM 5744 C CA . ALA A 1 769 ? -12.153 -0.561 -10.807 1.00 56.59 769 ALA A CA 1
ATOM 5745 C C . ALA A 1 769 ? -12.073 0.722 -9.955 1.00 56.59 769 ALA A C 1
ATOM 5747 O O . ALA A 1 769 ? -12.978 0.991 -9.163 1.00 56.59 769 ALA A O 1
ATOM 5748 N N . THR A 1 770 ? -11.050 1.559 -10.168 1.00 49.00 770 THR A N 1
ATOM 5749 C CA . THR A 1 770 ? -10.944 2.877 -9.518 1.00 49.00 770 THR A CA 1
ATOM 5750 C C . THR A 1 770 ? -12.054 3.821 -9.982 1.00 49.00 770 THR A C 1
ATOM 5752 O O . THR A 1 770 ? -12.800 4.334 -9.147 1.00 49.00 770 THR A O 1
ATOM 5755 N N . LYS A 1 771 ? -12.216 4.021 -11.301 1.00 65.75 771 LYS A N 1
ATOM 5756 C CA . LYS A 1 771 ? -13.304 4.846 -11.854 1.00 65.75 771 LYS A CA 1
ATOM 5757 C C . LYS A 1 771 ? -14.677 4.301 -11.440 1.00 65.75 771 LYS A C 1
ATOM 5759 O O . LYS A 1 771 ? -15.573 5.087 -11.153 1.00 65.75 771 LYS A O 1
ATOM 5764 N N . PHE A 1 772 ? -14.842 2.980 -11.361 1.00 84.44 772 PHE A N 1
ATOM 5765 C CA . PHE A 1 772 ? -16.091 2.339 -10.956 1.00 84.44 772 PHE A CA 1
ATOM 5766 C C . PHE A 1 772 ? -16.470 2.672 -9.516 1.00 84.44 772 PHE A C 1
ATOM 5768 O O . PHE A 1 772 ? -17.583 3.131 -9.279 1.00 84.44 772 PHE A O 1
ATOM 5775 N N . GLY A 1 773 ? -15.543 2.535 -8.563 1.00 66.12 773 GLY A N 1
ATOM 5776 C CA . GLY A 1 773 ? -15.792 2.943 -7.179 1.00 66.12 773 GLY A CA 1
ATOM 5777 C C . GLY A 1 773 ? -16.160 4.427 -7.060 1.00 66.12 773 GLY A C 1
ATOM 5778 O O . GLY A 1 773 ? -17.088 4.784 -6.337 1.00 66.12 773 GLY A O 1
ATOM 5779 N N . GLN A 1 774 ? -15.502 5.292 -7.836 1.00 66.31 774 GLN A N 1
ATOM 5780 C CA . GLN A 1 774 ? -15.809 6.726 -7.896 1.00 66.31 774 GLN A CA 1
ATOM 5781 C C . GLN A 1 774 ? -17.215 6.995 -8.464 1.00 66.31 774 GLN A C 1
ATOM 5783 O O . GLN A 1 774 ? -17.977 7.776 -7.890 1.00 66.31 774 GLN A O 1
ATOM 5788 N N . ALA A 1 775 ? -17.595 6.321 -9.551 1.00 78.88 775 ALA A N 1
ATOM 5789 C CA . ALA A 1 775 ? -18.916 6.447 -10.161 1.00 78.88 775 ALA A CA 1
ATOM 5790 C C . ALA A 1 775 ? -20.030 5.856 -9.274 1.00 78.88 775 ALA A C 1
ATOM 5792 O O . ALA A 1 775 ? -21.107 6.442 -9.185 1.00 78.88 775 ALA A O 1
ATOM 5793 N N . MET A 1 776 ? -19.761 4.770 -8.540 1.00 91.06 776 MET A N 1
ATOM 5794 C CA . MET A 1 776 ? -20.668 4.213 -7.528 1.00 91.06 776 MET A CA 1
ATOM 5795 C C . MET A 1 776 ? -20.878 5.173 -6.349 1.00 91.06 776 MET A C 1
ATOM 5797 O O . MET A 1 776 ? -21.997 5.287 -5.856 1.00 91.06 776 MET A O 1
ATOM 5801 N N . VAL A 1 777 ? -19.849 5.916 -5.919 1.00 79.12 777 VAL A N 1
ATOM 5802 C CA . VAL A 1 777 ? -19.996 6.959 -4.883 1.00 79.12 777 VAL A CA 1
ATOM 5803 C C . VAL A 1 777 ? -20.816 8.149 -5.388 1.00 79.12 777 VAL A C 1
ATOM 5805 O O . VAL A 1 777 ? -21.684 8.627 -4.657 1.00 79.12 777 VAL A O 1
ATOM 5808 N N . LYS A 1 778 ? -20.609 8.597 -6.638 1.00 78.94 778 LYS A N 1
ATOM 5809 C CA . LYS A 1 778 ? -21.466 9.617 -7.275 1.00 78.94 778 LYS A CA 1
ATOM 5810 C C . LYS A 1 778 ? -22.920 9.148 -7.363 1.00 78.94 778 LYS A C 1
ATOM 5812 O O . LYS A 1 778 ? -23.821 9.876 -6.958 1.00 78.94 778 LYS A O 1
ATOM 5817 N N . MET A 1 779 ? -23.138 7.927 -7.858 1.00 94.94 779 MET A N 1
ATOM 5818 C CA . MET A 1 779 ? -24.460 7.310 -7.965 1.00 94.94 779 MET A CA 1
ATOM 5819 C C . MET A 1 779 ? -25.138 7.238 -6.596 1.00 94.94 779 MET A C 1
ATOM 5821 O O . MET A 1 779 ? -26.262 7.701 -6.457 1.00 94.94 779 MET A O 1
ATOM 5825 N N . GLY A 1 780 ? -24.423 6.764 -5.572 1.00 89.50 780 GLY A N 1
ATOM 5826 C CA . GLY A 1 780 ? -24.896 6.663 -4.192 1.00 89.50 780 GLY A CA 1
ATOM 5827 C C . GLY A 1 780 ? -25.303 7.993 -3.536 1.00 89.50 780 GLY A C 1
ATOM 5828 O O . GLY A 1 780 ? -25.836 7.971 -2.425 1.00 89.50 780 GLY A O 1
ATOM 5829 N N . ALA A 1 781 ? -25.048 9.141 -4.172 1.00 88.12 781 ALA A N 1
ATOM 5830 C CA . ALA A 1 781 ? -25.451 10.469 -3.709 1.00 88.12 781 ALA A CA 1
ATOM 5831 C C . ALA A 1 781 ? -26.687 11.040 -4.443 1.00 88.12 781 ALA A C 1
ATOM 5833 O O . ALA A 1 781 ? -27.144 12.131 -4.094 1.00 88.12 781 ALA A O 1
ATOM 5834 N N . ILE A 1 782 ? -27.252 10.334 -5.433 1.00 90.06 782 ILE A N 1
ATOM 5835 C CA . ILE A 1 782 ? -28.455 10.776 -6.157 1.00 90.06 782 ILE A CA 1
ATOM 5836 C C . ILE A 1 782 ? -29.652 10.831 -5.193 1.00 90.06 782 ILE A C 1
ATOM 5838 O O . ILE A 1 782 ? -29.952 9.856 -4.511 1.00 90.06 782 ILE A O 1
ATOM 5842 N N . GLY A 1 783 ? -30.351 11.971 -5.142 1.00 85.94 783 GLY A N 1
ATOM 5843 C CA . GLY A 1 783 ? -31.665 12.122 -4.489 1.00 85.94 783 GLY A CA 1
ATOM 5844 C C . GLY A 1 783 ? -31.741 11.855 -2.975 1.00 85.94 783 GLY A C 1
ATOM 5845 O O . GLY A 1 783 ? -32.840 11.769 -2.438 1.00 85.94 783 GLY A O 1
ATOM 5846 N N . VAL A 1 784 ? -30.606 11.722 -2.281 1.00 88.25 784 VAL A N 1
ATOM 5847 C CA . VAL A 1 784 ? -30.543 11.242 -0.888 1.00 88.25 784 VAL A CA 1
ATOM 5848 C C . VAL A 1 784 ? -31.288 12.118 0.129 1.00 88.25 784 VAL A C 1
ATOM 5850 O O . VAL A 1 784 ? -31.202 13.349 0.119 1.00 88.25 784 VAL A O 1
ATOM 5853 N N . LEU A 1 785 ? -31.968 11.465 1.075 1.00 85.38 785 LEU A N 1
ATOM 5854 C CA . LEU A 1 785 ? -32.680 12.110 2.180 1.00 85.38 785 LEU A CA 1
ATOM 5855 C C . LEU A 1 785 ? -31.756 12.293 3.396 1.00 85.38 785 LEU A C 1
ATOM 5857 O O . LEU A 1 785 ? -31.217 11.317 3.915 1.00 85.38 785 LEU A O 1
ATOM 5861 N N . THR A 1 786 ? -31.595 13.528 3.886 1.00 79.19 786 THR A N 1
ATOM 5862 C CA . THR A 1 786 ? -30.741 13.861 5.047 1.00 79.19 786 THR A CA 1
ATOM 5863 C C . THR A 1 786 ? -31.378 14.909 5.976 1.00 79.19 786 THR A C 1
ATOM 5865 O O . THR A 1 786 ? -32.282 15.659 5.592 1.00 79.19 786 THR A O 1
ATOM 5868 N N . GLY A 1 787 ? -30.908 14.973 7.229 1.00 64.19 787 GLY A N 1
ATOM 5869 C CA . GLY A 1 787 ? -31.354 15.962 8.223 1.00 64.19 787 GLY A CA 1
ATOM 5870 C C . GLY A 1 787 ? -32.846 15.867 8.574 1.00 64.19 787 GLY A C 1
ATOM 5871 O O . GLY A 1 787 ? -33.402 14.771 8.639 1.00 64.19 787 GLY A O 1
ATOM 5872 N N . ASP A 1 788 ? -33.493 17.014 8.792 1.00 43.97 788 ASP A N 1
ATOM 5873 C CA . ASP A 1 788 ? -34.934 17.123 9.088 1.00 43.97 788 ASP A CA 1
ATOM 5874 C C . ASP A 1 788 ? -35.803 17.255 7.820 1.00 43.97 788 ASP A C 1
ATOM 5876 O O . ASP A 1 788 ? -36.953 17.684 7.889 1.00 43.97 788 ASP A O 1
ATOM 5880 N N . ARG A 1 789 ? -35.280 16.914 6.630 1.00 44.38 789 ARG A N 1
ATOM 5881 C CA . ARG A 1 789 ? -36.054 16.956 5.376 1.00 44.38 789 ARG A CA 1
ATOM 5882 C C . ARG A 1 789 ? -36.949 15.727 5.204 1.00 44.38 789 ARG A C 1
ATOM 5884 O O . ARG A 1 789 ? -36.826 14.986 4.233 1.00 44.38 789 ARG A O 1
ATOM 5891 N N . SER A 1 790 ? -37.899 15.556 6.117 1.00 35.69 790 SER A N 1
ATOM 5892 C CA . SER A 1 790 ? -39.103 14.763 5.879 1.00 35.69 790 SER A CA 1
ATOM 5893 C C . SER A 1 790 ? -40.309 15.689 5.671 1.00 35.69 790 SER A C 1
ATOM 5895 O O . SER A 1 790 ? -40.703 16.436 6.559 1.00 35.69 790 SER A O 1
ATOM 5897 N N . MET A 1 791 ? -40.917 15.578 4.483 1.00 34.38 791 MET A N 1
ATOM 5898 C CA . MET A 1 791 ? -42.162 16.230 4.038 1.00 34.38 791 MET A CA 1
ATOM 5899 C C . MET A 1 791 ? -42.138 17.753 3.794 1.00 34.38 791 MET A C 1
ATOM 5901 O O . MET A 1 791 ? -41.812 18.568 4.653 1.00 34.38 791 MET A O 1
ATOM 5905 N N . GLU A 1 792 ? -42.627 18.152 2.616 1.00 33.12 792 GLU A N 1
ATOM 5906 C CA . GLU A 1 792 ? -43.078 19.521 2.361 1.00 33.12 792 GLU A CA 1
ATOM 5907 C C . GLU A 1 792 ? -44.403 19.788 3.096 1.00 33.12 792 GLU A C 1
ATOM 5909 O O . GLU A 1 792 ? -45.443 19.230 2.742 1.00 33.12 792 GLU A O 1
ATOM 5914 N N . ALA A 1 793 ? -44.405 20.687 4.085 1.00 28.48 793 ALA A N 1
ATOM 5915 C CA . ALA A 1 793 ? -45.630 21.154 4.733 1.00 28.48 793 ALA A CA 1
ATOM 5916 C C . ALA A 1 793 ? -45.611 22.673 4.980 1.00 28.48 793 ALA A C 1
ATOM 5918 O O . ALA A 1 793 ? -44.638 23.257 5.453 1.00 28.48 793 ALA A O 1
ATOM 5919 N N . ARG A 1 794 ? -46.719 23.333 4.629 1.00 31.84 794 ARG A N 1
ATOM 5920 C CA . ARG A 1 794 ? -46.872 24.797 4.599 1.00 31.84 794 ARG A CA 1
ATOM 5921 C C . ARG A 1 794 ? -46.817 25.458 5.994 1.00 31.84 794 ARG A C 1
ATOM 5923 O O . ARG A 1 794 ? -47.741 25.275 6.778 1.00 31.84 794 ARG A O 1
ATOM 5930 N N . GLY A 1 795 ? -45.934 26.449 6.160 1.00 27.27 795 GLY A N 1
ATOM 5931 C CA . GLY A 1 795 ? -46.397 27.812 6.479 1.00 27.27 795 GLY A CA 1
ATOM 5932 C C . GLY A 1 795 ? -46.007 28.504 7.803 1.00 27.27 795 GLY A C 1
ATOM 5933 O O . GLY A 1 795 ? -45.951 27.917 8.875 1.00 27.27 795 GLY A O 1
ATOM 5934 N N . SER A 1 796 ? -45.945 29.841 7.691 1.00 25.56 796 SER A N 1
ATOM 5935 C CA . SER A 1 796 ? -46.016 30.879 8.743 1.00 25.56 796 SER A CA 1
ATOM 5936 C C . SER A 1 796 ? -44.720 31.443 9.365 1.00 25.56 796 SER A C 1
ATOM 5938 O O . SER A 1 796 ? -43.643 30.863 9.322 1.00 25.56 796 SER A O 1
ATOM 5940 N N . ARG A 1 797 ? -44.853 32.681 9.867 1.00 31.16 797 ARG A N 1
ATOM 5941 C CA . ARG A 1 797 ? -43.810 33.648 10.279 1.00 31.16 797 ARG A CA 1
ATOM 5942 C C . ARG A 1 797 ? -43.582 33.608 11.803 1.00 31.16 797 ARG A C 1
ATOM 5944 O O . ARG A 1 797 ? -44.547 33.403 12.530 1.00 31.16 797 ARG A O 1
ATOM 5951 N N . GLY A 1 798 ? -42.377 33.933 12.303 1.00 26.08 798 GLY A N 1
ATOM 5952 C CA . GLY A 1 798 ? -42.084 33.841 13.755 1.00 26.08 798 GLY A CA 1
ATOM 5953 C C . GLY A 1 798 ? -40.887 34.632 14.323 1.00 26.08 798 GLY A C 1
ATOM 5954 O O . GLY A 1 798 ? -40.189 34.138 15.196 1.00 26.08 798 GLY A O 1
ATOM 5955 N N . MET A 1 799 ? -40.622 35.848 13.840 1.00 29.02 799 MET A N 1
ATOM 5956 C CA . MET A 1 799 ? -39.543 36.754 14.300 1.00 29.02 799 MET A CA 1
ATOM 5957 C C . MET A 1 799 ? -39.402 36.925 15.837 1.00 29.02 799 MET A C 1
ATOM 5959 O O . MET A 1 799 ? -40.352 37.390 16.469 1.00 29.02 799 MET A O 1
ATOM 5963 N N . LYS A 1 800 ? -38.173 36.786 16.384 1.00 27.67 800 LYS A N 1
ATOM 5964 C CA . LYS A 1 800 ? -37.483 37.831 17.197 1.00 27.67 800 LYS A CA 1
ATOM 5965 C C . LYS A 1 800 ? -36.000 37.533 17.507 1.00 27.67 800 LYS A C 1
ATOM 5967 O O . LYS A 1 800 ? -35.556 36.395 17.470 1.00 27.67 800 LYS A O 1
ATOM 5972 N N . LEU A 1 801 ? -35.250 38.605 17.784 1.00 28.27 801 LEU A N 1
ATOM 5973 C CA . LEU A 1 801 ? -33.793 38.677 17.993 1.00 28.27 801 LEU A CA 1
ATOM 5974 C C . LEU A 1 801 ? -33.495 39.399 19.325 1.00 28.27 801 LEU A C 1
ATOM 5976 O O . LEU A 1 801 ? -34.305 40.229 19.743 1.00 28.27 801 LEU A O 1
ATOM 5980 N N . ARG A 1 802 ? -32.279 39.206 19.872 1.00 31.11 802 ARG A N 1
ATOM 5981 C CA . ARG A 1 802 ? -31.709 39.819 21.104 1.00 31.11 802 ARG A CA 1
ATOM 5982 C C . ARG A 1 802 ? -32.256 39.150 22.382 1.00 31.11 802 ARG A C 1
ATOM 5984 O O . ARG A 1 802 ? -33.421 38.789 22.428 1.00 31.11 802 ARG A O 1
ATOM 5991 N N . LEU A 1 803 ? -31.469 38.927 23.438 1.00 25.98 803 LEU A N 1
ATOM 5992 C CA . LEU A 1 803 ? -30.301 39.674 23.930 1.00 25.98 803 LEU A CA 1
ATOM 5993 C C . LEU A 1 803 ? -29.425 38.776 24.836 1.00 25.98 803 LEU A C 1
ATOM 5995 O O . LEU A 1 803 ? -29.998 38.208 25.752 1.00 25.98 803 LEU A O 1
ATOM 5999 N N . PHE A 1 804 ? -28.091 38.702 24.639 1.00 28.09 804 PHE A N 1
ATOM 6000 C CA . PHE A 1 804 ? -27.072 38.580 25.724 1.00 28.09 804 PHE A CA 1
ATOM 6001 C C . PHE A 1 804 ? -25.591 38.633 25.247 1.00 28.09 804 PHE A C 1
ATOM 6003 O O . PHE A 1 804 ? -24.719 37.925 25.747 1.00 28.09 804 PHE A O 1
ATOM 6010 N N . VAL A 1 805 ? -25.259 39.518 24.298 1.00 40.00 805 VAL A N 1
ATOM 6011 C CA . VAL A 1 805 ? -23.847 39.844 23.996 1.00 40.00 805 VAL A CA 1
ATOM 6012 C C . VAL A 1 805 ? -23.349 40.849 25.040 1.00 40.00 805 VAL A C 1
ATOM 6014 O O . VAL A 1 805 ? -23.727 42.015 24.970 1.00 40.00 805 VAL A O 1
ATOM 6017 N N . ALA A 1 806 ? -22.551 40.395 26.016 1.00 36.75 806 ALA A N 1
ATOM 6018 C CA . ALA A 1 806 ? -21.865 41.268 26.986 1.00 36.75 806 ALA A CA 1
ATOM 6019 C C . ALA A 1 806 ? -20.729 40.584 27.779 1.00 36.75 806 ALA A C 1
ATOM 6021 O O . ALA A 1 806 ? -19.690 41.198 27.988 1.00 36.75 806 ALA A O 1
ATOM 6022 N N . VAL A 1 807 ? -20.923 39.342 28.251 1.00 32.84 807 VAL A N 1
ATOM 6023 C CA . VAL A 1 807 ? -20.057 38.736 29.298 1.00 32.84 807 VAL A CA 1
ATOM 6024 C C . VAL A 1 807 ? -19.156 37.599 28.782 1.00 32.84 807 VAL A C 1
ATOM 6026 O O . VAL A 1 807 ? -18.113 37.316 29.367 1.00 32.84 807 VAL A O 1
ATOM 6029 N N . MET A 1 808 ? -19.496 36.968 27.654 1.00 33.88 808 MET A N 1
ATOM 6030 C CA . MET A 1 808 ? -18.721 35.866 27.057 1.00 33.88 808 MET A CA 1
ATOM 6031 C C . MET A 1 808 ? -17.504 36.385 26.259 1.00 33.88 808 MET A C 1
ATOM 6033 O O . MET A 1 808 ? -17.447 36.229 25.044 1.00 33.88 808 MET A O 1
ATOM 6037 N N . ALA A 1 809 ? -16.562 37.062 26.925 1.00 36.44 809 ALA A N 1
ATOM 6038 C CA . ALA A 1 809 ? -15.477 37.787 26.245 1.00 36.44 809 ALA A CA 1
ATOM 6039 C C . ALA A 1 809 ? -14.087 37.719 26.913 1.00 36.44 809 ALA A C 1
ATOM 6041 O O . ALA A 1 809 ? -13.157 38.340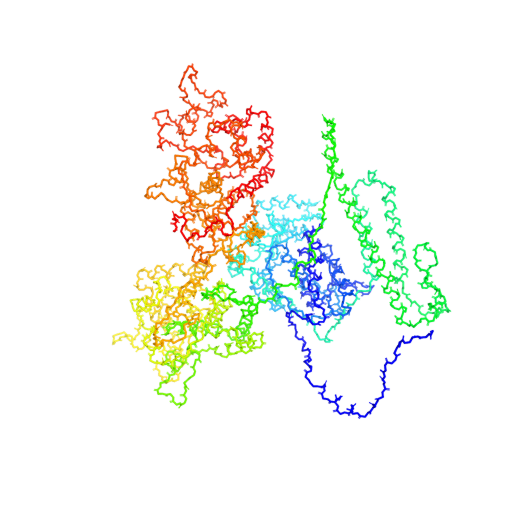 26.406 1.00 36.44 809 ALA A O 1
ATOM 6042 N N . MET A 1 810 ? -13.914 37.018 28.045 1.00 35.28 810 MET A N 1
ATOM 6043 C CA . MET A 1 810 ? -12.670 37.138 28.834 1.00 35.28 810 MET A CA 1
ATOM 6044 C C . MET A 1 810 ? -12.219 35.865 29.584 1.00 35.28 810 MET A C 1
ATOM 6046 O O . MET A 1 810 ? -11.462 35.958 30.544 1.00 35.28 810 MET A O 1
ATOM 6050 N N . ALA A 1 811 ? -12.679 34.674 29.172 1.00 31.98 811 ALA A N 1
ATOM 6051 C CA . ALA A 1 811 ? -12.399 33.415 29.882 1.00 31.98 811 ALA A CA 1
ATOM 6052 C C . ALA A 1 811 ? -12.272 32.167 28.975 1.00 31.98 811 ALA A C 1
ATOM 6054 O O . ALA A 1 811 ? -12.728 31.086 29.342 1.00 31.98 811 ALA A O 1
ATOM 6055 N N . ILE A 1 812 ? -11.656 32.290 27.790 1.00 33.19 812 ILE A N 1
ATOM 6056 C CA . ILE A 1 812 ? -11.302 31.130 26.947 1.00 33.19 812 ILE A CA 1
ATOM 6057 C C . ILE A 1 812 ? -9.792 31.129 26.685 1.00 33.19 812 ILE A C 1
ATOM 6059 O O . ILE A 1 812 ? -9.296 31.739 25.743 1.00 33.19 812 ILE A O 1
ATOM 6063 N N . SER A 1 813 ? -9.067 30.403 27.534 1.00 31.81 813 SER A N 1
ATOM 6064 C CA . SER A 1 813 ? -7.677 29.980 27.306 1.00 31.81 813 SER A CA 1
ATOM 6065 C C . SER A 1 813 ? -7.585 28.455 27.414 1.00 31.81 813 SER A C 1
ATOM 6067 O O . SER A 1 813 ? -6.741 27.897 28.112 1.00 31.81 813 SER A O 1
ATOM 6069 N N . SER A 1 814 ? -8.523 27.772 26.753 1.00 31.95 814 SER A N 1
ATOM 6070 C CA . SER A 1 814 ? -8.512 26.320 26.580 1.00 31.95 814 SER A CA 1
ATOM 6071 C C . SER A 1 814 ? -7.246 25.896 25.839 1.00 31.95 814 SER A C 1
ATOM 6073 O O . SER A 1 814 ? -6.954 26.442 24.776 1.00 31.95 814 SER A O 1
ATOM 6075 N N . ARG A 1 815 ? -6.510 24.913 26.374 1.00 31.64 815 ARG A N 1
ATOM 6076 C CA . ARG A 1 815 ? -5.315 24.370 25.711 1.00 31.64 815 ARG A CA 1
ATOM 6077 C C . ARG A 1 815 ? -5.684 23.826 24.332 1.00 31.64 815 ARG A C 1
ATOM 6079 O O . ARG A 1 815 ? -6.461 22.879 24.236 1.00 31.64 815 ARG A O 1
ATOM 6086 N N . SER A 1 816 ? -5.095 24.399 23.290 1.00 27.34 816 SER A N 1
ATOM 6087 C CA . SER A 1 816 ? -5.197 23.888 21.928 1.00 27.34 816 SER A CA 1
ATOM 6088 C C . SER A 1 816 ? -4.616 22.477 21.866 1.00 27.34 816 SER A C 1
ATOM 6090 O O . SER A 1 816 ? -3.424 22.290 22.107 1.00 27.34 816 SER A O 1
ATOM 6092 N N . SER A 1 817 ? -5.428 21.487 21.494 1.00 34.75 817 SER A N 1
ATOM 6093 C CA . SER A 1 817 ? -4.884 20.257 20.923 1.00 34.75 817 SER A CA 1
ATOM 6094 C C . SER A 1 817 ? -4.357 20.618 19.535 1.00 34.75 817 SER A C 1
ATOM 6096 O O . SER A 1 817 ? -5.133 20.810 18.600 1.00 34.75 817 SER A O 1
ATOM 6098 N N . GLN A 1 818 ? -3.043 20.809 19.417 1.00 37.84 818 GLN A N 1
ATOM 6099 C CA . GLN A 1 818 ? -2.410 20.903 18.107 1.00 37.84 818 GLN A CA 1
ATOM 6100 C C . GLN A 1 818 ? -2.507 19.526 17.452 1.00 37.84 818 GLN A C 1
ATOM 6102 O O . GLN A 1 818 ? -1.976 18.550 17.979 1.00 37.84 818 GLN A O 1
ATOM 6107 N N . ALA A 1 819 ? -3.178 19.453 16.303 1.00 52.19 819 ALA A N 1
ATOM 6108 C CA . ALA A 1 819 ? -3.080 18.290 15.436 1.00 52.19 819 ALA A CA 1
ATOM 6109 C C . ALA A 1 819 ? -1.630 18.214 14.936 1.00 52.19 819 ALA A C 1
ATOM 6111 O O . ALA A 1 819 ? -1.202 19.046 14.135 1.00 52.19 819 ALA A O 1
ATOM 6112 N N . GLN A 1 820 ? -0.858 17.279 15.481 1.00 63.84 820 GLN A N 1
ATOM 6113 C CA . GLN A 1 820 ? 0.531 17.056 15.097 1.00 63.84 820 GLN A CA 1
ATOM 6114 C C . GLN A 1 820 ? 0.581 16.310 13.756 1.00 63.84 820 GLN A C 1
ATOM 6116 O O . GLN A 1 820 ? -0.307 15.509 13.464 1.00 63.84 820 GLN A O 1
ATOM 6121 N N . LEU A 1 821 ? 1.608 16.569 12.939 1.00 83.38 821 LEU A N 1
ATOM 6122 C CA . LEU A 1 821 ? 1.829 15.785 11.723 1.00 83.38 821 LEU A CA 1
ATOM 6123 C C . LEU A 1 821 ? 2.106 14.321 12.086 1.00 83.38 821 LEU A C 1
ATOM 6125 O O . LEU A 1 821 ? 2.854 14.048 13.026 1.00 83.38 821 LEU A O 1
ATOM 6129 N N . GLN A 1 822 ? 1.544 13.390 11.319 1.00 74.06 822 GLN A N 1
ATOM 6130 C CA . GLN A 1 822 ? 1.624 11.958 11.602 1.00 74.06 822 GLN A CA 1
ATOM 6131 C C . GLN A 1 822 ? 2.008 11.165 10.350 1.00 74.06 822 GLN A C 1
ATOM 6133 O O . GLN A 1 822 ? 1.500 11.424 9.260 1.00 74.06 822 GLN A O 1
ATOM 6138 N N . VAL A 1 823 ? 2.884 10.172 10.499 1.00 66.38 823 VAL A N 1
ATOM 6139 C CA . VAL A 1 823 ? 3.064 9.128 9.477 1.00 66.38 823 VAL A CA 1
ATOM 6140 C C . VAL A 1 823 ? 1.781 8.289 9.430 1.00 66.38 823 VAL A C 1
ATOM 6142 O O . VAL A 1 823 ? 1.190 8.008 10.478 1.00 66.38 823 VAL A O 1
ATOM 6145 N N . GLY A 1 824 ? 1.306 7.962 8.227 1.00 52.53 824 GLY A N 1
ATOM 6146 C CA . GLY A 1 824 ? 0.020 7.284 8.037 1.00 52.53 824 GLY A CA 1
ATOM 6147 C C . GLY A 1 824 ? -1.213 8.152 8.336 1.00 52.53 824 GLY A C 1
ATOM 6148 O O . GLY A 1 824 ? -2.297 7.626 8.582 1.00 52.53 824 GLY A O 1
ATOM 6149 N N . TYR A 1 825 ? -1.094 9.491 8.323 1.00 68.50 825 TYR A N 1
ATOM 6150 C CA . TYR A 1 825 ? -2.231 10.407 8.557 1.00 68.50 825 TYR A CA 1
ATOM 6151 C C . TYR A 1 825 ? -3.434 10.116 7.642 1.00 68.50 825 TYR A C 1
ATOM 6153 O O . TYR A 1 825 ? -4.584 10.311 8.035 1.00 68.50 825 TYR A O 1
ATOM 6161 N N . TYR A 1 826 ? -3.180 9.636 6.420 1.00 61.62 826 TYR A N 1
ATOM 6162 C CA . TYR A 1 826 ? -4.224 9.334 5.446 1.00 61.62 826 TYR A CA 1
ATOM 6163 C C . TYR A 1 826 ? -4.703 7.874 5.449 1.00 61.62 826 TYR A C 1
ATOM 6165 O O . TYR A 1 826 ? -5.756 7.622 4.864 1.00 61.62 826 TYR A O 1
ATOM 6173 N N . ASP A 1 827 ? -4.062 6.949 6.174 1.00 51.97 827 ASP A N 1
ATOM 6174 C CA . ASP A 1 827 ? -4.413 5.514 6.233 1.00 51.97 827 ASP A CA 1
ATOM 6175 C C . ASP A 1 827 ? -5.896 5.267 6.542 1.00 51.97 827 ASP A C 1
ATOM 6177 O O . ASP A 1 827 ? -6.518 4.337 6.027 1.00 51.97 827 ASP A O 1
ATOM 6181 N N . THR A 1 828 ? -6.479 6.122 7.385 1.00 43.06 828 THR A N 1
ATOM 6182 C CA . THR A 1 828 ? -7.880 6.053 7.818 1.00 43.06 828 THR A CA 1
ATOM 6183 C C . THR A 1 828 ? -8.745 7.195 7.283 1.00 43.06 828 THR A C 1
ATOM 6185 O O . THR A 1 828 ? -9.953 7.191 7.529 1.00 43.06 828 THR A O 1
ATOM 6188 N N . LEU A 1 829 ? -8.190 8.123 6.494 1.00 46.50 829 LEU A N 1
ATOM 6189 C CA . LEU A 1 829 ? -8.903 9.274 5.915 1.00 46.50 829 LEU A CA 1
ATOM 6190 C C . LEU A 1 829 ? -9.026 9.160 4.387 1.00 46.50 829 LEU A C 1
ATOM 6192 O O . LEU A 1 829 ? -10.138 9.148 3.856 1.00 46.50 829 LEU A O 1
ATOM 6196 N N . CYS A 1 830 ? -7.900 8.985 3.694 1.00 49.59 830 CYS A N 1
ATOM 6197 C CA . CYS A 1 830 ? -7.813 8.679 2.269 1.00 49.59 830 CYS A CA 1
ATOM 6198 C C . CYS A 1 830 ? -6.756 7.579 2.039 1.00 49.59 830 CYS A C 1
ATOM 6200 O O . CYS A 1 830 ? -5.611 7.893 1.722 1.00 49.59 830 CYS A O 1
ATOM 6202 N N . PRO A 1 831 ? -7.112 6.284 2.163 1.00 49.78 831 PRO A N 1
ATOM 6203 C CA . PRO A 1 831 ? -6.137 5.185 2.095 1.00 49.78 831 PRO A CA 1
ATOM 6204 C C . PRO A 1 831 ? -5.397 5.084 0.750 1.00 49.78 831 PRO A C 1
ATOM 6206 O O . PRO A 1 831 ? -4.341 4.470 0.658 1.00 49.78 831 PRO A O 1
ATOM 6209 N N . ALA A 1 832 ? -5.956 5.685 -0.306 1.00 54.19 832 ALA A N 1
ATOM 6210 C CA . ALA A 1 832 ? -5.352 5.760 -1.632 1.00 54.19 832 ALA A CA 1
ATOM 6211 C C . ALA A 1 832 ? -4.466 7.008 -1.842 1.00 54.19 832 ALA A C 1
ATOM 6213 O O . ALA A 1 832 ? -3.977 7.209 -2.951 1.00 54.19 832 ALA A O 1
ATOM 6214 N N . ALA A 1 833 ? -4.269 7.860 -0.825 1.00 65.06 833 ALA A N 1
ATOM 6215 C CA . ALA A 1 833 ? -3.613 9.156 -0.997 1.00 65.06 833 ALA A CA 1
ATOM 6216 C C . ALA A 1 833 ? -2.195 9.020 -1.561 1.00 65.06 833 ALA A C 1
ATOM 6218 O O . ALA A 1 833 ? -1.893 9.517 -2.645 1.00 65.06 833 ALA A O 1
ATOM 6219 N N . GLU A 1 834 ? -1.340 8.294 -0.846 1.00 72.44 834 GLU A N 1
ATOM 6220 C CA . GLU A 1 834 ? 0.074 8.191 -1.193 1.00 72.44 834 GLU A CA 1
ATOM 6221 C C . GLU A 1 834 ? 0.299 7.411 -2.492 1.00 72.44 834 GLU A C 1
ATOM 6223 O O . GLU A 1 834 ? 1.131 7.814 -3.297 1.00 72.44 834 GLU A O 1
ATOM 6228 N N . ILE A 1 835 ? -0.489 6.363 -2.767 1.00 52.09 835 ILE A N 1
ATOM 6229 C CA . ILE A 1 835 ? -0.358 5.594 -4.015 1.00 52.09 835 ILE A CA 1
ATOM 6230 C C . ILE A 1 835 ? -0.804 6.401 -5.247 1.00 52.09 835 ILE A C 1
ATOM 6232 O O . ILE A 1 835 ? -0.147 6.340 -6.284 1.00 52.09 835 ILE A O 1
ATOM 6236 N N . ILE A 1 836 ? -1.849 7.233 -5.138 1.00 65.31 836 ILE A N 1
ATOM 6237 C CA . ILE A 1 836 ? -2.272 8.134 -6.225 1.00 65.31 836 ILE A CA 1
ATOM 6238 C C . ILE A 1 836 ? -1.177 9.161 -6.546 1.00 65.31 836 ILE A C 1
ATOM 6240 O O . ILE A 1 836 ? -0.926 9.444 -7.720 1.00 65.31 836 ILE A O 1
ATOM 6244 N N . ILE A 1 837 ? -0.516 9.701 -5.518 1.00 86.00 837 ILE A N 1
ATOM 6245 C CA . ILE A 1 837 ? 0.585 10.660 -5.674 1.00 86.00 837 ILE A CA 1
ATOM 6246 C C . ILE A 1 837 ? 1.794 9.959 -6.299 1.00 86.00 837 ILE A C 1
ATOM 6248 O O . ILE A 1 837 ? 2.264 10.381 -7.358 1.00 86.00 837 ILE A O 1
ATOM 6252 N N . GLN A 1 838 ? 2.229 8.843 -5.710 1.00 72.00 838 GLN A N 1
ATOM 6253 C CA . GLN A 1 838 ? 3.345 8.033 -6.189 1.00 72.00 838 GLN A CA 1
ATOM 6254 C C . GLN A 1 838 ? 3.160 7.596 -7.648 1.00 72.00 838 GLN A C 1
ATOM 6256 O O . GLN A 1 838 ? 4.123 7.590 -8.410 1.00 72.00 838 GLN A O 1
ATOM 6261 N N . GLU A 1 839 ? 1.940 7.279 -8.083 1.00 62.03 839 GLU A N 1
ATOM 6262 C CA . GLU A 1 839 ? 1.649 6.952 -9.479 1.00 62.03 839 GLU A CA 1
ATOM 6263 C C . GLU A 1 839 ? 1.802 8.131 -10.447 1.00 62.03 839 GLU A C 1
ATOM 6265 O O . GLU A 1 839 ? 2.387 7.951 -11.515 1.00 62.03 839 GLU A O 1
ATOM 6270 N N . GLU A 1 840 ? 1.252 9.312 -10.145 1.00 85.19 840 GLU A N 1
ATOM 6271 C CA . GLU A 1 840 ? 1.389 10.473 -11.041 1.00 85.19 840 GLU A CA 1
ATOM 6272 C C . GLU A 1 840 ? 2.841 10.951 -11.106 1.00 85.19 840 GLU A C 1
ATOM 6274 O O . GLU A 1 840 ? 3.345 11.273 -12.184 1.00 85.19 840 GLU A O 1
ATOM 6279 N N . VAL A 1 841 ? 3.545 10.896 -9.975 1.00 82.62 841 VAL A N 1
ATOM 6280 C CA . VAL A 1 841 ? 4.983 11.157 -9.898 1.00 82.62 841 VAL A CA 1
ATOM 6281 C C . VAL A 1 841 ? 5.773 10.107 -10.678 1.00 82.62 841 VAL A C 1
ATOM 6283 O O . VAL A 1 841 ? 6.616 10.472 -11.492 1.00 82.62 841 VAL A O 1
ATOM 6286 N N . SER A 1 842 ? 5.455 8.818 -10.533 1.00 67.00 842 SER A N 1
ATOM 6287 C CA . SER A 1 842 ? 6.091 7.728 -11.285 1.00 67.00 842 SER A CA 1
ATOM 6288 C C . SER A 1 842 ? 5.888 7.867 -12.793 1.00 67.00 842 SER A C 1
ATOM 6290 O O . SER A 1 842 ? 6.855 7.754 -13.547 1.00 67.00 842 SER A O 1
ATOM 6292 N N . LYS A 1 843 ? 4.679 8.218 -13.254 1.00 69.06 843 LYS A N 1
ATOM 6293 C CA . LYS A 1 843 ? 4.410 8.538 -14.669 1.00 69.06 843 LYS A CA 1
ATOM 6294 C C . LYS A 1 843 ? 5.263 9.715 -15.146 1.00 69.06 843 LYS A C 1
ATOM 6296 O O . LYS A 1 843 ? 5.879 9.632 -16.206 1.00 69.06 843 LYS A O 1
ATOM 6301 N N . ALA A 1 844 ? 5.317 10.796 -14.369 1.00 82.88 844 ALA A N 1
ATOM 6302 C CA . ALA A 1 844 ? 6.018 12.016 -14.752 1.00 82.88 844 ALA A CA 1
ATOM 6303 C C . ALA A 1 844 ? 7.549 11.854 -14.766 1.00 82.88 844 ALA A C 1
ATOM 6305 O O . ALA A 1 844 ? 8.193 12.297 -15.713 1.00 82.88 844 ALA A O 1
ATOM 6306 N N . VAL A 1 845 ? 8.121 11.171 -13.769 1.00 80.44 845 VAL A N 1
ATOM 6307 C CA . VAL A 1 845 ? 9.559 10.858 -13.683 1.00 80.44 845 VAL A CA 1
ATOM 6308 C C . VAL A 1 845 ? 9.958 9.796 -14.715 1.00 80.44 845 VAL A C 1
ATOM 6310 O O . VAL A 1 845 ? 11.010 9.921 -15.332 1.00 80.44 845 VAL A O 1
ATOM 6313 N N . SER A 1 846 ? 9.107 8.802 -15.000 1.00 70.50 846 SER A N 1
ATOM 6314 C CA . SER A 1 846 ? 9.373 7.820 -16.070 1.00 70.50 846 SER A CA 1
ATOM 6315 C C . SER A 1 846 ? 9.345 8.447 -17.469 1.00 70.50 846 SER A C 1
ATOM 6317 O O . SER A 1 846 ? 10.102 8.030 -18.341 1.00 70.50 846 SER A O 1
ATOM 6319 N N . ALA A 1 847 ? 8.488 9.450 -17.697 1.00 79.19 847 ALA A N 1
ATOM 6320 C CA . ALA A 1 847 ? 8.446 10.202 -18.952 1.00 79.19 847 ALA A CA 1
ATOM 6321 C C . ALA A 1 847 ? 9.566 11.257 -19.059 1.00 79.19 847 ALA A C 1
ATOM 6323 O O . ALA A 1 847 ? 10.011 11.576 -20.160 1.00 79.19 847 ALA A O 1
ATOM 6324 N N . ASN A 1 848 ? 10.013 11.812 -17.929 1.00 87.31 848 ASN A N 1
ATOM 6325 C CA . ASN A 1 848 ? 11.103 12.779 -17.841 1.00 87.31 848 ASN A CA 1
ATOM 6326 C C . ASN A 1 848 ? 11.786 12.679 -16.460 1.00 87.31 848 ASN A C 1
ATOM 6328 O O . ASN A 1 848 ? 11.287 13.274 -15.502 1.00 87.31 848 ASN A O 1
ATOM 6332 N N . PRO A 1 849 ? 12.946 12.004 -16.339 1.00 82.50 849 PRO A N 1
ATOM 6333 C CA . PRO A 1 849 ? 13.633 11.846 -15.053 1.00 82.50 849 PRO A CA 1
ATOM 6334 C C . PRO A 1 849 ? 13.993 13.176 -14.370 1.00 82.50 849 PRO A C 1
ATOM 6336 O O . PRO A 1 849 ? 13.902 13.300 -13.149 1.00 82.50 849 PRO A O 1
ATOM 6339 N N . GLY A 1 850 ? 14.249 14.228 -15.157 1.00 88.56 850 GLY A N 1
ATOM 6340 C CA . GLY A 1 850 ? 14.460 15.594 -14.670 1.00 88.56 850 GLY A CA 1
ATOM 6341 C C . GLY A 1 850 ? 13.231 16.236 -14.004 1.00 88.56 850 GLY A C 1
ATOM 6342 O O . GLY A 1 850 ? 13.334 17.347 -13.471 1.00 88.56 850 GLY A O 1
ATOM 6343 N N . MET A 1 851 ? 12.070 15.573 -14.001 1.00 96.62 851 MET A N 1
ATOM 6344 C CA . MET A 1 851 ? 10.919 15.964 -13.187 1.00 96.62 851 MET A CA 1
ATOM 6345 C C . MET A 1 851 ? 11.162 15.733 -11.692 1.00 96.62 851 MET A C 1
ATOM 6347 O O . MET A 1 851 ? 10.614 16.480 -10.884 1.00 96.62 851 MET A O 1
ATOM 6351 N N . ALA A 1 852 ? 12.028 14.785 -11.309 1.00 93.94 852 ALA A N 1
ATOM 6352 C CA . ALA A 1 852 ? 12.291 14.501 -9.900 1.00 93.94 852 ALA A CA 1
ATOM 6353 C C . ALA A 1 852 ? 12.914 15.708 -9.178 1.00 93.94 852 ALA A C 1
ATOM 6355 O O . ALA A 1 852 ? 12.374 16.193 -8.184 1.00 93.94 852 ALA A O 1
ATOM 6356 N N . ALA A 1 853 ? 13.961 16.287 -9.773 1.00 96.56 853 ALA A N 1
ATOM 6357 C CA . ALA A 1 853 ? 14.547 17.554 -9.330 1.00 96.56 853 ALA A CA 1
ATOM 6358 C C . ALA A 1 853 ? 13.529 18.713 -9.335 1.00 96.56 853 ALA A C 1
ATOM 6360 O O . ALA A 1 853 ? 13.612 19.621 -8.514 1.00 96.56 853 ALA A O 1
ATOM 6361 N N . GLY A 1 854 ? 12.548 18.677 -10.245 1.00 97.50 854 GLY A N 1
ATOM 6362 C CA . GLY A 1 854 ? 11.454 19.648 -10.297 1.00 97.50 854 GLY A CA 1
ATOM 6363 C C . GLY A 1 854 ? 10.559 19.599 -9.058 1.00 97.50 854 GLY A C 1
ATOM 6364 O O . GLY A 1 854 ? 10.327 20.632 -8.440 1.00 97.50 854 GLY A O 1
ATOM 6365 N N . LEU A 1 855 ? 10.108 18.402 -8.673 1.00 98.38 855 LEU A N 1
ATOM 6366 C CA . LEU A 1 855 ? 9.209 18.186 -7.535 1.00 98.38 855 LEU A CA 1
ATOM 6367 C C . LEU A 1 855 ? 9.903 18.402 -6.183 1.00 98.38 855 LEU A C 1
ATOM 6369 O O . LEU A 1 855 ? 9.342 19.068 -5.314 1.00 98.38 855 LEU A O 1
ATOM 6373 N N . VAL A 1 856 ? 11.144 17.924 -6.028 1.00 98.06 856 VAL A N 1
ATOM 6374 C CA . VAL A 1 856 ? 11.963 18.188 -4.828 1.00 98.06 856 VAL A CA 1
ATOM 6375 C C . VAL A 1 856 ? 12.187 19.695 -4.654 1.00 98.06 856 VAL A C 1
ATOM 6377 O O . VAL A 1 856 ? 11.947 20.235 -3.573 1.00 98.06 856 VAL A O 1
ATOM 6380 N N . ARG A 1 857 ? 12.548 20.407 -5.733 1.00 97.31 857 ARG A N 1
ATOM 6381 C CA . ARG A 1 857 ? 12.703 21.869 -5.705 1.00 97.31 857 ARG A CA 1
ATOM 6382 C C . ARG A 1 857 ? 11.382 22.596 -5.427 1.00 97.31 857 ARG A C 1
ATOM 6384 O O . ARG A 1 857 ? 11.388 23.579 -4.693 1.00 97.31 857 ARG A O 1
ATOM 6391 N N . LEU A 1 858 ? 10.262 22.133 -5.984 1.00 98.25 858 LEU A N 1
ATOM 6392 C CA . LEU A 1 858 ? 8.945 22.732 -5.747 1.00 98.25 858 LEU A CA 1
ATOM 6393 C C . LEU A 1 858 ? 8.558 22.665 -4.260 1.00 98.25 858 LEU A C 1
ATOM 6395 O O . LEU A 1 858 ? 8.080 23.659 -3.720 1.00 98.25 858 LEU A O 1
ATOM 6399 N N . HIS A 1 859 ? 8.840 21.547 -3.582 1.00 98.38 859 HIS A N 1
ATOM 6400 C CA . HIS A 1 859 ? 8.599 21.409 -2.142 1.00 98.38 859 HIS A CA 1
ATOM 6401 C C . HIS A 1 859 ? 9.551 22.265 -1.291 1.00 98.38 859 HIS A C 1
ATOM 6403 O O . HIS A 1 859 ? 9.101 22.906 -0.343 1.00 98.38 859 HIS A O 1
ATOM 6409 N N . PHE A 1 860 ? 10.839 22.344 -1.654 1.00 98.12 860 PHE A N 1
ATOM 6410 C CA . PHE A 1 860 ? 11.790 23.257 -1.005 1.00 98.12 860 PHE A CA 1
ATOM 6411 C C . PHE A 1 860 ? 11.313 24.716 -1.079 1.00 98.12 860 PHE A C 1
ATOM 6413 O O . PHE A 1 860 ? 11.305 25.418 -0.071 1.00 98.12 860 PHE A O 1
ATOM 6420 N N . HIS A 1 861 ? 10.896 25.169 -2.266 1.00 97.50 861 HIS A N 1
ATOM 6421 C CA . HIS A 1 861 ? 10.482 26.556 -2.482 1.00 97.50 861 HIS A CA 1
ATOM 6422 C C . HIS A 1 861 ? 9.253 26.939 -1.641 1.00 97.50 861 HIS A C 1
ATOM 6424 O O . HIS A 1 861 ? 9.273 28.002 -1.028 1.00 97.50 861 HIS A O 1
ATOM 6430 N N . ASP A 1 862 ? 8.257 26.053 -1.538 1.00 97.88 862 ASP A N 1
ATOM 6431 C CA . ASP A 1 862 ? 7.088 26.210 -0.656 1.00 97.88 862 ASP A CA 1
ATOM 6432 C C . ASP A 1 862 ? 7.511 26.412 0.813 1.00 97.88 862 ASP A C 1
ATOM 6434 O O . ASP A 1 862 ? 7.288 27.462 1.421 1.00 97.88 862 ASP A O 1
ATOM 6438 N N . CYS A 1 863 ? 8.248 25.436 1.354 1.00 97.88 863 CYS A N 1
ATOM 6439 C CA . CYS A 1 863 ? 8.700 25.429 2.743 1.00 97.88 863 CYS A CA 1
ATOM 6440 C C . CYS A 1 863 ? 9.573 26.637 3.123 1.00 97.88 863 CYS A C 1
ATOM 6442 O O . CYS A 1 863 ? 9.558 27.063 4.281 1.00 97.88 863 CYS A O 1
ATOM 6444 N N . PHE A 1 864 ? 10.347 27.185 2.180 1.00 96.25 864 PHE A N 1
ATOM 6445 C CA . PHE A 1 864 ? 11.269 28.285 2.461 1.00 96.25 864 PHE A CA 1
ATOM 6446 C C . PHE A 1 864 ? 10.638 29.674 2.386 1.00 96.25 864 PHE A C 1
ATOM 6448 O O . PHE A 1 864 ? 11.115 30.547 3.109 1.00 96.25 864 PHE A O 1
ATOM 6455 N N . VAL A 1 865 ? 9.584 29.914 1.597 1.00 94.25 865 VAL A N 1
ATOM 6456 C CA . VAL A 1 865 ? 8.926 31.236 1.561 1.00 94.25 865 VAL A CA 1
ATOM 6457 C C . VAL A 1 865 ? 8.156 31.467 2.862 1.00 94.25 865 VAL A C 1
ATOM 6459 O O . VAL A 1 865 ? 8.647 32.169 3.754 1.00 94.25 865 VAL A O 1
ATOM 6462 N N . ARG A 1 866 ? 6.988 30.831 3.003 1.00 88.56 866 ARG A N 1
ATOM 6463 C CA . ARG A 1 866 ? 6.051 31.057 4.117 1.00 88.56 866 ARG A CA 1
ATOM 6464 C C . ARG A 1 866 ? 5.990 29.887 5.102 1.00 88.56 866 ARG A C 1
ATOM 6466 O O . ARG A 1 866 ? 5.748 30.097 6.290 1.00 88.56 866 ARG A O 1
ATOM 6473 N N . GLY A 1 867 ? 6.246 28.680 4.609 1.00 93.81 867 GLY A N 1
ATOM 6474 C CA . GLY A 1 867 ? 6.068 27.408 5.303 1.00 93.81 867 GLY A CA 1
ATOM 6475 C C . GLY A 1 867 ? 5.499 26.373 4.335 1.00 93.81 867 GLY A C 1
ATOM 6476 O O . GLY A 1 867 ? 5.032 26.731 3.260 1.00 93.81 867 GLY A O 1
ATOM 6477 N N . CYS A 1 868 ? 5.535 25.092 4.694 1.00 97.25 868 CYS A N 1
ATOM 6478 C CA . CYS A 1 868 ? 5.042 24.020 3.828 1.00 97.25 868 CYS A CA 1
ATOM 6479 C C . CYS A 1 868 ? 3.496 23.977 3.841 1.00 97.25 868 CYS A C 1
ATOM 6481 O O . CYS A 1 868 ? 2.895 23.097 4.466 1.00 97.25 868 CYS A O 1
ATOM 6483 N N . ASP A 1 869 ? 2.850 24.969 3.224 1.00 96.31 869 ASP A N 1
ATOM 6484 C CA . ASP A 1 869 ? 1.395 25.167 3.182 1.00 96.31 869 ASP A CA 1
ATOM 6485 C C . ASP A 1 869 ? 0.820 25.218 1.748 1.00 96.31 869 ASP A C 1
ATOM 6487 O O . ASP A 1 869 ? -0.349 25.560 1.548 1.00 96.31 869 ASP A O 1
ATOM 6491 N N . ALA A 1 870 ? 1.607 24.827 0.740 1.00 97.62 870 ALA A N 1
ATOM 6492 C CA . ALA A 1 870 ? 1.258 24.870 -0.679 1.00 97.62 870 ALA A CA 1
ATOM 6493 C C . ALA A 1 870 ? 0.934 26.276 -1.231 1.00 97.62 870 ALA A C 1
ATOM 6495 O O . ALA A 1 870 ? 0.267 26.390 -2.273 1.00 97.62 870 ALA A O 1
ATOM 6496 N N . SER A 1 871 ? 1.391 27.348 -0.578 1.00 96.06 871 SER A N 1
ATOM 6497 C CA . SER A 1 871 ? 1.321 28.715 -1.113 1.00 96.06 871 SER A CA 1
ATOM 6498 C C . SER A 1 871 ? 2.030 28.840 -2.470 1.00 96.06 871 SER A C 1
ATOM 6500 O O . SER A 1 871 ? 1.498 29.514 -3.356 1.00 96.06 871 SER A O 1
ATOM 6502 N N . VAL A 1 872 ? 3.083 28.051 -2.739 1.00 97.56 872 VAL A N 1
ATOM 6503 C CA . VAL A 1 872 ? 3.780 28.016 -4.045 1.00 97.56 872 VAL A CA 1
ATOM 6504 C C . VAL A 1 872 ? 2.897 27.576 -5.222 1.00 97.56 872 VAL A C 1
ATOM 6506 O O . VAL A 1 872 ? 3.242 27.786 -6.386 1.00 97.56 872 VAL A O 1
ATOM 6509 N N . LEU A 1 873 ? 1.759 26.927 -4.953 1.00 97.75 873 LEU A N 1
ATOM 6510 C CA . LEU A 1 873 ? 0.858 26.414 -5.988 1.00 97.75 873 LEU A CA 1
ATOM 6511 C C . LEU A 1 873 ? -0.216 27.429 -6.417 1.00 97.75 873 LEU A C 1
ATOM 6513 O O . LEU A 1 873 ? -0.834 27.231 -7.465 1.00 97.75 873 LEU A O 1
ATOM 6517 N N . VAL A 1 874 ? -0.430 28.498 -5.647 1.00 96.62 874 VAL A N 1
ATOM 6518 C CA . VAL A 1 874 ? -1.432 29.534 -5.941 1.00 96.62 874 VAL A CA 1
ATOM 6519 C C . VAL A 1 874 ? -1.063 30.300 -7.221 1.00 96.62 874 VAL A C 1
ATOM 6521 O O . VAL A 1 874 ? 0.096 30.655 -7.431 1.00 96.62 874 VAL A O 1
ATOM 6524 N N . ASP A 1 875 ? -2.054 30.574 -8.069 1.00 95.56 875 ASP A N 1
ATOM 6525 C CA . ASP A 1 875 ? -1.919 31.435 -9.249 1.00 95.56 875 ASP A CA 1
ATOM 6526 C C . ASP A 1 875 ? -2.180 32.913 -8.897 1.00 95.56 875 ASP A C 1
ATOM 6528 O O . ASP A 1 875 ? -2.975 33.227 -8.006 1.00 95.56 875 ASP A O 1
ATOM 6532 N N . SER A 1 876 ? -1.538 33.843 -9.613 1.00 95.50 876 SER A N 1
ATOM 6533 C CA . SER A 1 876 ? -1.768 35.285 -9.432 1.00 95.50 876 SER A CA 1
ATOM 6534 C C . SER A 1 876 ? -3.228 35.699 -9.665 1.00 95.50 876 SER A C 1
ATOM 6536 O O . SER A 1 876 ? -3.903 35.214 -10.574 1.00 95.50 876 SER A O 1
ATOM 6538 N N . ALA A 1 877 ? -3.692 36.673 -8.881 1.00 90.25 877 ALA A N 1
ATOM 6539 C CA . ALA A 1 877 ? -5.058 37.191 -8.907 1.00 90.25 877 ALA A CA 1
ATOM 6540 C C . ALA A 1 877 ? -5.084 38.712 -9.140 1.00 90.25 877 ALA A C 1
ATOM 6542 O O . ALA A 1 877 ? -4.069 39.404 -9.042 1.00 90.25 877 ALA A O 1
ATOM 6543 N N . SER A 1 878 ? -6.263 39.271 -9.431 1.00 88.06 878 SER A N 1
ATOM 6544 C CA . SER A 1 878 ? -6.414 40.718 -9.628 1.00 88.06 878 SER A CA 1
ATOM 6545 C C . SER A 1 878 ? -6.024 41.489 -8.360 1.00 88.06 878 SER A C 1
ATOM 6547 O O . SER A 1 878 ? -6.747 41.464 -7.368 1.00 88.06 878 SER A O 1
ATOM 6549 N N . GLY A 1 879 ? -4.892 42.196 -8.412 1.00 86.81 879 GLY A N 1
ATOM 6550 C CA . GLY A 1 879 ? -4.332 42.948 -7.285 1.00 86.81 879 GLY A CA 1
ATOM 6551 C C . GLY A 1 879 ? -3.285 42.203 -6.445 1.00 86.81 879 GLY A C 1
ATOM 6552 O O . GLY A 1 879 ? -2.754 42.810 -5.520 1.00 86.81 879 GLY A O 1
ATOM 6553 N N . ASN A 1 880 ? -2.949 40.944 -6.759 1.00 91.88 880 ASN A N 1
ATOM 6554 C CA . ASN A 1 880 ? -1.904 40.189 -6.059 1.00 91.88 880 ASN A CA 1
ATOM 6555 C C . ASN A 1 880 ? -1.099 39.275 -7.000 1.00 91.88 880 ASN A C 1
ATOM 6557 O O . ASN A 1 880 ? -1.652 38.344 -7.586 1.00 91.88 880 ASN A O 1
ATOM 6561 N N . THR A 1 881 ? 0.217 39.492 -7.076 1.00 95.81 881 THR A N 1
ATOM 6562 C CA . THR A 1 881 ? 1.147 38.562 -7.733 1.00 95.81 881 THR A CA 1
ATOM 6563 C C . THR A 1 881 ? 1.514 37.442 -6.760 1.00 95.81 881 THR A C 1
ATOM 6565 O O . THR A 1 881 ? 2.146 37.707 -5.735 1.00 95.81 881 THR A O 1
ATOM 6568 N N . ALA A 1 882 ? 1.139 36.204 -7.077 1.00 95.56 882 ALA A N 1
ATOM 6569 C CA . ALA A 1 882 ? 1.480 35.026 -6.284 1.00 95.56 882 ALA A CA 1
ATOM 6570 C C . ALA A 1 882 ? 2.989 34.737 -6.327 1.00 95.56 882 ALA A C 1
ATOM 6572 O O . ALA A 1 882 ? 3.696 35.148 -7.251 1.00 95.56 882 ALA A O 1
ATOM 6573 N N . GLU A 1 883 ? 3.505 34.001 -5.344 1.00 95.06 883 GLU A N 1
ATOM 6574 C CA . GLU A 1 883 ? 4.937 33.688 -5.276 1.00 95.06 883 GLU A CA 1
ATOM 6575 C C . GLU A 1 883 ? 5.414 32.841 -6.457 1.00 95.06 883 GLU A C 1
ATOM 6577 O O . GLU A 1 883 ? 6.569 32.947 -6.859 1.00 95.06 883 GLU A O 1
ATOM 6582 N N . LYS A 1 884 ? 4.521 32.036 -7.040 1.00 94.81 884 LYS A N 1
ATOM 6583 C CA . LYS A 1 884 ? 4.744 31.237 -8.247 1.00 94.81 884 LYS A CA 1
ATOM 6584 C C . LYS A 1 884 ? 5.322 32.063 -9.402 1.00 94.81 884 LYS A C 1
ATOM 6586 O O . LYS A 1 884 ? 6.211 31.592 -10.106 1.00 94.81 884 LYS A O 1
ATOM 6591 N N . ASP A 1 885 ? 4.862 33.305 -9.539 1.00 94.62 885 ASP A N 1
ATOM 6592 C CA . ASP A 1 885 ? 5.240 34.224 -10.616 1.00 94.62 885 ASP A CA 1
ATOM 6593 C C . ASP A 1 885 ? 6.408 35.158 -10.227 1.00 94.62 885 ASP A C 1
ATOM 6595 O O . ASP A 1 885 ? 6.798 36.043 -10.993 1.00 94.62 885 ASP A O 1
ATOM 6599 N N . ALA A 1 886 ? 7.004 34.974 -9.042 1.00 93.75 886 ALA A N 1
ATOM 6600 C CA . ALA A 1 886 ? 8.194 35.710 -8.624 1.00 93.75 886 ALA A CA 1
ATOM 6601 C C . ALA A 1 886 ? 9.442 35.272 -9.418 1.00 93.75 886 ALA A C 1
ATOM 6603 O O . ALA A 1 886 ? 9.570 34.089 -9.748 1.00 93.75 886 ALA A O 1
ATOM 6604 N N . PRO A 1 887 ? 10.435 36.157 -9.653 1.00 88.50 887 PRO A N 1
ATOM 6605 C CA . PRO A 1 887 ? 11.614 35.830 -10.460 1.00 88.50 887 PRO A CA 1
ATOM 6606 C C . PRO A 1 887 ? 12.343 34.518 -10.091 1.00 88.50 887 PRO A C 1
ATOM 6608 O O . PRO A 1 887 ? 12.634 33.759 -11.018 1.00 88.50 887 PRO A O 1
ATOM 6611 N N . PRO A 1 888 ? 12.577 34.166 -8.803 1.00 88.12 888 PRO A N 1
ATOM 6612 C CA . PRO A 1 888 ? 13.214 32.891 -8.434 1.00 88.12 888 PRO A CA 1
ATOM 6613 C C . PRO A 1 888 ? 12.383 31.644 -8.787 1.00 88.12 888 PRO A C 1
ATOM 6615 O O . PRO A 1 888 ? 12.935 30.554 -8.960 1.00 88.12 888 PRO A O 1
ATOM 6618 N N . ASN A 1 889 ? 11.062 31.805 -8.890 1.00 93.19 889 ASN A N 1
ATOM 6619 C CA . ASN A 1 889 ? 10.078 30.732 -9.018 1.00 93.19 889 ASN A CA 1
ATOM 6620 C C . ASN A 1 889 ? 9.647 30.476 -10.474 1.00 93.19 889 ASN A C 1
ATOM 6622 O O . ASN A 1 889 ? 9.153 29.393 -10.774 1.00 93.19 889 ASN A O 1
ATOM 6626 N N . THR A 1 890 ? 9.946 31.397 -11.399 1.00 89.69 890 THR A N 1
ATOM 6627 C CA . THR A 1 890 ? 9.667 31.284 -12.852 1.00 89.69 890 THR A CA 1
ATOM 6628 C C . THR A 1 890 ? 10.167 29.998 -13.531 1.00 89.69 890 THR A C 1
ATOM 6630 O O . THR A 1 890 ? 9.676 29.636 -14.597 1.00 89.69 890 THR A O 1
ATOM 6633 N N . SER A 1 891 ? 11.135 29.299 -12.931 1.00 88.50 891 SER A N 1
ATOM 6634 C CA . SER A 1 891 ? 11.721 28.039 -13.420 1.00 88.50 891 SER A CA 1
ATOM 6635 C C . SER A 1 891 ? 11.246 26.784 -12.663 1.00 88.50 891 SER A C 1
ATOM 6637 O O . SER A 1 891 ? 11.818 25.703 -12.836 1.00 88.50 891 SER A O 1
ATOM 6639 N N . LEU A 1 892 ? 10.231 26.899 -11.798 1.00 94.25 892 LEU A N 1
ATOM 6640 C CA . LEU A 1 892 ? 9.607 25.755 -11.126 1.00 94.25 892 LEU A CA 1
ATOM 6641 C C . LEU A 1 892 ? 8.763 24.926 -12.110 1.00 94.25 892 LEU A C 1
ATOM 6643 O O . LEU A 1 892 ? 8.151 25.447 -13.041 1.00 94.25 892 LEU A O 1
ATOM 6647 N N . ARG A 1 893 ? 8.732 23.606 -11.898 1.00 94.19 893 ARG A N 1
ATOM 6648 C CA . ARG A 1 893 ? 8.014 22.627 -12.732 1.00 94.19 893 ARG A CA 1
ATOM 6649 C C . ARG A 1 893 ? 7.483 21.475 -11.879 1.00 94.19 893 ARG A C 1
ATOM 6651 O O . ARG A 1 893 ? 7.833 21.366 -10.710 1.00 94.19 893 ARG A O 1
ATOM 6658 N N . GLY A 1 894 ? 6.636 20.628 -12.460 1.00 95.81 894 GLY A N 1
ATOM 6659 C CA . GLY A 1 894 ? 5.898 19.589 -11.730 1.00 95.81 894 GLY A CA 1
ATOM 6660 C C . GLY A 1 894 ? 4.537 20.061 -11.208 1.00 95.81 894 GLY A C 1
ATOM 6661 O O . GLY A 1 894 ? 3.772 19.258 -10.685 1.00 95.81 894 GLY A O 1
ATOM 6662 N N . PHE A 1 895 ? 4.195 21.339 -11.411 1.00 97.81 895 PHE A N 1
ATOM 6663 C CA . PHE A 1 895 ? 2.875 21.913 -11.135 1.00 97.81 895 PHE A CA 1
ATOM 6664 C C . PHE A 1 895 ? 1.720 21.061 -11.686 1.00 97.81 895 PHE A C 1
ATOM 6666 O O . PHE A 1 895 ? 0.761 20.795 -10.969 1.00 97.81 895 PHE A O 1
ATOM 6673 N N . ASP A 1 896 ? 1.846 20.578 -12.922 1.00 96.81 896 ASP A N 1
ATOM 6674 C CA . ASP A 1 896 ? 0.856 19.726 -13.581 1.00 96.81 896 ASP A CA 1
ATOM 6675 C C . ASP A 1 896 ? 0.772 18.319 -12.968 1.00 96.81 896 ASP A C 1
ATOM 6677 O O . ASP A 1 896 ? -0.287 17.701 -13.001 1.00 96.81 896 ASP A O 1
ATOM 6681 N N . VAL A 1 897 ? 1.867 17.808 -12.396 1.00 97.62 897 VAL A N 1
ATOM 6682 C CA . VAL A 1 897 ? 1.907 16.523 -11.680 1.00 97.62 897 VAL A CA 1
ATOM 6683 C C . VAL A 1 897 ? 1.152 16.643 -10.361 1.00 97.62 897 VAL A C 1
ATOM 6685 O O . VAL A 1 897 ? 0.339 15.778 -10.045 1.00 97.62 897 VAL A O 1
ATOM 6688 N N . ILE A 1 898 ? 1.349 17.752 -9.638 1.00 98.44 898 ILE A N 1
ATOM 6689 C CA . ILE A 1 898 ? 0.580 18.070 -8.431 1.00 98.44 898 ILE A CA 1
ATOM 6690 C C . ILE A 1 898 ? -0.907 18.253 -8.766 1.00 98.44 898 ILE A C 1
ATOM 6692 O O . ILE A 1 898 ? -1.747 17.709 -8.057 1.00 98.44 898 ILE A O 1
ATOM 6696 N N . ASP A 1 899 ? -1.251 18.924 -9.871 1.00 95.94 899 ASP A N 1
ATOM 6697 C CA . ASP A 1 899 ? -2.651 19.100 -10.287 1.00 95.94 899 ASP A CA 1
ATOM 6698 C C . ASP A 1 899 ? -3.308 17.778 -10.732 1.00 95.94 899 ASP A C 1
ATOM 6700 O O . ASP A 1 899 ? -4.475 17.537 -10.420 1.00 95.94 899 ASP A O 1
ATOM 6704 N N . LYS A 1 900 ? -2.573 16.880 -11.409 1.00 89.50 900 LYS A N 1
ATOM 6705 C CA . LYS A 1 900 ? -3.043 15.523 -11.760 1.00 89.50 900 LYS A CA 1
ATOM 6706 C C . LYS A 1 900 ? -3.253 14.661 -10.520 1.00 89.50 900 LYS A C 1
ATOM 6708 O O . LYS A 1 900 ? -4.314 14.050 -10.382 1.00 89.50 900 LYS A O 1
ATOM 6713 N N . ALA A 1 901 ? -2.272 14.642 -9.614 1.00 87.50 901 ALA A N 1
ATOM 6714 C CA . ALA A 1 901 ? -2.370 13.935 -8.344 1.00 87.50 901 ALA A CA 1
ATOM 6715 C C . ALA A 1 901 ? -3.568 14.468 -7.555 1.00 87.50 901 ALA A C 1
ATOM 6717 O O . ALA A 1 901 ? -4.460 13.699 -7.212 1.00 87.50 901 ALA A O 1
ATOM 6718 N N . LYS A 1 902 ? -3.670 15.790 -7.380 1.00 95.19 902 LYS A N 1
ATOM 6719 C CA . LYS A 1 902 ? -4.795 16.439 -6.705 1.00 95.19 902 LYS A CA 1
ATOM 6720 C C . LYS A 1 902 ? -6.139 16.113 -7.351 1.00 95.19 902 LYS A C 1
ATOM 6722 O O . LYS A 1 902 ? -7.052 15.730 -6.637 1.00 95.19 902 LYS A O 1
ATOM 6727 N N . SER A 1 903 ? -6.267 16.198 -8.673 1.00 82.94 903 SER A N 1
ATOM 6728 C CA . SER A 1 903 ? -7.509 15.857 -9.381 1.00 82.94 903 SER A CA 1
ATOM 6729 C C . SER A 1 903 ? -7.944 14.409 -9.112 1.00 82.94 903 SER A C 1
ATOM 6731 O O . SER A 1 903 ? -9.099 14.146 -8.763 1.00 82.94 903 SER A O 1
ATOM 6733 N N . ARG A 1 904 ? -7.004 13.454 -9.159 1.00 81.94 904 ARG A N 1
ATOM 6734 C CA . ARG A 1 904 ? -7.273 12.055 -8.792 1.00 81.94 904 ARG A CA 1
ATOM 6735 C C . ARG A 1 904 ? -7.640 11.891 -7.316 1.00 81.94 904 ARG A C 1
ATOM 6737 O O . ARG A 1 904 ? -8.551 11.123 -7.017 1.00 81.94 904 ARG A O 1
ATOM 6744 N N . LEU A 1 905 ? -6.970 12.610 -6.415 1.00 71.19 905 LEU A N 1
ATOM 6745 C CA . LEU A 1 905 ? -7.258 12.608 -4.978 1.00 71.19 905 LEU A CA 1
ATOM 6746 C C . LEU A 1 905 ? -8.644 13.171 -4.682 1.00 71.19 905 LEU A C 1
ATOM 6748 O O . LEU A 1 905 ? -9.406 12.523 -3.983 1.00 71.19 905 LEU A O 1
ATOM 6752 N N . GLU A 1 906 ? -9.031 14.296 -5.278 1.00 77.88 906 GLU A N 1
ATOM 6753 C CA . GLU A 1 906 ? -10.381 14.842 -5.119 1.00 77.88 906 GLU A CA 1
ATOM 6754 C C . GLU A 1 906 ? -11.458 13.916 -5.690 1.00 77.88 906 GLU A C 1
ATOM 6756 O O . GLU A 1 906 ? -12.579 13.891 -5.190 1.00 77.88 906 GLU A O 1
ATOM 6761 N N . THR A 1 907 ? -11.120 13.103 -6.694 1.00 57.41 907 THR A N 1
ATOM 6762 C CA . THR A 1 907 ? -12.038 12.083 -7.214 1.00 57.41 907 THR A CA 1
ATOM 6763 C C . THR A 1 907 ? -12.112 10.850 -6.293 1.00 57.41 907 THR A C 1
ATOM 6765 O O . THR A 1 907 ? -13.159 10.217 -6.209 1.00 57.41 907 THR A O 1
ATOM 6768 N N . ALA A 1 908 ? -11.036 10.498 -5.577 1.00 47.66 908 ALA A N 1
ATOM 6769 C CA . ALA A 1 908 ? -10.976 9.339 -4.672 1.00 47.66 908 ALA A CA 1
ATOM 6770 C C . ALA A 1 908 ? -11.390 9.638 -3.213 1.00 47.66 908 ALA A C 1
ATOM 6772 O O . ALA A 1 908 ? -11.845 8.744 -2.500 1.00 47.66 908 ALA A O 1
ATOM 6773 N N . CYS A 1 909 ? -11.193 10.875 -2.758 1.00 55.66 909 CYS A N 1
ATOM 6774 C CA . CYS A 1 909 ? -11.357 11.342 -1.383 1.00 55.66 909 CYS A CA 1
ATOM 6775 C C . CYS A 1 909 ? -11.482 12.882 -1.335 1.00 55.66 909 CYS A C 1
ATOM 6777 O O . CYS A 1 909 ? -10.661 13.583 -0.741 1.00 55.66 909 CYS A O 1
ATOM 6779 N N . PHE A 1 910 ? -12.529 13.398 -1.986 1.00 72.81 910 PHE A N 1
ATOM 6780 C CA . PHE A 1 910 ? -12.869 14.824 -2.079 1.00 72.81 910 PHE A CA 1
ATOM 6781 C C . PHE A 1 910 ? -12.703 15.594 -0.759 1.00 72.81 910 PHE A C 1
ATOM 6783 O O . PHE A 1 910 ? -13.278 15.220 0.264 1.00 72.81 910 PHE A O 1
ATOM 6790 N N . GLY A 1 911 ? -11.941 16.689 -0.792 1.00 71.25 911 GLY A N 1
ATOM 6791 C CA . GLY A 1 911 ? -11.720 17.580 0.346 1.00 71.25 911 GLY A CA 1
ATOM 6792 C C . GLY A 1 911 ? -10.877 17.005 1.490 1.00 71.25 911 GLY A C 1
ATOM 6793 O O . GLY A 1 911 ? -10.828 17.628 2.548 1.00 71.25 911 GLY A O 1
ATOM 6794 N N . VAL A 1 912 ? -10.227 15.843 1.323 1.00 83.06 912 VAL A N 1
ATOM 6795 C CA . VAL A 1 912 ? -9.477 15.174 2.408 1.00 83.06 912 VAL A CA 1
ATOM 6796 C C . VAL A 1 912 ? -7.982 15.503 2.411 1.00 83.06 912 VAL A C 1
ATOM 6798 O O . VAL A 1 912 ? -7.425 15.742 3.480 1.00 83.06 912 VAL A O 1
ATOM 6801 N N . VAL A 1 913 ? -7.313 15.496 1.253 1.00 90.94 913 VAL A N 1
ATOM 6802 C CA . VAL A 1 913 ? -5.840 15.594 1.177 1.00 90.94 913 VAL A CA 1
ATOM 6803 C C . VAL A 1 913 ? -5.408 17.021 0.848 1.00 90.94 913 VAL A C 1
ATOM 6805 O O . VAL A 1 913 ? -5.747 17.539 -0.217 1.00 90.94 913 VAL A O 1
ATOM 6808 N N . SER A 1 914 ? -4.649 17.665 1.738 1.00 97.31 914 SER A N 1
ATOM 6809 C CA . SER A 1 914 ? -4.125 19.020 1.499 1.00 97.31 914 SER A CA 1
ATOM 6810 C C . SER A 1 914 ? -3.142 19.043 0.323 1.00 97.31 914 SER A C 1
ATOM 6812 O O . SER A 1 914 ? -2.345 18.120 0.157 1.00 97.31 914 SER A O 1
ATOM 6814 N N . CYS A 1 915 ? -3.163 20.102 -0.488 1.00 98.25 915 CYS A N 1
ATOM 6815 C CA . CYS A 1 915 ? -2.156 20.319 -1.532 1.00 98.25 915 CYS A CA 1
ATOM 6816 C C . CYS A 1 915 ? -0.726 20.356 -0.958 1.00 98.25 915 CYS A C 1
ATOM 6818 O O . CYS A 1 915 ? 0.212 19.908 -1.619 1.00 98.25 915 CYS A O 1
ATOM 6820 N N . ALA A 1 916 ? -0.570 20.838 0.278 1.00 98.31 916 ALA A N 1
ATOM 6821 C CA . ALA A 1 916 ? 0.686 20.822 1.024 1.00 98.31 916 ALA A CA 1
ATOM 6822 C C . ALA A 1 916 ? 1.224 19.395 1.253 1.00 98.31 916 ALA A C 1
ATOM 6824 O O . ALA A 1 916 ? 2.412 19.139 1.052 1.00 98.31 916 ALA A O 1
ATOM 6825 N N . ASP A 1 917 ? 0.358 18.441 1.610 1.00 98.25 917 ASP A N 1
ATOM 6826 C CA . ASP A 1 917 ? 0.751 17.032 1.723 1.00 98.25 917 ASP A CA 1
ATOM 6827 C C . ASP A 1 917 ? 0.981 16.383 0.348 1.00 98.25 917 ASP A C 1
ATOM 6829 O O . ASP A 1 917 ? 1.933 15.617 0.208 1.00 98.25 917 ASP A O 1
ATOM 6833 N N . VAL A 1 918 ? 0.192 16.728 -0.686 1.00 98.56 918 VAL A N 1
ATOM 6834 C CA . VAL A 1 918 ? 0.448 16.263 -2.070 1.00 98.56 918 VAL A CA 1
ATOM 6835 C C . VAL A 1 918 ? 1.868 16.616 -2.507 1.00 98.56 918 VAL A C 1
ATOM 6837 O O . VAL A 1 918 ? 2.567 15.772 -3.066 1.00 98.56 918 VAL A O 1
ATOM 6840 N N . LEU A 1 919 ? 2.313 17.840 -2.220 1.00 98.31 919 LEU A N 1
ATOM 6841 C CA . LEU A 1 919 ? 3.651 18.312 -2.562 1.00 98.31 919 LEU A CA 1
ATOM 6842 C C . LEU A 1 919 ? 4.756 17.622 -1.740 1.00 98.31 919 LEU A C 1
ATOM 6844 O O . LEU A 1 919 ? 5.777 17.229 -2.307 1.00 98.31 919 LEU A O 1
ATOM 6848 N N . ALA A 1 920 ? 4.540 17.413 -0.438 1.00 97.88 920 ALA A N 1
ATOM 6849 C CA . ALA A 1 920 ? 5.500 16.730 0.434 1.00 97.88 920 ALA A CA 1
ATOM 6850 C C . ALA A 1 920 ? 5.716 15.254 0.041 1.00 97.88 920 ALA A C 1
ATOM 6852 O O . ALA A 1 920 ? 6.858 14.800 -0.081 1.00 97.88 920 ALA A O 1
ATOM 6853 N N . PHE A 1 921 ? 4.634 14.511 -0.221 1.00 96.81 921 PHE A N 1
ATOM 6854 C CA . PHE A 1 921 ? 4.719 13.139 -0.730 1.00 96.81 921 PHE A CA 1
ATOM 6855 C C . PHE A 1 921 ? 5.339 13.092 -2.131 1.00 96.81 921 PHE A C 1
ATOM 6857 O O . PHE A 1 921 ? 6.205 12.256 -2.387 1.00 96.81 921 PHE A O 1
ATOM 6864 N N . ALA A 1 922 ? 4.978 14.027 -3.018 1.00 97.75 922 ALA A N 1
ATOM 6865 C CA . ALA A 1 922 ? 5.518 14.047 -4.372 1.00 97.75 922 ALA A CA 1
ATOM 6866 C C . ALA A 1 922 ? 7.039 14.265 -4.412 1.00 97.75 922 ALA A C 1
ATOM 6868 O O . ALA A 1 922 ? 7.707 13.677 -5.261 1.00 97.75 922 ALA A O 1
ATOM 6869 N N . ALA A 1 923 ? 7.598 15.053 -3.487 1.00 97.06 923 ALA A N 1
ATOM 6870 C CA . ALA A 1 923 ? 9.045 15.201 -3.339 1.00 97.06 923 ALA A CA 1
ATOM 6871 C C . ALA A 1 923 ? 9.729 13.899 -2.879 1.00 97.06 923 ALA A C 1
ATOM 6873 O O . ALA A 1 923 ? 10.741 13.513 -3.465 1.00 97.06 923 ALA A O 1
ATOM 6874 N N . ARG A 1 924 ? 9.157 13.187 -1.892 1.00 94.38 924 ARG A N 1
ATOM 6875 C CA . ARG A 1 924 ? 9.650 11.869 -1.441 1.00 94.38 924 ARG A CA 1
ATOM 6876 C C . ARG A 1 924 ? 9.648 10.855 -2.582 1.00 94.38 924 ARG A C 1
ATOM 6878 O O . ARG A 1 924 ? 10.672 10.239 -2.868 1.00 94.38 924 ARG A O 1
ATOM 6885 N N . ASP A 1 925 ? 8.491 10.664 -3.211 1.00 82.00 925 ASP A N 1
ATOM 6886 C CA . ASP A 1 925 ? 8.299 9.620 -4.220 1.00 82.00 925 ASP A CA 1
ATOM 6887 C C . ASP A 1 925 ? 9.180 9.877 -5.451 1.00 82.00 925 ASP A C 1
ATOM 6889 O O . ASP A 1 925 ? 9.765 8.949 -6.009 1.00 82.00 925 ASP A O 1
ATOM 6893 N N . ALA A 1 926 ? 9.363 11.148 -5.820 1.00 89.00 926 ALA A N 1
ATOM 6894 C CA . ALA A 1 926 ? 10.278 11.562 -6.874 1.00 89.00 926 ALA A CA 1
ATOM 6895 C C . ALA A 1 926 ? 11.745 11.234 -6.557 1.00 89.00 926 ALA A C 1
ATOM 6897 O O . ALA A 1 926 ? 12.450 10.743 -7.437 1.00 89.00 926 ALA A O 1
ATOM 6898 N N . LEU A 1 927 ? 12.195 11.483 -5.321 1.00 85.62 927 LEU A N 1
ATOM 6899 C CA . LEU A 1 927 ? 13.559 11.189 -4.869 1.00 85.62 927 LEU A CA 1
ATOM 6900 C C . LEU A 1 927 ? 13.853 9.679 -4.893 1.00 85.62 927 LEU A C 1
ATOM 6902 O O . LEU A 1 927 ? 14.899 9.249 -5.384 1.00 85.62 927 LEU A O 1
ATOM 6906 N N . ALA A 1 928 ? 12.904 8.869 -4.418 1.00 76.25 928 ALA A N 1
ATOM 6907 C CA . ALA A 1 928 ? 13.030 7.413 -4.392 1.00 76.25 928 ALA A CA 1
ATOM 6908 C C . ALA A 1 928 ? 13.147 6.805 -5.803 1.00 76.25 928 ALA A C 1
ATOM 6910 O O . ALA A 1 928 ? 13.908 5.861 -6.022 1.00 76.25 928 ALA A O 1
ATOM 6911 N N . LEU A 1 929 ? 12.445 7.374 -6.789 1.00 71.12 929 LEU A N 1
ATOM 6912 C CA . LEU A 1 929 ? 12.497 6.929 -8.188 1.00 71.12 929 LEU A CA 1
ATOM 6913 C C . LEU A 1 929 ? 13.848 7.190 -8.875 1.00 71.12 929 LEU A C 1
ATOM 6915 O O . LEU A 1 929 ? 14.183 6.472 -9.817 1.00 71.12 929 LEU A O 1
ATOM 6919 N N . VAL A 1 930 ? 14.630 8.166 -8.400 1.00 78.12 930 VAL A N 1
ATOM 6920 C CA . VAL A 1 930 ? 15.996 8.449 -8.884 1.00 78.12 930 VAL A CA 1
ATOM 6921 C C . VAL A 1 930 ? 17.096 7.853 -7.992 1.00 78.12 930 VAL A C 1
ATOM 6923 O O . VAL A 1 930 ? 18.275 8.106 -8.219 1.00 78.12 930 VAL A O 1
ATOM 6926 N N . GLY A 1 931 ? 16.743 7.007 -7.017 1.00 69.56 931 GLY A N 1
ATOM 6927 C CA . GLY A 1 931 ? 17.704 6.212 -6.241 1.00 69.56 931 GLY A CA 1
ATOM 6928 C C . GLY A 1 931 ? 18.101 6.776 -4.874 1.00 69.56 931 GLY A C 1
ATOM 6929 O O . GLY A 1 931 ? 19.056 6.272 -4.287 1.00 69.56 931 GLY A O 1
ATOM 6930 N N . GLY A 1 932 ? 17.384 7.778 -4.358 1.00 74.50 932 GLY A N 1
ATOM 6931 C CA . GLY A 1 932 ? 17.520 8.204 -2.964 1.00 74.50 932 GLY A CA 1
ATOM 6932 C C . GLY A 1 932 ? 16.753 7.304 -1.994 1.00 74.50 932 GLY A C 1
ATOM 6933 O O . GLY A 1 932 ? 15.744 6.699 -2.362 1.00 74.50 932 GLY A O 1
ATOM 6934 N N . ASN A 1 933 ? 17.206 7.238 -0.741 1.00 70.56 933 ASN A N 1
ATOM 6935 C CA . ASN A 1 933 ? 16.515 6.518 0.327 1.00 70.56 933 ASN A CA 1
ATOM 6936 C C . ASN A 1 933 ? 15.049 6.959 0.460 1.00 70.56 933 ASN A C 1
ATOM 6938 O O . ASN A 1 933 ? 14.735 8.149 0.531 1.00 70.56 933 ASN A O 1
ATOM 6942 N N . ALA A 1 934 ? 14.150 5.979 0.556 1.00 60.75 934 ALA A N 1
ATOM 6943 C CA . ALA A 1 934 ? 12.763 6.223 0.922 1.00 60.75 934 ALA A CA 1
ATOM 6944 C C . ALA A 1 934 ? 12.676 6.619 2.405 1.00 60.75 934 ALA A C 1
ATOM 6946 O O . ALA A 1 934 ? 13.312 6.004 3.260 1.00 60.75 934 ALA A O 1
ATOM 6947 N N . TYR A 1 935 ? 11.862 7.626 2.713 1.00 68.88 935 TYR A N 1
ATOM 6948 C CA . TYR A 1 935 ? 11.673 8.132 4.070 1.00 68.88 935 TYR A CA 1
ATOM 6949 C C . TYR A 1 935 ? 10.196 8.366 4.371 1.00 68.88 935 TYR A C 1
ATOM 6951 O O . TYR A 1 935 ? 9.406 8.693 3.486 1.00 68.88 935 TYR A O 1
ATOM 6959 N N . GLN A 1 936 ? 9.808 8.196 5.633 1.00 70.00 936 GLN A N 1
ATOM 6960 C CA . GLN A 1 936 ? 8.429 8.424 6.049 1.00 70.00 936 GLN A CA 1
ATOM 6961 C C . GLN A 1 936 ? 8.125 9.924 6.090 1.00 70.00 936 GLN A C 1
ATOM 6963 O O . GLN A 1 936 ? 8.902 10.699 6.642 1.00 70.00 936 GLN A O 1
ATOM 6968 N N . VAL A 1 937 ? 6.990 10.333 5.521 1.00 82.06 937 VAL A N 1
ATOM 6969 C CA . VAL A 1 937 ? 6.537 11.732 5.501 1.00 82.06 937 VAL A CA 1
ATOM 6970 C C . VAL A 1 937 ? 5.415 11.892 6.527 1.00 82.06 937 VAL A C 1
ATOM 6972 O O . VAL A 1 937 ? 4.318 11.378 6.312 1.00 82.06 937 VAL A O 1
ATOM 6975 N N . PRO A 1 938 ? 5.641 12.612 7.641 1.00 81.62 938 PRO A N 1
ATOM 6976 C CA . PRO A 1 938 ? 4.556 13.053 8.501 1.00 81.62 938 PRO A CA 1
ATOM 6977 C C . PRO A 1 938 ? 3.634 13.981 7.708 1.00 81.62 938 PRO A C 1
ATOM 6979 O O . PRO A 1 938 ? 4.107 14.937 7.088 1.00 81.62 938 PRO A O 1
ATOM 6982 N N . ALA A 1 939 ? 2.336 13.700 7.723 1.00 85.75 939 ALA A N 1
ATOM 6983 C CA . ALA A 1 939 ? 1.310 14.408 6.965 1.00 85.75 939 ALA A CA 1
ATOM 6984 C C . ALA A 1 939 ? 0.173 14.903 7.873 1.00 85.75 939 ALA A C 1
ATOM 6986 O O . ALA A 1 939 ? 0.187 14.671 9.084 1.00 85.75 939 ALA A O 1
ATOM 6987 N N . GLY A 1 940 ? -0.778 15.639 7.297 1.00 88.00 940 GLY A N 1
ATOM 6988 C CA . GLY A 1 940 ? -1.820 16.362 8.030 1.00 88.00 940 GLY A CA 1
ATOM 6989 C C . GLY A 1 940 ? -1.677 17.879 7.972 1.00 88.00 940 GLY A C 1
ATOM 6990 O O . GLY A 1 940 ? -2.255 18.584 8.807 1.00 88.00 940 GLY A O 1
ATOM 6991 N N . ARG A 1 941 ? -0.931 18.382 6.981 1.00 96.56 941 ARG A N 1
ATOM 6992 C CA . ARG A 1 941 ? -0.824 19.809 6.673 1.00 96.56 941 ARG A CA 1
ATOM 6993 C C . ARG A 1 941 ? -2.188 20.369 6.252 1.00 96.56 941 ARG A C 1
ATOM 6995 O O . ARG A 1 941 ? -3.157 19.647 5.985 1.00 96.56 941 ARG A O 1
ATOM 7002 N N . ARG A 1 942 ? -2.276 21.690 6.221 1.00 95.12 942 ARG A N 1
ATOM 7003 C CA . ARG A 1 942 ? -3.405 22.465 5.714 1.00 95.12 942 ARG A CA 1
ATOM 7004 C C . ARG A 1 942 ? -2.884 23.502 4.742 1.00 95.12 942 ARG A C 1
ATOM 7006 O O . ARG A 1 942 ? -1.767 23.991 4.876 1.00 95.12 942 ARG A O 1
ATOM 7013 N N . ASP A 1 943 ? -3.723 23.825 3.779 1.00 97.44 943 ASP A N 1
ATOM 7014 C CA . ASP A 1 943 ? -3.373 24.711 2.693 1.00 97.44 943 ASP A CA 1
ATOM 7015 C C . ASP A 1 943 ? -3.494 26.181 3.104 1.00 97.44 943 ASP A C 1
ATOM 7017 O O . ASP A 1 943 ? -4.524 26.613 3.642 1.00 97.44 943 ASP A O 1
ATOM 7021 N N . GLY A 1 944 ? -2.447 26.942 2.794 1.00 94.12 944 GLY A N 1
ATOM 7022 C CA . GLY A 1 944 ? -2.385 28.387 2.925 1.00 94.12 944 GLY A CA 1
ATOM 7023 C C . GLY A 1 944 ? -3.343 29.107 1.978 1.00 94.12 944 GLY A C 1
ATOM 7024 O O . GLY A 1 944 ? -3.677 28.632 0.892 1.00 94.12 944 GLY A O 1
ATOM 7025 N N . ASN A 1 945 ? -3.782 30.287 2.412 1.00 91.25 945 ASN A N 1
ATOM 7026 C CA . ASN A 1 945 ? -4.691 31.179 1.690 1.00 91.25 945 ASN A CA 1
ATOM 7027 C C . ASN A 1 945 ? -4.029 32.504 1.259 1.00 91.25 945 ASN A C 1
ATOM 7029 O O . ASN A 1 945 ? -4.717 33.415 0.806 1.00 91.25 945 ASN A O 1
ATOM 7033 N N . VAL A 1 946 ? -2.707 32.617 1.407 1.00 91.31 946 VAL A N 1
ATOM 7034 C CA . VAL A 1 946 ? -1.896 33.757 0.960 1.00 91.31 946 VAL A CA 1
ATOM 7035 C C . VAL A 1 946 ? -0.708 33.208 0.182 1.00 91.31 946 VAL A C 1
ATOM 7037 O O . VAL A 1 946 ? -0.109 32.223 0.599 1.00 91.31 946 VAL A O 1
ATOM 7040 N N . SER A 1 947 ? -0.372 33.860 -0.925 1.00 94.75 947 SER A N 1
ATOM 7041 C CA . SER A 1 947 ? 0.870 33.660 -1.667 1.00 94.75 947 SER A CA 1
ATOM 7042 C C . SER A 1 947 ? 1.277 35.002 -2.265 1.00 94.75 947 SER A C 1
ATOM 7044 O O . SER A 1 947 ? 0.420 35.727 -2.778 1.00 94.75 947 SER A O 1
ATOM 7046 N N . SER A 1 948 ? 2.555 35.364 -2.164 1.00 94.69 948 SER A N 1
ATOM 7047 C CA . SER A 1 948 ? 3.030 36.719 -2.460 1.00 94.69 948 SER A CA 1
ATOM 7048 C C . SER A 1 948 ? 4.429 36.704 -3.060 1.00 94.69 948 SER A C 1
ATOM 7050 O O . SER A 1 948 ? 5.391 36.253 -2.437 1.00 94.69 948 SER A O 1
ATOM 7052 N N . ALA A 1 949 ? 4.582 37.281 -4.252 1.00 94.69 949 ALA A N 1
ATOM 7053 C CA . ALA A 1 949 ? 5.884 37.420 -4.899 1.00 94.69 949 ALA A CA 1
ATOM 7054 C C . ALA A 1 949 ? 6.897 38.223 -4.066 1.00 94.69 949 ALA A C 1
ATOM 7056 O O . ALA A 1 949 ? 8.101 37.979 -4.164 1.00 94.69 949 ALA A O 1
ATOM 7057 N N . GLN A 1 950 ? 6.422 39.138 -3.214 1.00 91.31 950 GLN A N 1
ATOM 7058 C CA . GLN A 1 950 ? 7.275 39.957 -2.348 1.00 91.31 950 GLN A CA 1
ATOM 7059 C C . GLN A 1 950 ? 7.959 39.118 -1.257 1.00 91.31 950 GLN A C 1
ATOM 7061 O O . GLN A 1 950 ? 9.109 39.384 -0.914 1.00 91.31 950 GLN A O 1
ATOM 7066 N N . GLU A 1 951 ? 7.297 38.065 -0.766 1.00 91.56 951 GLU A N 1
ATOM 7067 C CA . GLU A 1 951 ? 7.804 37.204 0.314 1.00 91.56 951 GLU A CA 1
ATOM 7068 C C . GLU A 1 951 ? 8.959 36.294 -0.141 1.00 91.56 951 GLU A C 1
ATOM 7070 O O . GLU A 1 951 ? 9.731 35.818 0.687 1.00 91.56 951 GLU A O 1
ATOM 7075 N N . THR A 1 952 ? 9.158 36.101 -1.450 1.00 89.81 952 THR A N 1
ATOM 7076 C CA . THR A 1 952 ? 10.275 35.293 -1.982 1.00 89.81 952 THR A CA 1
ATOM 7077 C C . THR A 1 952 ? 11.657 35.919 -1.758 1.00 89.81 952 THR A C 1
ATOM 7079 O O . THR A 1 952 ? 12.668 35.213 -1.715 1.00 89.81 952 THR A O 1
ATOM 7082 N N . SER A 1 953 ? 11.720 37.245 -1.600 1.00 83.94 953 SER A N 1
ATOM 7083 C CA . SER A 1 953 ? 12.977 37.995 -1.538 1.00 83.94 953 SER A CA 1
ATOM 7084 C C . SER A 1 953 ? 13.621 37.894 -0.154 1.00 83.94 953 SER A C 1
ATOM 7086 O O . SER A 1 953 ? 13.091 38.403 0.827 1.00 83.94 953 SER A O 1
ATOM 7088 N N . GLY A 1 954 ? 14.785 37.243 -0.078 1.00 80.81 954 GLY A N 1
ATOM 7089 C CA . GLY A 1 954 ? 15.525 37.012 1.171 1.00 80.81 954 GLY A CA 1
ATOM 7090 C C . GLY A 1 954 ? 15.134 35.736 1.929 1.00 80.81 954 GLY A C 1
ATOM 7091 O O . GLY A 1 954 ? 15.881 35.316 2.806 1.00 80.81 954 GLY A O 1
ATOM 7092 N N . ASN A 1 955 ? 14.023 35.088 1.559 1.00 89.69 955 ASN A N 1
ATOM 7093 C CA . ASN A 1 955 ? 13.639 33.768 2.072 1.00 89.69 955 ASN A CA 1
ATOM 7094 C C . ASN A 1 955 ? 14.246 32.609 1.261 1.00 89.69 955 ASN A C 1
ATOM 7096 O O . ASN A 1 955 ? 14.545 31.559 1.825 1.00 89.69 955 ASN A O 1
ATOM 7100 N N . LEU A 1 956 ? 14.450 32.792 -0.049 1.00 94.44 956 LEU A N 1
ATOM 7101 C CA . LEU A 1 956 ? 15.087 31.801 -0.921 1.00 94.44 956 LEU A CA 1
ATOM 7102 C C . LEU A 1 956 ? 16.594 32.096 -1.082 1.00 94.44 956 LEU A C 1
ATOM 7104 O O . LEU A 1 956 ? 16.957 33.256 -1.309 1.00 94.44 956 LEU A O 1
ATOM 7108 N N . PRO A 1 957 ? 17.483 31.085 -1.004 1.00 94.31 957 PRO A N 1
ATOM 7109 C CA . PRO A 1 957 ? 18.919 31.281 -1.178 1.00 94.31 957 PRO A CA 1
ATOM 7110 C C . PRO A 1 957 ? 19.269 31.610 -2.645 1.00 94.31 957 PRO A C 1
ATOM 7112 O O . PRO A 1 957 ? 18.882 30.866 -3.548 1.00 94.31 957 PRO A O 1
ATOM 7115 N N . PRO A 1 958 ? 20.012 32.700 -2.924 1.00 92.38 958 PRO A N 1
ATOM 7116 C CA . PRO A 1 958 ? 20.489 32.987 -4.274 1.00 92.38 958 PRO A CA 1
ATOM 7117 C C . PRO A 1 958 ? 21.661 32.063 -4.666 1.00 92.38 958 PRO A C 1
ATOM 7119 O O . PRO A 1 958 ? 22.465 31.700 -3.806 1.00 92.38 958 PRO A O 1
ATOM 7122 N N . PRO A 1 959 ? 21.863 31.769 -5.968 1.00 92.69 959 PRO A N 1
ATOM 7123 C CA . PRO A 1 959 ? 22.974 30.931 -6.456 1.00 92.69 959 PRO A CA 1
ATOM 7124 C C . PRO A 1 959 ? 24.372 31.541 -6.221 1.00 92.69 959 PRO A C 1
ATOM 7126 O O . PRO A 1 959 ? 25.396 30.891 -6.437 1.00 92.69 959 PRO A O 1
ATOM 7129 N N . SER A 1 960 ? 24.420 32.804 -5.790 1.00 91.81 960 SER A N 1
ATOM 7130 C CA . SER A 1 960 ? 25.623 33.547 -5.412 1.00 91.81 960 SER A CA 1
ATOM 7131 C C . SER A 1 960 ? 25.820 33.683 -3.894 1.00 91.81 960 SER A C 1
ATOM 7133 O O . SER A 1 960 ? 26.610 34.525 -3.470 1.00 91.81 960 SER A O 1
ATOM 7135 N N . ALA A 1 961 ? 25.069 32.943 -3.070 1.00 94.25 961 ALA A N 1
ATOM 7136 C CA . ALA A 1 961 ? 25.190 32.999 -1.613 1.00 94.25 961 ALA A CA 1
ATOM 7137 C C . ALA A 1 961 ? 26.540 32.450 -1.122 1.00 94.25 961 ALA A C 1
ATOM 7139 O O . ALA A 1 961 ? 27.064 31.488 -1.677 1.00 94.25 961 ALA A O 1
ATOM 7140 N N . ASN A 1 962 ? 27.072 33.018 -0.039 1.00 95.25 962 ASN A N 1
ATOM 7141 C CA . ASN A 1 962 ? 28.164 32.418 0.734 1.00 95.25 962 ASN A CA 1
ATOM 7142 C C . ASN A 1 962 ? 27.629 31.612 1.937 1.00 95.25 962 ASN A C 1
ATOM 7144 O O . ASN A 1 962 ? 26.451 31.705 2.283 1.00 95.25 962 ASN A O 1
ATOM 7148 N N . VAL A 1 963 ? 28.493 30.841 2.605 1.00 97.31 963 VAL A N 1
ATOM 7149 C CA . VAL A 1 963 ? 28.090 29.953 3.716 1.00 97.31 963 VAL A CA 1
ATOM 7150 C C . VAL A 1 963 ? 27.467 30.713 4.894 1.00 97.31 963 VAL A C 1
ATOM 7152 O O . VAL A 1 963 ? 26.512 30.221 5.488 1.00 97.31 963 VAL A O 1
ATOM 7155 N N . ALA A 1 964 ? 27.900 31.944 5.186 1.00 97.38 964 ALA A N 1
ATOM 7156 C CA . ALA A 1 964 ? 27.264 32.773 6.213 1.00 97.38 964 ALA A CA 1
ATOM 7157 C C . ALA A 1 964 ? 25.817 33.163 5.842 1.00 97.38 964 ALA A C 1
ATOM 7159 O O . ALA A 1 964 ? 24.930 33.120 6.693 1.00 97.38 964 ALA A O 1
ATOM 7160 N N . GLN A 1 965 ? 25.556 33.484 4.570 1.00 96.88 965 GLN A N 1
ATOM 7161 C CA . GLN A 1 965 ? 24.208 33.762 4.060 1.00 96.88 965 GLN A CA 1
ATOM 7162 C C . GLN A 1 965 ? 23.337 32.497 4.016 1.00 96.88 965 GLN A C 1
ATOM 7164 O O . GLN A 1 965 ? 22.167 32.556 4.388 1.00 96.88 965 GLN A O 1
ATOM 7169 N N . LEU A 1 966 ? 23.898 31.349 3.619 1.00 97.12 966 LEU A N 1
ATOM 7170 C CA . LEU A 1 966 ? 23.198 30.060 3.658 1.00 97.12 966 LEU A CA 1
ATOM 7171 C C . LEU A 1 966 ? 22.819 29.686 5.099 1.00 97.12 966 LEU A C 1
ATOM 7173 O O . LEU A 1 966 ? 21.650 29.417 5.366 1.00 97.12 966 LEU A O 1
ATOM 7177 N N . ASN A 1 967 ? 23.759 29.779 6.045 1.00 97.81 967 ASN A N 1
ATOM 7178 C CA . ASN A 1 967 ? 23.505 29.569 7.473 1.00 97.81 967 ASN A CA 1
ATOM 7179 C C . ASN A 1 967 ? 22.434 30.526 8.022 1.00 97.81 967 ASN A C 1
ATOM 7181 O O . ASN A 1 967 ? 21.591 30.103 8.808 1.00 97.81 967 ASN A O 1
ATOM 7185 N N . GLN A 1 968 ? 22.422 31.797 7.601 1.00 96.62 968 GLN A N 1
ATOM 7186 C CA . GLN A 1 968 ? 21.384 32.752 8.004 1.00 96.62 968 GLN A CA 1
ATOM 7187 C C . GLN A 1 968 ? 19.996 32.350 7.474 1.00 96.62 968 GLN A C 1
ATOM 7189 O O . GLN A 1 968 ? 19.025 32.366 8.231 1.00 96.62 968 GLN A O 1
ATOM 7194 N N . ILE A 1 969 ? 19.893 31.975 6.195 1.00 95.94 969 ILE A N 1
ATOM 7195 C CA . ILE A 1 969 ? 18.618 31.618 5.555 1.00 95.94 969 ILE A CA 1
ATOM 7196 C C . ILE A 1 969 ? 18.080 30.296 6.119 1.00 95.94 969 ILE A C 1
ATOM 7198 O O . ILE A 1 969 ? 16.953 30.261 6.607 1.00 95.94 969 ILE A O 1
ATOM 7202 N N . PHE A 1 970 ? 18.886 29.232 6.145 1.00 97.38 970 PHE A N 1
ATOM 7203 C CA . PHE A 1 970 ? 18.486 27.927 6.688 1.00 97.38 970 PHE A CA 1
ATOM 7204 C C . PHE A 1 970 ? 18.242 27.991 8.207 1.00 97.38 970 PHE A C 1
ATOM 7206 O O . PHE A 1 970 ? 17.233 27.476 8.696 1.00 97.38 970 PHE A O 1
ATOM 7213 N N . GLY A 1 971 ? 19.087 28.718 8.945 1.00 96.69 971 GLY A N 1
ATOM 7214 C CA . GLY A 1 971 ? 18.916 28.962 10.379 1.00 96.69 971 GLY A CA 1
ATOM 7215 C C . GLY A 1 971 ? 17.625 29.712 10.715 1.00 96.69 971 GLY A C 1
ATOM 7216 O O . GLY A 1 971 ? 16.979 29.390 11.711 1.00 96.69 971 GLY A O 1
ATOM 7217 N N . SER A 1 972 ? 17.169 30.634 9.853 1.00 94.69 972 SER A N 1
ATOM 7218 C CA . SER A 1 972 ? 15.868 31.310 10.016 1.00 94.69 972 SER A CA 1
ATOM 7219 C C . SER A 1 972 ? 14.663 30.359 9.950 1.00 94.69 972 SER A C 1
ATOM 7221 O O . SER A 1 972 ? 13.588 30.692 10.447 1.00 94.69 972 SER A O 1
ATOM 7223 N N . LYS A 1 973 ? 14.848 29.162 9.377 1.00 95.19 973 LYS A N 1
ATOM 7224 C CA . LYS A 1 973 ? 13.849 28.088 9.290 1.00 95.19 973 LYS A CA 1
ATOM 7225 C C . LYS A 1 973 ? 14.096 26.962 10.312 1.00 95.19 973 LYS A C 1
ATOM 7227 O O . LYS A 1 973 ? 13.440 25.928 10.256 1.00 95.19 973 LYS A O 1
ATOM 7232 N N . GLY A 1 974 ? 15.028 27.149 11.253 1.00 95.06 974 GLY A N 1
ATOM 7233 C CA . GLY A 1 974 ? 15.368 26.164 12.289 1.00 95.06 974 GLY A CA 1
ATOM 7234 C C . GLY A 1 974 ? 16.244 24.997 11.814 1.00 95.06 974 GLY A C 1
ATOM 7235 O O . GLY A 1 974 ? 16.373 24.000 12.532 1.00 95.06 974 GLY A O 1
ATOM 7236 N N . LEU A 1 975 ? 16.840 25.104 10.622 1.00 97.56 975 LEU A N 1
ATOM 7237 C CA . LEU A 1 975 ? 17.772 24.115 10.084 1.00 97.56 975 LEU A CA 1
ATOM 7238 C C . LEU A 1 975 ? 19.214 24.432 10.510 1.00 97.56 975 LEU A C 1
ATOM 7240 O O . LEU A 1 975 ? 19.618 25.592 10.594 1.00 97.56 975 LEU A O 1
ATOM 7244 N N . THR A 1 976 ? 19.990 23.392 10.797 1.00 98.19 976 THR A N 1
ATOM 7245 C CA . THR A 1 976 ? 21.407 23.490 11.166 1.00 98.19 976 THR A CA 1
ATOM 7246 C C . THR A 1 976 ? 22.292 23.627 9.927 1.00 98.19 976 THR A C 1
ATOM 7248 O O . THR A 1 976 ? 21.881 23.325 8.807 1.00 98.19 976 THR A O 1
ATOM 7251 N N . GLN A 1 977 ? 23.552 24.019 10.127 1.00 98.12 977 GLN A N 1
ATOM 7252 C CA . GLN A 1 977 ? 24.557 24.007 9.061 1.00 98.12 977 GLN A CA 1
ATOM 7253 C C . GLN A 1 977 ? 24.737 22.606 8.448 1.00 98.12 977 GLN A C 1
ATOM 7255 O O . GLN A 1 977 ? 24.882 22.492 7.234 1.00 98.12 977 GLN A O 1
ATOM 7260 N N . ALA A 1 978 ? 24.660 21.543 9.257 1.00 97.62 978 ALA A N 1
ATOM 7261 C CA . ALA A 1 978 ? 24.797 20.174 8.766 1.00 97.62 978 ALA A CA 1
ATOM 7262 C C . ALA A 1 978 ? 23.612 19.757 7.878 1.00 97.62 978 ALA A C 1
ATOM 7264 O O . ALA A 1 978 ? 23.807 19.182 6.809 1.00 97.62 978 ALA A O 1
ATOM 7265 N N . GLU A 1 979 ? 22.390 20.117 8.277 1.00 98.19 979 GLU A N 1
ATOM 7266 C CA . GLU A 1 979 ? 21.175 19.896 7.481 1.00 98.19 979 GLU A CA 1
ATOM 7267 C C . GLU A 1 979 ? 21.166 20.755 6.203 1.00 98.19 979 GLU A C 1
ATOM 7269 O O . GLU A 1 979 ? 20.659 20.314 5.177 1.00 98.19 979 GLU A O 1
ATOM 7274 N N . MET A 1 980 ? 21.768 21.951 6.229 1.00 98.19 980 MET A N 1
ATOM 7275 C CA . MET A 1 980 ? 21.961 22.799 5.046 1.00 98.19 980 MET A CA 1
ATOM 7276 C C . MET A 1 980 ? 22.924 22.157 4.033 1.00 98.19 980 MET A C 1
ATOM 7278 O O . MET A 1 980 ? 22.592 22.067 2.849 1.00 98.19 980 MET A O 1
ATOM 7282 N N . VAL A 1 981 ? 24.077 21.642 4.480 1.00 98.50 981 VAL A N 1
ATOM 7283 C CA . VAL A 1 981 ? 25.039 20.941 3.603 1.00 98.50 981 VAL A CA 1
ATOM 7284 C C . VAL A 1 981 ? 24.444 19.647 3.042 1.00 98.50 981 VAL A C 1
ATOM 7286 O O . VAL A 1 981 ? 24.677 19.333 1.873 1.00 98.50 981 VAL A O 1
ATOM 7289 N N . ALA A 1 982 ? 23.641 18.925 3.832 1.00 98.06 982 ALA A N 1
ATOM 7290 C CA . ALA A 1 982 ? 22.887 17.767 3.358 1.00 98.06 982 ALA A CA 1
ATOM 7291 C C . ALA A 1 982 ? 21.864 18.177 2.285 1.00 98.06 982 ALA A C 1
ATOM 7293 O O . ALA A 1 982 ? 21.957 17.709 1.155 1.00 98.06 982 ALA A O 1
ATOM 7294 N N . LEU A 1 983 ? 20.945 19.107 2.578 1.00 98.25 983 LEU A N 1
ATOM 7295 C CA . LEU A 1 983 ? 19.909 19.554 1.631 1.00 98.25 983 LEU A CA 1
ATOM 7296 C C . LEU A 1 983 ? 20.480 20.171 0.345 1.00 98.25 983 LEU A C 1
ATOM 7298 O O . LEU A 1 983 ? 19.869 20.022 -0.712 1.00 98.25 983 LEU A O 1
ATOM 7302 N N . SER A 1 984 ? 21.666 20.788 0.392 1.00 97.94 984 SER A N 1
ATOM 7303 C CA . SER A 1 984 ? 22.373 21.249 -0.817 1.00 97.94 984 SER A CA 1
ATOM 7304 C C . SER A 1 984 ? 22.653 20.106 -1.807 1.00 97.94 984 SER A C 1
ATOM 7306 O O . SER A 1 984 ? 22.635 20.316 -3.017 1.00 97.94 984 SER A O 1
ATOM 7308 N N . GLY A 1 985 ? 22.787 18.869 -1.315 1.00 96.88 985 GLY A N 1
ATOM 7309 C CA . GLY A 1 985 ? 22.914 17.654 -2.123 1.00 96.88 985 GLY A CA 1
ATOM 7310 C C . GLY A 1 985 ? 21.729 17.357 -3.049 1.00 96.88 985 GLY A C 1
ATOM 7311 O O . GLY A 1 985 ? 21.874 16.561 -3.972 1.00 96.88 985 GLY A O 1
ATOM 7312 N N . ALA A 1 986 ? 20.588 18.049 -2.905 1.00 97.06 986 ALA A N 1
ATOM 7313 C CA . ALA A 1 986 ? 19.506 18.033 -3.896 1.00 97.06 986 ALA A CA 1
ATOM 7314 C C . ALA A 1 986 ? 19.990 18.418 -5.310 1.00 97.06 986 ALA A C 1
ATOM 7316 O O . ALA A 1 986 ? 19.405 17.994 -6.305 1.00 97.06 986 ALA A O 1
ATOM 7317 N N . HIS A 1 987 ? 21.081 19.182 -5.403 1.00 96.81 987 HIS A N 1
ATOM 7318 C CA . HIS A 1 987 ? 21.726 19.574 -6.652 1.00 96.81 987 HIS A CA 1
ATOM 7319 C C . HIS A 1 987 ? 22.436 18.426 -7.397 1.00 96.81 987 HIS A C 1
ATOM 7321 O O . HIS A 1 987 ? 22.864 18.630 -8.529 1.00 96.81 987 HIS A O 1
ATOM 7327 N N . THR A 1 988 ? 22.504 17.206 -6.849 1.00 95.19 988 THR A N 1
ATOM 7328 C CA . THR A 1 988 ? 22.956 16.028 -7.617 1.00 95.19 988 THR A CA 1
ATOM 7329 C C . THR A 1 988 ? 22.001 15.643 -8.757 1.00 95.19 988 THR A C 1
ATOM 7331 O O . THR A 1 988 ? 22.397 14.937 -9.681 1.00 95.19 988 THR A O 1
ATOM 7334 N N . ILE A 1 989 ? 20.750 16.126 -8.733 1.00 95.44 989 ILE A N 1
ATOM 7335 C CA . ILE A 1 989 ? 19.765 15.914 -9.800 1.00 95.44 989 ILE A CA 1
ATOM 7336 C C . ILE A 1 989 ? 19.314 17.227 -10.447 1.00 95.44 989 ILE A C 1
ATOM 7338 O O . ILE A 1 989 ? 19.090 18.244 -9.793 1.00 95.44 989 ILE A O 1
ATOM 7342 N N . GLY A 1 990 ? 19.075 17.179 -11.759 1.00 92.38 990 GLY A N 1
ATOM 7343 C CA . GLY A 1 990 ? 18.461 18.265 -12.518 1.00 92.38 990 GLY A CA 1
ATOM 7344 C C . GLY A 1 990 ? 19.436 19.207 -13.228 1.00 92.38 990 GLY A C 1
ATOM 7345 O O . GLY A 1 990 ? 20.542 18.839 -13.617 1.00 92.38 990 GLY A O 1
ATOM 7346 N N . VAL A 1 991 ? 18.953 20.423 -13.495 1.00 92.88 991 VAL A N 1
ATOM 7347 C CA . VAL A 1 991 ? 19.569 21.400 -14.408 1.00 92.88 991 VAL A CA 1
ATOM 7348 C C . VAL A 1 991 ? 19.373 22.825 -13.893 1.00 92.88 991 VAL A C 1
ATOM 7350 O O . VAL A 1 991 ? 18.357 23.115 -13.257 1.00 92.88 991 VAL A O 1
ATOM 7353 N N . SER A 1 992 ? 20.295 23.720 -14.242 1.00 91.38 992 SER A N 1
ATOM 7354 C CA . SER A 1 992 ? 20.216 25.162 -13.993 1.00 91.38 992 SER A CA 1
ATOM 7355 C C . SER A 1 992 ? 20.405 25.957 -15.284 1.00 91.38 992 SER A C 1
ATOM 7357 O O . SER A 1 992 ? 21.033 25.488 -16.233 1.00 91.38 992 SER A O 1
ATOM 7359 N N . HIS A 1 993 ? 19.841 27.162 -15.345 1.00 89.81 993 HIS A N 1
ATOM 7360 C CA . HIS A 1 993 ? 20.001 28.055 -16.492 1.00 89.81 993 HIS A CA 1
ATOM 7361 C C . HIS A 1 993 ? 21.335 28.799 -16.411 1.00 89.81 993 HIS A C 1
ATOM 7363 O O . HIS A 1 993 ? 21.743 29.221 -15.328 1.00 89.81 993 HIS A O 1
ATOM 7369 N N . CYS A 1 994 ? 21.967 29.062 -17.559 1.00 89.75 994 CYS A N 1
ATOM 7370 C CA . CYS A 1 994 ? 23.209 29.843 -17.629 1.00 89.75 994 CYS A CA 1
ATOM 7371 C C . CYS A 1 994 ? 23.146 31.166 -16.843 1.00 89.75 994 CYS A C 1
ATOM 7373 O O . CYS A 1 994 ? 24.134 31.574 -16.243 1.00 89.75 994 CYS A O 1
ATOM 7375 N N . SER A 1 995 ? 21.986 31.829 -16.813 1.00 86.19 995 SER A N 1
ATOM 7376 C CA . SER A 1 995 ? 21.764 33.092 -16.098 1.00 86.19 995 SER A CA 1
ATOM 7377 C C . SER A 1 995 ? 21.945 33.002 -14.576 1.00 86.19 995 SER A C 1
ATOM 7379 O O . SER A 1 995 ? 22.205 34.022 -13.943 1.00 86.19 995 SER A O 1
ATOM 7381 N N . SER A 1 996 ? 21.867 31.808 -13.979 1.00 88.31 996 SER A N 1
ATOM 7382 C CA . SER A 1 996 ? 22.097 31.594 -12.544 1.00 88.31 996 SER A CA 1
ATOM 7383 C C . SER A 1 996 ? 23.581 31.528 -12.158 1.00 88.31 996 SER A C 1
ATOM 7385 O O . SER A 1 996 ? 23.897 31.696 -10.983 1.00 88.31 996 SER A O 1
ATOM 7387 N N . PHE A 1 997 ? 24.492 31.308 -13.114 1.00 90.25 997 PHE A N 1
ATOM 7388 C CA . PHE A 1 997 ? 25.939 31.194 -12.864 1.00 90.25 997 PHE A CA 1
ATOM 7389 C C . PHE A 1 997 ? 26.823 31.970 -13.860 1.00 90.25 997 PHE A C 1
ATOM 7391 O O . PHE A 1 997 ? 28.045 31.959 -13.729 1.00 90.25 997 PHE A O 1
ATOM 7398 N N . SER A 1 998 ? 26.250 32.701 -14.820 1.00 87.81 998 SER A N 1
ATOM 7399 C CA . SER A 1 998 ? 26.986 33.445 -15.857 1.00 87.81 998 SER A CA 1
ATOM 7400 C C . SER A 1 998 ? 27.967 34.480 -15.301 1.00 87.81 998 SER A C 1
ATOM 7402 O O . SER A 1 998 ? 29.034 34.680 -15.880 1.00 87.81 998 SER A O 1
ATOM 7404 N N . ASN A 1 999 ? 27.678 35.057 -14.131 1.00 84.88 999 ASN A N 1
ATOM 7405 C CA . ASN A 1 999 ? 28.604 35.934 -13.410 1.00 84.88 999 ASN A CA 1
ATOM 7406 C C . ASN A 1 999 ? 29.926 35.233 -13.038 1.00 84.88 999 ASN A C 1
ATOM 7408 O O . ASN A 1 999 ? 30.958 35.896 -12.987 1.00 84.88 999 ASN A O 1
ATOM 7412 N N . ARG A 1 1000 ? 29.939 33.908 -12.834 1.00 87.81 1000 ARG A N 1
ATOM 7413 C CA . ARG A 1 1000 ? 31.172 33.134 -12.593 1.00 87.81 1000 ARG A CA 1
ATOM 7414 C C . ARG A 1 1000 ? 32.020 32.976 -13.855 1.00 87.81 1000 ARG A C 1
ATOM 7416 O O . ARG A 1 1000 ? 33.238 32.888 -13.777 1.00 87.81 1000 ARG A O 1
ATOM 7423 N N . LEU A 1 1001 ? 31.378 32.950 -15.022 1.00 87.31 1001 LEU A N 1
ATOM 7424 C CA . LEU A 1 1001 ? 32.049 32.778 -16.312 1.00 87.31 1001 LEU A CA 1
ATOM 7425 C C . LEU A 1 1001 ? 32.540 34.112 -16.904 1.00 87.31 1001 LEU A C 1
ATOM 7427 O O . LEU A 1 1001 ? 33.548 34.126 -17.608 1.00 87.31 1001 LEU A O 1
ATOM 7431 N N . TYR A 1 1002 ? 31.826 35.216 -16.642 1.00 84.19 1002 TYR A N 1
ATOM 7432 C CA . TYR A 1 1002 ? 31.946 36.468 -17.404 1.00 84.19 1002 TYR A CA 1
ATOM 7433 C C . TYR A 1 1002 ? 31.893 37.758 -16.556 1.00 84.19 1002 T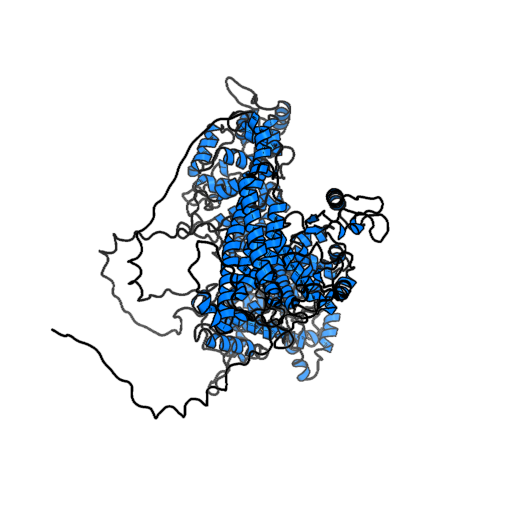YR A C 1
ATOM 7435 O O . TYR A 1 1002 ? 31.421 38.788 -17.042 1.00 84.19 1002 TYR A O 1
ATOM 7443 N N . SER A 1 1003 ? 32.341 37.729 -15.294 1.00 68.81 1003 SER A N 1
ATOM 7444 C CA . SER A 1 1003 ? 32.282 38.898 -14.396 1.00 68.81 1003 SER A CA 1
ATOM 7445 C C . SER A 1 1003 ? 32.955 40.151 -14.972 1.00 68.81 1003 SER A C 1
ATOM 7447 O O . SER A 1 1003 ? 34.122 40.135 -15.367 1.00 68.81 1003 SER A O 1
ATOM 7449 N N . SER A 1 1004 ? 32.228 41.271 -14.952 1.00 55.41 1004 SER A N 1
ATOM 7450 C CA . SER A 1 1004 ? 32.689 42.584 -15.417 1.00 55.41 1004 SER A CA 1
ATOM 7451 C C . SER A 1 1004 ? 32.995 43.524 -14.245 1.00 55.41 1004 SER A C 1
ATOM 7453 O O . SER A 1 1004 ? 32.105 43.855 -13.463 1.00 55.41 1004 SER A O 1
ATOM 7455 N N . GLY A 1 1005 ? 34.238 43.999 -14.146 1.00 53.59 1005 GLY A N 1
ATOM 7456 C CA . GLY A 1 1005 ? 34.699 44.913 -13.095 1.00 53.59 1005 GLY A CA 1
ATOM 7457 C C . GLY A 1 1005 ? 36.215 45.149 -13.166 1.00 53.59 1005 GLY A C 1
ATOM 7458 O O . GLY A 1 1005 ? 36.841 44.728 -14.137 1.00 53.59 1005 GLY A O 1
ATOM 7459 N N . PRO A 1 1006 ? 36.838 45.786 -12.155 1.00 44.59 1006 PRO A N 1
ATOM 7460 C CA . PRO A 1 1006 ? 38.296 45.963 -12.113 1.00 44.59 1006 PRO A CA 1
ATOM 7461 C C . PRO A 1 1006 ? 39.066 44.634 -11.988 1.00 44.59 1006 PRO A C 1
ATOM 7463 O O . PRO A 1 1006 ? 40.209 44.556 -12.423 1.00 44.59 1006 PRO A O 1
ATOM 7466 N N . ASN A 1 1007 ? 38.416 43.582 -11.476 1.00 49.72 1007 ASN A N 1
ATOM 7467 C CA . ASN A 1 1007 ? 38.904 42.200 -11.478 1.00 49.72 1007 ASN A CA 1
ATOM 7468 C C . ASN A 1 1007 ? 38.170 41.374 -12.558 1.00 49.72 1007 ASN A C 1
ATOM 7470 O O . ASN A 1 1007 ? 37.581 40.341 -12.251 1.00 49.72 1007 ASN A O 1
ATOM 7474 N N . ALA A 1 1008 ? 38.110 41.866 -13.802 1.00 52.03 1008 ALA A N 1
ATOM 7475 C CA . ALA A 1 1008 ? 37.429 41.161 -14.891 1.00 52.03 1008 ALA A CA 1
ATOM 7476 C C . ALA A 1 1008 ? 38.105 39.812 -15.191 1.00 52.03 1008 ALA A C 1
ATOM 7478 O O . ALA A 1 1008 ? 39.294 39.765 -15.507 1.00 52.03 1008 ALA A O 1
ATOM 7479 N N . GLY A 1 1009 ? 37.341 38.723 -15.113 1.00 64.94 1009 GLY A N 1
ATOM 7480 C CA . GLY A 1 1009 ? 37.862 37.371 -15.281 1.00 64.94 1009 GLY A CA 1
ATOM 7481 C C . GLY A 1 1009 ? 36.833 36.282 -14.987 1.00 64.94 1009 GLY A C 1
ATOM 7482 O O . GLY A 1 1009 ? 35.707 36.555 -14.566 1.00 64.94 1009 GLY A O 1
ATOM 7483 N N . GLN A 1 1010 ? 37.249 35.042 -15.228 1.00 69.56 1010 GLN A N 1
ATOM 7484 C CA . GLN A 1 1010 ? 36.546 33.834 -14.797 1.00 69.56 1010 GLN A CA 1
ATOM 7485 C C . GLN A 1 1010 ? 36.773 33.624 -13.292 1.00 69.56 1010 GLN A C 1
ATOM 7487 O O . GLN A 1 1010 ? 37.820 34.006 -12.766 1.00 69.56 1010 GLN A O 1
ATOM 7492 N N . ASP A 1 1011 ? 35.805 33.019 -12.605 1.00 81.56 1011 ASP A N 1
ATOM 7493 C CA . ASP A 1 1011 ? 35.889 32.679 -11.183 1.00 81.56 1011 ASP A CA 1
ATOM 7494 C C . ASP A 1 1011 ? 37.122 31.785 -10.916 1.00 81.56 1011 ASP A C 1
ATOM 7496 O O . ASP A 1 1011 ? 37.166 30.647 -11.395 1.00 81.56 1011 ASP A O 1
ATOM 7500 N N . PRO A 1 1012 ? 38.127 32.263 -10.152 1.00 83.19 1012 PRO A N 1
ATOM 7501 C CA . PRO A 1 1012 ? 39.386 31.548 -9.948 1.00 83.19 1012 PRO A CA 1
ATOM 7502 C C . PRO A 1 1012 ? 39.241 30.304 -9.059 1.00 83.19 1012 PRO A C 1
ATOM 7504 O O . PRO A 1 1012 ? 40.220 29.585 -8.869 1.00 83.19 1012 PRO A O 1
ATOM 7507 N N . THR A 1 1013 ? 38.050 30.045 -8.504 1.00 86.81 1013 THR A N 1
ATOM 7508 C CA . THR A 1 1013 ? 37.736 28.810 -7.769 1.00 86.81 1013 THR A CA 1
ATOM 7509 C C . THR A 1 1013 ? 37.272 27.664 -8.670 1.00 86.81 1013 THR A C 1
ATOM 7511 O O . THR A 1 1013 ? 37.058 26.568 -8.166 1.00 86.81 1013 THR A O 1
ATOM 7514 N N . MET A 1 1014 ? 37.098 27.884 -9.979 1.00 90.44 1014 MET A N 1
ATOM 7515 C CA . MET A 1 1014 ? 36.622 26.860 -10.916 1.00 90.44 1014 MET A CA 1
ATOM 7516 C C . MET A 1 1014 ? 37.772 26.143 -11.636 1.00 90.44 1014 MET A C 1
ATOM 7518 O O . MET A 1 1014 ? 38.735 26.772 -12.073 1.00 90.44 1014 MET A O 1
ATOM 7522 N N . ASP A 1 1015 ? 37.635 24.832 -11.848 1.00 92.75 1015 ASP A N 1
ATOM 7523 C CA . ASP A 1 1015 ? 38.522 24.064 -12.729 1.00 92.75 1015 ASP A CA 1
ATOM 7524 C C . ASP A 1 1015 ? 38.520 24.649 -14.162 1.00 92.75 1015 ASP A C 1
ATOM 7526 O O . ASP A 1 1015 ? 37.469 24.652 -14.815 1.00 92.75 1015 ASP A O 1
ATOM 7530 N N . PRO A 1 1016 ? 39.676 25.077 -14.713 1.00 90.19 1016 PRO A N 1
ATOM 7531 C CA . PRO A 1 1016 ? 39.752 25.667 -16.049 1.00 90.19 1016 PRO A CA 1
ATOM 7532 C C . PRO A 1 1016 ? 39.199 24.777 -17.171 1.00 90.19 1016 PRO A C 1
ATOM 7534 O O . PRO A 1 1016 ? 38.672 25.295 -18.160 1.00 90.19 1016 PRO A O 1
ATOM 7537 N N . SER A 1 1017 ? 39.279 23.444 -17.041 1.00 90.88 1017 SER A N 1
ATOM 7538 C CA . SER A 1 1017 ? 38.717 22.545 -18.060 1.00 90.88 1017 SER A CA 1
ATOM 7539 C C . SER A 1 1017 ? 37.183 22.530 -18.031 1.00 90.88 1017 SER A C 1
ATOM 7541 O O . SER A 1 1017 ? 36.542 22.550 -19.085 1.00 90.88 1017 SER A O 1
ATOM 7543 N N . TYR A 1 1018 ? 36.586 22.619 -16.841 1.00 92.31 1018 TYR A N 1
ATOM 7544 C CA . TYR A 1 1018 ? 35.146 22.775 -16.658 1.00 92.31 1018 TYR A CA 1
ATOM 7545 C C . TYR A 1 1018 ? 34.651 24.157 -17.106 1.00 92.31 1018 TYR A C 1
ATOM 7547 O O . TYR A 1 1018 ? 33.641 24.239 -17.800 1.00 92.31 1018 TYR A O 1
ATOM 7555 N N . VAL A 1 1019 ? 35.397 25.237 -16.840 1.00 90.44 1019 VAL A N 1
ATOM 7556 C CA . VAL A 1 1019 ? 35.077 26.575 -17.379 1.00 90.44 1019 VAL A CA 1
ATOM 7557 C C . VAL A 1 1019 ? 35.081 26.573 -18.914 1.00 90.44 1019 VAL A C 1
ATOM 7559 O O . VAL A 1 1019 ? 34.183 27.145 -19.535 1.00 90.44 1019 VAL A O 1
ATOM 7562 N N . SER A 1 1020 ? 36.024 25.870 -19.551 1.00 88.94 1020 SER A N 1
ATOM 7563 C CA . SER A 1 1020 ? 36.030 25.680 -21.010 1.00 88.94 1020 SER A CA 1
ATOM 7564 C C . SER A 1 1020 ? 34.788 24.924 -21.513 1.00 88.94 1020 SER A C 1
ATOM 7566 O O . SER A 1 1020 ? 34.203 25.300 -22.530 1.00 88.94 1020 SER A O 1
ATOM 7568 N N . ALA A 1 1021 ? 34.321 23.904 -20.786 1.00 90.31 1021 ALA A N 1
ATOM 7569 C CA . ALA A 1 1021 ? 33.100 23.167 -21.126 1.00 90.31 1021 ALA A CA 1
ATOM 7570 C C . ALA A 1 1021 ? 31.810 23.984 -20.896 1.00 90.31 1021 ALA A C 1
ATOM 7572 O O . ALA A 1 1021 ? 30.865 23.888 -21.683 1.00 90.31 1021 ALA A O 1
ATOM 7573 N N . LEU A 1 1022 ? 31.756 24.810 -19.847 1.00 90.81 1022 LEU A N 1
ATOM 7574 C CA . LEU A 1 1022 ? 30.607 25.668 -19.537 1.00 90.81 1022 LEU A CA 1
ATOM 7575 C C . LEU A 1 1022 ? 30.494 26.861 -20.490 1.00 90.81 1022 LEU A C 1
ATOM 7577 O O . LEU A 1 1022 ? 29.399 27.177 -20.946 1.00 90.81 1022 LEU A O 1
ATOM 7581 N N . THR A 1 1023 ? 31.609 27.501 -20.848 1.00 88.25 1023 THR A N 1
ATOM 7582 C CA . THR A 1 1023 ? 31.608 28.649 -21.778 1.00 88.25 1023 THR A CA 1
ATOM 7583 C C . THR A 1 1023 ? 31.212 28.273 -23.213 1.00 88.25 1023 THR A C 1
ATOM 7585 O O . THR A 1 1023 ? 30.749 29.137 -23.955 1.00 88.25 1023 THR A O 1
ATOM 7588 N N . GLN A 1 1024 ? 31.314 26.991 -23.588 1.00 87.81 1024 GLN A N 1
ATOM 7589 C CA . GLN A 1 1024 ? 30.746 26.447 -24.830 1.00 87.81 1024 GLN A CA 1
ATOM 7590 C C . GLN A 1 1024 ? 29.221 26.253 -24.753 1.00 87.81 1024 GLN A C 1
ATOM 7592 O O . GLN A 1 1024 ? 28.524 26.509 -25.731 1.00 87.81 1024 GLN A O 1
ATOM 7597 N N . GLN A 1 1025 ? 28.695 25.825 -23.600 1.00 87.88 1025 GLN A N 1
ATOM 7598 C CA . GLN A 1 1025 ? 27.255 25.601 -23.383 1.00 87.88 1025 GLN A CA 1
ATOM 7599 C C . GLN A 1 1025 ? 26.478 26.895 -23.088 1.00 87.88 1025 GLN A C 1
ATOM 7601 O O . GLN A 1 1025 ? 25.286 26.982 -23.373 1.00 87.88 1025 GLN A O 1
ATOM 7606 N N . CYS A 1 1026 ? 27.156 27.907 -22.543 1.00 89.12 1026 CYS A N 1
ATOM 7607 C CA . CYS A 1 1026 ? 26.570 29.166 -22.092 1.00 89.12 1026 CYS A CA 1
ATOM 7608 C C . CYS A 1 1026 ? 27.285 30.405 -22.672 1.00 89.12 1026 CYS A C 1
ATOM 7610 O O . CYS A 1 1026 ? 27.836 31.173 -21.888 1.00 89.12 1026 CYS A O 1
ATOM 7612 N N . PRO A 1 1027 ? 27.296 30.659 -23.997 1.00 84.88 1027 PRO A N 1
ATOM 7613 C CA . PRO A 1 1027 ? 28.054 31.773 -24.575 1.00 84.88 1027 PRO A CA 1
ATOM 7614 C C . PRO A 1 1027 ? 27.653 33.154 -24.027 1.00 84.88 1027 PRO A C 1
ATOM 7616 O O . PRO A 1 1027 ? 26.468 33.453 -23.880 1.00 84.88 1027 PRO A O 1
ATOM 7619 N N . GLN A 1 1028 ? 28.635 34.039 -23.816 1.00 79.12 1028 GLN A N 1
ATOM 7620 C CA . GLN A 1 1028 ? 28.472 35.351 -23.158 1.00 79.12 1028 GLN A CA 1
ATOM 7621 C C . GLN A 1 1028 ? 27.356 36.245 -23.737 1.00 79.12 1028 GLN A C 1
ATOM 7623 O O . GLN A 1 1028 ? 26.706 36.984 -23.002 1.00 79.12 1028 GLN A O 1
ATOM 7628 N N . GLN A 1 1029 ? 27.116 36.187 -25.053 1.00 70.25 1029 GLN A N 1
ATOM 7629 C CA . GLN A 1 1029 ? 26.064 36.967 -25.726 1.00 70.25 1029 GLN A CA 1
ATOM 7630 C C . GLN A 1 1029 ? 24.639 36.447 -25.462 1.00 70.25 1029 GLN A C 1
ATOM 7632 O O . GLN A 1 1029 ? 23.670 37.133 -25.777 1.00 70.25 1029 GLN A O 1
ATOM 7637 N N . GLN A 1 1030 ? 24.507 35.237 -24.915 1.00 65.31 1030 GLN A N 1
ATOM 7638 C CA . GLN A 1 1030 ? 23.239 34.563 -24.631 1.00 65.31 1030 GLN A CA 1
ATOM 7639 C C . GLN A 1 1030 ? 23.037 34.336 -23.126 1.00 65.31 1030 GLN A C 1
ATOM 7641 O O . GLN A 1 1030 ? 21.909 34.349 -22.653 1.00 65.31 1030 GLN A O 1
ATOM 7646 N N . SER A 1 1031 ? 24.112 34.186 -22.344 1.00 64.81 1031 SER A N 1
ATOM 7647 C CA . SER A 1 1031 ? 24.086 33.794 -20.925 1.00 64.81 1031 SER A CA 1
ATOM 7648 C C . SER A 1 1031 ? 23.409 34.779 -19.954 1.00 64.81 1031 SER A C 1
ATOM 7650 O O . SER A 1 1031 ? 23.325 34.492 -18.761 1.00 64.81 1031 SER A O 1
ATOM 7652 N N . SER A 1 1032 ? 22.961 35.942 -20.429 1.00 62.25 1032 SER A N 1
ATOM 7653 C CA . SER A 1 1032 ? 22.225 36.955 -19.660 1.00 62.25 1032 SER A CA 1
ATOM 7654 C C . SER A 1 1032 ? 20.719 37.000 -19.962 1.00 62.25 1032 SER A C 1
ATOM 7656 O O . SER A 1 1032 ? 19.998 37.746 -19.301 1.00 62.25 1032 SER A O 1
ATOM 7658 N N . THR A 1 1033 ? 20.212 36.217 -20.924 1.00 60.16 1033 THR A N 1
ATOM 7659 C CA . THR A 1 1033 ? 18.777 36.170 -21.250 1.00 60.16 1033 THR A CA 1
ATOM 7660 C C . THR A 1 1033 ? 18.059 35.032 -20.519 1.00 60.16 1033 THR A C 1
ATOM 7662 O O . THR A 1 1033 ? 18.647 34.008 -20.178 1.00 60.16 1033 THR A O 1
ATOM 7665 N N . ALA A 1 1034 ? 16.741 35.161 -20.331 1.00 52.66 1034 ALA A N 1
ATOM 7666 C CA . ALA A 1 1034 ? 15.901 34.068 -19.819 1.00 52.66 1034 ALA A CA 1
ATOM 7667 C C . ALA A 1 1034 ? 15.799 32.868 -20.790 1.00 52.66 1034 ALA A C 1
ATOM 7669 O O . ALA A 1 1034 ? 15.368 31.788 -20.402 1.00 52.66 1034 ALA A O 1
ATOM 7670 N N . THR A 1 1035 ? 16.212 33.052 -22.049 1.00 53.53 1035 THR A N 1
ATOM 7671 C CA . THR A 1 1035 ? 16.301 32.011 -23.086 1.00 53.53 1035 THR A CA 1
ATOM 7672 C C . THR A 1 1035 ? 17.663 31.312 -23.136 1.00 53.53 1035 THR A C 1
ATOM 7674 O O . THR A 1 1035 ? 17.893 30.502 -24.033 1.00 53.53 1035 THR A O 1
ATOM 7677 N N . ALA A 1 1036 ? 18.575 31.614 -22.206 1.00 62.88 1036 ALA A N 1
ATOM 7678 C CA . ALA A 1 1036 ? 19.865 30.946 -22.126 1.00 62.88 1036 ALA A CA 1
ATOM 7679 C C . ALA A 1 1036 ? 19.720 29.446 -21.806 1.00 62.88 1036 ALA A C 1
ATOM 7681 O O . ALA A 1 1036 ? 18.770 29.022 -21.138 1.00 62.88 1036 ALA A O 1
ATOM 7682 N N . GLY A 1 1037 ? 20.692 28.658 -22.276 1.00 76.00 1037 GLY A N 1
ATOM 7683 C CA . GLY A 1 1037 ? 20.698 27.201 -22.164 1.00 76.00 1037 GLY A CA 1
ATOM 7684 C C . GLY A 1 1037 ? 20.581 26.673 -20.730 1.00 76.00 1037 GLY A C 1
ATOM 7685 O O . GLY A 1 1037 ? 20.881 27.361 -19.752 1.00 76.00 1037 GLY A O 1
ATOM 7686 N N . MET A 1 1038 ? 20.145 25.418 -20.626 1.00 87.50 1038 MET A N 1
ATOM 7687 C CA . MET A 1 1038 ? 20.160 24.652 -19.382 1.00 87.50 1038 MET A CA 1
ATOM 7688 C C . MET A 1 1038 ? 21.413 23.777 -19.350 1.00 87.50 1038 MET A C 1
ATOM 7690 O O . MET A 1 1038 ? 21.695 23.079 -20.322 1.00 87.50 1038 MET A O 1
ATOM 7694 N N . VAL A 1 1039 ? 22.125 23.784 -18.227 1.00 92.31 1039 VAL A N 1
ATOM 7695 C CA . VAL A 1 1039 ? 23.279 22.919 -17.962 1.00 92.31 1039 VAL A CA 1
ATOM 7696 C C . VAL A 1 1039 ? 22.933 21.980 -16.799 1.00 92.31 1039 VAL A C 1
ATOM 7698 O O . VAL A 1 1039 ? 22.302 22.432 -15.838 1.00 92.31 1039 VAL A O 1
ATOM 7701 N N . PRO A 1 1040 ? 23.298 20.687 -16.864 1.00 93.75 1040 PRO A N 1
ATOM 7702 C CA . PRO A 1 1040 ? 23.190 19.762 -15.736 1.00 93.75 1040 PRO A CA 1
ATOM 7703 C C . PRO A 1 1040 ? 23.854 20.296 -14.461 1.00 93.75 1040 PRO A C 1
ATOM 7705 O O . PRO A 1 1040 ? 24.972 20.802 -14.521 1.00 93.75 1040 PRO A O 1
ATOM 7708 N N . MET A 1 1041 ? 23.175 20.182 -13.314 1.00 93.50 1041 MET A N 1
ATOM 7709 C CA . MET A 1 1041 ? 23.769 20.540 -12.014 1.00 93.50 1041 MET A CA 1
ATOM 7710 C C . MET A 1 1041 ? 24.889 19.564 -11.638 1.00 93.50 1041 MET A C 1
ATOM 7712 O O . MET A 1 1041 ? 25.954 19.987 -11.193 1.00 93.50 1041 MET A O 1
ATOM 7716 N N . ASP A 1 1042 ? 24.665 18.278 -11.912 1.00 94.06 1042 ASP A N 1
ATOM 7717 C CA . ASP A 1 1042 ? 25.693 17.246 -11.947 1.00 94.06 1042 ASP A CA 1
ATOM 7718 C C . ASP A 1 1042 ? 26.025 16.882 -13.406 1.00 94.06 1042 ASP A C 1
ATOM 7720 O O . ASP A 1 1042 ? 25.133 16.604 -14.207 1.00 94.06 1042 ASP A O 1
ATOM 7724 N N . ALA A 1 1043 ? 27.306 16.887 -13.777 1.00 88.50 1043 ALA A N 1
ATOM 7725 C CA . ALA A 1 1043 ? 27.749 16.635 -15.152 1.00 88.50 1043 ALA A CA 1
ATOM 7726 C C . ALA A 1 1043 ? 27.930 15.141 -15.511 1.00 88.50 1043 ALA A C 1
ATOM 7728 O O . ALA A 1 1043 ? 28.240 14.832 -16.663 1.00 88.50 1043 ALA A O 1
ATOM 7729 N N . VAL A 1 1044 ? 27.770 14.222 -14.553 1.00 91.12 1044 VAL A N 1
ATOM 7730 C CA . VAL A 1 1044 ? 28.006 12.773 -14.693 1.00 91.12 1044 VAL A CA 1
ATOM 7731 C C . VAL A 1 1044 ? 26.709 11.984 -14.493 1.00 91.12 1044 VAL A C 1
ATOM 7733 O O . VAL A 1 1044 ? 26.388 11.119 -15.310 1.00 91.12 1044 VAL A O 1
ATOM 7736 N N . THR A 1 1045 ? 25.943 12.296 -13.444 1.00 90.50 1045 THR A N 1
ATOM 7737 C CA . THR A 1 1045 ? 24.757 11.543 -13.001 1.00 90.50 1045 THR A CA 1
ATOM 7738 C C . THR A 1 1045 ? 23.483 12.396 -12.799 1.00 90.50 1045 THR A C 1
ATOM 7740 O O . THR A 1 1045 ? 22.704 12.110 -11.895 1.00 90.50 1045 THR A O 1
ATOM 7743 N N . PRO A 1 1046 ? 23.130 13.364 -13.679 1.00 89.50 1046 PRO A N 1
ATOM 7744 C CA . PRO A 1 1046 ? 22.070 14.371 -13.435 1.00 89.50 1046 PRO A CA 1
ATOM 7745 C C . PRO A 1 1046 ? 20.627 13.875 -13.233 1.00 89.50 1046 PRO A C 1
ATOM 7747 O O . PRO A 1 1046 ? 19.713 14.686 -13.064 1.00 89.50 1046 PRO A O 1
ATOM 7750 N N . ASN A 1 1047 ? 20.390 12.565 -13.297 1.00 87.81 1047 ASN A N 1
ATOM 7751 C CA . ASN A 1 1047 ? 19.093 11.929 -13.067 1.00 87.81 1047 ASN A CA 1
ATOM 7752 C C . ASN A 1 1047 ? 19.177 10.786 -12.034 1.00 87.81 1047 ASN A C 1
ATOM 7754 O O . ASN A 1 1047 ? 18.259 9.970 -11.972 1.00 87.81 1047 ASN A O 1
ATOM 7758 N N . ALA A 1 1048 ? 20.263 10.704 -11.261 1.00 84.94 1048 ALA A N 1
ATOM 7759 C CA . ALA A 1 1048 ? 20.432 9.773 -10.151 1.00 84.94 1048 ALA A CA 1
ATOM 7760 C C . ALA A 1 1048 ? 20.781 10.543 -8.869 1.00 84.94 1048 ALA A C 1
ATOM 7762 O O . ALA A 1 1048 ? 21.478 11.555 -8.908 1.00 84.94 1048 ALA A O 1
ATOM 7763 N N . PHE A 1 1049 ? 20.262 10.083 -7.733 1.00 90.19 1049 PHE A N 1
ATOM 7764 C CA . PHE A 1 1049 ? 20.494 10.713 -6.439 1.00 90.19 1049 PHE A CA 1
ATOM 7765 C C . PHE A 1 1049 ? 21.662 10.044 -5.709 1.00 90.19 1049 PHE A C 1
ATOM 7767 O O . PHE A 1 1049 ? 21.479 9.121 -4.914 1.00 90.19 1049 PHE A O 1
ATOM 7774 N N . ASP A 1 1050 ? 22.876 10.491 -6.019 1.00 88.94 1050 ASP A N 1
ATOM 7775 C CA . ASP A 1 1050 ? 24.126 9.934 -5.505 1.00 88.94 1050 ASP A CA 1
ATOM 7776 C C . ASP A 1 1050 ? 25.077 11.025 -4.968 1.00 88.94 1050 ASP A C 1
ATOM 7778 O O . ASP A 1 1050 ? 24.672 12.157 -4.712 1.00 88.94 1050 ASP A O 1
ATOM 7782 N N . THR A 1 1051 ? 26.330 10.665 -4.682 1.00 93.44 1051 THR A N 1
ATOM 7783 C CA . THR A 1 1051 ? 27.308 11.551 -4.030 1.00 93.44 1051 THR A CA 1
ATOM 7784 C C . THR A 1 1051 ? 28.131 12.390 -5.013 1.00 93.44 1051 THR A C 1
ATOM 7786 O O . THR A 1 1051 ? 28.995 13.161 -4.576 1.00 93.44 1051 THR A O 1
ATOM 7789 N N . ASN A 1 1052 ? 27.899 12.271 -6.328 1.00 95.12 1052 ASN A N 1
ATOM 7790 C CA . ASN A 1 1052 ? 28.760 12.880 -7.339 1.00 95.12 1052 ASN A CA 1
ATOM 7791 C C . ASN A 1 1052 ? 28.722 14.420 -7.316 1.00 95.12 1052 ASN A C 1
ATOM 7793 O O . ASN A 1 1052 ? 29.759 15.034 -7.559 1.00 95.12 1052 ASN A O 1
ATOM 7797 N N . TYR A 1 1053 ? 27.628 15.046 -6.863 1.00 96.81 1053 TYR A N 1
ATOM 7798 C CA . TYR A 1 1053 ? 27.576 16.489 -6.571 1.00 96.81 1053 TYR A CA 1
ATOM 7799 C C . TYR A 1 1053 ? 28.713 16.948 -5.643 1.00 96.81 1053 TYR A C 1
ATOM 7801 O O . TYR A 1 1053 ? 29.426 17.913 -5.936 1.00 96.81 1053 TYR A O 1
ATOM 7809 N N . TYR A 1 1054 ? 28.944 16.224 -4.543 1.00 97.94 1054 TYR A N 1
ATOM 7810 C CA . TYR A 1 1054 ? 30.023 16.546 -3.608 1.00 97.94 1054 TYR A CA 1
ATOM 7811 C C . TYR A 1 1054 ? 31.399 16.250 -4.214 1.00 97.94 1054 TYR A C 1
ATOM 7813 O O . TYR A 1 1054 ? 32.343 17.010 -3.996 1.00 97.94 1054 TYR A O 1
ATOM 7821 N N . ALA A 1 1055 ? 31.522 15.192 -5.023 1.00 96.81 1055 ALA A N 1
ATOM 7822 C CA . ALA A 1 1055 ? 32.755 14.898 -5.756 1.00 96.81 1055 ALA A CA 1
ATOM 7823 C C . ALA A 1 1055 ? 33.083 15.995 -6.790 1.00 96.81 1055 ALA A C 1
ATOM 7825 O O . ALA A 1 1055 ? 34.243 16.388 -6.923 1.00 96.81 1055 ALA A O 1
ATOM 7826 N N . ALA A 1 1056 ? 32.072 16.551 -7.463 1.00 96.12 1056 ALA A N 1
ATOM 7827 C CA . ALA A 1 1056 ? 32.204 17.687 -8.366 1.00 96.12 1056 ALA A CA 1
ATOM 7828 C C . ALA A 1 1056 ? 32.638 18.952 -7.610 1.00 96.12 1056 ALA A C 1
ATOM 7830 O O . ALA A 1 1056 ? 33.583 19.609 -8.041 1.00 96.12 1056 ALA A O 1
ATOM 7831 N N . ILE A 1 1057 ? 32.040 19.262 -6.453 1.00 97.31 1057 ILE A N 1
ATOM 7832 C CA . ILE A 1 1057 ? 32.492 20.370 -5.593 1.00 97.31 1057 ILE A CA 1
ATOM 7833 C C . ILE A 1 1057 ? 33.969 20.200 -5.205 1.00 97.31 1057 ILE A C 1
ATOM 7835 O O . ILE A 1 1057 ? 34.753 21.129 -5.406 1.00 97.31 1057 ILE A O 1
ATOM 7839 N N . VAL A 1 1058 ? 34.374 19.022 -4.714 1.00 97.31 1058 VAL A N 1
ATOM 7840 C CA . VAL A 1 1058 ? 35.773 18.721 -4.338 1.00 97.31 1058 VAL A CA 1
ATOM 7841 C C . VAL A 1 1058 ? 36.730 18.813 -5.537 1.00 97.31 1058 VAL A C 1
ATOM 7843 O O . VAL A 1 1058 ? 37.880 19.218 -5.377 1.00 97.31 1058 VAL A O 1
ATOM 7846 N N . ALA A 1 1059 ? 36.253 18.531 -6.751 1.00 96.44 1059 ALA A N 1
ATOM 7847 C CA . ALA A 1 1059 ? 36.993 18.725 -7.998 1.00 96.44 1059 ALA A CA 1
ATOM 7848 C C . ALA A 1 1059 ? 37.020 20.186 -8.511 1.00 96.44 1059 ALA A C 1
ATOM 7850 O O . ALA A 1 1059 ? 37.506 20.419 -9.618 1.00 96.44 1059 ALA A O 1
ATOM 7851 N N . ASN A 1 1060 ? 36.515 21.163 -7.743 1.00 95.75 1060 ASN A N 1
ATOM 7852 C CA . ASN A 1 1060 ? 36.329 22.566 -8.150 1.00 95.75 1060 ASN A CA 1
ATOM 7853 C C . ASN A 1 1060 ? 35.375 22.740 -9.355 1.00 95.75 1060 ASN A C 1
ATOM 7855 O O . ASN A 1 1060 ? 35.591 23.560 -10.253 1.00 95.75 1060 ASN A O 1
ATOM 7859 N N . ARG A 1 1061 ? 34.313 21.925 -9.383 1.00 95.56 1061 ARG A N 1
ATOM 7860 C CA . ARG A 1 1061 ? 33.284 21.848 -10.435 1.00 95.56 1061 ARG A CA 1
ATOM 7861 C C . ARG A 1 1061 ? 31.848 21.996 -9.916 1.00 95.56 1061 ARG A C 1
ATOM 7863 O O . ARG A 1 1061 ? 30.910 21.671 -10.642 1.00 95.56 1061 ARG A O 1
ATOM 7870 N N . GLY A 1 1062 ? 31.642 22.524 -8.707 1.00 94.31 1062 GLY A N 1
ATOM 7871 C CA . GLY A 1 1062 ? 30.310 22.985 -8.294 1.00 94.31 1062 GLY A CA 1
ATOM 7872 C C . GLY A 1 1062 ? 29.810 24.052 -9.275 1.00 94.31 1062 GLY A C 1
ATOM 7873 O O . GLY A 1 1062 ? 30.591 24.921 -9.672 1.00 94.31 1062 GLY A O 1
ATOM 7874 N N . LEU A 1 1063 ? 28.552 23.978 -9.724 1.00 93.81 1063 LEU A N 1
ATOM 7875 C CA . LEU A 1 1063 ? 28.048 24.846 -10.798 1.00 93.81 1063 LEU A CA 1
ATOM 7876 C C . LEU A 1 1063 ? 27.715 26.258 -10.293 1.00 93.81 1063 LEU A C 1
ATOM 7878 O O . LEU A 1 1063 ? 28.132 27.251 -10.899 1.00 93.81 1063 LEU A O 1
ATOM 7882 N N . LEU A 1 1064 ? 27.024 26.369 -9.157 1.00 94.81 1064 LEU A N 1
ATOM 7883 C CA . LEU A 1 1064 ? 26.699 27.650 -8.529 1.00 94.81 1064 LEU A CA 1
ATOM 7884 C C . LEU A 1 1064 ? 27.831 28.092 -7.586 1.00 94.81 1064 LEU A C 1
ATOM 7886 O O . LEU A 1 1064 ? 28.602 27.271 -7.085 1.00 94.81 1064 LEU A O 1
ATOM 7890 N N . SER A 1 1065 ? 27.934 29.394 -7.300 1.00 94.12 1065 SER A N 1
ATOM 7891 C CA . SER A 1 1065 ? 28.910 29.874 -6.307 1.00 94.12 1065 SER A CA 1
ATOM 7892 C C . SER A 1 1065 ? 28.543 29.397 -4.902 1.00 94.12 1065 SER A C 1
ATOM 7894 O O . SER A 1 1065 ? 29.441 29.120 -4.114 1.00 94.12 1065 SER A O 1
ATOM 7896 N N . SER A 1 1066 ? 27.245 29.247 -4.614 1.00 95.88 1066 SER A N 1
ATOM 7897 C CA . SER A 1 1066 ? 26.746 28.665 -3.364 1.00 95.88 1066 SER A CA 1
ATOM 7898 C C . SER A 1 1066 ? 27.233 27.235 -3.137 1.00 95.88 1066 SER A C 1
ATOM 7900 O O . SER A 1 1066 ? 27.579 26.901 -2.011 1.00 95.88 1066 SER A O 1
ATOM 7902 N N . ASP A 1 1067 ? 27.323 26.422 -4.196 1.00 96.56 1067 ASP A N 1
ATOM 7903 C CA . ASP A 1 1067 ? 27.823 25.043 -4.123 1.00 96.56 1067 ASP A CA 1
ATOM 7904 C C . ASP A 1 1067 ? 29.323 25.026 -3.804 1.00 96.56 1067 ASP A C 1
ATOM 7906 O O . ASP A 1 1067 ? 29.775 24.378 -2.862 1.00 96.56 1067 ASP A O 1
ATOM 7910 N N . GLN A 1 1068 ? 30.111 25.791 -4.569 1.00 96.00 1068 GLN A N 1
ATOM 7911 C CA . GLN A 1 1068 ? 31.566 25.818 -4.415 1.00 96.00 1068 GLN A CA 1
ATOM 7912 C C . GLN A 1 1068 ? 32.002 26.475 -3.090 1.00 96.00 1068 GLN A C 1
ATOM 7914 O O . GLN A 1 1068 ? 33.042 26.116 -2.533 1.00 96.00 1068 GLN A O 1
ATOM 7919 N N . ALA A 1 1069 ? 31.188 27.384 -2.539 1.00 96.00 1069 ALA A N 1
ATOM 7920 C CA . ALA A 1 1069 ? 31.415 27.992 -1.230 1.00 96.00 1069 ALA A CA 1
ATOM 7921 C C . ALA A 1 1069 ? 31.406 26.968 -0.079 1.00 96.00 1069 ALA A C 1
ATOM 7923 O O . ALA A 1 1069 ? 32.124 27.175 0.899 1.00 96.00 1069 ALA A O 1
ATOM 7924 N N . LEU A 1 1070 ? 30.679 25.846 -0.203 1.00 97.62 1070 LEU A N 1
ATOM 7925 C CA . LEU A 1 1070 ? 30.637 24.793 0.823 1.00 97.62 1070 LEU A CA 1
ATOM 7926 C C . LEU A 1 1070 ? 32.003 24.111 1.042 1.00 97.62 1070 LEU A C 1
ATOM 7928 O O . LEU A 1 1070 ? 32.246 23.564 2.116 1.00 97.62 1070 LEU A O 1
ATOM 7932 N N . LEU A 1 1071 ? 32.904 24.151 0.052 1.00 96.56 1071 LEU A N 1
ATOM 7933 C CA . LEU A 1 1071 ? 34.287 23.672 0.185 1.00 96.56 1071 LEU A CA 1
ATOM 7934 C C . LEU A 1 1071 ? 35.253 24.766 0.665 1.00 96.56 1071 LEU A C 1
ATOM 7936 O O . LEU A 1 1071 ? 36.272 24.464 1.280 1.00 96.56 1071 LEU A O 1
ATOM 7940 N N . ALA A 1 1072 ? 34.952 26.030 0.361 1.00 90.94 1072 ALA A N 1
ATOM 7941 C CA . ALA A 1 1072 ? 35.800 27.165 0.719 1.00 90.94 1072 ALA A CA 1
ATOM 7942 C C . ALA A 1 1072 ? 35.703 27.541 2.210 1.00 90.94 1072 ALA A C 1
ATOM 7944 O O . ALA A 1 1072 ? 36.652 28.102 2.760 1.00 90.94 1072 ALA A O 1
ATOM 7945 N N . ASP A 1 1073 ? 34.579 27.238 2.866 1.00 95.88 1073 ASP A N 1
ATOM 7946 C CA . ASP A 1 1073 ? 34.392 27.456 4.302 1.00 95.88 1073 ASP A CA 1
ATOM 7947 C C . ASP A 1 1073 ? 34.850 26.239 5.128 1.00 95.88 1073 ASP A C 1
ATOM 7949 O O . ASP A 1 1073 ? 34.417 25.102 4.919 1.00 95.88 1073 ASP A O 1
ATOM 7953 N N . GLN A 1 1074 ? 35.715 26.492 6.114 1.00 95.19 1074 GLN A N 1
ATOM 7954 C CA . GLN A 1 1074 ? 36.301 25.466 6.983 1.00 95.19 1074 GLN A CA 1
ATOM 7955 C C . GLN A 1 1074 ? 35.260 24.715 7.828 1.00 95.19 1074 GLN A C 1
ATOM 7957 O O . GLN A 1 1074 ? 35.523 23.591 8.251 1.00 95.19 1074 GLN A O 1
ATOM 7962 N N . THR A 1 1075 ? 34.089 25.311 8.071 1.00 96.81 1075 THR A N 1
ATOM 7963 C CA . THR A 1 1075 ? 33.017 24.706 8.877 1.00 96.81 1075 THR A CA 1
ATOM 7964 C C . THR A 1 1075 ? 32.177 23.687 8.102 1.00 96.81 1075 THR A C 1
ATOM 7966 O O . THR A 1 1075 ? 31.641 22.765 8.710 1.00 96.81 1075 THR A O 1
ATOM 7969 N N . THR A 1 1076 ? 32.105 23.788 6.769 1.00 97.88 1076 THR A N 1
ATOM 7970 C CA . THR A 1 1076 ? 31.331 22.869 5.908 1.00 97.88 1076 THR A CA 1
ATOM 7971 C C . THR A 1 1076 ? 32.197 21.890 5.116 1.00 97.88 1076 THR A C 1
ATOM 7973 O O . THR A 1 1076 ? 31.745 20.782 4.815 1.00 97.88 1076 THR A O 1
ATOM 7976 N N . ALA A 1 1077 ? 33.453 22.244 4.817 1.00 97.38 1077 ALA A N 1
ATOM 7977 C CA . ALA A 1 1077 ? 34.332 21.460 3.945 1.00 97.38 1077 ALA A CA 1
ATOM 7978 C C . ALA A 1 1077 ? 34.518 19.996 4.393 1.00 97.38 1077 ALA A C 1
ATOM 7980 O O . ALA A 1 1077 ? 34.555 19.095 3.556 1.00 97.38 1077 ALA A O 1
ATOM 7981 N N . ALA A 1 1078 ? 34.587 19.734 5.703 1.00 96.62 1078 ALA A N 1
ATOM 7982 C CA . ALA A 1 1078 ? 34.747 18.378 6.237 1.00 96.62 1078 ALA A CA 1
ATOM 7983 C C . ALA A 1 1078 ? 33.547 17.462 5.918 1.00 96.62 1078 ALA A C 1
ATOM 7985 O O . ALA A 1 1078 ? 33.738 16.293 5.588 1.00 96.62 1078 ALA A O 1
ATOM 7986 N N . GLN A 1 1079 ? 32.323 17.995 5.964 1.00 97.56 1079 GLN A N 1
ATOM 7987 C CA . GLN A 1 1079 ? 31.099 17.251 5.652 1.00 97.56 1079 GLN A CA 1
ATOM 7988 C C . GLN A 1 1079 ? 30.941 17.046 4.138 1.00 97.56 1079 GLN A C 1
ATOM 7990 O O . GLN A 1 1079 ? 30.630 15.940 3.702 1.00 97.56 1079 GLN A O 1
ATOM 7995 N N . VAL A 1 1080 ? 31.255 18.072 3.334 1.00 97.69 1080 VAL A N 1
ATOM 7996 C CA . VAL A 1 1080 ? 31.324 17.977 1.862 1.00 97.69 1080 VAL A CA 1
ATOM 7997 C C . VAL A 1 1080 ? 32.276 16.860 1.431 1.00 97.69 1080 VAL A C 1
ATOM 7999 O O . VAL A 1 1080 ? 31.897 15.999 0.640 1.00 97.69 1080 VAL A O 1
ATOM 8002 N N . VAL A 1 1081 ? 33.494 16.828 1.983 1.00 96.75 1081 VAL A N 1
ATOM 8003 C CA . VAL A 1 1081 ? 34.466 15.759 1.708 1.00 96.75 1081 VAL A CA 1
ATOM 8004 C C . VAL A 1 1081 ? 33.959 14.408 2.224 1.00 96.75 1081 VAL A C 1
ATOM 8006 O O . VAL A 1 1081 ? 34.069 13.415 1.506 1.00 96.75 1081 VAL A O 1
ATOM 8009 N N . GLY A 1 1082 ? 33.356 14.362 3.416 1.00 95.19 1082 GLY A N 1
ATOM 8010 C CA . GLY A 1 1082 ? 32.802 13.142 4.009 1.00 95.19 1082 GLY A CA 1
ATOM 8011 C C . GLY A 1 1082 ? 31.746 12.453 3.140 1.00 95.19 1082 GLY A C 1
ATOM 8012 O O . GLY A 1 1082 ? 31.804 11.236 2.966 1.00 95.19 1082 GLY A O 1
ATOM 8013 N N . TYR A 1 1083 ? 30.829 13.214 2.533 1.00 96.19 1083 TYR A N 1
ATOM 8014 C CA . TYR A 1 1083 ? 29.778 12.646 1.684 1.00 96.19 1083 TYR A CA 1
ATOM 8015 C C . TYR A 1 1083 ? 30.280 12.084 0.351 1.00 96.19 1083 TYR A C 1
ATOM 8017 O O . TYR A 1 1083 ? 29.660 11.153 -0.152 1.00 96.19 1083 TYR A O 1
ATOM 8025 N N . THR A 1 1084 ? 31.411 12.551 -0.199 1.00 91.75 1084 THR A N 1
ATOM 8026 C CA . THR A 1 1084 ? 31.916 12.096 -1.518 1.00 91.75 1084 THR A CA 1
ATOM 8027 C C . THR A 1 1084 ? 31.951 10.572 -1.690 1.00 91.75 1084 THR A C 1
ATOM 8029 O O . THR A 1 1084 ? 31.625 10.066 -2.763 1.00 91.75 1084 THR A O 1
ATOM 8032 N N . ASN A 1 1085 ? 32.320 9.845 -0.631 1.00 83.50 1085 ASN A N 1
ATOM 8033 C CA . ASN A 1 1085 ? 32.501 8.392 -0.616 1.00 83.50 1085 ASN A CA 1
ATOM 8034 C C . ASN A 1 1085 ? 31.583 7.686 0.406 1.00 83.50 1085 ASN A C 1
ATOM 8036 O O . ASN A 1 1085 ? 31.817 6.524 0.733 1.00 83.50 1085 ASN A O 1
ATOM 8040 N N . ASN A 1 1086 ? 30.557 8.369 0.928 1.00 83.06 1086 ASN A N 1
ATOM 8041 C CA . ASN A 1 1086 ? 29.644 7.827 1.940 1.00 83.06 1086 ASN A CA 1
ATOM 8042 C C . ASN A 1 1086 ? 28.170 8.082 1.554 1.00 83.06 1086 ASN A C 1
ATOM 8044 O O . ASN A 1 1086 ? 27.534 8.988 2.107 1.00 83.06 1086 ASN A O 1
ATOM 8048 N N . PRO A 1 1087 ? 27.627 7.310 0.590 1.00 76.25 1087 PRO A N 1
ATOM 8049 C CA . PRO A 1 1087 ? 26.251 7.475 0.125 1.00 76.25 1087 PRO A CA 1
ATOM 8050 C C . PRO A 1 1087 ? 25.227 7.193 1.226 1.00 76.25 1087 PRO A C 1
ATOM 8052 O O . PRO A 1 1087 ? 24.226 7.898 1.299 1.00 76.25 1087 PRO A O 1
ATOM 8055 N N . ASP A 1 1088 ? 25.489 6.230 2.112 1.00 70.00 1088 ASP A N 1
ATOM 8056 C CA . ASP A 1 1088 ? 24.548 5.839 3.165 1.00 70.00 1088 ASP A CA 1
ATOM 8057 C C . ASP A 1 1088 ? 24.338 6.979 4.176 1.00 70.00 1088 ASP A C 1
ATOM 8059 O O . ASP A 1 1088 ? 23.196 7.325 4.488 1.00 70.00 1088 ASP A O 1
ATOM 8063 N N . SER A 1 1089 ? 25.422 7.632 4.624 1.00 78.19 1089 SER A N 1
ATOM 8064 C CA . SER A 1 1089 ? 25.331 8.824 5.483 1.00 78.19 1089 SER A CA 1
ATOM 8065 C C . SER A 1 1089 ? 24.662 9.983 4.753 1.00 78.19 1089 SER A C 1
ATOM 8067 O O . SER A 1 1089 ? 23.742 10.578 5.304 1.00 78.19 1089 SER A O 1
ATOM 8069 N N . PHE A 1 1090 ? 25.061 10.276 3.509 1.00 91.44 1090 PHE A N 1
ATOM 8070 C CA . PHE A 1 1090 ? 24.451 11.357 2.732 1.00 91.44 1090 PHE A CA 1
ATOM 8071 C C . PHE A 1 1090 ? 22.936 11.170 2.591 1.00 91.44 1090 PHE A C 1
ATOM 8073 O O . PHE A 1 1090 ? 22.167 12.067 2.936 1.00 91.44 1090 PHE A O 1
ATOM 8080 N N . GLN A 1 1091 ? 22.489 10.005 2.121 1.00 81.50 1091 GLN A N 1
ATOM 8081 C CA . GLN A 1 1091 ? 21.070 9.759 1.889 1.00 81.50 1091 GLN A CA 1
ATOM 8082 C C . GLN A 1 1091 ? 20.267 9.662 3.199 1.00 81.50 1091 GLN A C 1
ATOM 8084 O O . GLN A 1 1091 ? 19.098 10.046 3.214 1.00 81.50 1091 GLN A O 1
ATOM 8089 N N . SER A 1 1092 ? 20.870 9.190 4.298 1.00 74.19 1092 SER A N 1
ATOM 8090 C CA . SER A 1 1092 ? 20.263 9.214 5.639 1.00 74.19 1092 SER A CA 1
ATOM 8091 C C . SER A 1 1092 ? 20.073 10.645 6.155 1.00 74.19 1092 SER A C 1
ATOM 8093 O O . SER A 1 1092 ? 18.966 11.029 6.542 1.00 74.19 1092 SER A O 1
ATOM 8095 N N . ASP A 1 1093 ? 21.127 11.460 6.113 1.00 87.44 1093 ASP A N 1
ATOM 8096 C CA . ASP A 1 1093 ? 21.103 12.843 6.596 1.00 87.44 1093 ASP A CA 1
ATOM 8097 C C . ASP A 1 1093 ? 20.174 13.714 5.737 1.00 87.44 1093 ASP A C 1
ATOM 8099 O O . ASP A 1 1093 ? 19.412 14.525 6.265 1.00 87.44 1093 ASP A O 1
ATOM 8103 N N . PHE A 1 1094 ? 20.167 13.498 4.416 1.00 95.88 1094 PHE A N 1
ATOM 8104 C CA . PHE A 1 1094 ? 19.241 14.150 3.491 1.00 95.88 1094 PHE A CA 1
ATOM 8105 C C . PHE A 1 1094 ? 17.783 13.797 3.798 1.00 95.88 1094 PHE A C 1
ATOM 8107 O O . PHE A 1 1094 ? 16.940 14.689 3.871 1.00 95.88 1094 PHE A O 1
ATOM 8114 N N . ALA A 1 1095 ? 17.474 12.516 4.021 1.00 81.25 1095 ALA A N 1
ATOM 8115 C CA . ALA A 1 1095 ? 16.133 12.070 4.391 1.00 81.25 1095 ALA A CA 1
ATOM 8116 C C . ALA A 1 1095 ? 15.657 12.712 5.708 1.00 81.25 1095 ALA A C 1
ATOM 8118 O O . ALA A 1 1095 ? 14.549 13.251 5.772 1.00 81.25 1095 ALA A O 1
ATOM 8119 N N . ALA A 1 1096 ? 16.505 12.722 6.741 1.00 80.12 1096 ALA A N 1
ATOM 8120 C CA . ALA A 1 1096 ? 16.200 13.368 8.017 1.00 80.12 1096 ALA A CA 1
ATOM 8121 C C . ALA A 1 1096 ? 15.980 14.885 7.857 1.00 80.12 1096 ALA A C 1
ATOM 8123 O O . ALA A 1 1096 ? 14.997 15.435 8.368 1.00 80.12 1096 ALA A O 1
ATOM 8124 N N . ALA A 1 1097 ? 16.844 15.557 7.090 1.00 95.50 1097 ALA A N 1
ATOM 8125 C CA . ALA A 1 1097 ? 16.727 16.981 6.807 1.00 95.50 1097 ALA A CA 1
ATOM 8126 C C . ALA A 1 1097 ? 15.476 17.315 5.971 1.00 95.50 1097 ALA A C 1
ATOM 8128 O O . ALA A 1 1097 ? 14.832 18.324 6.244 1.00 95.50 1097 ALA A O 1
ATOM 8129 N N . MET A 1 1098 ? 15.066 16.459 5.027 1.00 97.00 1098 MET A N 1
ATOM 8130 C CA . MET A 1 1098 ? 13.819 16.610 4.260 1.00 97.00 1098 MET A CA 1
ATOM 8131 C C . MET A 1 1098 ? 12.570 16.464 5.138 1.00 97.00 1098 MET A C 1
ATOM 8133 O O . MET A 1 1098 ? 11.638 17.255 5.000 1.00 97.00 1098 MET A O 1
ATOM 8137 N N . VAL A 1 1099 ? 12.541 15.513 6.080 1.00 90.25 1099 VAL A N 1
ATOM 8138 C CA . VAL A 1 1099 ? 11.426 15.368 7.042 1.00 90.25 1099 VAL A CA 1
ATOM 8139 C C . VAL A 1 1099 ? 11.316 16.595 7.954 1.00 90.25 1099 VAL A C 1
ATOM 8141 O O . VAL A 1 1099 ? 10.214 17.101 8.202 1.00 90.25 1099 VAL A O 1
ATOM 8144 N N . LYS A 1 1100 ? 12.457 17.118 8.417 1.00 93.56 1100 LYS A N 1
ATOM 8145 C CA . LYS A 1 1100 ? 12.511 18.345 9.219 1.00 93.56 1100 LYS A CA 1
ATOM 8146 C C . LYS A 1 1100 ? 12.102 19.577 8.405 1.00 93.56 1100 LYS A C 1
ATOM 8148 O O . LYS A 1 1100 ? 11.277 20.359 8.873 1.00 93.56 1100 LYS A O 1
ATOM 8153 N N . MET A 1 1101 ? 12.604 19.714 7.176 1.00 97.12 1101 MET A N 1
ATOM 8154 C CA . MET A 1 1101 ? 12.234 20.781 6.242 1.00 97.12 1101 MET A CA 1
ATOM 8155 C C . MET A 1 1101 ? 10.730 20.771 5.961 1.00 97.12 1101 MET A C 1
ATOM 8157 O O . MET A 1 1101 ? 10.082 21.802 6.099 1.00 97.12 1101 MET A O 1
ATOM 8161 N N . GLY A 1 1102 ? 10.151 19.601 5.678 1.00 95.19 1102 GLY A N 1
ATOM 8162 C CA . GLY A 1 1102 ? 8.714 19.416 5.466 1.00 95.19 1102 GLY A CA 1
ATOM 8163 C C . GLY A 1 1102 ? 7.832 19.781 6.671 1.00 95.19 1102 GLY A C 1
ATOM 8164 O O . GLY A 1 1102 ? 6.605 19.758 6.552 1.00 95.19 1102 GLY A O 1
ATOM 8165 N N . SER A 1 1103 ? 8.425 20.098 7.825 1.00 92.88 1103 SER A N 1
ATOM 8166 C CA . SER A 1 1103 ? 7.743 20.541 9.047 1.00 92.88 1103 SER A CA 1
ATOM 8167 C C . SER A 1 1103 ? 7.857 22.058 9.297 1.00 92.88 1103 SER A C 1
ATOM 8169 O O . SER A 1 1103 ? 7.309 22.554 10.282 1.00 92.88 1103 SER A O 1
ATOM 8171 N N . ILE A 1 1104 ? 8.538 22.818 8.427 1.00 94.81 1104 ILE A N 1
ATOM 8172 C CA . ILE A 1 1104 ? 8.678 24.280 8.540 1.00 94.81 1104 ILE A CA 1
ATOM 8173 C C . ILE A 1 1104 ? 7.320 24.961 8.320 1.00 94.81 1104 ILE A C 1
ATOM 8175 O O . ILE A 1 1104 ? 6.679 24.763 7.292 1.00 94.81 1104 ILE A O 1
ATOM 8179 N N . GLY A 1 1105 ? 6.895 25.805 9.267 1.00 91.12 1105 GLY A N 1
ATOM 8180 C CA . GLY A 1 1105 ? 5.753 26.719 9.101 1.00 91.12 1105 GLY A CA 1
ATOM 8181 C C . GLY A 1 1105 ? 4.396 26.059 8.815 1.00 91.12 1105 GLY A C 1
ATOM 8182 O O . GLY A 1 1105 ? 3.485 26.731 8.340 1.00 91.12 1105 GLY A O 1
ATOM 8183 N N . VAL A 1 1106 ? 4.252 24.755 9.072 1.00 93.75 1106 VAL A N 1
ATOM 8184 C CA . VAL A 1 1106 ? 3.064 23.983 8.682 1.00 93.75 1106 VAL A CA 1
ATOM 8185 C C . VAL A 1 1106 ? 1.790 24.446 9.389 1.00 93.75 1106 VAL A C 1
ATOM 8187 O O . VAL A 1 1106 ? 1.734 24.581 10.613 1.00 93.75 1106 VAL A O 1
ATOM 8190 N N . LEU A 1 1107 ? 0.725 24.620 8.609 1.00 92.50 1107 LEU A N 1
ATOM 8191 C CA . LEU A 1 1107 ? -0.623 24.844 9.121 1.00 92.50 1107 LEU A CA 1
ATOM 8192 C C . LEU A 1 1107 ? -1.261 23.486 9.448 1.00 92.50 1107 LEU A C 1
ATOM 8194 O O . LEU A 1 1107 ? -1.193 22.567 8.636 1.00 92.50 1107 LEU A O 1
ATOM 8198 N N . THR A 1 1108 ? -1.913 23.343 10.605 1.00 88.06 1108 THR A N 1
ATOM 8199 C CA . THR A 1 1108 ? -2.671 22.126 10.960 1.00 88.06 1108 THR A CA 1
ATOM 8200 C C . THR A 1 1108 ? -4.005 22.463 11.634 1.00 88.06 1108 THR A C 1
ATOM 8202 O O . THR A 1 1108 ? -4.253 23.601 12.045 1.00 88.06 1108 THR A O 1
ATOM 8205 N N . GLY A 1 1109 ? -4.909 21.480 11.719 1.00 79.50 1109 GLY A N 1
ATOM 8206 C CA . GLY A 1 1109 ? -6.240 21.664 12.307 1.00 79.50 1109 GLY A CA 1
ATOM 8207 C C . GLY A 1 1109 ? -7.049 22.739 11.574 1.00 79.50 1109 GLY A C 1
ATOM 8208 O O . GLY A 1 1109 ? -7.370 22.568 10.399 1.00 79.50 1109 GLY A O 1
ATOM 8209 N N . ASN A 1 1110 ? -7.339 23.842 12.272 1.00 80.25 1110 ASN A N 1
ATOM 8210 C CA . ASN A 1 1110 ? -8.115 24.985 11.768 1.00 80.25 1110 ASN A CA 1
ATOM 8211 C C . ASN A 1 1110 ? -7.234 26.167 11.301 1.00 80.25 1110 ASN A C 1
ATOM 8213 O O . ASN A 1 1110 ? -7.764 27.235 11.008 1.00 80.25 1110 ASN A O 1
ATOM 8217 N N . ALA A 1 1111 ? -5.902 26.023 11.276 1.00 83.62 1111 ALA A N 1
ATOM 8218 C CA . ALA A 1 1111 ? -4.979 27.109 10.912 1.00 83.62 1111 ALA A CA 1
ATOM 8219 C C . ALA A 1 1111 ? -4.869 27.363 9.393 1.00 83.62 1111 ALA A C 1
ATOM 8221 O O . ALA A 1 1111 ? -4.242 28.334 8.980 1.00 83.62 1111 ALA A O 1
ATOM 8222 N N . GLY A 1 1112 ? -5.470 26.501 8.572 1.00 88.75 1112 GLY A N 1
ATOM 8223 C CA . GLY A 1 1112 ? -5.519 26.599 7.115 1.00 88.75 1112 GLY A CA 1
ATOM 8224 C C . GLY A 1 1112 ? -6.699 25.801 6.559 1.00 88.75 1112 GLY A C 1
ATOM 8225 O O . GLY A 1 1112 ? -7.546 25.322 7.314 1.00 88.75 1112 GLY A O 1
ATOM 8226 N N . THR A 1 1113 ? -6.748 25.637 5.240 1.00 89.81 1113 THR A N 1
ATOM 8227 C CA . THR A 1 1113 ? -7.868 24.996 4.526 1.00 89.81 1113 THR A CA 1
ATOM 8228 C C . THR A 1 1113 ? -7.487 23.624 3.954 1.00 89.81 1113 THR A C 1
ATOM 8230 O O . THR A 1 1113 ? -6.381 23.133 4.173 1.00 89.81 1113 THR A O 1
ATOM 8233 N N . ILE A 1 1114 ? -8.400 22.982 3.225 1.00 91.56 1114 ILE A N 1
ATOM 8234 C CA . ILE A 1 1114 ? -8.046 21.988 2.205 1.00 91.56 1114 ILE A CA 1
ATOM 8235 C C . ILE A 1 1114 ? -8.662 22.508 0.910 1.00 91.56 1114 ILE A C 1
ATOM 8237 O O . ILE A 1 1114 ? -9.885 22.569 0.782 1.00 91.56 1114 ILE A O 1
ATOM 8241 N N . ARG A 1 1115 ? -7.825 22.946 -0.031 1.00 92.75 1115 ARG A N 1
ATOM 8242 C CA . ARG A 1 1115 ? -8.293 23.441 -1.330 1.00 92.75 1115 ARG A CA 1
ATOM 8243 C C . ARG A 1 1115 ? -8.638 22.253 -2.210 1.00 92.75 1115 ARG A C 1
ATOM 8245 O O . ARG A 1 1115 ? -7.864 21.307 -2.272 1.00 92.75 1115 ARG A O 1
ATOM 8252 N N . THR A 1 1116 ? -9.747 22.300 -2.940 1.00 82.31 1116 THR A N 1
ATOM 8253 C CA . THR A 1 1116 ? -10.083 21.271 -3.946 1.00 82.31 1116 THR A CA 1
ATOM 8254 C C . THR A 1 1116 ? -9.264 21.447 -5.233 1.00 82.31 1116 THR A C 1
ATOM 8256 O O . THR A 1 1116 ? -8.994 20.486 -5.943 1.00 82.31 1116 THR A O 1
ATOM 8259 N N . ASN A 1 1117 ? -8.781 22.661 -5.507 1.00 89.62 1117 ASN A N 1
ATOM 8260 C CA . ASN A 1 1117 ? -7.878 22.978 -6.611 1.00 89.62 1117 ASN A CA 1
ATOM 8261 C C . ASN A 1 1117 ? -6.665 23.757 -6.074 1.00 89.62 1117 ASN A C 1
ATOM 8263 O O . ASN A 1 1117 ? -6.823 24.842 -5.517 1.00 89.62 1117 ASN A O 1
ATOM 8267 N N . CYS A 1 1118 ? -5.453 23.232 -6.271 1.00 96.44 1118 CYS A N 1
ATOM 8268 C CA . CYS A 1 1118 ? -4.223 23.828 -5.742 1.00 96.44 1118 CYS A CA 1
ATOM 8269 C C . CYS A 1 1118 ? -3.841 25.179 -6.375 1.00 96.44 1118 CYS A C 1
ATOM 8271 O O . CYS A 1 1118 ? -2.946 25.844 -5.860 1.00 96.44 1118 CYS A O 1
ATOM 8273 N N . ARG A 1 1119 ? -4.516 25.608 -7.450 1.00 94.56 1119 ARG A N 1
ATOM 8274 C CA . ARG A 1 1119 ? -4.296 26.902 -8.118 1.00 94.56 1119 ARG A CA 1
ATOM 8275 C C . ARG A 1 1119 ? -4.995 28.080 -7.446 1.00 94.56 1119 ARG A C 1
ATOM 8277 O O . ARG A 1 1119 ? -4.519 29.204 -7.554 1.00 94.56 1119 ARG A O 1
ATOM 8284 N N . VAL A 1 1120 ? -6.121 27.853 -6.768 1.00 88.06 1120 VAL A N 1
ATOM 8285 C CA . VAL A 1 1120 ? -7.033 28.933 -6.346 1.00 88.06 1120 VAL A CA 1
ATOM 8286 C C . VAL A 1 1120 ? -7.297 28.926 -4.847 1.00 88.06 1120 VAL A C 1
ATOM 8288 O O . VAL A 1 1120 ? -7.434 27.874 -4.230 1.00 88.06 1120 VAL A O 1
ATOM 8291 N N . VAL A 1 1121 ? -7.402 30.120 -4.269 1.00 82.44 1121 VAL A N 1
ATOM 8292 C CA . VAL A 1 1121 ? -7.961 30.339 -2.930 1.00 82.44 1121 VAL A CA 1
ATOM 8293 C C . VAL A 1 1121 ? -9.454 30.640 -3.093 1.00 82.44 1121 VAL A C 1
ATOM 8295 O O . VAL A 1 1121 ? -9.829 31.365 -4.015 1.00 82.44 1121 VAL A O 1
ATOM 8298 N N . SER A 1 1122 ? -10.288 30.038 -2.242 1.00 54.81 1122 SER A N 1
ATOM 8299 C CA . SER A 1 1122 ? -11.758 30.140 -2.245 1.00 54.81 1122 SER A CA 1
ATOM 8300 C C . SER A 1 1122 ? -12.281 31.345 -1.469 1.00 54.81 1122 SER A C 1
ATOM 8302 O O . SER A 1 1122 ? -11.850 31.464 -0.298 1.00 54.81 1122 SER A O 1
#

Foldseek 3Di:
DDDDDDDDDDDDDPDPDPPPPPPPPDPDDPDFDFDFCPCCPQQVCQLVLLLVLLVVVCVVPVQLLLLLLVQQLLCCQQQHLQCQCLDPADPVADFQCPAPVNPPPHDCSLSLLSSQLVCCVRRNFDAASSVSSLSSNQSSLVVQVFDRATATGFFFHDDDGHNVRSVVGDDALADALVRLQVNCVVLVHHSLLSLLQLLSLQAHKDFLVSCQCQLAQPVNNRHHNPLADPVLSVVSCVQFPQPDSSSDTDRPGMDQQQNPSRSHSWLVLLVCLVVRRRRGNNSVSLCVDPVSNVSSVCCNVVTPLSSVSNNVSSSSSSGGNTHGDPSHGGDRDDLLVSLLVLLVVLVVLLVPQPPCVPQPVVVSVVLVVVSVVLNVVSVVVVDDPPPPDDVAQQVLDDDDDPDDDDDDSVVSVVDDPVVVVVVSVVVSVVSVVVSVVSVVVSVVSSVVSVVVVVVVVVVVVCVVDDDYDDDDDDDDDDDDDPPPPPPDDDDDDDFDDFAQCPCCPQQVCLLVLLLVLLVVVCVVPLQVLLLLLVLQLLCPQQQHLQCQLLDAQDPPDPFGFLCPAPVNVPRDCSVSLVSSVVVCCVRRNPDAASSVSSLSSNQSSQVSLPFDHATAGDFFHHDDDGGRVRSVVQDDALQDALVRLQVSQVVQVHHSLLSLLQLLSLLAHKDFCLRQVCQQAPVDPPPRHNPLADPVLSVVSCVQQPPDDPVSRGGIDRQFDPRNSHSFLRNLVCLVVSNGRGNHSVSLCVDPVSVVSSVVRNPCSPVSSLSNSLSSNSSSGGNTDTDPPDDDDDDDDDDDDDDDPDDPPPDDPPDDPFPDFAQCPCVPQQVCQLVLLLVLLVVVCVVPLLVLLLLLVLQLLCCLQQHLQLQCLACADDPAHFLCPAPVNVPHDCSVSLQSSLLSCCSRRNFGAASSVSSLSSNQSSQVSQPFDRATARDFFFHDQDGHSVSSPLSDDALQDALVSLQVNCVVQVHHSLLSLLQVLSLLAHKDFLLSQVCQLAPDDPPTHHNPLADPVLSVVSCVQFPPVQSNDPPGGIDRQQPPRRSHRALSLLVCLVVSNRRGNHSVNLCVDPVRVVVSVVRNPPRPVSSVSNNVSSNSSSRGNTHHDPRHGGDSGSHDRD

Radius of gyration: 36.26 Å; Cα contacts (8 Å, |Δi|>4): 1735; chains: 1; bounding box: 100×89×125 Å

Sequence (1122 aa):
MRLVTTWEKSVVSVLCLCTLAVVCAGFPVNDGSLHPNFYAATCPQAETIVRQEVTKAVRTNIGFAAGLIRMHFHDCFVRGCDASVLIESTPDNVAEKDTPINNPSLRGFEVIDAAKSRLESVCPGVVSCADVLAYAARDGVAVTDGPRYEIPGGRRDGTVSLASEVADNIPPPTSTLDQLIDSFTAKGLTQEEMVTLSGAHTVGRAHCTSFADRLYNFSATGAADPSIDLRFLSQLRRACPAAGPDGAVDPGLVVPMEPRTPNGFDMLYYWAVLRNRGLFTSDQALLSSPRTAAQVRQSAYGGYPWKLKFAAAMVKMGQIEVLTGSSGEIRSKRKVAILETRMDMMQEDLSELPNKQRINLKELNKLAAKLSTLSSKVKKFGAPFTMKRSSNRSDLLEPNDDNHAKIDVSSVAQMGNCEIIELQRNVIKEQDDELDKLEKTIESTKHIALTINEELHLHDRLISSGYREIETMEMVVVVGAVVLALSLLCTGGVQAQLQVGFYDQSCPQAEVIVRDEVGKAVSATPGLAAGLVRMHFHDCFVKGCDASVLLDSTANGTTAAEKDAAPNRSLRGFEVVDSAKQRLETACKGVVSCADILAFAARDSVVLAGGSPYRVPAGRRDGNTSVASDALGNLPPPTADVPKLTQVFAKNGLSQDDMVILSGAHTIGVTHCSSFSARLYGYNSSTGQDPSLDAAMATRLSRACPASGGAAAANTVAMDDGSPYAFDTSYYQNLLAGRGVLASDQALTADNATAALVAQNAYNMYLFATKFGQAMVKMGAIGVLTGDRSMEARGSRGMKLRLFVAVMAMAISSRSSQAQLQVGYYDTLCPAAEIIIQEEVSKAVSANPGMAAGLVRLHFHDCFVRGCDASVLVDSASGNTAEKDAPPNTSLRGFDVIDKAKSRLETACFGVVSCADVLAFAARDALALVGGNAYQVPAGRRDGNVSSAQETSGNLPPPSANVAQLNQIFGSKGLTQAEMVALSGAHTIGVSHCSSFSNRLYSSGPNAGQDPTMDPSYVSALTQQCPQQQSSTATAGMVPMDAVTPNAFDTNYYAAIVANRGLLSSDQALLADQTTAAQVVGYTNNPDSFQSDFAAAMVKMGSIGVLTGNAGTIRTNCRVVS

Solvent-accessible surface area (backbone atoms only — not comparable to full-atom values): 61946 Å² total; per-residue (Å²): 135,92,80,90,89,82,88,84,93,89,89,83,82,92,88,85,87,86,83,88,84,84,85,84,77,82,77,80,75,81,65,64,66,66,34,65,70,58,41,60,89,76,34,70,55,52,71,60,46,32,43,47,35,44,54,51,47,32,70,79,40,58,62,36,22,41,21,26,42,49,48,41,52,59,18,23,49,58,77,10,30,13,37,26,49,78,45,78,62,52,103,91,43,57,12,34,43,74,28,82,87,27,41,86,78,59,47,42,65,70,44,48,49,53,25,48,54,54,41,53,71,77,34,65,77,70,67,17,56,16,36,48,38,54,51,33,19,46,40,23,36,42,72,24,71,28,53,81,67,83,59,60,27,59,38,10,17,51,92,65,46,48,37,83,47,42,74,82,41,53,84,56,44,75,34,50,50,66,56,53,43,51,55,36,42,75,64,75,36,48,69,64,44,47,62,43,52,57,47,60,47,8,30,26,65,46,43,33,62,65,38,29,44,48,64,30,26,30,94,78,66,70,35,50,46,87,72,50,33,69,70,57,53,57,49,49,52,66,70,47,46,61,78,47,99,82,32,47,46,59,71,86,37,67,44,55,43,22,86,87,44,33,68,35,47,53,35,60,32,38,51,25,31,78,59,37,46,31,74,32,51,35,53,44,26,44,58,78,41,77,68,46,35,47,51,42,48,48,31,40,78,29,46,67,65,36,36,52,50,31,40,54,39,50,47,52,47,66,55,24,70,52,26,29,74,80,72,34,47,54,69,71,80,56,65,50,59,54,48,50,53,55,49,53,52,54,52,49,55,69,66,65,48,62,66,60,91,76,49,65,57,70,59,53,51,50,50,51,50,50,53,50,52,50,48,53,53,46,54,62,75,55,54,81,85,72,88,71,78,77,91,60,74,63,85,80,58,84,84,86,68,100,82,68,82,89,75,57,71,76,56,62,66,70,56,52,74,66,56,52,54,51,52,49,53,50,55,53,47,53,51,50,62,47,47,60,54,50,49,57,50,47,54,52,50,47,51,50,37,50,50,51,54,54,48,46,74,40,46,82,61,45,80,79,62,85,83,90,91,82,93,85,91,85,93,90,86,91,87,85,90,78,80,86,82,77,80,91,78,91,88,85,89,77,89,58,69,71,26,70,68,61,38,62,85,71,33,72,52,53,72,55,49,36,41,51,35,46,48,52,47,29,74,76,37,52,59,37,23,39,20,29,37,48,46,39,52,58,19,23,53,47,75,12,27,14,41,27,49,73,45,73,62,55,98,86,53,97,58,53,11,27,37,75,17,85,89,38,67,80,62,46,51,63,69,43,53,50,52,24,49,54,54,40,48,71,77,30,64,90,66,78,34,62,19,36,48,38,53,50,35,22,46,46,24,40,33,76,25,62,29,55,82,60,83,64,62,25,61,34,37,61,53,92,76,45,43,26,70,41,45,72,75,43,58,84,57,48,75,33,47,59,72,55,47,44,51,52,34,44,76,68,74,37,49,68,65,41,44,61,40,56,58,52,56,42,11,29,19,67,46,42,30,64,61,36,46,46,45,65,66,54,55,44,99,85,67,28,37,40,87,71,46,31,70,69,51,51,56,51,48,47,70,66,36,46,99,69,60,79,69,30,43,67,34,70,42,64,44,13,100,85,45,32,58,35,45,60,30,59,35,38,43,32,33,77,62,25,48,33,66,35,49,37,55,39,32,39,63,73,41,75,71,46,27,53,51,38,60,57,31,34,82,29,55,69,61,38,29,51,51,31,37,38,38,50,46,57,46,62,57,24,64,51,33,46,70,86,70,71,80,95,75,91,83,89,87,83,90,87,81,89,88,82,92,81,76,95,79,84,85,84,83,75,82,78,81,74,59,68,67,29,68,66,55,37,63,89,74,33,70,59,50,66,61,48,33,42,48,38,37,49,52,46,29,73,76,36,51,53,40,23,37,22,26,39,48,47,38,50,52,18,27,42,50,80,10,28,13,35,24,50,48,29,57,63,51,97,95,44,58,12,29,35,75,19,83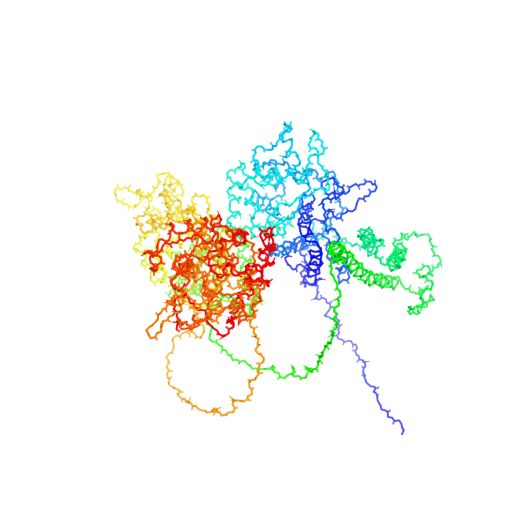,92,35,67,80,65,43,50,62,68,42,53,50,49,22,40,53,53,41,42,60,76,34,63,70,69,69,15,48,18,36,53,38,54,51,33,21,48,47,25,40,36,75,30,62,30,64,79,68,84,63,61,26,59,39,9,17,50,83,64,49,40,31,76,53,46,70,77,38,55,86,56,45,77,32,46,61,69,54,49,43,52,44,40,42,75,66,74,41,50,67,68,40,46,62,33,54,56,53,60,45,10,27,20,67,45,46,26,56,63,39,34,64,45,66,61,32,83,61,98,80,57,45,57,49,88,73,48,35,68,68,56,52,57,56,46,50,70,64,33,42,81,94,42,15,79,42,96,83,27,44,75,43,56,45,16,92,85,46,30,60,35,53,60,33,58,38,38,44,31,30,76,62,29,52,34,67,32,52,37,51,39,30,40,63,73,36,83,88,40,24,65,58,42,60,54,30,40,85,29,56,69,60,43,39,49,48,28,40,54,36,49,51,54,46,63,57,23,64,51,23,32,74,86,69,35,45,53,48,77,47,59,47,57,77,133

InterPro domains:
  IPR000823 Plant peroxidase [PR00461] (830-849)
  IPR000823 Plant peroxidase [PR00461] (854-874)
  IPR000823 Plant peroxidase [PR00461] (893-906)
  IPR000823 Plant peroxidase [PR00461] (912-922)
  IPR000823 Plant peroxidase [PR00461] (931-946)
  IPR000823 Plant peroxidase [PR00461] (978-990)
  IPR000823 Plant peroxidase [PR00461] (1040-1055)
  IPR000823 Plant peroxidase [PR00461] (1056-1073)
  IPR000823 Plant peroxidase [PR00461] (1096-1109)
  IPR000823 Plant peroxidase [PTHR31235] (486-788)
  IPR002016 Haem peroxidase [PF00141] (50-299)
  IPR002016 Haem peroxidase [PF00141] (514-762)
  IPR002016 Haem peroxidase [PF00141] (838-1086)
  IPR002016 Haem peroxidase [PR00458] (529-543)
  IPR002016 Haem peroxidase [PR00458] (592-609)
  IPR002016 Haem peroxidase [PR00458] (610-622)
  IPR002016 Haem peroxidase [PR00458] (658-673)
  IPR002016 Haem peroxidase [PR00458] (720-735)
  IPR002016 Haem peroxidase [PS50873] (33-338)
  IPR002016 Haem peroxidase [PS50873] (497-794)

Nearest PDB structures (foldseek):
  4usc-assembly1_B  TM=9.746E-01  e=1.205E-28  Trachycarpus fortunei
  3hdl-assembly1_A  TM=9.702E-01  e=1.102E-28  Roystonea regia
  4cuo-assembly1_A-2  TM=9.614E-01  e=6.757E-25  Ficus benghalensis
  1qo4-assembly1_A  TM=9.610E-01  e=2.827E-24  Arabidopsis thaliana
  1fhf-assembly1_A  TM=9.534E-01  e=9.889E-24  Glycine max

Organism: NCBI:txid77586

pLDDT: mean 79.63, std 20.13, range [25.56, 98.56]

Secondary structure (DSSP, 8-state):
--------------S-SSSSSSSSS-PPP--S--BTTTTTTT-TTHHHHHHHHHHHHHHH-THHHHHHHHHHHHHHHHT-SSSGGGPPPBTTB--GGGSTTTTTT---HHHHHHHHHHHHHHSTTTS-HHHHHHHHHHHHHHHTT-------B---B-S---GGGHHHHSPPTT--HHHHHHHHHHTT--HHHHHHHHGGGGSSEEEGGGTHHHHH-GGGSSS--TTS-HHHHHHHHHHS-BSSTT--B-TT-EEESSSSSTT--SSHHHHHHTTT--SSHHHHHTTSSHHHHHHHHHHHH-HHHHHHHHHHHHHHHTTTT---TTSSB-PPPPHHHHHHHHHHHHHHHHHH-TTTTTS-HHHHHHHHHHHHHHHHHHHHHHS----S----GGGGS-S--TTS----HHHHTT--HHHHHHHHHHHHHHHHHHHHHHHHHHHHHHHHHHHHHHHHHHHHHHTT----------------SSSTTS--------PPPPBTTTTTTT-TTHHHHHHHHHHHHHHH-THHHHHHHHHHHHHHTTT-SSSGGGPPPPTT-SS--GGGSTTTTT---HHHHHHHHHHHHHHSTTTS-HHHHHHHHHHHHHHHTTPPP----B-PPPP----HHHHHHHSPPTT--HHHHHHHHHHTT--HHHHHHHHGGGGSSEEEGGGTHHHHH-S-TTTSS-TTS-HHHHHHHHHHS-SS-TTTTT-EEESSSS-TTS-SSHHHHHHHTT--SSHHHHGGGTSHHHHHHHHHHTT-HHHHHHHHHHHHHHHTTTT---TT-----------------SSTTS---PPP-----BTTTTTTT-TTHHHHHHHHHHHHHHH-TTHHHHHHHHHHHHHHHT-SSSGGGPPPBTTB--GGGSTTTTT---HHHHHHHHHHHHHHHTTTS-HHHHHHHHHHHHHHHTTPPP----B--BB-S---GGGGTTTSPPTT--HHHHHHHHHHTT--HHHHHHHHGGGGSSEEEGGGTHHHHHB-STT-BS-TTS-HHHHHHHHHHS-TTTTTSTTPPEEESSSS-TTS-SSHHHHHHHTT--SSHHHHHHHHSTTTHHHHHHHTT-HHHHHHHHHHHHHHHTTTT-B-TTSSB--SSTT---